Protein AF-A0A819TBU1-F1 (afdb_monomer_lite)

Structure (mmCIF, N/CA/C/O backbone):
data_AF-A0A819TBU1-F1
#
_entry.id   AF-A0A819TBU1-F1
#
loop_
_atom_site.group_PDB
_atom_site.id
_atom_site.type_symbol
_atom_site.label_atom_id
_atom_site.label_alt_id
_atom_site.label_comp_id
_atom_site.label_asym_id
_atom_site.label_entity_id
_atom_site.label_seq_id
_atom_site.pdbx_PDB_ins_code
_atom_site.Cartn_x
_atom_site.Cartn_y
_atom_site.Cartn_z
_atom_site.occupancy
_atom_site.B_iso_or_equiv
_atom_site.auth_seq_id
_atom_site.auth_comp_id
_atom_site.auth_asym_id
_atom_site.auth_atom_id
_atom_site.pdbx_PDB_model_num
ATOM 1 N N . MET A 1 1 ? -49.195 -18.097 27.612 1.00 65.31 1 MET A N 1
ATOM 2 C CA . MET A 1 1 ? -49.501 -19.025 28.721 1.00 65.31 1 MET A CA 1
ATOM 3 C C . MET A 1 1 ? -49.203 -18.376 30.062 1.00 65.31 1 MET A C 1
ATOM 5 O O . MET A 1 1 ? -50.077 -18.420 30.909 1.00 65.31 1 MET A O 1
ATOM 9 N N . ASP A 1 2 ? -48.073 -17.689 30.236 1.00 79.31 2 ASP A N 1
ATOM 10 C CA . ASP A 1 2 ? -47.730 -17.051 31.523 1.00 79.31 2 ASP A CA 1
ATOM 11 C C . ASP A 1 2 ? -48.765 -16.022 32.001 1.00 79.31 2 ASP A C 1
ATOM 13 O O . ASP A 1 2 ? -49.135 -16.030 33.165 1.00 79.31 2 ASP A O 1
ATOM 17 N N . ILE A 1 3 ? -49.349 -15.227 31.094 1.00 83.19 3 ILE A N 1
ATOM 18 C CA . ILE A 1 3 ? -50.455 -14.300 31.419 1.00 83.19 3 ILE A CA 1
ATOM 19 C C . ILE A 1 3 ? -51.656 -15.028 32.044 1.00 83.19 3 ILE A C 1
ATOM 21 O O . ILE A 1 3 ? -52.284 -14.494 32.951 1.00 83.19 3 ILE A O 1
ATOM 25 N N . ILE A 1 4 ? -51.957 -16.248 31.582 1.00 86.31 4 ILE A N 1
ATOM 26 C CA . ILE A 1 4 ? -53.035 -17.080 32.139 1.00 86.31 4 ILE A CA 1
ATOM 27 C C . ILE A 1 4 ? -52.683 -17.444 33.581 1.00 86.31 4 ILE A C 1
ATOM 29 O O . ILE A 1 4 ? -53.484 -17.219 34.476 1.00 86.31 4 ILE A O 1
ATOM 33 N N . LEU A 1 5 ? -51.457 -17.924 33.815 1.00 86.81 5 LEU A N 1
ATOM 34 C CA . LEU A 1 5 ? -50.981 -18.291 35.151 1.00 86.81 5 LEU A CA 1
ATOM 35 C C . LEU A 1 5 ? -50.973 -17.090 36.108 1.00 86.81 5 LEU A C 1
ATOM 37 O O . LEU A 1 5 ? -51.370 -17.225 37.260 1.00 86.81 5 LEU A O 1
ATOM 41 N N . TYR A 1 6 ? -50.571 -15.909 35.634 1.00 87.81 6 TYR A N 1
ATOM 42 C CA . TYR A 1 6 ? -50.575 -14.694 36.448 1.00 87.81 6 TYR A CA 1
ATOM 43 C C . TYR A 1 6 ? -51.990 -14.207 36.764 1.00 87.81 6 TYR A C 1
ATOM 45 O O . TYR A 1 6 ? -52.245 -13.822 37.904 1.00 87.81 6 TYR A O 1
ATOM 53 N N . ALA A 1 7 ? -52.923 -14.284 35.809 1.00 89.00 7 ALA A N 1
ATOM 54 C CA . ALA A 1 7 ? -54.321 -13.904 36.019 1.00 89.00 7 ALA A CA 1
ATOM 55 C C . ALA A 1 7 ? -55.021 -14.745 37.100 1.00 89.00 7 ALA A C 1
ATOM 57 O O . ALA A 1 7 ? -55.928 -14.253 37.768 1.00 89.00 7 ALA A O 1
ATOM 58 N N . GLU A 1 8 ? -54.580 -15.986 37.324 1.00 90.69 8 GLU A N 1
ATOM 59 C CA . GLU A 1 8 ? -55.100 -16.863 38.382 1.00 90.69 8 GLU A CA 1
ATOM 60 C C . GLU A 1 8 ? -54.625 -16.474 39.797 1.00 90.69 8 GLU A C 1
ATOM 62 O O . GLU A 1 8 ? -55.107 -17.033 40.785 1.00 90.69 8 GLU A O 1
ATOM 67 N N . THR A 1 9 ? -53.711 -15.505 39.912 1.00 89.88 9 THR A N 1
ATOM 68 C CA . THR A 1 9 ? -53.047 -15.093 41.161 1.00 89.88 9 THR A CA 1
ATOM 69 C C . THR A 1 9 ? -53.230 -13.600 41.457 1.00 89.88 9 THR A C 1
ATOM 71 O O . THR A 1 9 ? -53.686 -12.835 40.613 1.00 89.88 9 THR A O 1
ATOM 74 N N . ASN A 1 10 ? -52.858 -13.158 42.661 1.00 89.00 10 ASN A N 1
ATOM 75 C CA . ASN A 1 10 ? -52.943 -11.760 43.109 1.00 89.00 10 ASN A CA 1
ATOM 76 C C . ASN A 1 10 ? -51.783 -10.874 42.603 1.00 89.00 10 ASN A C 1
ATOM 78 O O . ASN A 1 10 ? -51.294 -10.002 43.322 1.00 89.00 10 ASN A O 1
ATOM 82 N N . ILE A 1 11 ? -51.303 -11.125 41.386 1.00 87.38 11 ILE A N 1
ATOM 83 C CA . ILE A 1 11 ? -50.160 -10.426 40.793 1.00 87.38 11 ILE A CA 1
ATOM 84 C C . ILE A 1 11 ? -50.655 -9.260 39.932 1.00 87.38 11 ILE A C 1
ATOM 86 O O . ILE A 1 11 ? -51.678 -9.351 39.256 1.00 87.38 11 ILE A O 1
ATOM 90 N N . THR A 1 12 ? -49.899 -8.161 39.922 1.00 89.25 12 THR A N 1
ATOM 91 C CA . THR A 1 12 ? -50.082 -7.091 38.933 1.00 89.25 12 THR A CA 1
ATOM 92 C C . THR A 1 12 ? -49.225 -7.378 37.705 1.00 89.25 12 THR A C 1
ATOM 94 O O . THR A 1 12 ? -48.000 -7.433 37.794 1.00 89.25 12 THR A O 1
ATOM 97 N N . LEU A 1 13 ? -49.863 -7.548 36.550 1.00 87.19 13 LEU A N 1
ATOM 98 C CA . LEU A 1 13 ? -49.191 -7.728 35.270 1.00 87.19 13 LEU A CA 1
ATOM 99 C C . LEU A 1 13 ? -48.849 -6.366 34.659 1.00 87.19 13 LEU A C 1
ATOM 101 O O . LEU A 1 13 ? -49.746 -5.600 34.304 1.00 87.19 13 LEU A O 1
ATOM 105 N N . ILE A 1 14 ? -47.559 -6.089 34.482 1.00 86.12 14 ILE A N 1
ATOM 106 C CA . ILE A 1 14 ? -47.078 -4.898 33.775 1.00 86.12 14 ILE A CA 1
ATOM 107 C C . ILE A 1 14 ? -46.716 -5.294 32.343 1.00 86.12 14 ILE A C 1
ATOM 109 O O . ILE A 1 14 ? -45.857 -6.148 32.133 1.00 86.12 14 ILE A O 1
ATOM 113 N N . MET A 1 15 ? -47.363 -4.675 31.357 1.00 82.12 15 MET A N 1
ATOM 114 C CA . MET A 1 15 ? -47.139 -4.951 29.938 1.00 82.12 15 MET A CA 1
ATOM 115 C C . MET A 1 15 ? -46.529 -3.745 29.226 1.00 82.12 15 MET A C 1
ATOM 117 O O . MET A 1 15 ? -47.041 -2.627 29.311 1.00 82.12 15 MET A O 1
ATOM 121 N N . HIS A 1 16 ? -45.459 -3.997 28.475 1.00 73.56 16 HIS A N 1
ATOM 122 C CA . HIS A 1 16 ? -44.844 -3.036 27.568 1.00 73.56 16 HIS A CA 1
ATOM 123 C C . HIS A 1 16 ? -45.181 -3.442 26.128 1.00 73.56 16 HIS A C 1
ATOM 125 O O . HIS A 1 16 ? -44.573 -4.367 25.599 1.00 73.56 16 HIS A O 1
ATOM 131 N N . GLN A 1 17 ? -46.144 -2.742 25.514 1.00 64.62 17 GLN A N 1
ATOM 132 C CA . GLN A 1 17 ? -46.732 -3.041 24.195 1.00 64.62 17 GLN A CA 1
ATOM 133 C C . GLN A 1 17 ? -47.509 -4.377 24.118 1.00 64.62 17 GLN A C 1
ATOM 135 O O . GLN A 1 17 ? -47.116 -5.404 24.660 1.00 64.62 17 GLN A O 1
ATOM 140 N N . MET A 1 18 ? -48.654 -4.365 23.428 1.00 69.81 18 MET A N 1
ATOM 141 C CA . MET A 1 18 ? -49.556 -5.527 23.316 1.00 69.81 18 MET A CA 1
ATOM 142 C C . MET A 1 18 ? -49.375 -6.330 22.024 1.00 69.81 18 MET A C 1
ATOM 144 O O . MET A 1 18 ? -49.672 -7.523 22.006 1.00 69.81 18 MET A O 1
ATOM 148 N N . GLY A 1 19 ? -48.922 -5.699 20.934 1.00 68.75 19 GLY A N 1
ATOM 149 C CA . GLY A 1 19 ? -48.874 -6.321 19.605 1.00 68.75 19 GLY A CA 1
ATOM 150 C C . GLY A 1 19 ? -50.165 -7.086 19.268 1.00 68.75 19 GLY A C 1
ATOM 151 O O . GLY A 1 19 ? -51.270 -6.611 19.523 1.00 68.75 19 GLY A O 1
ATOM 152 N N . HIS A 1 20 ? -50.022 -8.315 18.766 1.00 68.25 20 HIS A N 1
ATOM 153 C CA . HIS A 1 20 ? -51.140 -9.221 18.460 1.00 68.25 20 HIS A CA 1
ATOM 154 C C . HIS A 1 20 ? -51.761 -9.917 19.691 1.00 68.25 20 HIS A C 1
ATOM 156 O O . HIS A 1 20 ? -52.691 -10.708 19.541 1.00 68.25 20 HIS A O 1
ATOM 162 N N . LEU A 1 21 ? -51.266 -9.681 20.915 1.00 77.12 21 LEU A N 1
ATOM 163 C CA . LEU A 1 21 ? -51.825 -10.308 22.125 1.00 77.12 21 LEU A CA 1
ATOM 164 C C . LEU A 1 21 ? -53.182 -9.720 22.524 1.00 77.12 21 LEU A C 1
ATOM 166 O O . LEU A 1 21 ? -53.928 -10.378 23.246 1.00 77.12 21 LEU A O 1
ATOM 170 N N . TYR A 1 22 ? -53.521 -8.521 22.049 1.00 80.56 22 TYR A N 1
ATOM 171 C CA . TYR A 1 22 ? -54.800 -7.881 22.354 1.00 80.56 22 TYR A CA 1
ATOM 172 C C . TYR A 1 22 ? -56.004 -8.735 21.927 1.00 80.56 22 TYR A C 1
ATOM 174 O O . TYR A 1 22 ? -56.903 -8.953 22.737 1.00 80.56 22 TYR A O 1
ATOM 182 N N . ASP A 1 23 ? -55.988 -9.286 20.709 1.00 79.62 23 ASP A N 1
ATOM 183 C CA . ASP A 1 23 ? -57.087 -10.119 20.196 1.00 79.62 23 ASP A CA 1
ATOM 184 C C . ASP A 1 23 ? -57.272 -11.389 21.037 1.00 79.62 23 ASP A C 1
ATOM 186 O O . ASP A 1 23 ? -58.390 -11.834 21.300 1.00 79.62 23 ASP A O 1
ATOM 190 N N . ASN A 1 24 ? -56.158 -11.942 21.521 1.00 85.81 24 ASN A N 1
ATOM 191 C CA . ASN A 1 24 ? -56.139 -13.135 22.361 1.00 85.81 24 ASN A CA 1
ATOM 192 C C . ASN A 1 24 ? -56.715 -12.873 23.764 1.00 85.81 24 ASN A C 1
ATOM 194 O O . ASN A 1 24 ? -57.332 -13.754 24.364 1.00 85.81 24 ASN A O 1
ATOM 198 N N . LEU A 1 25 ? -56.522 -11.661 24.289 1.00 87.69 25 LEU A N 1
ATOM 199 C CA . LEU A 1 25 ? -56.875 -11.259 25.656 1.00 87.69 25 LEU A CA 1
ATOM 200 C C . LEU A 1 25 ? -58.116 -10.353 25.712 1.00 87.69 25 LEU A C 1
ATOM 202 O O . LEU A 1 25 ? -58.393 -9.736 26.741 1.00 87.69 25 LEU A O 1
ATOM 206 N N . TYR A 1 26 ? -58.883 -10.283 24.623 1.00 86.00 26 TYR A N 1
ATOM 207 C CA . TYR A 1 26 ? -60.012 -9.368 24.476 1.00 86.00 26 TYR A CA 1
ATOM 208 C C . TYR A 1 26 ? -61.028 -9.473 25.622 1.00 86.00 26 TYR A C 1
ATOM 210 O O . TYR A 1 26 ? -61.345 -8.468 26.259 1.00 86.00 26 TYR A O 1
ATOM 218 N N . ASP A 1 27 ? -61.516 -10.681 25.923 1.00 88.00 27 ASP A N 1
ATOM 219 C CA . ASP A 1 27 ? -62.520 -10.886 26.976 1.00 88.00 27 ASP A CA 1
ATOM 220 C C . ASP A 1 27 ? -61.957 -10.568 28.375 1.00 88.00 27 ASP A C 1
ATOM 222 O O . ASP A 1 27 ? -62.714 -10.163 29.262 1.00 88.00 27 ASP A O 1
ATOM 226 N N . LEU A 1 28 ? -60.636 -10.709 28.575 1.00 89.56 28 LEU A N 1
ATOM 227 C CA . LEU A 1 28 ? -59.964 -10.413 29.844 1.00 89.56 28 LEU A CA 1
ATOM 228 C C . LEU A 1 28 ? -59.967 -8.905 30.091 1.00 89.56 28 LEU A C 1
ATOM 230 O O . LEU A 1 28 ? -60.400 -8.457 31.150 1.00 89.56 28 LEU A O 1
ATOM 234 N N . PHE A 1 29 ? -59.566 -8.116 29.091 1.00 87.81 29 PHE A N 1
ATOM 235 C CA . PHE A 1 29 ? -59.550 -6.654 29.196 1.00 87.81 29 PHE A CA 1
ATOM 236 C C . PHE A 1 29 ? -60.940 -6.033 29.148 1.00 87.81 29 PHE A C 1
ATOM 238 O O . PHE A 1 29 ? -61.162 -4.982 29.737 1.00 87.81 29 PHE A O 1
ATOM 245 N N . ASN A 1 30 ? -61.902 -6.685 28.492 1.00 87.81 30 ASN A N 1
ATOM 246 C CA . ASN A 1 30 ? -63.295 -6.242 28.508 1.00 87.81 30 ASN A CA 1
ATOM 247 C C . ASN A 1 30 ? -64.002 -6.552 29.841 1.00 87.81 30 ASN A C 1
ATOM 249 O O . ASN A 1 30 ? -65.184 -6.249 29.980 1.00 87.81 30 ASN A O 1
ATOM 253 N N . GLN A 1 31 ? -63.299 -7.187 30.789 1.00 88.44 31 GLN A N 1
ATOM 254 C CA . GLN A 1 31 ? -63.822 -7.642 32.079 1.00 88.44 31 GLN A CA 1
ATOM 255 C C . GLN A 1 31 ? -65.099 -8.488 31.943 1.00 88.44 31 GLN A C 1
ATOM 257 O O . GLN A 1 31 ? -65.994 -8.466 32.791 1.00 88.44 31 GLN A O 1
ATOM 262 N N . ASN A 1 32 ? -65.192 -9.246 30.848 1.00 87.31 32 ASN A N 1
ATOM 263 C CA . ASN A 1 32 ? -66.353 -10.061 30.526 1.00 87.31 32 ASN A CA 1
ATOM 264 C C . ASN A 1 32 ? -66.229 -11.427 31.208 1.00 87.31 32 ASN A C 1
ATOM 266 O O . ASN A 1 32 ? -65.760 -12.402 30.617 1.00 87.31 32 ASN A O 1
ATOM 270 N N . PHE A 1 33 ? -66.610 -11.484 32.484 1.00 91.94 33 PHE A N 1
ATOM 271 C CA . PHE A 1 33 ? -66.414 -12.668 33.314 1.00 91.94 33 PHE A CA 1
ATOM 272 C C . PHE A 1 33 ? -67.689 -13.493 33.492 1.00 91.94 33 PHE A C 1
ATOM 274 O O . PHE A 1 33 ? -68.739 -12.990 33.887 1.00 91.94 33 PHE A O 1
ATOM 281 N N . ALA A 1 34 ? -67.565 -14.806 33.310 1.00 90.75 34 ALA A N 1
ATOM 282 C CA . ALA A 1 34 ? -68.541 -15.767 33.797 1.00 90.75 34 ALA A CA 1
ATOM 283 C C . ALA A 1 34 ? -68.239 -16.085 35.267 1.00 90.75 34 ALA A C 1
ATOM 285 O O . ALA A 1 34 ? -67.163 -16.586 35.591 1.00 90.75 34 ALA A O 1
ATOM 286 N N . ILE A 1 35 ? -69.187 -15.815 36.165 1.00 89.19 35 ILE A N 1
ATOM 287 C CA . ILE A 1 35 ? -69.023 -16.098 37.594 1.00 89.19 35 ILE A CA 1
ATOM 288 C C . ILE A 1 35 ? -69.606 -17.478 37.895 1.00 89.19 35 ILE A C 1
ATOM 290 O O . ILE A 1 35 ? -70.802 -17.707 37.730 1.00 89.19 35 ILE A O 1
ATOM 294 N N . SER A 1 36 ? -68.764 -18.397 38.366 1.00 89.00 36 SER A N 1
ATOM 295 C CA . SER A 1 36 ? -69.182 -19.722 38.835 1.00 89.00 36 SER A CA 1
ATOM 296 C C . SER A 1 36 ? -68.514 -20.022 40.168 1.00 89.00 36 SER A C 1
ATOM 298 O O . SER A 1 36 ? -67.320 -19.788 40.329 1.00 89.00 36 SER A O 1
ATOM 300 N N . ALA A 1 37 ? -69.283 -20.498 41.151 1.00 87.44 37 ALA A N 1
ATOM 301 C CA . ALA A 1 37 ? -68.791 -20.788 42.503 1.00 87.44 37 ALA A CA 1
ATOM 302 C C . ALA A 1 37 ? -67.978 -19.634 43.142 1.00 87.44 37 ALA A C 1
ATOM 304 O O . ALA A 1 37 ? -66.952 -19.869 43.777 1.00 87.44 37 ALA A O 1
ATOM 305 N N . ARG A 1 38 ? -68.440 -18.382 42.971 1.00 87.94 38 ARG A N 1
ATOM 306 C CA . ARG A 1 38 ? -67.769 -17.139 43.424 1.00 87.94 38 ARG A CA 1
ATOM 307 C C . ARG A 1 38 ? -66.386 -16.880 42.807 1.00 87.94 38 ARG A C 1
ATOM 309 O O . ARG A 1 38 ? -65.665 -16.026 43.297 1.00 87.94 38 ARG A O 1
ATOM 316 N N . LYS A 1 39 ? -66.025 -17.584 41.736 1.00 90.25 39 LYS A N 1
ATOM 317 C CA . LYS A 1 39 ? -64.794 -17.366 40.975 1.00 90.25 39 LYS A CA 1
ATOM 318 C C . LYS A 1 39 ? -65.117 -16.767 39.609 1.00 90.25 39 LYS A C 1
ATOM 320 O O . LYS A 1 39 ? -66.099 -17.171 38.979 1.00 90.25 39 LYS A O 1
ATOM 325 N N . LYS A 1 40 ? -64.310 -15.801 39.167 1.00 93.06 40 LYS A N 1
ATOM 326 C CA . LYS A 1 40 ? -64.432 -15.153 37.854 1.00 93.06 40 LYS A CA 1
ATOM 327 C C . LYS A 1 40 ? -63.680 -15.971 36.814 1.00 93.06 40 LYS A C 1
ATOM 329 O O . LYS A 1 40 ? -62.516 -16.296 37.010 1.00 93.06 40 LYS A O 1
ATOM 334 N N . TYR A 1 41 ? -64.333 -16.290 35.705 1.00 92.81 41 TYR A N 1
ATOM 335 C CA . TYR A 1 41 ? -63.712 -16.984 34.584 1.00 92.81 41 TYR A CA 1
ATOM 336 C C . TYR A 1 41 ? -63.810 -16.146 33.319 1.00 92.81 41 TYR A C 1
ATOM 338 O O . TYR A 1 41 ? -64.868 -15.602 33.012 1.00 92.81 41 TYR A O 1
ATOM 346 N N . CYS A 1 42 ? -62.725 -16.096 32.561 1.00 91.12 42 CYS A N 1
ATOM 347 C CA . CYS A 1 42 ? -62.632 -15.402 31.287 1.00 91.12 42 CYS A CA 1
ATOM 348 C C . CYS A 1 42 ? -62.235 -16.377 30.174 1.00 91.12 42 CYS A C 1
ATOM 350 O O . CYS A 1 42 ? -61.525 -17.348 30.424 1.00 91.12 42 CYS A O 1
ATOM 352 N N . ARG A 1 43 ? -62.676 -16.138 28.938 1.00 89.12 43 ARG A N 1
ATOM 353 C CA . ARG A 1 43 ? -62.182 -16.867 27.767 1.00 89.12 43 ARG A CA 1
ATOM 354 C C . ARG A 1 43 ? -60.921 -16.177 27.245 1.00 89.12 43 ARG A C 1
ATOM 356 O O . ARG A 1 43 ? -60.908 -14.971 27.065 1.00 89.12 43 ARG A O 1
ATOM 363 N N . ILE A 1 44 ? -59.875 -16.942 26.966 1.00 88.94 44 ILE A N 1
ATOM 364 C CA . ILE A 1 44 ? -58.680 -16.435 26.283 1.00 88.94 44 ILE A CA 1
ATOM 365 C C . ILE A 1 44 ? -58.616 -17.114 24.925 1.00 88.94 44 ILE A C 1
ATOM 367 O O . ILE A 1 44 ? -58.693 -18.338 24.854 1.00 88.94 44 ILE A O 1
ATOM 371 N N . ALA A 1 45 ? -58.514 -16.339 23.850 1.00 85.38 45 ALA A N 1
ATOM 372 C CA . ALA A 1 45 ? -58.366 -16.876 22.505 1.00 85.38 45 ALA A CA 1
ATOM 373 C C . ALA A 1 45 ? -56.886 -17.169 22.236 1.00 85.38 45 ALA A C 1
ATOM 375 O O . ALA A 1 45 ? -56.024 -16.331 22.456 1.00 85.38 45 ALA A O 1
ATOM 376 N N . LEU A 1 46 ? -56.569 -18.378 21.788 1.00 83.75 46 LEU A N 1
ATOM 377 C CA . LEU A 1 46 ? -55.227 -18.789 21.379 1.00 83.75 46 LEU A CA 1
ATOM 378 C C . LEU A 1 46 ? -55.326 -19.313 19.943 1.00 83.75 46 LEU A C 1
ATOM 380 O O . LEU A 1 46 ? -55.361 -20.518 19.687 1.00 83.75 46 LEU A O 1
ATOM 384 N N . GLY A 1 47 ? -55.432 -18.377 18.999 1.00 77.88 47 GLY A N 1
ATOM 385 C CA . GLY A 1 47 ? -55.730 -18.664 17.595 1.00 77.88 47 GLY A CA 1
ATOM 386 C C . GLY A 1 47 ? -57.218 -18.939 17.336 1.00 77.88 47 GLY A C 1
ATOM 387 O O . GLY A 1 47 ? -58.077 -18.743 18.192 1.00 77.88 47 GLY A O 1
ATOM 388 N N . ALA A 1 48 ? -57.546 -19.396 16.124 1.00 76.25 48 ALA A N 1
ATOM 389 C CA . ALA A 1 48 ? -58.942 -19.504 15.684 1.00 76.25 48 ALA A CA 1
ATOM 390 C C . ALA A 1 48 ? -59.753 -20.583 16.432 1.00 76.25 48 ALA A C 1
ATOM 392 O O . ALA A 1 48 ? -60.961 -20.435 16.617 1.00 76.25 48 ALA A O 1
ATOM 393 N N . LEU A 1 49 ? -59.101 -21.665 16.873 1.00 75.31 49 LEU A N 1
ATOM 394 C CA . LEU A 1 49 ? -59.780 -22.892 17.310 1.00 75.31 49 LEU A CA 1
ATOM 395 C C . LEU A 1 49 ? -59.634 -23.205 18.805 1.00 75.31 49 LEU A C 1
ATOM 397 O O . LEU A 1 49 ? -60.445 -23.963 19.333 1.00 75.31 49 LEU A O 1
ATOM 401 N N . TYR A 1 50 ? -58.644 -22.639 19.500 1.00 84.00 50 TYR A N 1
ATOM 402 C CA . TYR A 1 50 ? -58.378 -22.962 20.902 1.00 84.00 50 TYR A CA 1
ATOM 403 C C . TYR A 1 50 ? -58.713 -21.781 21.812 1.00 84.00 50 TYR A C 1
ATOM 405 O O . TYR A 1 50 ? -58.169 -20.693 21.658 1.00 84.00 50 TYR A O 1
ATOM 413 N N . HIS A 1 51 ? -59.637 -21.999 22.751 1.00 85.44 51 HIS A N 1
ATOM 414 C CA . HIS A 1 51 ? -60.222 -20.940 23.577 1.00 85.44 51 HIS A CA 1
ATOM 415 C C . HIS A 1 51 ? -60.392 -21.368 25.042 1.00 85.44 51 HIS A C 1
ATOM 417 O O . HIS A 1 51 ? -61.519 -21.641 25.475 1.00 85.44 51 HIS A O 1
ATOM 423 N N . PRO A 1 52 ? -59.296 -21.515 25.806 1.00 85.31 52 PRO A N 1
ATOM 424 C CA . PRO A 1 52 ? -59.363 -21.920 27.206 1.00 85.31 52 PRO A CA 1
ATOM 425 C C . PRO A 1 52 ? -60.165 -20.941 28.077 1.00 85.31 52 PRO A C 1
ATOM 427 O O . PRO A 1 52 ? -60.207 -19.735 27.826 1.00 85.31 52 PRO A O 1
ATOM 430 N N . ARG A 1 53 ? -60.772 -21.474 29.147 1.00 88.06 53 ARG A N 1
ATOM 431 C CA . ARG A 1 53 ? -61.327 -20.674 30.247 1.00 88.06 53 ARG A CA 1
ATOM 432 C C . ARG A 1 53 ? -60.251 -20.477 31.314 1.00 88.06 53 ARG A C 1
ATOM 434 O O . ARG A 1 53 ? -59.836 -21.447 31.935 1.00 88.06 53 ARG A O 1
ATOM 441 N N . CYS A 1 54 ? -59.837 -19.235 31.511 1.00 88.75 54 CYS A N 1
ATOM 442 C CA . CYS A 1 54 ? -58.894 -18.784 32.527 1.00 88.75 54 CYS A CA 1
ATOM 443 C C . CYS A 1 54 ? -59.651 -18.380 33.793 1.00 88.75 54 CYS A C 1
ATOM 445 O O . CYS A 1 54 ? -60.652 -17.666 33.699 1.00 88.75 54 CYS A O 1
ATOM 447 N N . LEU A 1 55 ? -59.187 -18.810 34.966 1.00 91.69 55 LEU A N 1
ATOM 448 C CA . LEU A 1 55 ? -59.629 -18.235 36.237 1.00 91.69 55 LEU A CA 1
ATOM 449 C C . LEU A 1 55 ? -58.986 -16.845 36.399 1.00 91.69 55 LEU A C 1
ATOM 451 O O . LEU A 1 55 ? -57.838 -16.650 36.023 1.00 91.69 55 LEU A O 1
ATOM 455 N N . VAL A 1 56 ? -59.728 -15.877 36.932 1.00 92.75 56 VAL A N 1
ATOM 456 C CA . VAL A 1 56 ? -59.233 -14.519 37.192 1.00 92.75 56 VAL A CA 1
ATOM 457 C C . VAL A 1 56 ? -59.383 -14.221 38.679 1.00 92.75 56 VAL A C 1
ATOM 459 O O . VAL A 1 56 ? -60.485 -14.318 39.226 1.00 92.75 56 VAL A O 1
ATOM 462 N N . HIS A 1 57 ? -58.270 -13.905 39.337 1.00 93.88 57 HIS A N 1
ATOM 463 C CA . HIS A 1 57 ? -58.234 -13.509 40.740 1.00 93.88 57 HIS A CA 1
ATOM 464 C C . HIS A 1 57 ? -58.878 -12.127 40.931 1.00 93.88 57 HIS A C 1
ATOM 466 O O . HIS A 1 57 ? -58.817 -11.279 40.043 1.00 93.88 57 HIS A O 1
ATOM 472 N N . ASP A 1 58 ? -59.495 -11.878 42.089 1.00 91.31 58 ASP A N 1
ATOM 473 C CA . ASP A 1 58 ? -60.181 -10.603 42.345 1.00 91.31 58 ASP A CA 1
ATOM 474 C C . ASP A 1 58 ? -59.214 -9.412 42.435 1.00 91.31 58 ASP A C 1
ATOM 476 O O . ASP A 1 58 ? -59.538 -8.335 41.946 1.00 91.31 58 ASP A O 1
ATOM 480 N N . ASP A 1 59 ? -58.017 -9.640 42.979 1.00 92.31 59 ASP A N 1
ATOM 481 C CA . ASP A 1 59 ? -56.932 -8.649 43.090 1.00 92.31 59 ASP A CA 1
ATOM 482 C C . ASP A 1 59 ? -55.918 -8.697 41.928 1.00 92.31 59 ASP A C 1
ATOM 484 O O . ASP A 1 59 ? -54.762 -8.308 42.087 1.00 92.31 59 ASP A O 1
ATOM 488 N N . PHE A 1 60 ? -56.310 -9.228 40.767 1.00 91.69 60 PHE A N 1
ATOM 489 C CA . PHE A 1 60 ? -55.474 -9.173 39.568 1.00 91.69 60 PHE A CA 1
ATOM 490 C C . PHE A 1 60 ? -55.608 -7.805 38.887 1.00 91.69 60 PHE A C 1
ATOM 492 O O . PHE A 1 60 ? -56.709 -7.388 38.524 1.00 91.69 60 PHE A O 1
ATOM 499 N N . TYR A 1 61 ? -54.477 -7.142 38.643 1.00 91.12 61 TYR A N 1
ATOM 500 C CA . TYR A 1 61 ? -54.417 -5.877 37.908 1.00 91.12 61 TYR A CA 1
ATOM 501 C C . TYR A 1 61 ? -53.541 -6.018 36.667 1.00 91.12 61 TYR A C 1
ATOM 503 O O . TYR A 1 61 ? -52.537 -6.727 36.678 1.00 91.12 61 TYR A O 1
ATOM 511 N N . CYS A 1 62 ? -53.891 -5.304 35.600 1.00 88.81 62 CYS A N 1
ATOM 512 C CA . CYS A 1 62 ? -53.065 -5.201 34.404 1.00 88.81 62 CYS A CA 1
ATOM 513 C C . CYS A 1 62 ? -52.800 -3.730 34.089 1.00 88.81 62 CYS A C 1
ATOM 515 O O . CYS A 1 62 ? -53.735 -2.956 33.890 1.00 88.81 62 CYS A O 1
ATOM 517 N N . VAL A 1 63 ? -51.522 -3.360 34.042 1.00 90.75 63 VAL A N 1
ATOM 518 C CA . VAL A 1 63 ? -51.061 -2.012 33.708 1.00 90.75 63 VAL A CA 1
ATOM 519 C C . VAL A 1 63 ? -50.319 -2.081 32.384 1.00 90.75 63 VAL A C 1
ATOM 521 O O . VAL A 1 63 ? -49.374 -2.855 32.235 1.00 90.75 63 VAL A O 1
ATOM 524 N N . VAL A 1 64 ? -50.741 -1.269 31.419 1.00 87.94 64 VAL A N 1
ATOM 525 C CA . VAL A 1 64 ? -50.145 -1.242 30.081 1.00 87.94 64 VAL A CA 1
ATOM 526 C C . VAL A 1 64 ? -49.475 0.103 29.866 1.00 87.94 64 VAL A C 1
ATOM 528 O O . VAL A 1 64 ? -50.133 1.141 29.913 1.00 87.94 64 VAL A O 1
ATOM 531 N N . PHE A 1 65 ? -48.170 0.084 29.605 1.00 87.44 65 PHE A N 1
ATOM 532 C CA . PHE A 1 65 ? -47.428 1.282 29.231 1.00 87.44 65 PHE A CA 1
ATOM 533 C C . PHE A 1 65 ? -47.455 1.469 27.716 1.00 87.44 65 PHE A C 1
ATOM 535 O O . PHE A 1 65 ? -47.121 0.562 26.950 1.00 87.44 65 PHE A O 1
ATOM 542 N N . ILE A 1 66 ? -47.853 2.668 27.297 1.00 84.94 66 ILE A N 1
ATOM 543 C CA . ILE A 1 66 ? -47.905 3.096 25.899 1.00 84.94 66 ILE A CA 1
ATOM 544 C C . ILE A 1 66 ? -47.215 4.451 25.827 1.00 84.94 66 ILE A C 1
ATOM 546 O O . ILE A 1 66 ? -47.534 5.355 26.604 1.00 84.94 66 ILE A O 1
ATOM 550 N N . HIS A 1 67 ? -46.271 4.617 24.902 1.00 86.12 67 HIS A N 1
ATOM 551 C CA . HIS A 1 67 ? -45.690 5.935 24.686 1.00 86.12 67 HIS A CA 1
ATOM 552 C C . HIS A 1 67 ? -46.749 6.882 24.131 1.00 86.12 67 HIS A C 1
ATOM 554 O O . HIS A 1 67 ? -47.502 6.532 23.226 1.00 86.12 67 HIS A O 1
ATOM 560 N N . LYS A 1 68 ? -46.748 8.129 24.608 1.00 85.94 68 LYS A N 1
ATOM 561 C CA . LYS A 1 68 ? -47.704 9.157 24.172 1.00 85.94 68 LYS A CA 1
ATOM 562 C C . LYS A 1 68 ? -47.771 9.317 22.644 1.00 85.94 68 LYS A C 1
ATOM 564 O O . LYS A 1 68 ? -48.848 9.554 22.115 1.00 85.94 68 LYS A O 1
ATOM 569 N N . ARG A 1 69 ? -46.640 9.156 21.946 1.00 86.88 69 ARG A N 1
ATOM 570 C CA . ARG A 1 69 ? -46.543 9.229 20.474 1.00 86.88 69 ARG A CA 1
ATOM 571 C C . ARG A 1 69 ? -47.217 8.064 19.733 1.00 86.88 69 ARG A C 1
ATOM 573 O O . ARG A 1 69 ? -47.563 8.214 18.570 1.00 86.88 69 ARG A O 1
ATOM 580 N N . ASP A 1 70 ? -47.396 6.927 20.400 1.00 85.38 70 ASP A N 1
ATOM 581 C CA . ASP A 1 70 ? -47.962 5.704 19.817 1.00 85.38 70 ASP A CA 1
ATOM 582 C C . ASP A 1 70 ? -49.456 5.557 20.159 1.00 85.38 70 ASP A C 1
ATOM 584 O O . ASP A 1 70 ? -50.113 4.608 19.732 1.00 85.38 70 ASP A O 1
ATOM 588 N N . LEU A 1 71 ? -50.019 6.513 20.910 1.00 85.56 71 LEU A N 1
ATOM 589 C CA . LEU A 1 71 ? -51.416 6.497 21.338 1.00 85.56 71 LEU A CA 1
ATOM 590 C C . LEU A 1 71 ? -52.381 6.515 20.143 1.00 85.56 71 LEU A C 1
ATOM 592 O O . LEU A 1 71 ? -53.353 5.767 20.140 1.00 85.56 71 LEU A O 1
ATOM 596 N N . ASP A 1 72 ? -52.073 7.303 19.111 1.00 84.94 72 ASP A N 1
ATOM 597 C CA . ASP A 1 72 ? -52.902 7.433 17.903 1.00 84.94 72 ASP A CA 1
ATOM 598 C C . ASP A 1 72 ? -52.881 6.174 17.020 1.00 84.94 72 ASP A C 1
ATOM 600 O O . ASP A 1 72 ? -53.755 5.985 16.177 1.00 84.94 72 ASP A O 1
ATOM 604 N N . GLN A 1 73 ? -51.887 5.301 17.209 1.00 84.69 73 GLN A N 1
ATOM 605 C CA . GLN A 1 73 ? -51.763 4.030 16.488 1.00 84.69 73 GLN A CA 1
ATOM 606 C C . GLN A 1 73 ? -52.549 2.902 17.171 1.00 84.69 73 GLN A C 1
ATOM 608 O O . GLN A 1 73 ? -52.736 1.832 16.593 1.00 84.69 73 GLN A O 1
ATOM 613 N N . CYS A 1 74 ? -52.990 3.118 18.412 1.00 84.06 74 CYS A N 1
ATOM 614 C CA . CYS A 1 74 ? -53.739 2.131 19.172 1.00 84.06 74 CYS A CA 1
ATOM 615 C C . CYS A 1 74 ? -55.205 2.092 18.725 1.00 84.06 74 CYS A C 1
ATOM 617 O O . CYS A 1 74 ? -55.837 3.128 18.521 1.00 84.06 74 CYS A O 1
ATOM 619 N N . ASP A 1 75 ? -55.780 0.889 18.641 1.00 83.50 75 ASP A N 1
ATOM 620 C CA . ASP A 1 75 ? -57.201 0.731 18.323 1.00 83.50 75 ASP A CA 1
ATOM 621 C C . ASP A 1 75 ? -58.079 1.451 19.374 1.00 83.50 75 ASP A C 1
ATOM 623 O O . ASP A 1 75 ? -57.897 1.238 20.581 1.00 83.50 75 ASP A O 1
ATOM 627 N N . PRO A 1 76 ? -59.065 2.273 18.968 1.00 86.00 76 PRO A N 1
ATOM 628 C CA . PRO A 1 76 ? -59.930 2.981 19.912 1.00 86.00 76 PRO A CA 1
ATOM 629 C C . PRO A 1 76 ? -60.660 2.055 20.893 1.00 86.00 76 PRO A C 1
ATOM 631 O O . PRO A 1 76 ? -60.861 2.411 22.055 1.00 86.00 76 PRO A O 1
ATOM 634 N N . SER A 1 77 ? -61.041 0.851 20.461 1.00 83.31 77 SER A N 1
ATOM 635 C CA . SER A 1 77 ? -61.725 -0.136 21.304 1.00 83.31 77 SER A CA 1
ATOM 636 C C . SER A 1 77 ? -60.798 -0.692 22.379 1.00 83.31 77 SER A C 1
ATOM 638 O O . SER A 1 77 ? -61.253 -0.963 23.488 1.00 83.31 77 SER A O 1
ATOM 640 N N . PHE A 1 78 ? -59.507 -0.835 22.073 1.00 84.50 78 PHE A N 1
ATOM 641 C CA . PHE A 1 78 ? -58.495 -1.183 23.064 1.00 84.50 78 PHE A CA 1
ATOM 642 C C . PHE A 1 78 ? -58.356 -0.066 24.097 1.00 84.50 78 PHE A C 1
ATOM 644 O O . PHE A 1 78 ? -58.505 -0.319 25.293 1.00 84.50 78 PHE A O 1
ATOM 651 N N . LEU A 1 79 ? -58.171 1.179 23.642 1.00 86.56 79 LEU A N 1
ATOM 652 C CA . LEU A 1 79 ? -58.047 2.331 24.534 1.00 86.56 79 LEU A CA 1
ATOM 653 C C . LEU A 1 79 ? -59.265 2.453 25.455 1.00 86.56 79 LEU A C 1
ATOM 655 O O . LEU A 1 79 ? -59.110 2.691 26.647 1.00 86.56 79 LEU A O 1
ATOM 659 N N . ASN A 1 80 ? -60.483 2.250 24.951 1.00 87.75 80 ASN A N 1
ATOM 660 C CA . ASN A 1 80 ? -61.720 2.365 25.732 1.00 87.75 80 ASN A CA 1
ATOM 661 C C . ASN A 1 80 ? -61.851 1.377 26.904 1.00 87.75 80 ASN A C 1
ATOM 663 O O . ASN A 1 80 ? -62.697 1.603 27.765 1.00 87.75 80 ASN A O 1
ATOM 667 N N . ARG A 1 81 ? -61.022 0.329 26.978 1.00 88.38 81 ARG A N 1
ATOM 668 C CA . ARG A 1 81 ? -61.061 -0.673 28.061 1.00 88.38 81 ARG A CA 1
ATOM 669 C C . ARG A 1 81 ? -60.112 -0.400 29.218 1.00 88.38 81 ARG A C 1
ATOM 671 O O . ARG A 1 81 ? -60.229 -1.044 30.254 1.00 88.38 81 ARG A O 1
ATOM 678 N N . PHE A 1 82 ? -59.195 0.545 29.049 1.00 89.50 82 PHE A N 1
ATOM 679 C CA . PHE A 1 82 ? -58.244 0.928 30.084 1.00 89.50 82 PHE A CA 1
ATOM 680 C C . PHE A 1 82 ? -58.561 2.323 30.625 1.00 89.50 82 PHE A C 1
ATOM 682 O O . PHE A 1 82 ? -58.968 3.230 29.883 1.00 89.50 82 PHE A O 1
ATOM 689 N N . GLU A 1 83 ? -58.346 2.493 31.928 1.00 91.62 83 GLU A N 1
ATOM 690 C CA . GLU A 1 83 ? -58.215 3.805 32.556 1.00 91.62 83 GLU A CA 1
ATOM 691 C C . GLU A 1 83 ? -56.868 4.408 32.138 1.00 91.62 83 GLU A C 1
ATOM 693 O O . GLU A 1 83 ? -55.836 3.737 32.193 1.00 91.62 83 GLU A O 1
ATOM 698 N N . LYS A 1 84 ? -56.875 5.653 31.647 1.00 89.31 84 LYS A N 1
ATOM 699 C CA . LYS A 1 84 ? -55.668 6.296 31.115 1.00 89.31 84 LYS A CA 1
ATOM 700 C C . LYS A 1 84 ? -55.137 7.287 32.130 1.00 89.31 84 LYS A C 1
ATOM 702 O O . LYS A 1 84 ? -55.818 8.254 32.463 1.00 89.31 84 LYS A O 1
ATOM 707 N N . HIS A 1 85 ? -53.883 7.104 32.509 1.00 89.12 85 HIS A N 1
ATOM 708 C CA . HIS A 1 85 ? -53.121 8.088 33.260 1.00 89.12 85 HIS A CA 1
ATOM 709 C C . HIS A 1 85 ? -51.940 8.544 32.415 1.00 89.12 85 HIS A C 1
ATOM 711 O O . HIS A 1 85 ? -51.267 7.733 31.779 1.00 89.12 85 HIS A O 1
ATOM 717 N N . ILE A 1 86 ? -51.694 9.851 32.401 1.00 87.25 86 ILE A N 1
ATOM 718 C CA . ILE A 1 86 ? -50.478 10.404 31.813 1.00 87.25 86 ILE A CA 1
ATOM 719 C C . ILE A 1 86 ? -49.461 10.497 32.939 1.00 87.25 86 ILE A C 1
ATOM 721 O O . ILE A 1 86 ? -49.690 11.190 33.927 1.00 87.25 86 ILE A O 1
ATOM 725 N N . ILE A 1 87 ? -48.356 9.780 32.778 1.00 85.00 87 ILE A N 1
ATOM 726 C CA . ILE A 1 87 ? -47.253 9.777 33.729 1.00 85.00 87 ILE A CA 1
ATOM 727 C C . ILE A 1 87 ? -46.103 10.559 33.101 1.00 85.00 87 ILE A C 1
ATOM 729 O O . ILE A 1 87 ? -45.609 10.192 32.035 1.00 85.00 87 ILE A O 1
ATOM 733 N N . ASP A 1 88 ? -45.701 11.637 33.768 1.00 80.56 88 ASP A N 1
ATOM 734 C CA . ASP A 1 88 ? -44.496 12.398 33.453 1.00 80.56 88 ASP A CA 1
ATOM 735 C C . ASP A 1 88 ? -43.472 12.187 34.573 1.00 80.56 88 ASP A C 1
ATOM 737 O O . ASP A 1 88 ? -43.813 12.243 35.755 1.00 80.56 88 ASP A O 1
ATOM 741 N N . ILE A 1 89 ? -42.214 11.953 34.203 1.00 75.44 89 ILE A N 1
ATOM 742 C CA . ILE A 1 89 ? -41.104 11.757 35.140 1.00 75.44 89 ILE A CA 1
ATOM 743 C C . ILE A 1 89 ? -40.961 12.977 36.056 1.00 75.44 89 ILE A C 1
ATOM 745 O O . ILE A 1 89 ? -40.758 12.816 37.257 1.00 75.44 89 ILE A O 1
ATOM 749 N N . GLN A 1 90 ? -41.147 14.192 35.530 1.00 75.12 90 GLN A N 1
ATOM 750 C CA . GLN A 1 90 ? -41.070 15.413 36.342 1.00 75.12 90 GLN A CA 1
ATOM 751 C C . GLN A 1 90 ? -42.157 15.480 37.421 1.00 75.12 90 GLN A C 1
ATOM 753 O O . GLN A 1 90 ? -41.925 16.053 38.481 1.00 75.12 90 GLN A O 1
ATOM 758 N N . ALA A 1 91 ? -43.324 14.875 37.179 1.00 79.88 91 ALA A N 1
ATOM 759 C CA . ALA A 1 91 ? -44.414 14.821 38.151 1.00 79.88 91 ALA A CA 1
ATOM 760 C C . ALA A 1 91 ? -44.208 13.735 39.223 1.00 79.88 91 ALA A C 1
ATOM 762 O O . ALA A 1 91 ? -44.814 13.811 40.289 1.00 79.88 91 ALA A O 1
ATOM 763 N N . LEU A 1 92 ? -43.370 12.728 38.946 1.00 83.19 92 LEU A N 1
ATOM 764 C CA . LEU A 1 92 ? -43.055 11.640 39.878 1.00 83.19 92 LEU A CA 1
ATOM 765 C C . LEU A 1 92 ? -41.854 11.941 40.784 1.00 83.19 92 LEU A C 1
ATOM 767 O O . LEU A 1 92 ? -41.705 11.314 41.831 1.00 83.19 92 LEU A O 1
ATOM 771 N N . ILE A 1 93 ? -40.978 12.863 40.380 1.00 85.69 93 ILE A N 1
ATOM 772 C CA . ILE A 1 93 ? -39.745 13.177 41.105 1.00 85.69 93 ILE A CA 1
ATOM 773 C C . ILE A 1 93 ? -39.977 14.339 42.073 1.00 85.69 93 ILE A C 1
ATOM 775 O O . ILE A 1 93 ? -40.526 15.379 41.715 1.00 85.69 93 ILE A O 1
ATOM 779 N N . HIS A 1 94 ? -39.483 14.194 43.305 1.00 87.69 94 HIS A N 1
ATOM 780 C CA . HIS A 1 94 ? -39.517 15.270 44.291 1.00 87.69 94 HIS A CA 1
ATOM 781 C C . HIS A 1 94 ? -38.733 16.511 43.797 1.00 87.69 94 HIS A C 1
ATOM 783 O O . HIS A 1 94 ? -37.591 16.357 43.345 1.00 87.69 94 HIS A O 1
ATOM 789 N N . PRO A 1 95 ? -39.255 17.750 43.939 1.00 86.75 95 PRO A N 1
ATOM 790 C CA . PRO A 1 95 ? -38.615 18.960 43.405 1.00 86.75 95 PRO A CA 1
ATOM 791 C C . PRO A 1 95 ? -37.154 19.160 43.832 1.00 86.75 95 PRO A C 1
ATOM 793 O O . PRO A 1 95 ? -36.349 19.671 43.055 1.00 86.75 95 PRO A O 1
ATOM 796 N N . ARG A 1 96 ? -36.782 18.713 45.041 1.00 85.25 96 ARG A N 1
ATOM 797 C CA . ARG A 1 96 ? -35.392 18.773 45.540 1.00 85.25 96 ARG A CA 1
ATOM 798 C C . ARG A 1 96 ? -34.444 17.869 44.751 1.00 85.25 96 ARG A C 1
ATOM 800 O O . ARG A 1 96 ? -33.368 18.316 44.364 1.00 85.25 96 ARG A O 1
ATOM 807 N N . HIS A 1 97 ? -34.852 16.630 44.467 1.00 88.44 97 HIS A N 1
ATOM 808 C CA . HIS A 1 97 ? -34.061 15.708 43.647 1.00 88.44 97 HIS A CA 1
ATOM 809 C C . HIS A 1 97 ? -33.916 16.248 42.223 1.00 88.44 97 HIS A C 1
ATOM 811 O O . HIS A 1 97 ? -32.829 16.205 41.651 1.00 88.44 97 HIS A O 1
ATOM 817 N N . TRP A 1 98 ? -34.993 16.825 41.676 1.00 87.88 98 TRP A N 1
ATOM 818 C CA . TRP A 1 98 ? -34.959 17.447 40.355 1.00 87.88 98 TRP A CA 1
ATOM 819 C C . TRP A 1 98 ? -34.006 18.649 40.308 1.00 87.88 98 TRP A C 1
ATOM 821 O O . TRP A 1 98 ? -33.133 18.696 39.444 1.00 87.88 98 TRP A O 1
ATOM 831 N N . SER A 1 99 ? -34.102 19.577 41.265 1.00 86.62 99 SER A N 1
ATOM 832 C CA . SER A 1 99 ? -33.206 20.740 41.375 1.00 86.62 99 SER A CA 1
ATOM 833 C C . SER A 1 99 ? -31.730 20.328 41.443 1.00 86.62 99 SER A C 1
ATOM 835 O O . SER A 1 99 ? -30.910 20.815 40.665 1.00 86.62 99 SER A O 1
ATOM 837 N N . LEU A 1 100 ? -31.395 19.357 42.297 1.00 87.56 100 LEU A N 1
ATOM 838 C CA . LEU A 1 100 ? -30.032 18.829 42.403 1.00 87.56 100 LEU A CA 1
ATOM 839 C C . LEU A 1 100 ? -29.572 18.132 41.121 1.00 87.56 100 LEU A C 1
ATOM 841 O O . LEU A 1 100 ? -28.428 18.304 40.708 1.00 87.56 100 LEU A O 1
ATOM 845 N N . SER A 1 101 ? -30.461 17.400 40.446 1.00 89.00 101 SER A N 1
ATOM 846 C CA . SER A 1 101 ? -30.131 16.778 39.162 1.00 89.00 101 SER A CA 1
ATOM 847 C C . SER A 1 101 ? -29.808 17.807 38.074 1.00 89.00 101 SER A C 1
ATOM 849 O O . SER A 1 101 ? -28.922 17.566 37.262 1.00 89.00 101 SER A O 1
ATOM 851 N N . GLN A 1 102 ? -30.463 18.974 38.080 1.00 88.38 102 GLN A N 1
ATOM 852 C CA . GLN A 1 102 ? -30.157 20.075 37.160 1.00 88.38 102 GLN A CA 1
ATOM 853 C C . GLN A 1 102 ? -28.805 20.724 37.480 1.00 88.38 102 GLN A C 1
ATOM 855 O O . GLN A 1 102 ? -28.044 21.038 36.565 1.00 88.38 102 GLN A O 1
ATOM 860 N N . GLN A 1 103 ? -28.464 20.873 38.766 1.00 88.25 103 GLN A N 1
ATOM 861 C CA . GLN A 1 103 ? -27.142 21.362 39.183 1.00 88.25 103 GLN A CA 1
ATOM 862 C C . GLN A 1 103 ? -26.027 20.404 38.745 1.00 88.25 103 GLN A C 1
ATOM 864 O O . GLN A 1 103 ? -25.039 20.841 38.160 1.00 88.25 103 GLN A O 1
ATOM 869 N N . LEU A 1 104 ? -26.207 19.097 38.963 1.00 89.12 104 LEU A N 1
ATOM 870 C CA . LEU A 1 104 ? -25.258 18.070 38.524 1.00 89.12 104 LEU A CA 1
ATOM 871 C C . LEU A 1 104 ? -25.140 18.008 36.998 1.00 89.12 104 LEU A C 1
ATOM 873 O O . LEU A 1 104 ? -24.037 17.858 36.486 1.00 89.12 104 LEU A O 1
ATOM 877 N N . TYR A 1 105 ? -26.251 18.152 36.270 1.00 87.94 105 TYR A N 1
ATOM 878 C CA . TYR A 1 105 ? -26.225 18.202 34.809 1.00 87.94 105 TYR A CA 1
ATOM 879 C C . TYR A 1 105 ? -25.462 19.426 34.297 1.00 87.94 105 TYR A C 1
ATOM 881 O O . TYR A 1 105 ? -24.623 19.292 33.416 1.00 87.94 105 TYR A O 1
ATOM 889 N N . THR A 1 106 ? -25.699 20.603 34.884 1.00 87.50 106 THR A N 1
ATOM 890 C CA . THR A 1 106 ? -24.973 21.835 34.525 1.00 87.50 106 THR A CA 1
ATOM 891 C C . THR A 1 106 ? -23.471 21.669 34.767 1.00 87.50 106 THR A C 1
ATOM 893 O O . THR A 1 106 ? -22.670 21.984 33.897 1.00 87.50 106 THR A O 1
ATOM 896 N N . TRP A 1 107 ? -23.095 21.078 35.905 1.00 86.88 107 TRP A N 1
ATOM 897 C CA . TRP A 1 107 ? -21.702 20.757 36.221 1.00 86.88 107 TRP A CA 1
ATOM 898 C C . TRP A 1 107 ? -21.065 19.779 35.218 1.00 86.88 107 TRP A C 1
ATOM 900 O O . TRP A 1 107 ? -19.900 19.933 34.867 1.00 86.88 107 TRP A O 1
ATOM 910 N N . LEU A 1 108 ? -21.819 18.788 34.729 1.00 87.88 108 LEU A N 1
ATOM 911 C CA . LEU A 1 108 ? -21.350 17.877 33.680 1.00 87.88 108 LEU A CA 1
ATOM 912 C C . LEU A 1 108 ? -21.183 18.585 32.330 1.00 87.88 108 LEU A C 1
ATOM 914 O O . LEU A 1 108 ? -20.202 18.334 31.632 1.00 87.88 108 LEU A O 1
ATOM 918 N N . ASP A 1 109 ? -22.131 19.447 31.963 1.00 83.75 109 ASP A N 1
ATOM 919 C CA . ASP A 1 109 ? -22.115 20.201 30.706 1.00 83.75 109 ASP A CA 1
ATOM 920 C C . ASP A 1 109 ? -20.927 21.176 30.646 1.00 83.75 109 ASP A C 1
ATOM 922 O O . ASP A 1 109 ? -20.283 21.306 29.605 1.00 83.75 109 ASP A O 1
ATOM 926 N N . ASP A 1 110 ? -20.547 21.760 31.789 1.00 84.38 110 ASP A N 1
ATOM 927 C CA . ASP A 1 110 ? -19.370 22.628 31.921 1.00 84.38 110 ASP A CA 1
ATOM 928 C C . ASP A 1 110 ? -18.044 21.920 31.568 1.00 84.38 110 ASP A C 1
ATOM 930 O O . ASP A 1 110 ? -17.068 22.583 31.204 1.00 84.38 110 ASP A O 1
ATOM 934 N N . PHE A 1 111 ? -17.987 20.581 31.610 1.00 80.75 111 PHE A N 1
ATOM 935 C CA . PHE A 1 111 ? -16.801 19.836 31.178 1.00 80.75 111 PHE A CA 1
ATOM 936 C C . PHE A 1 111 ? -16.592 19.847 29.675 1.00 80.75 111 PHE A C 1
ATOM 938 O O . PHE A 1 111 ? -15.448 19.731 29.229 1.00 80.75 111 PHE A O 1
ATOM 945 N N . LEU A 1 112 ? -17.655 19.958 28.881 1.00 82.00 112 LEU A N 1
ATOM 946 C CA . LEU A 1 112 ? -17.527 19.902 27.435 1.00 82.00 112 LEU A CA 1
ATOM 947 C C . LEU A 1 112 ? -16.929 21.216 26.913 1.00 82.00 112 LEU A C 1
ATOM 949 O O . LEU A 1 112 ? -17.496 22.294 27.109 1.00 82.00 112 LEU A O 1
ATOM 953 N N . PRO A 1 113 ? -15.779 21.172 26.218 1.00 75.44 113 PRO A N 1
ATOM 954 C CA . PRO A 1 113 ? -15.194 22.377 25.658 1.00 75.44 113 PRO A CA 1
ATOM 955 C C . PRO A 1 113 ? -16.122 22.966 24.594 1.00 75.44 113 PRO A C 1
ATOM 957 O O . PRO A 1 113 ? -16.396 22.332 23.579 1.00 75.44 113 PRO A O 1
ATOM 960 N N . LYS A 1 114 ? -16.521 24.230 24.770 1.00 75.31 114 LYS A N 1
ATOM 961 C CA . LYS A 1 114 ? -17.377 24.965 23.815 1.00 75.31 114 LYS A CA 1
ATOM 962 C C . LYS A 1 114 ? -16.756 25.129 22.418 1.00 75.31 114 LYS A C 1
ATOM 964 O O . LYS A 1 114 ? -17.453 25.487 21.476 1.00 75.31 114 LYS A O 1
ATOM 969 N N . ASN A 1 115 ? -15.448 24.889 22.300 1.00 68.94 115 ASN A N 1
ATOM 970 C CA . ASN A 1 115 ? -14.670 25.030 21.068 1.00 68.94 115 ASN A CA 1
ATOM 971 C C . ASN A 1 115 ? -14.550 23.718 20.270 1.00 68.94 115 ASN A C 1
ATOM 973 O O . ASN A 1 115 ? -14.027 23.738 19.158 1.00 68.94 115 ASN A O 1
ATOM 977 N N . LEU A 1 116 ? -14.988 22.583 20.827 1.00 69.38 116 LEU A N 1
ATOM 978 C CA . LEU A 1 116 ? -15.034 21.303 20.118 1.00 69.38 116 LEU A CA 1
ATOM 979 C C . LEU A 1 116 ? -16.396 21.179 19.419 1.00 69.38 116 LEU A C 1
ATOM 981 O O . LEU A 1 116 ? -17.420 21.577 19.968 1.00 69.38 116 LEU A O 1
ATOM 985 N N . GLY A 1 117 ? -16.414 20.691 18.177 1.00 63.50 117 GLY A N 1
ATOM 986 C CA . GLY A 1 117 ? -17.654 20.581 17.402 1.00 63.50 117 GLY A CA 1
ATOM 987 C C . GLY A 1 117 ? -18.695 19.661 18.059 1.00 63.50 117 GLY A C 1
ATOM 988 O O . GLY A 1 117 ? -18.354 18.760 18.814 1.00 63.50 117 GLY A O 1
ATOM 989 N N . ASN A 1 118 ? -19.972 19.822 17.699 1.00 66.19 118 ASN A N 1
ATOM 990 C CA . ASN A 1 118 ? -21.118 19.155 18.351 1.00 66.19 118 ASN A CA 1
ATOM 991 C C . ASN A 1 118 ? -21.193 17.613 18.212 1.00 66.19 118 ASN A C 1
ATOM 993 O O . ASN A 1 118 ? -22.207 17.025 18.577 1.00 66.19 118 ASN A O 1
ATOM 997 N N . HIS A 1 119 ? -20.188 16.949 17.639 1.00 66.88 119 HIS A N 1
ATOM 998 C CA . HIS A 1 119 ? -20.255 15.522 17.291 1.00 66.88 119 HIS A CA 1
ATOM 999 C C . HIS A 1 119 ? -19.386 14.633 18.190 1.00 66.88 119 HIS A C 1
ATOM 1001 O O . HIS A 1 119 ? -19.725 13.466 18.399 1.00 66.88 119 HIS A O 1
ATOM 1007 N N . PHE A 1 120 ? -18.277 15.162 18.715 1.00 83.00 120 PHE A N 1
ATOM 1008 C CA . PHE A 1 120 ? -17.356 14.446 19.592 1.00 83.00 120 PHE A CA 1
ATOM 1009 C C . PHE A 1 120 ? -16.456 15.452 20.329 1.00 83.00 120 PHE A C 1
ATOM 1011 O O . PHE A 1 120 ? -15.955 16.376 19.687 1.00 83.00 120 PHE A O 1
ATOM 1018 N N . PRO A 1 121 ? -16.181 15.271 21.630 1.00 84.69 121 PRO A N 1
ATOM 1019 C CA . PRO A 1 121 ? -16.785 14.314 22.556 1.00 84.69 121 PRO A CA 1
ATOM 1020 C C . PRO A 1 121 ? -18.194 14.759 22.993 1.00 84.69 121 PRO A C 1
ATOM 1022 O O . PRO A 1 121 ? -18.574 15.916 22.886 1.00 84.69 121 PRO A O 1
ATOM 1025 N N . LEU A 1 122 ? -18.974 13.811 23.506 1.00 87.75 122 LEU A N 1
ATOM 1026 C CA . LEU A 1 122 ? -20.328 14.011 24.047 1.00 87.75 122 LEU A CA 1
ATOM 1027 C C . LEU A 1 122 ? -20.332 13.473 25.477 1.00 87.75 122 LEU A C 1
ATOM 1029 O O . LEU A 1 122 ? -19.490 12.633 25.798 1.00 87.75 122 LEU A O 1
ATOM 1033 N N . LEU A 1 123 ? -21.300 13.869 26.308 1.00 87.88 123 LEU A N 1
ATOM 1034 C CA . LEU A 1 123 ? -21.380 13.398 27.699 1.00 87.88 123 LEU A CA 1
ATOM 1035 C C . LEU A 1 123 ? -21.390 11.867 27.815 1.00 87.88 123 LEU A C 1
ATOM 1037 O O . LEU A 1 123 ? -20.774 11.334 28.727 1.00 87.88 123 LEU A O 1
ATOM 1041 N N . GLN A 1 124 ? -21.980 11.153 26.854 1.00 87.38 124 GLN A N 1
ATOM 1042 C CA . GLN A 1 124 ? -21.961 9.683 26.814 1.00 87.38 124 GLN A CA 1
ATOM 1043 C C . GLN A 1 124 ? -20.571 9.064 26.577 1.00 87.38 124 GLN A C 1
ATOM 1045 O O . GLN A 1 124 ? -20.336 7.921 26.950 1.00 87.38 124 GLN A O 1
ATOM 1050 N N . HIS A 1 125 ? -19.648 9.793 25.940 1.00 89.19 125 HIS A N 1
ATOM 1051 C CA . HIS A 1 125 ? -18.269 9.336 25.765 1.00 89.19 125 HIS A CA 1
ATOM 1052 C C . HIS A 1 125 ? -17.504 9.461 27.082 1.00 89.19 125 HIS A C 1
ATOM 1054 O O . HIS A 1 125 ? -16.624 8.651 27.355 1.00 89.19 125 HIS A O 1
ATOM 1060 N N . LEU A 1 126 ? -17.864 10.448 27.910 1.00 91.00 126 LEU A N 1
ATOM 1061 C CA . LEU A 1 126 ? -17.280 10.663 29.233 1.00 91.00 126 LEU A CA 1
ATOM 1062 C C . LEU A 1 126 ? -17.905 9.763 30.278 1.00 91.00 126 LEU A C 1
ATOM 1064 O O . LEU A 1 126 ? -17.178 9.205 31.079 1.00 91.00 126 LEU A O 1
ATOM 1068 N N . PHE A 1 127 ? -19.221 9.592 30.253 1.00 89.50 127 PHE A N 1
ATOM 1069 C CA . PHE A 1 127 ? -19.989 8.793 31.197 1.00 89.50 127 PHE A CA 1
ATOM 1070 C C . PHE A 1 127 ? -20.929 7.896 30.399 1.00 89.50 127 PHE A C 1
ATOM 1072 O O . PHE A 1 127 ? -21.947 8.347 29.879 1.00 89.50 127 PHE A O 1
ATOM 1079 N N . VAL A 1 128 ? -20.579 6.615 30.281 1.00 81.44 128 VAL A N 1
ATOM 1080 C CA . VAL A 1 128 ? -21.216 5.691 29.326 1.00 81.44 128 VAL A CA 1
ATOM 1081 C C . VAL A 1 128 ? -22.726 5.585 29.516 1.00 81.44 128 VAL A C 1
ATOM 1083 O O . VAL A 1 128 ? -23.452 5.457 28.545 1.00 81.44 128 VAL A O 1
ATOM 1086 N N . ASN A 1 129 ? -23.216 5.658 30.748 1.00 80.56 129 ASN A N 1
ATOM 1087 C CA . ASN A 1 129 ? -24.631 5.558 31.106 1.00 80.56 129 ASN A CA 1
ATOM 1088 C C . ASN A 1 129 ? -25.301 6.935 31.296 1.00 80.56 129 ASN A C 1
ATOM 1090 O O . ASN A 1 129 ? -26.309 7.050 32.000 1.00 80.56 129 ASN A O 1
ATOM 1094 N N . HIS A 1 130 ? -24.736 7.988 30.698 1.00 83.06 130 HIS A N 1
ATOM 1095 C CA . HIS A 1 130 ? -25.250 9.345 30.821 1.00 83.06 130 HIS A CA 1
ATOM 1096 C C . HIS A 1 130 ? -26.688 9.463 30.301 1.00 83.06 130 HIS A C 1
ATOM 1098 O O . HIS A 1 130 ? -26.970 9.224 29.127 1.00 83.06 130 HIS A O 1
ATOM 1104 N N . SER A 1 131 ? -27.576 9.926 31.177 1.00 85.94 131 SER A N 1
ATOM 1105 C CA . SER A 1 131 ? -28.895 10.455 30.839 1.00 85.94 131 SER A CA 1
ATOM 1106 C C . SER A 1 131 ? -29.393 11.336 31.985 1.00 85.94 131 SER A C 1
ATOM 1108 O O . SER A 1 131 ? -28.989 11.148 33.137 1.00 85.94 131 SER A O 1
ATOM 1110 N N . GLN A 1 132 ? -30.326 12.249 31.700 1.00 82.88 132 GLN A N 1
ATOM 1111 C CA . GLN A 1 132 ? -30.955 13.061 32.748 1.00 82.88 132 GLN A CA 1
ATOM 1112 C C . GLN A 1 132 ? -31.594 12.179 33.830 1.00 82.88 132 GLN A C 1
ATOM 1114 O O . GLN A 1 132 ? -31.433 12.426 35.021 1.00 82.88 132 GLN A O 1
ATOM 1119 N N . ASN A 1 133 ? -32.252 11.094 33.414 1.00 84.19 133 ASN A N 1
ATOM 1120 C CA . ASN A 1 133 ? -32.886 10.141 34.321 1.00 84.19 133 ASN A CA 1
ATOM 1121 C C . ASN A 1 133 ? -31.862 9.429 35.219 1.00 84.19 133 ASN A C 1
ATOM 1123 O O . ASN A 1 133 ? -32.146 9.185 36.390 1.00 84.19 133 ASN A O 1
ATOM 1127 N N . HIS A 1 134 ? -30.665 9.113 34.706 1.00 86.38 134 HIS A N 1
ATOM 1128 C CA . HIS A 1 134 ? -29.609 8.506 35.515 1.00 86.38 134 HIS A CA 1
ATOM 1129 C C . HIS A 1 134 ? -29.132 9.465 36.609 1.00 86.38 134 HIS A C 1
ATOM 1131 O O . HIS A 1 134 ? -29.015 9.059 37.762 1.00 86.38 134 HIS A O 1
ATOM 1137 N N . ILE A 1 135 ? -28.930 10.740 36.266 1.00 88.56 135 ILE A N 1
ATOM 1138 C CA . ILE A 1 135 ? -28.506 11.774 37.219 1.00 88.56 135 ILE A CA 1
ATOM 1139 C C . ILE A 1 135 ? -29.585 11.997 38.286 1.00 88.56 135 ILE A C 1
ATOM 1141 O O . ILE A 1 135 ? -29.267 12.102 39.469 1.00 88.56 135 ILE A O 1
ATOM 1145 N N . CYS A 1 136 ? -30.866 12.009 37.903 1.00 88.25 136 CYS A N 1
ATOM 1146 C CA . CYS A 1 136 ? -31.966 12.066 38.866 1.00 88.25 136 CYS A CA 1
ATOM 1147 C C . CYS A 1 136 ? -31.971 10.854 39.809 1.00 88.25 136 CYS A C 1
ATOM 1149 O O . CYS A 1 136 ? -32.087 11.031 41.019 1.00 88.25 136 CYS A O 1
ATOM 1151 N N . ASN A 1 137 ? -31.810 9.636 39.281 1.00 87.56 137 ASN A N 1
ATOM 1152 C CA . ASN A 1 137 ? -31.748 8.421 40.099 1.00 87.56 137 ASN A CA 1
ATOM 1153 C C . ASN A 1 137 ? -30.557 8.435 41.058 1.00 87.56 137 ASN A C 1
ATOM 1155 O O . ASN A 1 137 ? -30.681 7.986 42.191 1.00 87.56 137 ASN A O 1
ATOM 1159 N N . LEU A 1 138 ? -29.424 8.984 40.625 1.00 88.94 138 LEU A N 1
ATOM 1160 C CA . LEU A 1 138 ? -28.249 9.134 41.469 1.00 88.94 138 LEU A CA 1
ATOM 1161 C C . LEU A 1 138 ? -28.489 10.128 42.614 1.00 88.94 138 LEU A C 1
ATOM 1163 O O . LEU A 1 138 ? -28.073 9.876 43.742 1.00 88.94 138 LEU A O 1
ATOM 1167 N N . ALA A 1 139 ? -29.200 11.227 42.343 1.00 89.44 139 ALA A N 1
ATOM 1168 C CA . ALA A 1 139 ? -29.615 12.161 43.384 1.00 89.44 139 ALA A CA 1
ATOM 1169 C C . ALA A 1 139 ? -30.560 11.488 44.394 1.00 89.44 139 ALA A C 1
ATOM 1171 O O . ALA A 1 139 ? -30.397 11.689 45.592 1.00 89.44 139 ALA A O 1
ATOM 1172 N N . ILE A 1 140 ? -31.501 10.654 43.936 1.00 89.25 140 ILE A N 1
ATOM 1173 C CA . ILE A 1 140 ? -32.383 9.869 44.819 1.00 89.25 140 ILE A CA 1
ATOM 1174 C C . ILE A 1 140 ? -31.560 8.894 45.676 1.00 89.25 140 ILE A C 1
ATOM 1176 O O . ILE A 1 140 ? -31.694 8.894 46.898 1.00 89.25 140 ILE A O 1
ATOM 1180 N N . GLU A 1 141 ? -30.653 8.128 45.059 1.00 89.06 141 GLU A N 1
ATOM 1181 C CA . GLU A 1 141 ? -29.765 7.188 45.760 1.00 89.06 141 GLU A CA 1
ATOM 1182 C C . GLU A 1 141 ? -28.936 7.905 46.834 1.00 89.06 141 GLU A C 1
ATOM 1184 O O . GLU A 1 141 ? -28.789 7.400 47.944 1.00 89.06 141 GLU A O 1
ATOM 1189 N N . ALA A 1 142 ? -28.429 9.106 46.547 1.00 90.19 142 ALA A N 1
ATOM 1190 C CA . ALA A 1 142 ? -27.670 9.885 47.517 1.00 90.19 142 ALA A CA 1
ATOM 1191 C C . ALA A 1 142 ? -28.509 10.266 48.750 1.00 90.19 142 ALA A C 1
ATOM 1193 O O . ALA A 1 142 ? -28.005 10.190 49.869 1.00 90.19 142 ALA A O 1
ATOM 1194 N N . PHE A 1 143 ? -29.784 10.631 48.578 1.00 88.56 143 PHE A N 1
ATOM 1195 C CA . PHE A 1 143 ? -30.678 10.921 49.708 1.00 88.56 143 PHE A CA 1
ATOM 1196 C C . PHE A 1 143 ? -30.938 9.675 50.552 1.00 88.56 143 PHE A C 1
ATOM 1198 O O . PHE A 1 143 ? -30.863 9.743 51.779 1.00 88.56 143 PHE A O 1
ATOM 1205 N N . GLU A 1 144 ? -31.188 8.535 49.907 1.00 88.25 144 GLU A N 1
ATOM 1206 C CA . GLU A 1 144 ? -31.423 7.263 50.592 1.00 88.25 144 GLU A CA 1
ATOM 1207 C C . GLU A 1 144 ? -30.185 6.811 51.378 1.00 88.25 144 GLU A C 1
ATOM 1209 O O . GLU A 1 144 ? -30.269 6.526 52.572 1.00 88.25 144 GLU A O 1
ATOM 1214 N N . GLN A 1 145 ? -29.011 6.803 50.743 1.00 87.94 145 GLN A N 1
ATOM 1215 C CA . GLN A 1 145 ? -27.770 6.306 51.348 1.00 87.94 145 GLN A CA 1
ATOM 1216 C C . GLN A 1 145 ? -27.242 7.222 52.457 1.00 87.94 145 GLN A C 1
ATOM 1218 O O . GLN A 1 145 ? -26.669 6.745 53.438 1.00 87.94 145 GLN A O 1
ATOM 1223 N N . LEU A 1 146 ? -27.461 8.533 52.336 1.00 86.25 146 LEU A N 1
ATOM 1224 C CA . LEU A 1 146 ? -27.092 9.512 53.361 1.00 86.25 146 LEU A CA 1
ATOM 1225 C C . LEU A 1 146 ? -28.192 9.707 54.423 1.00 86.25 146 LEU A C 1
ATOM 1227 O O . LEU A 1 146 ? -28.027 10.531 55.326 1.00 86.25 146 LEU A O 1
ATOM 1231 N N . ASN A 1 147 ? -29.294 8.945 54.349 1.00 85.56 147 ASN A N 1
ATOM 1232 C CA . ASN A 1 147 ? -30.457 9.033 55.238 1.00 85.56 147 ASN A CA 1
ATOM 1233 C C . ASN A 1 147 ? -30.987 10.475 55.381 1.00 85.56 147 ASN A C 1
ATOM 1235 O O . ASN A 1 147 ? -31.148 11.001 56.487 1.00 85.56 147 ASN A O 1
ATOM 1239 N N . ILE A 1 148 ? -31.206 11.146 54.249 1.00 83.75 148 ILE A N 1
ATOM 1240 C CA . ILE A 1 148 ? -31.704 12.523 54.176 1.00 83.75 148 ILE A CA 1
ATOM 1241 C C . ILE A 1 148 ? -33.192 12.488 53.831 1.00 83.75 148 ILE A C 1
ATOM 1243 O O . ILE A 1 148 ? -33.578 12.001 52.774 1.00 83.75 148 ILE A O 1
ATOM 1247 N N . SER A 1 149 ? -34.027 13.031 54.719 1.00 81.19 149 SER A N 1
ATOM 1248 C CA . SER A 1 149 ? -35.462 13.170 54.467 1.00 81.19 149 SER A CA 1
ATOM 1249 C C . SER A 1 149 ? -35.728 14.234 53.399 1.00 81.19 149 SER A C 1
ATOM 1251 O O . SER A 1 149 ? -35.124 15.312 53.414 1.00 81.19 149 SER A O 1
ATOM 1253 N N . THR A 1 150 ? -36.668 13.957 52.493 1.00 78.12 150 THR A N 1
ATOM 1254 C CA . THR A 1 150 ? -37.171 14.935 51.516 1.00 78.12 150 THR A CA 1
ATOM 1255 C C . THR A 1 150 ? -37.955 16.067 52.173 1.00 78.12 150 THR A C 1
ATOM 1257 O O . THR A 1 150 ? -37.972 17.176 51.630 1.00 78.12 150 THR A O 1
ATOM 1260 N N . ASP A 1 151 ? -38.524 15.797 53.351 1.00 75.88 151 ASP A N 1
ATOM 1261 C CA . ASP A 1 151 ? -39.513 16.640 54.030 1.00 75.88 151 ASP A CA 1
ATOM 1262 C C . ASP A 1 151 ? -38.888 17.584 55.075 1.00 75.88 151 ASP A C 1
ATOM 1264 O O . ASP A 1 151 ? -39.550 18.502 55.557 1.00 75.88 151 ASP A O 1
ATOM 1268 N N . ASP A 1 152 ? -37.609 17.388 55.418 1.00 69.31 152 ASP A N 1
ATOM 1269 C CA . ASP A 1 152 ? -36.879 18.257 56.349 1.00 69.31 152 ASP A CA 1
ATOM 1270 C C . ASP A 1 152 ? -36.483 19.585 55.679 1.00 69.31 152 ASP A C 1
ATOM 1272 O O . ASP A 1 152 ? -36.062 19.590 54.516 1.00 69.31 152 ASP A O 1
ATOM 1276 N N . GLU A 1 153 ? -36.515 20.702 56.423 1.00 63.00 153 GLU A N 1
ATOM 1277 C CA . GLU A 1 153 ? -35.964 21.978 55.942 1.00 63.00 153 GLU A CA 1
ATOM 1278 C C . GLU A 1 153 ? -34.496 21.822 55.505 1.00 63.00 153 GLU A C 1
ATOM 1280 O O . GLU A 1 153 ? -33.702 21.104 56.124 1.00 63.00 153 GLU A O 1
ATOM 1285 N N . GLU A 1 154 ? -34.141 22.479 54.398 1.00 60.75 154 GLU A N 1
ATOM 1286 C CA . GLU A 1 154 ? -32.828 22.370 53.769 1.00 60.75 154 GLU A CA 1
ATOM 1287 C C . GLU A 1 154 ? -31.718 22.775 54.746 1.00 60.75 154 GLU A C 1
ATOM 1289 O O . GLU A 1 154 ? -31.530 23.949 55.054 1.00 60.75 154 GLU A O 1
ATOM 1294 N N . LYS A 1 155 ? -30.946 21.794 55.227 1.00 67.25 155 LYS A N 1
ATOM 1295 C CA . LYS A 1 155 ? -29.677 22.062 55.906 1.00 67.25 155 LYS A CA 1
ATOM 1296 C C . LYS A 1 155 ? -28.617 22.300 54.827 1.00 67.25 155 LYS A C 1
ATOM 1298 O O . LYS A 1 155 ? -28.208 21.322 54.194 1.00 67.25 155 LYS A O 1
ATOM 1303 N N . PRO A 1 156 ? -28.145 23.543 54.608 1.00 66.25 156 PRO A N 1
ATOM 1304 C CA . PRO A 1 156 ? -27.203 23.854 53.529 1.00 66.25 156 PRO A CA 1
ATOM 1305 C C . PRO A 1 156 ? -25.885 23.072 53.641 1.00 66.25 156 PRO A C 1
ATOM 1307 O O . PRO A 1 156 ? -25.238 22.805 52.635 1.00 66.25 156 PRO A O 1
ATOM 1310 N N . GLU A 1 157 ? -25.526 22.629 54.848 1.00 70.50 157 GLU A N 1
ATOM 1311 C CA . GLU A 1 157 ? -24.331 21.827 55.135 1.00 70.50 157 GLU A CA 1
ATOM 1312 C C . GLU A 1 157 ? -24.352 20.424 54.496 1.00 70.50 157 GLU A C 1
ATOM 1314 O O . GLU A 1 157 ? -23.292 19.879 54.210 1.00 70.50 157 GLU A O 1
ATOM 1319 N N . LYS A 1 158 ? -25.533 19.845 54.220 1.00 78.12 158 LYS A N 1
ATOM 1320 C CA . LYS A 1 158 ? -25.656 18.490 53.644 1.00 78.12 158 LYS A CA 1
ATOM 1321 C C . LYS A 1 158 ? -25.614 18.455 52.112 1.00 78.12 158 LYS A C 1
ATOM 1323 O O . LYS A 1 158 ? -25.363 17.405 51.528 1.00 78.12 158 LYS A O 1
ATOM 1328 N N . ILE A 1 159 ? -25.853 19.585 51.444 1.00 81.19 159 ILE A N 1
ATOM 1329 C CA . ILE A 1 159 ? -25.868 19.667 49.972 1.00 81.19 159 ILE A CA 1
ATOM 1330 C C . ILE A 1 159 ? -24.495 19.309 49.364 1.00 81.19 159 ILE A C 1
ATOM 1332 O O . ILE A 1 159 ? -24.459 18.489 48.444 1.00 81.19 159 ILE A O 1
ATOM 1336 N N . PRO A 1 160 ? -23.357 19.823 49.879 1.00 85.12 160 PRO A N 1
ATOM 1337 C CA . PRO A 1 160 ? -22.032 19.426 49.401 1.00 85.12 160 PRO A CA 1
ATOM 1338 C C . PRO A 1 160 ? -21.741 17.927 49.556 1.00 85.12 160 PRO A C 1
ATOM 1340 O O . PRO A 1 160 ? -21.090 17.348 48.690 1.00 85.12 160 PRO A O 1
ATOM 1343 N N . GLU A 1 161 ? -22.236 17.281 50.619 1.00 86.44 161 GLU A N 1
ATOM 1344 C CA . GLU A 1 161 ? -22.065 15.835 50.833 1.00 86.44 161 GLU A CA 1
ATOM 1345 C C . GLU A 1 161 ? -22.813 15.019 49.770 1.00 86.44 161 GLU A C 1
ATOM 1347 O O . GLU A 1 161 ? -22.247 14.086 49.199 1.00 86.44 161 GLU A O 1
ATOM 1352 N N . ILE A 1 162 ? -24.050 15.420 49.446 1.00 87.38 162 ILE A N 1
ATOM 1353 C CA . ILE A 1 162 ? -24.859 14.813 48.377 1.00 87.38 162 ILE A CA 1
ATOM 1354 C C . ILE A 1 162 ? -24.154 14.956 47.025 1.00 87.38 162 ILE A C 1
ATOM 1356 O O . ILE A 1 162 ? -24.025 13.981 46.283 1.00 87.38 162 ILE A O 1
ATOM 1360 N N . ILE A 1 163 ? -23.674 16.162 46.704 1.00 87.38 163 ILE A N 1
ATOM 1361 C CA . ILE A 1 163 ? -22.963 16.426 45.448 1.00 87.38 163 ILE A CA 1
ATOM 1362 C C . ILE A 1 163 ? -21.689 15.583 45.380 1.00 87.38 163 ILE A C 1
ATOM 1364 O O . ILE A 1 163 ? -21.460 14.921 44.371 1.00 87.38 163 ILE A O 1
ATOM 1368 N N . ASN A 1 164 ? -20.891 15.537 46.451 1.00 88.75 164 ASN A N 1
ATOM 1369 C CA . ASN A 1 164 ? -19.660 14.751 46.480 1.00 88.75 164 ASN A CA 1
ATOM 1370 C C . ASN A 1 164 ? -19.931 13.246 46.294 1.00 88.75 164 ASN A C 1
ATOM 1372 O O . ASN A 1 164 ? -19.204 12.587 45.548 1.00 88.75 164 ASN A O 1
ATOM 1376 N N . TYR A 1 165 ? -21.000 12.720 46.903 1.00 90.69 165 TYR A N 1
ATOM 1377 C CA . TYR A 1 165 ? -21.448 11.339 46.702 1.00 90.69 165 TYR A CA 1
ATOM 1378 C C . TYR A 1 165 ? -21.794 11.066 45.231 1.00 90.69 165 TYR A C 1
ATOM 1380 O O . TYR A 1 165 ? -21.312 10.098 44.637 1.00 90.69 165 TYR A O 1
ATOM 1388 N N . CYS A 1 166 ? -22.586 11.951 44.618 1.00 90.62 166 CYS A N 1
ATOM 1389 C CA . CYS A 1 166 ? -22.960 11.835 43.211 1.00 90.62 166 CYS A CA 1
ATOM 1390 C C . CYS A 1 166 ? -21.723 11.901 42.300 1.00 90.62 166 CYS A C 1
ATOM 1392 O O . CYS A 1 166 ? -21.555 11.070 41.410 1.00 90.62 166 CYS A O 1
ATOM 1394 N N . GLN A 1 167 ? -20.810 12.839 42.552 1.00 89.25 167 GLN A N 1
ATOM 1395 C CA . GLN A 1 167 ? -19.569 12.974 41.791 1.00 89.25 167 GLN A CA 1
ATOM 1396 C C . GLN A 1 167 ? -18.696 11.715 41.886 1.00 89.25 167 GLN A C 1
ATOM 1398 O O . GLN A 1 167 ? -18.182 11.259 40.869 1.00 89.25 167 GLN A O 1
ATOM 1403 N N . GLU A 1 168 ? -18.544 11.107 43.068 1.00 88.69 168 GLU A N 1
ATOM 1404 C CA . GLU A 1 168 ? -17.788 9.851 43.219 1.00 88.69 168 GLU A CA 1
ATOM 1405 C C . GLU A 1 168 ? -18.379 8.709 42.403 1.00 88.69 168 GLU A C 1
ATOM 1407 O O . GLU A 1 168 ? -17.643 7.995 41.721 1.00 88.69 168 GLU A O 1
ATOM 1412 N N . LYS A 1 169 ? -19.703 8.559 42.431 1.00 89.50 169 LYS A N 1
ATOM 1413 C CA . LYS A 1 169 ? -20.408 7.544 41.645 1.00 89.50 169 LYS A CA 1
ATOM 1414 C C . LYS A 1 169 ? -20.270 7.783 40.144 1.00 89.50 169 LYS A C 1
ATOM 1416 O O . LYS A 1 169 ? -19.949 6.843 39.420 1.00 89.50 169 LYS A O 1
ATOM 1421 N N . LEU A 1 170 ? -20.419 9.027 39.684 1.00 90.25 170 LEU A N 1
ATOM 1422 C CA . LEU A 1 170 ? -20.207 9.387 38.279 1.00 90.25 170 LEU A CA 1
ATOM 1423 C C . LEU A 1 170 ? -18.773 9.070 37.840 1.00 90.25 170 LEU A C 1
ATOM 1425 O O . LEU A 1 170 ? -18.580 8.433 36.806 1.00 90.25 170 LEU A O 1
ATOM 1429 N N . LEU A 1 171 ? -17.764 9.411 38.648 1.00 91.50 171 LEU A N 1
ATOM 1430 C CA . LEU A 1 171 ? -16.359 9.133 38.330 1.00 91.50 171 LEU A CA 1
ATOM 1431 C C . LEU A 1 171 ? -16.056 7.635 38.162 1.00 91.50 171 LEU A C 1
ATOM 1433 O O . LEU A 1 171 ? -15.203 7.287 37.349 1.00 91.50 171 LEU A O 1
ATOM 1437 N N . ARG A 1 172 ? -16.767 6.735 38.857 1.00 91.44 172 ARG A N 1
ATOM 1438 C CA . ARG A 1 172 ? -16.629 5.276 38.648 1.00 91.44 172 ARG A CA 1
ATOM 1439 C C . ARG A 1 172 ? -17.105 4.828 37.265 1.00 91.44 172 ARG A C 1
ATOM 1441 O O . ARG A 1 172 ? -16.524 3.910 36.681 1.00 91.44 172 ARG A O 1
ATOM 1448 N N . THR A 1 173 ? -18.119 5.503 36.727 1.00 91.00 173 THR A N 1
ATOM 1449 C CA . THR A 1 173 ? -18.679 5.267 35.383 1.00 91.00 173 THR A CA 1
ATOM 1450 C C . THR A 1 173 ? -17.963 6.042 34.272 1.00 91.00 173 THR A C 1
ATOM 1452 O O . THR A 1 173 ? -18.251 5.834 33.093 1.00 91.00 173 THR A O 1
ATOM 1455 N N . GLY A 1 174 ? -17.029 6.925 34.642 1.00 91.56 174 GLY A N 1
ATOM 1456 C CA . GLY A 1 174 ? -16.339 7.810 33.713 1.00 91.56 174 GLY A CA 1
ATOM 1457 C C . GLY A 1 174 ? -15.284 7.090 32.872 1.00 91.56 174 GLY A C 1
ATOM 1458 O O . GLY A 1 174 ? -14.502 6.325 33.422 1.00 91.56 174 GLY A O 1
ATOM 1459 N N . SER A 1 175 ? -15.205 7.331 31.569 1.00 92.50 175 SER A N 1
ATOM 1460 C CA . SER A 1 175 ? -14.138 6.784 30.727 1.00 92.50 175 SER A CA 1
ATOM 1461 C C . SER A 1 175 ? -12.822 7.547 30.852 1.00 92.50 175 SER A C 1
ATOM 1463 O O . SER A 1 175 ? -12.792 8.649 31.404 1.00 92.50 175 SER A O 1
ATOM 1465 N N . PHE A 1 176 ? -11.728 7.013 30.293 1.00 92.81 176 PHE A N 1
ATOM 1466 C CA . PHE A 1 176 ? -10.477 7.774 30.206 1.00 92.81 176 PHE A CA 1
ATOM 1467 C C . PHE A 1 176 ? -10.575 9.039 29.329 1.00 92.81 176 PHE A C 1
ATOM 1469 O O . PHE A 1 176 ? -9.730 9.928 29.441 1.00 92.81 176 PHE A O 1
ATOM 1476 N N . ASP A 1 177 ? -11.626 9.195 28.517 1.00 92.12 177 ASP A N 1
ATOM 1477 C CA . ASP A 1 177 ? -11.867 10.459 27.812 1.00 92.12 177 ASP A CA 1
ATOM 1478 C C . ASP A 1 177 ? -12.196 11.610 28.789 1.00 92.12 177 ASP A C 1
ATOM 1480 O O . ASP A 1 177 ? -11.953 12.774 28.468 1.00 92.12 177 ASP A O 1
ATOM 1484 N N . LEU A 1 178 ? -12.670 11.317 30.009 1.00 92.69 178 LEU A N 1
ATOM 1485 C CA . LEU A 1 178 ? -12.902 12.330 31.044 1.00 92.69 178 LEU A CA 1
ATOM 1486 C C . LEU A 1 178 ? -11.604 13.031 31.492 1.00 92.69 178 LEU A C 1
ATOM 1488 O O . LEU A 1 178 ? -11.502 14.245 31.306 1.00 92.69 178 LEU A O 1
ATOM 1492 N N . PRO A 1 179 ? -10.593 12.339 32.061 1.00 93.38 179 PRO A N 1
ATOM 1493 C CA . PRO A 1 179 ? -9.341 12.991 32.439 1.00 93.38 179 PRO A CA 1
ATOM 1494 C C . PRO A 1 179 ? -8.607 13.600 31.232 1.00 93.38 179 PRO A C 1
ATOM 1496 O O . PRO A 1 179 ? -7.926 14.610 31.405 1.00 93.38 179 PRO A O 1
ATOM 1499 N N . LEU A 1 180 ? -8.788 13.059 30.017 1.00 93.06 180 LEU A N 1
ATOM 1500 C CA . LEU A 1 180 ? -8.298 13.673 28.779 1.00 93.06 180 LEU A CA 1
ATOM 1501 C C . LEU A 1 180 ? -8.872 15.078 28.578 1.00 93.06 180 LEU A C 1
ATOM 1503 O O . LEU A 1 180 ? -8.100 16.030 28.478 1.00 93.06 180 LEU A O 1
ATOM 1507 N N . ILE A 1 181 ? -10.196 15.235 28.572 1.00 91.56 181 ILE A N 1
ATOM 1508 C CA . ILE A 1 181 ? -10.826 16.551 28.391 1.00 91.56 181 ILE A CA 1
ATOM 1509 C C . ILE A 1 181 ? -10.445 17.505 29.515 1.00 91.56 181 ILE A C 1
ATOM 1511 O O . ILE A 1 181 ? -10.044 18.638 29.243 1.00 91.56 181 ILE A O 1
ATOM 1515 N N . LEU A 1 182 ? -10.511 17.049 30.766 1.00 91.25 182 LEU A N 1
ATOM 1516 C CA . LEU A 1 182 ? -10.178 17.876 31.927 1.00 91.25 182 LEU A CA 1
ATOM 1517 C C . LEU A 1 182 ? -8.744 18.425 31.839 1.00 91.25 182 LEU A C 1
ATOM 1519 O O . LEU A 1 182 ? -8.496 19.575 32.209 1.00 91.25 182 LEU A O 1
ATOM 1523 N N . SER A 1 183 ? -7.807 17.646 31.286 1.00 91.75 183 SER A N 1
ATOM 1524 C CA . SER A 1 183 ? -6.412 18.070 31.115 1.00 91.75 183 SER A CA 1
ATOM 1525 C C . SER A 1 183 ? -6.237 19.224 30.113 1.00 91.75 183 SER A C 1
ATOM 1527 O O . SER A 1 183 ? -5.265 19.978 30.209 1.00 91.75 183 SER A O 1
ATOM 1529 N N . THR A 1 184 ? -7.186 19.423 29.189 1.00 88.75 184 THR A N 1
ATOM 1530 C CA . THR A 1 184 ? -7.136 20.510 28.190 1.00 88.75 184 THR A CA 1
ATOM 1531 C C . THR A 1 184 ? -7.517 21.878 28.764 1.00 88.75 184 THR A C 1
ATOM 1533 O O . THR A 1 184 ? -7.078 22.900 28.247 1.00 88.75 184 THR A O 1
ATOM 1536 N N . GLN A 1 185 ? -8.287 21.920 29.857 1.00 84.56 185 GLN A N 1
ATOM 1537 C CA . GLN A 1 185 ? -8.814 23.165 30.436 1.00 84.56 185 GLN A CA 1
ATOM 1538 C C . GLN A 1 185 ? -7.936 23.737 31.567 1.00 84.56 185 GLN A C 1
ATOM 1540 O O . GLN A 1 185 ? -8.058 24.911 31.901 1.00 84.56 185 GLN A O 1
ATOM 1545 N N . SER A 1 186 ? -7.036 22.929 32.147 1.00 74.44 186 SER A N 1
ATOM 1546 C CA . SER A 1 186 ? -6.023 23.323 33.152 1.00 74.44 186 SER A CA 1
ATOM 1547 C C . SER A 1 186 ? -6.519 24.183 34.331 1.00 74.44 186 SER A C 1
ATOM 1549 O O . SER A 1 186 ? -5.769 24.995 34.873 1.00 74.44 186 SER A O 1
ATOM 1551 N N . THR A 1 187 ? -7.765 24.000 34.778 1.00 87.19 187 THR A N 1
ATOM 1552 C CA . THR A 1 187 ? -8.261 24.649 36.003 1.00 87.19 187 THR A CA 1
ATOM 1553 C C . THR A 1 187 ? -7.876 23.838 37.254 1.00 87.19 187 THR A C 1
ATOM 1555 O O . THR A 1 187 ? -7.731 22.611 37.179 1.00 87.19 187 THR A O 1
ATOM 1558 N N . PRO A 1 188 ? -7.744 24.474 38.437 1.00 87.56 188 PRO A N 1
ATOM 1559 C CA . PRO A 1 188 ? -7.474 23.760 39.690 1.00 87.56 188 PRO A CA 1
ATOM 1560 C C . PRO A 1 188 ? -8.549 22.721 40.044 1.00 87.56 188 PRO A C 1
ATOM 1562 O O . PRO A 1 188 ? -8.257 21.718 40.689 1.00 87.56 188 PRO A O 1
ATOM 1565 N N . GLU A 1 189 ? -9.797 22.956 39.636 1.00 86.62 189 GLU A N 1
ATOM 1566 C CA . GLU A 1 189 ? -10.900 22.012 39.823 1.00 86.62 189 GLU A CA 1
ATOM 1567 C C . GLU A 1 189 ? -10.738 20.776 38.930 1.00 86.62 189 GLU A C 1
ATOM 1569 O O . GLU A 1 189 ? -10.810 19.651 39.427 1.00 86.62 189 GLU A O 1
ATOM 1574 N N . CYS A 1 190 ? -10.404 20.967 37.649 1.00 89.12 190 CYS A N 1
ATOM 1575 C CA . CYS A 1 190 ? -10.120 19.871 36.724 1.00 89.12 190 CYS A CA 1
ATOM 1576 C C . CYS A 1 190 ? -8.954 18.999 37.213 1.00 89.12 190 CYS A C 1
ATOM 1578 O O . CYS A 1 190 ? -9.045 17.774 37.166 1.00 89.12 190 CYS A O 1
ATOM 1580 N N . GLN A 1 191 ? -7.885 19.599 37.748 1.00 90.25 191 GLN A N 1
ATOM 1581 C CA . GLN A 1 191 ? -6.757 18.846 38.313 1.00 90.25 191 GLN A CA 1
ATOM 1582 C C . GLN A 1 191 ? -7.173 17.990 39.516 1.00 90.25 191 GLN A C 1
ATOM 1584 O O . GLN A 1 191 ? -6.831 16.809 39.567 1.00 90.25 191 GLN A O 1
ATOM 1589 N N . LYS A 1 192 ? -7.976 18.537 40.439 1.00 90.81 192 LYS A N 1
ATOM 1590 C CA . LYS A 1 192 ? -8.526 17.771 41.571 1.00 90.81 192 LYS A CA 1
ATOM 1591 C C . LYS A 1 192 ? -9.394 16.602 41.105 1.00 90.81 192 LYS A C 1
ATOM 1593 O O . LYS A 1 192 ? -9.319 15.515 41.674 1.00 90.81 192 LYS A O 1
ATOM 1598 N N . LEU A 1 193 ? -10.206 16.801 40.066 1.00 91.19 193 LEU A N 1
ATOM 1599 C CA . LEU A 1 193 ? -11.034 15.740 39.491 1.00 91.19 193 LEU A CA 1
ATOM 1600 C C . LEU A 1 193 ? -10.193 14.652 38.816 1.00 91.19 193 LEU A C 1
ATOM 1602 O O . LEU A 1 193 ? -10.490 13.472 38.993 1.00 91.19 193 LEU A O 1
ATOM 1606 N N . ILE A 1 194 ? -9.115 15.022 38.118 1.00 93.06 194 ILE A N 1
ATOM 1607 C CA . ILE A 1 194 ? -8.140 14.066 37.576 1.00 93.06 194 ILE A CA 1
ATOM 1608 C C . ILE A 1 194 ? -7.512 13.261 38.721 1.00 93.06 194 ILE A C 1
ATOM 1610 O O . ILE A 1 194 ? -7.506 12.035 38.677 1.00 93.06 194 ILE A O 1
ATOM 1614 N N . GLU A 1 195 ? -7.031 13.906 39.784 1.00 92.25 195 GLU A N 1
ATOM 1615 C CA . GLU A 1 195 ? -6.466 13.204 40.946 1.00 92.25 195 GLU A CA 1
ATOM 1616 C C . GLU A 1 195 ? -7.460 12.213 41.559 1.00 92.25 195 GLU A C 1
ATOM 1618 O O . GLU A 1 195 ? -7.120 11.050 41.802 1.00 92.25 195 GLU A O 1
ATOM 1623 N N . LYS A 1 196 ? -8.711 12.650 41.730 1.00 91.88 196 LYS A N 1
ATOM 1624 C CA . LYS A 1 196 ? -9.794 11.813 42.238 1.00 91.88 196 LYS A CA 1
ATOM 1625 C C . LYS A 1 196 ? -10.070 10.627 41.312 1.00 91.88 196 LYS A C 1
ATOM 1627 O O . LYS A 1 196 ? -10.128 9.497 41.794 1.00 91.88 196 LYS A O 1
ATOM 1632 N N . TYR A 1 197 ? -10.137 10.846 39.999 1.00 92.75 197 TYR A N 1
ATOM 1633 C CA . TYR A 1 197 ? -10.304 9.788 39.000 1.00 92.75 197 TYR A CA 1
ATOM 1634 C C . TYR A 1 197 ? -9.210 8.716 39.112 1.00 92.75 197 T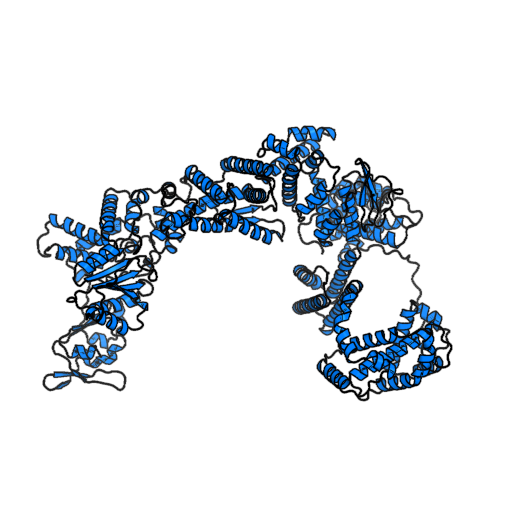YR A C 1
ATOM 1636 O O . TYR A 1 197 ? -9.516 7.532 39.252 1.00 92.75 197 TYR A O 1
ATOM 1644 N N . TYR A 1 198 ? -7.933 9.112 39.137 1.00 92.38 198 TYR A N 1
ATOM 1645 C CA . TYR A 1 198 ? -6.818 8.164 39.260 1.00 92.38 198 TYR A CA 1
ATOM 1646 C C . TYR A 1 198 ? -6.846 7.406 40.594 1.00 92.38 198 TYR A C 1
ATOM 1648 O O . TYR A 1 198 ? -6.597 6.200 40.611 1.00 92.38 198 TYR A O 1
ATOM 1656 N N . SER A 1 199 ? -7.193 8.077 41.700 1.00 90.69 199 SER A N 1
ATOM 1657 C CA . SER A 1 199 ? -7.312 7.427 43.013 1.00 90.69 199 SER A CA 1
ATOM 1658 C C . SER A 1 199 ? -8.393 6.337 43.026 1.00 90.69 199 SER A C 1
ATOM 1660 O O . SER A 1 199 ? -8.155 5.229 43.511 1.00 90.69 199 SER A O 1
ATOM 1662 N N . ILE A 1 200 ? -9.547 6.602 42.400 1.00 89.12 200 ILE A N 1
ATOM 1663 C CA . ILE A 1 200 ? -10.636 5.632 42.251 1.00 89.12 200 ILE A CA 1
ATOM 1664 C C . ILE A 1 200 ? -10.157 4.453 41.396 1.00 89.12 200 ILE A C 1
ATOM 1666 O O . ILE A 1 200 ? -10.304 3.295 41.797 1.00 89.12 200 ILE A O 1
ATOM 1670 N N . ARG A 1 201 ? -9.515 4.727 40.254 1.00 88.69 201 ARG A N 1
ATOM 1671 C CA . ARG A 1 201 ? -9.070 3.707 39.290 1.00 88.69 201 ARG A CA 1
ATOM 1672 C C . ARG A 1 201 ? -8.021 2.746 39.846 1.00 88.69 201 ARG A C 1
ATOM 1674 O O . ARG A 1 201 ? -8.086 1.559 39.547 1.00 88.69 201 ARG A O 1
ATOM 1681 N N . GLN A 1 202 ? -7.127 3.201 40.727 1.00 84.38 202 GLN A N 1
ATOM 1682 C CA . GLN A 1 202 ? -6.169 2.319 41.414 1.00 84.38 202 GLN A CA 1
ATOM 1683 C C . GLN A 1 202 ? -6.854 1.202 42.225 1.00 84.38 202 GLN A C 1
ATOM 1685 O O . GLN A 1 202 ? -6.296 0.110 42.397 1.00 84.38 202 GLN A O 1
ATOM 1690 N N . SER A 1 203 ? -8.065 1.460 42.728 1.00 82.00 203 SER A N 1
ATOM 1691 C CA . SER A 1 203 ? -8.864 0.496 43.493 1.00 82.00 203 SER A CA 1
ATOM 1692 C C . SER A 1 203 ? -9.825 -0.341 42.634 1.00 82.00 203 SER A C 1
ATOM 1694 O O . SER A 1 203 ? -10.247 -1.409 43.073 1.00 82.00 203 SER A O 1
ATOM 1696 N N . LEU A 1 204 ? -10.118 0.099 41.406 1.00 85.06 204 LEU A N 1
ATOM 1697 C CA . LEU A 1 204 ? -11.215 -0.379 40.554 1.00 85.06 204 LEU A CA 1
ATOM 1698 C C . LEU A 1 204 ? -10.697 -1.187 39.349 1.00 85.06 204 LEU A C 1
ATOM 1700 O O . LEU A 1 204 ? -11.141 -1.009 38.222 1.00 85.06 204 LEU A O 1
ATOM 1704 N N . THR A 1 205 ? -9.720 -2.070 39.567 1.00 88.00 205 THR A N 1
ATOM 1705 C CA . THR A 1 205 ? -9.258 -2.984 38.509 1.00 88.00 205 THR A CA 1
ATOM 1706 C C . THR A 1 205 ? -10.151 -4.220 38.440 1.00 88.00 205 THR A C 1
ATOM 1708 O O . THR A 1 205 ? -10.653 -4.686 39.468 1.00 88.00 205 THR A O 1
ATOM 1711 N N . PHE A 1 206 ? -10.322 -4.793 37.245 1.00 90.75 206 PHE A N 1
ATOM 1712 C CA . PHE A 1 206 ? -11.243 -5.915 37.040 1.00 90.75 206 PHE A CA 1
ATOM 1713 C C . PHE A 1 206 ? -10.914 -7.118 37.939 1.00 90.75 206 PHE A C 1
ATOM 1715 O O . PHE A 1 206 ? -11.782 -7.630 38.646 1.00 90.75 206 PHE A O 1
ATOM 1722 N N . GLY A 1 207 ? -9.632 -7.490 38.027 1.00 88.50 207 GLY A N 1
ATOM 1723 C CA . GLY A 1 207 ? -9.178 -8.568 38.910 1.00 88.50 207 GLY A CA 1
ATOM 1724 C C . GLY A 1 207 ? -9.421 -8.303 40.405 1.00 88.50 207 GLY A C 1
ATOM 1725 O O . GLY A 1 207 ? -9.773 -9.227 41.139 1.00 88.50 207 GLY A O 1
ATOM 1726 N N . LYS A 1 208 ? -9.286 -7.050 40.876 1.00 87.81 208 LYS A N 1
ATOM 1727 C CA . LYS A 1 208 ? -9.594 -6.694 42.276 1.00 87.81 208 LYS A CA 1
ATOM 1728 C C . LYS A 1 208 ? -11.091 -6.792 42.557 1.00 87.81 208 LYS A C 1
ATOM 1730 O O . LYS A 1 208 ? -11.458 -7.320 43.603 1.00 87.81 208 LYS A O 1
ATOM 1735 N N . LEU A 1 209 ? -11.934 -6.332 41.631 1.00 88.75 209 LEU A N 1
ATOM 1736 C CA . LEU A 1 209 ? -13.389 -6.405 41.771 1.00 88.75 209 LEU A CA 1
ATOM 1737 C C . LEU A 1 209 ? -13.880 -7.853 41.818 1.00 88.75 209 LEU A C 1
ATOM 1739 O O . LEU A 1 209 ? -14.657 -8.195 42.707 1.00 88.75 209 LEU A O 1
ATOM 1743 N N . ILE A 1 210 ? -13.392 -8.718 40.920 1.00 89.69 210 ILE A N 1
ATOM 1744 C CA . ILE A 1 210 ? -13.731 -10.150 40.945 1.00 89.69 210 ILE A CA 1
ATOM 1745 C C . ILE A 1 210 ? -13.354 -10.754 42.298 1.00 89.69 210 ILE A C 1
ATOM 1747 O O . ILE A 1 210 ? -14.180 -11.407 42.933 1.00 89.69 210 ILE A O 1
ATOM 1751 N N . LYS A 1 211 ? -12.128 -10.497 42.771 1.00 88.00 211 LYS A N 1
ATOM 1752 C CA . LYS A 1 211 ? -11.654 -11.022 44.054 1.00 88.00 211 LYS A CA 1
ATOM 1753 C C . LYS A 1 211 ? -12.537 -10.560 45.219 1.00 88.00 211 LYS A C 1
ATOM 1755 O O . LYS A 1 211 ? -12.998 -11.386 45.996 1.00 88.00 211 LYS A O 1
ATOM 1760 N N . GLN A 1 212 ? -12.849 -9.266 45.286 1.00 86.38 212 GLN A N 1
ATOM 1761 C CA . GLN A 1 212 ? -13.749 -8.712 46.302 1.00 86.38 212 GLN A CA 1
ATOM 1762 C C . GLN A 1 212 ? -15.149 -9.337 46.247 1.00 86.38 212 GLN A C 1
ATOM 1764 O O . GLN A 1 212 ? -15.742 -9.592 47.293 1.00 86.38 212 GLN A O 1
ATOM 1769 N N . SER A 1 213 ? -15.683 -9.604 45.052 1.00 86.31 213 SER A N 1
ATOM 1770 C CA . SER A 1 213 ? -16.993 -10.245 44.896 1.00 86.31 213 SER A CA 1
ATOM 1771 C C . SER A 1 213 ? -17.002 -11.686 45.396 1.00 86.31 213 SER A C 1
ATOM 1773 O O . SER A 1 213 ? -17.972 -12.105 46.025 1.00 86.31 213 SER A O 1
ATOM 1775 N N . LEU A 1 214 ? -15.937 -12.442 45.122 1.00 86.62 214 LEU A N 1
ATOM 1776 C CA . LEU A 1 214 ? -15.796 -13.825 45.578 1.00 86.62 214 LEU A CA 1
ATOM 1777 C C . LEU A 1 214 ? -15.588 -13.899 47.103 1.00 86.62 214 LEU A C 1
ATOM 1779 O O . LEU A 1 214 ? -16.148 -14.787 47.751 1.00 86.62 214 LEU A O 1
ATOM 1783 N N . ASP A 1 215 ? -14.852 -12.941 47.676 1.00 84.19 215 ASP A N 1
ATOM 1784 C CA . ASP A 1 215 ? -14.565 -12.861 49.113 1.00 84.19 215 ASP A CA 1
ATOM 1785 C C . ASP A 1 215 ? -15.796 -12.422 49.934 1.00 84.19 215 ASP A C 1
ATOM 1787 O O . ASP A 1 215 ? -16.092 -12.999 50.981 1.00 84.19 215 ASP A O 1
ATOM 1791 N N . ASN A 1 216 ? -16.558 -11.428 49.456 1.00 75.19 216 ASN A N 1
ATOM 1792 C CA . ASN A 1 216 ? -17.646 -10.801 50.220 1.00 75.19 216 ASN A CA 1
ATOM 1793 C C . ASN A 1 216 ? -18.879 -11.696 50.444 1.00 75.19 216 ASN A C 1
ATOM 1795 O O . ASN A 1 216 ? -19.729 -11.334 51.258 1.00 75.19 216 ASN A O 1
ATOM 1799 N N . CYS A 1 217 ? -18.994 -12.836 49.749 1.00 64.25 217 CYS A N 1
ATOM 1800 C CA . CYS A 1 217 ? -20.076 -13.830 49.875 1.00 64.25 217 CYS A CA 1
ATOM 1801 C C . CYS A 1 217 ? -21.512 -13.264 49.830 1.00 64.25 217 CYS A C 1
ATOM 1803 O O . CYS A 1 217 ? -22.443 -13.919 50.281 1.00 64.25 217 CYS A O 1
ATOM 1805 N N . LYS A 1 218 ? -21.708 -12.058 49.287 1.00 69.00 218 LYS A N 1
ATOM 1806 C CA . LYS A 1 218 ? -23.023 -11.438 49.105 1.00 69.00 218 LYS A CA 1
ATOM 1807 C C . LYS A 1 218 ? -23.410 -11.505 47.635 1.00 69.00 218 LYS A C 1
ATOM 1809 O O . LYS A 1 218 ? -22.633 -11.072 46.786 1.00 69.00 218 LYS A O 1
ATOM 1814 N N . SER A 1 219 ? -24.622 -11.985 47.362 1.00 69.94 219 SER A N 1
ATOM 1815 C CA . SER A 1 219 ? -25.314 -11.826 46.080 1.00 69.94 219 SER A CA 1
ATOM 1816 C C . SER A 1 219 ? -25.209 -10.390 45.579 1.00 69.94 219 SER A C 1
ATOM 1818 O O . SER A 1 219 ? -25.662 -9.463 46.258 1.00 69.94 219 SER A O 1
ATOM 1820 N N . SER A 1 220 ? -24.647 -10.205 44.388 1.00 81.69 220 SER A N 1
ATOM 1821 C CA . SER A 1 220 ? -24.592 -8.906 43.726 1.00 81.69 220 SER A CA 1
ATOM 1822 C C . SER A 1 220 ? -24.955 -9.005 42.247 1.00 81.69 220 SER A C 1
ATOM 1824 O O . SER A 1 220 ? -24.533 -9.919 41.530 1.00 81.69 220 SER A O 1
ATOM 1826 N N . LEU A 1 221 ? -25.733 -8.019 41.801 1.00 89.69 221 LEU A N 1
ATOM 1827 C CA . LEU A 1 221 ? -25.951 -7.705 40.396 1.00 89.69 221 LEU A CA 1
ATOM 1828 C C . LEU A 1 221 ? -25.101 -6.480 40.054 1.00 89.69 221 LEU A C 1
ATOM 1830 O O . LEU A 1 221 ? -25.208 -5.438 40.707 1.00 89.69 221 LEU A O 1
ATOM 1834 N N . GLN A 1 222 ? -24.234 -6.620 39.056 1.00 91.38 222 GLN A N 1
ATOM 1835 C CA . GLN A 1 222 ? -23.291 -5.576 38.658 1.00 91.38 222 GLN A CA 1
ATOM 1836 C C . GLN A 1 222 ? -23.207 -5.485 37.137 1.00 91.38 222 GLN A C 1
ATOM 1838 O O . GLN A 1 222 ? -23.321 -6.486 36.432 1.00 91.38 222 GLN A O 1
ATOM 1843 N N . SER A 1 223 ? -23.025 -4.271 36.632 1.00 93.00 223 SER A N 1
ATOM 1844 C CA . SER A 1 223 ? -22.751 -3.996 35.224 1.00 93.00 223 SER A CA 1
ATOM 1845 C C . SER A 1 223 ? -21.370 -3.368 35.088 1.00 93.00 223 SER A C 1
ATOM 1847 O O . SER A 1 223 ? -21.047 -2.410 35.790 1.00 93.00 223 SER A O 1
ATOM 1849 N N . VAL A 1 224 ? -20.562 -3.900 34.178 1.00 93.94 224 VAL A N 1
ATOM 1850 C CA . VAL A 1 224 ? -19.233 -3.385 33.853 1.00 93.94 224 VAL A CA 1
ATOM 1851 C C . VAL A 1 224 ? -19.218 -2.959 32.395 1.00 93.94 224 VAL A C 1
ATOM 1853 O O . VAL A 1 224 ? -19.502 -3.758 31.510 1.00 93.94 224 VAL A O 1
ATOM 1856 N N . TYR A 1 225 ? -18.868 -1.707 32.143 1.00 94.12 225 TYR A N 1
ATOM 1857 C CA . TYR A 1 225 ? -18.666 -1.167 30.804 1.00 94.12 225 TYR A CA 1
ATOM 1858 C C . TYR A 1 225 ? -17.182 -1.195 30.443 1.00 94.12 225 TYR A C 1
ATOM 1860 O O . TYR A 1 225 ? -16.353 -0.804 31.259 1.00 94.12 225 TYR A O 1
ATOM 1868 N N . THR A 1 226 ? -16.829 -1.631 29.234 1.00 94.62 226 THR A N 1
ATOM 1869 C CA . THR A 1 226 ? -15.426 -1.725 28.794 1.00 94.62 226 THR A CA 1
ATOM 1870 C C . THR A 1 226 ? -15.272 -1.499 27.297 1.00 94.62 226 THR A C 1
ATOM 1872 O O . THR A 1 226 ? -16.189 -1.797 26.542 1.00 94.62 226 THR A O 1
ATOM 1875 N N . TYR A 1 227 ? -14.106 -1.040 26.838 1.00 93.94 227 TYR A N 1
ATOM 1876 C CA . TYR A 1 227 ? -13.756 -1.002 25.412 1.00 93.94 227 TYR A CA 1
ATOM 1877 C C . TYR A 1 227 ? -12.996 -2.253 24.938 1.00 93.94 227 TYR A C 1
ATOM 1879 O O . TYR A 1 227 ? -12.691 -2.384 23.748 1.00 93.94 227 TYR A O 1
ATOM 1887 N N . THR A 1 228 ? -12.719 -3.201 25.841 1.00 92.62 228 THR A N 1
ATOM 1888 C CA . THR A 1 228 ? -12.167 -4.523 25.500 1.00 92.62 228 THR A CA 1
ATOM 1889 C C . THR A 1 228 ? -13.065 -5.211 24.473 1.00 92.62 228 THR A C 1
ATOM 1891 O O . THR A 1 228 ? -14.289 -5.151 24.578 1.00 92.62 228 THR A O 1
ATOM 1894 N N . ARG A 1 229 ? -12.503 -5.910 23.482 1.00 92.00 229 ARG A N 1
ATOM 1895 C CA . ARG A 1 229 ? -13.322 -6.625 22.483 1.00 92.00 229 ARG A CA 1
ATOM 1896 C C . ARG A 1 229 ? -14.047 -7.820 23.123 1.00 92.00 229 ARG A C 1
ATOM 1898 O O . ARG A 1 229 ? -13.458 -8.553 23.913 1.00 92.00 229 ARG A O 1
ATOM 1905 N N . VAL A 1 230 ? -15.288 -8.089 22.707 1.00 92.69 230 VAL A N 1
ATOM 1906 C CA . VAL A 1 230 ? -16.130 -9.199 23.221 1.00 92.69 230 VAL A CA 1
ATOM 1907 C C . VAL A 1 230 ? -15.461 -10.572 23.092 1.00 92.69 230 VAL A C 1
ATOM 1909 O O . VAL A 1 230 ? -15.665 -11.457 23.918 1.00 92.69 230 VAL A O 1
ATOM 1912 N N . TYR A 1 231 ? -14.654 -10.771 22.050 1.00 90.25 231 TYR A N 1
ATOM 1913 C CA . TYR A 1 231 ? -13.987 -12.047 21.779 1.00 90.25 231 TYR A CA 1
ATOM 1914 C C . TYR A 1 231 ? -12.571 -12.144 22.348 1.00 90.25 231 TYR A C 1
ATOM 1916 O O . TYR A 1 231 ? -11.978 -13.215 22.272 1.00 90.25 231 TYR A O 1
ATOM 1924 N N . HIS A 1 232 ? -12.035 -11.059 22.907 1.00 89.25 232 HIS A N 1
ATOM 1925 C CA . HIS A 1 232 ? -10.703 -11.059 23.500 1.00 89.25 232 HIS A CA 1
ATOM 1926 C C . HIS A 1 232 ? -10.721 -11.818 24.838 1.00 89.25 232 HIS A C 1
ATOM 1928 O O . HIS A 1 232 ? -11.688 -11.709 25.603 1.00 89.25 232 HIS A O 1
ATOM 1934 N N . THR A 1 233 ? -9.689 -12.620 25.100 1.00 87.50 233 THR A N 1
ATOM 1935 C CA . THR A 1 233 ? -9.551 -13.412 26.332 1.00 87.50 233 THR A CA 1
ATOM 1936 C C . THR A 1 233 ? -9.330 -12.493 27.519 1.00 87.50 233 THR A C 1
ATOM 1938 O O . THR A 1 233 ? -8.523 -11.580 27.412 1.00 87.50 233 THR A O 1
ATOM 1941 N N . ILE A 1 234 ? -10.034 -12.707 28.630 1.00 88.38 234 ILE A N 1
ATOM 1942 C CA . ILE A 1 234 ? -9.748 -11.950 29.850 1.00 88.38 234 ILE A CA 1
ATOM 1943 C C . ILE A 1 234 ? -8.677 -12.707 30.639 1.00 88.38 234 ILE A C 1
ATOM 1945 O O . ILE A 1 234 ? -8.811 -13.907 30.886 1.00 88.38 234 ILE A O 1
ATOM 1949 N N . ASP A 1 235 ? -7.601 -12.025 31.007 1.00 83.38 235 ASP A N 1
ATOM 1950 C CA . ASP A 1 235 ? -6.454 -12.660 31.643 1.00 83.38 235 ASP A CA 1
ATOM 1951 C C . ASP A 1 235 ? -6.737 -13.000 33.115 1.00 83.38 235 ASP A C 1
ATOM 1953 O O . ASP A 1 235 ? -7.365 -12.239 33.852 1.00 83.38 235 ASP A O 1
ATOM 1957 N N . HIS A 1 236 ? -6.205 -14.138 33.575 1.00 78.31 236 HIS A N 1
ATOM 1958 C CA . HIS A 1 236 ? -6.215 -14.567 34.984 1.00 78.31 236 HIS A CA 1
ATOM 1959 C C . HIS A 1 236 ? -7.599 -14.661 35.652 1.00 78.31 236 HIS A C 1
ATOM 1961 O O . HIS A 1 236 ? -7.763 -14.293 36.819 1.00 78.31 236 HIS A O 1
ATOM 1967 N N . ILE A 1 237 ? -8.592 -15.198 34.947 1.00 84.56 237 ILE A N 1
ATOM 1968 C CA . ILE A 1 237 ? -9.916 -15.448 35.524 1.00 84.56 237 ILE A CA 1
ATOM 1969 C C . ILE A 1 237 ? -9.839 -16.590 36.556 1.00 84.56 237 ILE A C 1
ATOM 1971 O O . ILE A 1 237 ? -9.312 -17.661 36.241 1.00 84.56 237 ILE A O 1
ATOM 1975 N N . PRO A 1 238 ? -10.344 -16.397 37.791 1.00 87.31 238 PRO A N 1
ATOM 1976 C CA . PRO A 1 238 ? -10.367 -17.451 38.803 1.00 87.31 238 PRO A CA 1
ATOM 1977 C C . PRO A 1 238 ? -11.237 -18.646 38.392 1.00 87.31 238 PRO A C 1
ATOM 1979 O O . PRO A 1 238 ? -12.252 -18.478 37.723 1.00 87.31 238 PRO A O 1
ATOM 1982 N N . ALA A 1 239 ? -10.898 -19.845 38.876 1.00 85.88 239 ALA A N 1
ATOM 1983 C CA . ALA A 1 239 ? -11.631 -21.080 38.564 1.00 85.88 239 ALA A CA 1
ATOM 1984 C C . ALA A 1 239 ? -13.110 -21.068 39.008 1.00 85.88 239 ALA A C 1
ATOM 1986 O O . ALA A 1 239 ? -13.922 -21.803 38.453 1.00 85.88 239 ALA A O 1
ATOM 1987 N N . ASP A 1 240 ? -13.465 -20.219 39.977 1.00 87.38 240 ASP A N 1
ATOM 1988 C CA . ASP A 1 240 ? -14.828 -20.076 40.506 1.00 87.38 240 ASP A CA 1
ATOM 1989 C C . ASP A 1 240 ? -15.707 -19.128 39.667 1.00 87.38 240 ASP A C 1
ATOM 1991 O O . ASP A 1 240 ? -16.843 -18.829 40.051 1.00 87.38 240 ASP A O 1
ATOM 1995 N N . VAL A 1 241 ? -15.196 -18.633 38.536 1.00 91.44 241 VAL A N 1
ATOM 1996 C CA . VAL A 1 241 ? -15.889 -17.706 37.637 1.00 91.44 241 VAL A CA 1
ATOM 1997 C C . VAL A 1 241 ? -16.214 -18.403 36.321 1.00 91.44 241 VAL A C 1
ATOM 1999 O O . VAL A 1 241 ? -15.361 -19.040 35.708 1.00 91.44 241 VAL A O 1
ATOM 2002 N N . GLU A 1 242 ? -17.454 -18.252 35.871 1.00 92.56 242 GLU A N 1
ATOM 2003 C CA . GLU A 1 242 ? -17.920 -18.740 34.579 1.00 92.56 242 GLU A CA 1
ATOM 2004 C C . GLU A 1 242 ? -18.184 -17.578 33.622 1.00 92.56 242 GLU A C 1
ATOM 2006 O O . GLU A 1 242 ? -18.791 -16.581 34.007 1.00 92.56 242 GLU A O 1
ATOM 2011 N N . GLU A 1 243 ? -17.789 -17.723 32.358 1.00 93.31 243 GLU A N 1
ATOM 2012 C CA . GLU A 1 243 ? -18.094 -16.765 31.293 1.00 93.31 243 GLU A CA 1
ATOM 2013 C C . GLU A 1 243 ? -19.105 -17.330 30.293 1.00 93.31 243 GLU A C 1
ATOM 2015 O O . GLU A 1 243 ? -19.000 -18.470 29.837 1.00 93.31 243 GLU A O 1
ATOM 2020 N N . ALA A 1 244 ? -20.049 -16.490 29.875 1.00 94.12 244 ALA A N 1
ATOM 2021 C CA . ALA A 1 244 ? -20.938 -16.739 28.751 1.00 94.12 244 ALA A CA 1
ATOM 2022 C C . ALA A 1 244 ? -21.058 -15.481 27.883 1.00 94.12 244 ALA A C 1
ATOM 2024 O O . ALA A 1 244 ? -20.998 -14.360 28.381 1.00 94.12 244 ALA A O 1
ATOM 2025 N N . LYS A 1 245 ? -21.250 -15.656 26.576 1.00 95.38 245 LYS A N 1
ATOM 2026 C CA . LYS A 1 245 ? -21.540 -14.556 25.643 1.00 95.38 245 LYS A CA 1
ATOM 2027 C C . LYS A 1 245 ? -23.028 -14.541 25.342 1.00 95.38 245 LYS A C 1
ATOM 2029 O O . LYS A 1 245 ? -23.619 -15.613 25.221 1.00 95.38 245 LYS A O 1
ATOM 2034 N N . LEU A 1 246 ? -23.629 -13.363 25.208 1.00 95.25 246 LEU A N 1
ATOM 2035 C CA . LEU A 1 246 ? -25.065 -13.258 24.961 1.00 95.25 246 LEU A CA 1
ATOM 2036 C C . LEU A 1 246 ? -25.462 -13.928 23.633 1.00 95.25 246 LEU A C 1
ATOM 2038 O O . LEU A 1 246 ? -26.372 -14.753 23.629 1.00 95.25 246 LEU A O 1
ATOM 2042 N N . ASN A 1 247 ? -24.715 -13.703 22.548 1.00 92.62 247 ASN A N 1
ATOM 2043 C CA . ASN A 1 247 ? -24.926 -14.386 21.265 1.00 92.62 247 ASN A CA 1
ATOM 2044 C C . ASN A 1 247 ? -24.767 -15.915 21.281 1.00 92.62 247 ASN A C 1
ATOM 2046 O O . ASN A 1 247 ? -25.126 -16.571 20.301 1.00 92.62 247 ASN A O 1
ATOM 2050 N N . ALA A 1 248 ? -24.235 -16.507 22.356 1.00 93.00 248 ALA A N 1
ATOM 2051 C CA . ALA A 1 248 ? -24.185 -17.959 22.489 1.00 93.00 248 ALA A CA 1
ATOM 2052 C C . ALA A 1 248 ? -25.578 -18.554 22.755 1.00 93.00 248 ALA A C 1
ATOM 2054 O O . ALA A 1 248 ? -25.795 -19.737 22.487 1.00 93.00 248 ALA A O 1
ATOM 2055 N N . PHE A 1 249 ? -26.520 -17.748 23.257 1.00 94.25 249 PHE A N 1
ATOM 2056 C CA . PHE A 1 249 ? -27.898 -18.155 23.503 1.00 94.25 249 PHE A CA 1
ATOM 2057 C C . PHE A 1 249 ? -28.753 -17.884 22.263 1.00 94.25 249 PHE A C 1
ATOM 2059 O O . PHE A 1 249 ? -28.939 -16.742 21.850 1.00 94.25 249 PHE A O 1
ATOM 2066 N N . LYS A 1 250 ? -29.314 -18.942 21.674 1.00 92.06 250 LYS A N 1
ATOM 2067 C CA . LYS A 1 250 ? -30.198 -18.835 20.502 1.00 92.06 250 LYS A CA 1
ATOM 2068 C C . LYS A 1 250 ? -31.630 -18.491 20.885 1.00 92.06 250 LYS A C 1
ATOM 2070 O O . LYS A 1 250 ? -32.384 -17.987 20.058 1.00 92.06 250 LYS A O 1
ATOM 2075 N N . THR A 1 251 ? -32.028 -18.819 22.113 1.00 92.75 251 THR A N 1
ATOM 2076 C CA . THR A 1 251 ? -33.383 -18.587 22.621 1.00 92.75 251 THR A CA 1
ATOM 2077 C C . THR A 1 251 ? -33.350 -18.029 24.037 1.00 92.75 251 THR A C 1
ATOM 2079 O O . THR A 1 251 ? -32.462 -18.354 24.825 1.00 92.75 251 THR A O 1
ATOM 2082 N N . GLU A 1 252 ? -34.368 -17.246 24.395 1.00 90.00 252 GLU A N 1
ATOM 2083 C CA . GLU A 1 252 ? -34.557 -16.736 25.760 1.00 90.00 252 GLU A CA 1
ATOM 2084 C C . GLU A 1 252 ? -34.579 -17.870 26.800 1.00 90.00 252 GLU A C 1
ATOM 2086 O O . GLU A 1 252 ? -34.009 -17.754 27.882 1.00 90.00 252 GLU A O 1
ATOM 2091 N N . LEU A 1 253 ? -35.156 -19.020 26.440 1.00 91.12 253 LEU A N 1
ATOM 2092 C CA . LEU A 1 253 ? -35.231 -20.193 27.307 1.00 91.12 253 LEU A CA 1
ATOM 2093 C C . LEU A 1 253 ? -33.849 -20.755 27.677 1.00 91.12 253 LEU A C 1
ATOM 2095 O O . LEU A 1 253 ? -33.671 -21.253 28.788 1.00 91.12 253 LEU A O 1
ATOM 2099 N N . GLU A 1 254 ? -32.869 -20.696 26.772 1.00 94.38 254 GLU A N 1
ATOM 2100 C CA . GLU A 1 254 ? -31.492 -21.116 27.063 1.00 94.38 254 GLU A CA 1
ATOM 2101 C C . GLU A 1 254 ? -30.834 -20.190 28.091 1.00 94.38 254 GLU A C 1
ATOM 2103 O O . GLU A 1 254 ? -30.221 -20.678 29.043 1.00 94.38 254 GLU A O 1
ATOM 2108 N N . LEU A 1 255 ? -31.032 -18.875 27.955 1.00 94.00 255 LEU A N 1
ATOM 2109 C CA . LEU A 1 255 ? -30.557 -17.876 28.914 1.00 94.00 255 LEU A CA 1
ATOM 2110 C C . LEU A 1 255 ? -31.217 -18.060 30.292 1.00 94.00 255 LEU A C 1
ATOM 2112 O O . LEU A 1 255 ? -30.520 -18.127 31.306 1.00 94.00 255 LEU A O 1
ATOM 2116 N N . VAL A 1 256 ? -32.544 -18.230 30.331 1.00 92.62 256 VAL A N 1
ATOM 2117 C CA . VAL A 1 256 ? -33.306 -18.508 31.562 1.00 92.62 256 VAL A CA 1
ATOM 2118 C C . VAL A 1 256 ? -32.770 -19.757 32.263 1.00 92.62 256 VAL A C 1
ATOM 2120 O O . VAL A 1 256 ? -32.504 -19.736 33.465 1.00 92.62 256 VAL A O 1
ATOM 2123 N N . ARG A 1 257 ? -32.571 -20.857 31.523 1.00 91.75 257 ARG A N 1
ATOM 2124 C CA . ARG A 1 257 ? -32.015 -22.100 32.085 1.00 91.75 257 ARG A CA 1
ATOM 2125 C C . ARG A 1 257 ? -30.609 -21.890 32.632 1.00 91.75 257 ARG A C 1
ATOM 2127 O O . ARG A 1 257 ? -30.311 -22.407 33.707 1.00 91.75 257 ARG A O 1
ATOM 2134 N N . LYS A 1 258 ? -29.763 -21.134 31.926 1.00 92.19 258 LYS A N 1
ATOM 2135 C CA . LYS A 1 258 ? -28.396 -20.841 32.365 1.00 92.19 258 LYS A CA 1
ATOM 2136 C C . LYS A 1 258 ? -28.392 -20.097 33.699 1.00 92.19 258 LYS A C 1
ATOM 2138 O O . LYS A 1 258 ? -27.748 -20.562 34.639 1.00 92.19 258 LYS A O 1
ATOM 2143 N N . ILE A 1 259 ? -29.162 -19.017 33.814 1.00 91.81 259 ILE A N 1
ATOM 2144 C CA . ILE A 1 259 ? -29.244 -18.213 35.043 1.00 91.81 259 ILE A CA 1
ATOM 2145 C C . ILE A 1 259 ? -29.847 -19.030 36.192 1.00 91.81 259 ILE A C 1
ATOM 2147 O O . ILE A 1 259 ? -29.253 -19.081 37.268 1.00 91.81 259 ILE A O 1
ATOM 2151 N N . LYS A 1 260 ? -30.943 -19.770 35.957 1.00 89.31 260 LYS A N 1
ATOM 2152 C CA . LYS A 1 260 ? -31.519 -20.683 36.964 1.00 89.31 260 LYS A CA 1
ATOM 2153 C C . LYS A 1 260 ? -30.506 -21.703 37.463 1.00 89.31 260 LYS A C 1
ATOM 2155 O O . LYS A 1 260 ? -30.374 -21.888 38.669 1.00 89.31 260 LYS A O 1
ATOM 2160 N N . SER A 1 261 ? -29.778 -22.345 36.546 1.00 88.50 261 SER A N 1
ATOM 2161 C CA . SER A 1 261 ? -28.783 -23.362 36.901 1.00 88.50 261 SER A CA 1
ATOM 2162 C C . SER A 1 261 ? -27.656 -22.796 37.767 1.00 88.50 261 SER A C 1
ATOM 2164 O O . SER A 1 261 ? -27.213 -23.458 38.707 1.00 88.50 261 SER A O 1
ATOM 2166 N N . HIS A 1 262 ? -27.251 -21.550 37.500 1.00 90.00 262 HIS A N 1
ATOM 2167 C CA . HIS A 1 262 ? -26.266 -20.833 38.301 1.00 90.00 262 HIS A CA 1
ATOM 2168 C C . HIS A 1 262 ? -26.813 -20.498 39.690 1.00 90.00 262 HIS A C 1
ATOM 2170 O O . HIS A 1 262 ? -26.172 -20.828 40.683 1.00 90.00 262 HIS A O 1
ATOM 2176 N N . CYS A 1 263 ? -28.012 -19.915 39.785 1.00 85.31 263 CYS A N 1
ATOM 2177 C CA . CYS A 1 263 ? -28.615 -19.512 41.059 1.00 85.31 263 CYS A CA 1
ATOM 2178 C C . CYS A 1 263 ? -29.004 -20.697 41.965 1.00 85.31 263 CYS A C 1
ATOM 2180 O O . CYS A 1 263 ? -28.929 -20.574 43.184 1.00 85.31 263 CYS A O 1
ATOM 2182 N N . GLN A 1 264 ? -29.377 -21.853 41.400 1.00 81.88 264 GLN A N 1
ATOM 2183 C CA . GLN A 1 264 ? -29.801 -23.055 42.145 1.00 81.88 264 GLN A CA 1
ATOM 2184 C C . GLN A 1 264 ? -28.643 -23.952 42.620 1.00 81.88 264 GLN A C 1
ATOM 2186 O O . GLN A 1 264 ? -28.868 -25.072 43.072 1.00 81.88 264 GLN A O 1
ATOM 2191 N N . ALA A 1 265 ? -27.402 -23.474 42.527 1.00 68.50 265 ALA A N 1
ATOM 2192 C CA . ALA A 1 265 ? -26.200 -24.174 42.971 1.00 68.50 265 ALA A CA 1
ATOM 2193 C C . ALA A 1 265 ? -25.888 -25.518 42.288 1.00 68.50 265 ALA A C 1
ATOM 2195 O O . ALA A 1 265 ? -25.182 -26.352 42.850 1.00 68.50 265 ALA A O 1
ATOM 2196 N N . LEU A 1 266 ? -26.341 -25.710 41.045 1.00 66.44 266 LEU A N 1
ATOM 2197 C CA . LEU A 1 266 ? -26.005 -26.900 40.250 1.00 66.44 266 LEU A CA 1
ATOM 2198 C C . LEU A 1 266 ? -24.582 -26.853 39.660 1.00 66.44 266 LEU A C 1
ATOM 2200 O O . LEU A 1 266 ? -24.102 -27.857 39.139 1.00 66.44 266 LEU A O 1
ATOM 2204 N N . THR A 1 267 ? -23.910 -25.699 39.719 1.00 70.62 267 THR A N 1
ATOM 2205 C CA . THR A 1 267 ? -22.546 -25.481 39.204 1.00 70.62 267 THR A CA 1
ATOM 2206 C C . THR A 1 267 ? -21.560 -25.200 40.340 1.00 70.62 267 THR A C 1
ATOM 2208 O O . THR A 1 267 ? -21.972 -24.732 41.395 1.00 70.62 267 THR A O 1
ATOM 2211 N N . ASN A 1 268 ? -20.254 -25.406 40.141 1.00 80.00 268 ASN A N 1
ATOM 2212 C CA . ASN A 1 268 ? -19.233 -25.034 41.140 1.00 80.00 268 ASN A CA 1
ATOM 2213 C C . ASN A 1 268 ? -18.878 -23.531 41.124 1.00 80.00 268 ASN A C 1
ATOM 2215 O O . ASN A 1 268 ? -18.153 -23.063 41.995 1.00 80.00 268 ASN A O 1
ATOM 2219 N N . PHE A 1 269 ? -19.394 -22.770 40.156 1.00 85.94 269 PHE A N 1
ATOM 2220 C CA . PHE A 1 269 ? -19.060 -21.360 39.958 1.00 85.94 269 PHE A CA 1
ATOM 2221 C C . PHE A 1 269 ? -19.849 -20.438 40.896 1.00 85.94 269 PHE A C 1
ATOM 2223 O O . PHE A 1 269 ? -21.054 -20.608 41.091 1.00 85.94 269 PHE A O 1
ATOM 2230 N N . ARG A 1 270 ? -19.180 -19.424 41.453 1.00 88.62 270 ARG A N 1
ATOM 2231 C CA . ARG A 1 270 ? -19.779 -18.408 42.337 1.00 88.62 270 ARG A CA 1
ATOM 2232 C C . ARG A 1 270 ? -20.158 -17.125 41.601 1.00 88.62 270 ARG A C 1
ATOM 2234 O O . ARG A 1 270 ? -21.062 -16.416 42.040 1.00 88.62 270 ARG A O 1
ATOM 2241 N N . LEU A 1 271 ? -19.517 -16.846 40.468 1.00 91.56 271 LEU A N 1
ATOM 2242 C CA . LEU A 1 271 ? -19.765 -15.662 39.648 1.00 91.56 271 LEU A CA 1
ATOM 2243 C C . LEU A 1 271 ? -20.001 -16.068 38.191 1.00 91.56 271 LEU A C 1
ATOM 2245 O O . LEU A 1 271 ? -19.197 -16.800 37.624 1.00 91.56 271 LEU A O 1
ATOM 2249 N N . LEU A 1 272 ? -21.087 -15.576 37.596 1.00 93.25 272 LEU A N 1
ATOM 2250 C CA . LEU A 1 272 ? -21.379 -15.719 36.169 1.00 93.25 272 LEU A CA 1
ATOM 2251 C C . LEU A 1 272 ? -21.203 -14.365 35.477 1.00 93.25 272 LEU A C 1
ATOM 2253 O O . LEU A 1 272 ? -21.887 -13.402 35.822 1.00 93.25 272 LEU A O 1
ATOM 2257 N N . LEU A 1 273 ? -20.314 -14.305 34.490 1.00 95.25 273 LEU A N 1
ATOM 2258 C CA . LEU A 1 273 ? -20.070 -13.148 33.637 1.00 95.25 273 LEU A CA 1
ATOM 2259 C C . LEU A 1 273 ? -20.807 -13.333 32.309 1.00 95.25 273 LEU A C 1
ATOM 2261 O O . LEU A 1 273 ? -20.506 -14.259 31.556 1.00 95.25 273 LEU A O 1
ATOM 2265 N N . ILE A 1 274 ? -21.749 -12.447 32.000 1.00 96.25 274 ILE A N 1
ATOM 2266 C CA . ILE A 1 274 ? -22.444 -12.423 30.709 1.00 96.25 274 ILE A CA 1
ATOM 2267 C C . ILE A 1 274 ? -21.883 -11.266 29.890 1.00 96.25 274 ILE A C 1
ATOM 2269 O O . ILE A 1 274 ? -22.099 -10.099 30.212 1.00 96.25 274 ILE A O 1
ATOM 2273 N N . ARG A 1 275 ? -21.149 -11.594 28.829 1.00 96.44 275 ARG A N 1
ATOM 2274 C CA . ARG A 1 275 ? -20.526 -10.639 27.911 1.00 96.44 275 ARG A CA 1
ATOM 2275 C C . ARG A 1 275 ? -21.515 -10.255 26.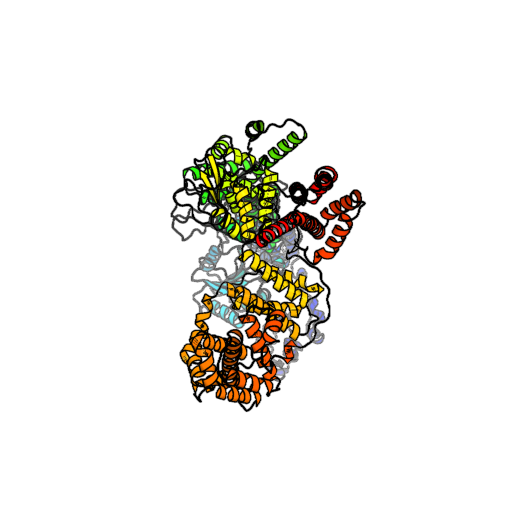820 1.00 96.44 275 ARG A C 1
ATOM 2277 O O . ARG A 1 275 ? -22.055 -11.133 26.149 1.00 96.44 275 ARG A O 1
ATOM 2284 N N . VAL A 1 276 ? -21.717 -8.955 26.657 1.00 95.56 276 VAL A N 1
ATOM 2285 C CA . VAL A 1 276 ? -22.689 -8.353 25.745 1.00 95.56 276 VAL A CA 1
ATOM 2286 C C . VAL A 1 276 ? -21.949 -7.398 24.814 1.00 95.56 276 VAL A C 1
ATOM 2288 O O . VAL A 1 276 ? -21.264 -6.491 25.290 1.00 95.56 276 VAL A O 1
ATOM 2291 N N . ASP A 1 277 ? -22.070 -7.580 23.502 1.00 94.38 277 ASP A N 1
ATOM 2292 C CA . ASP A 1 277 ? -21.725 -6.529 22.547 1.00 94.38 277 ASP A CA 1
ATOM 2293 C C . ASP A 1 277 ? -22.797 -5.442 22.625 1.00 94.38 277 ASP A C 1
ATOM 2295 O O . ASP A 1 277 ? -23.935 -5.633 22.198 1.00 94.38 277 ASP A O 1
ATOM 2299 N N . TYR A 1 278 ? -22.449 -4.294 23.204 1.00 91.44 278 TYR A N 1
ATOM 2300 C CA . TYR A 1 278 ? -23.430 -3.244 23.474 1.00 91.44 278 TYR A CA 1
ATOM 2301 C C . TYR A 1 278 ? -24.087 -2.699 22.203 1.00 91.44 278 TYR A C 1
ATOM 2303 O O . TYR A 1 278 ? -25.203 -2.191 22.277 1.00 91.44 278 TYR A O 1
ATOM 2311 N N . HIS A 1 279 ? -23.401 -2.797 21.059 1.00 89.31 279 HIS A N 1
ATOM 2312 C CA . HIS A 1 279 ? -23.869 -2.226 19.803 1.00 89.31 279 HIS A CA 1
ATOM 2313 C C . HIS A 1 279 ? -24.632 -3.261 18.986 1.00 89.31 279 HIS A C 1
ATOM 2315 O O . HIS A 1 279 ? -25.800 -3.041 18.665 1.00 89.31 279 HIS A O 1
ATOM 2321 N N . ASP A 1 280 ? -24.015 -4.413 18.722 1.00 90.81 280 ASP A N 1
ATOM 2322 C CA . ASP A 1 280 ? -24.629 -5.448 17.882 1.00 90.81 280 ASP A CA 1
ATOM 2323 C C . ASP A 1 280 ? -25.827 -6.126 18.572 1.00 90.81 280 ASP A C 1
ATOM 2325 O O . ASP A 1 280 ? -26.760 -6.582 17.910 1.00 90.81 280 ASP A O 1
ATOM 2329 N N . GLU A 1 281 ? -25.842 -6.169 19.909 1.00 91.88 281 GLU A N 1
ATOM 2330 C CA . GLU A 1 281 ? -26.879 -6.845 20.698 1.00 91.88 281 GLU A CA 1
ATOM 2331 C C . GLU A 1 281 ? -27.793 -5.860 21.449 1.00 91.88 281 GLU A C 1
ATOM 2333 O O . GLU A 1 281 ? -28.574 -6.276 22.310 1.00 91.88 281 GLU A O 1
ATOM 2338 N N . HIS A 1 282 ? -27.748 -4.563 21.109 1.00 88.44 282 HIS A N 1
ATOM 2339 C CA . HIS A 1 282 ? -28.460 -3.497 21.827 1.00 88.44 282 HIS A CA 1
ATOM 2340 C C . HIS A 1 282 ? -29.960 -3.786 22.017 1.00 88.44 282 HIS A C 1
ATOM 2342 O O . HIS A 1 282 ? -30.511 -3.645 23.110 1.00 88.44 282 HIS A O 1
ATOM 2348 N N . GLN A 1 283 ? -30.617 -4.284 20.965 1.00 87.31 283 GLN A N 1
ATOM 2349 C CA . GLN A 1 283 ? -32.044 -4.627 20.969 1.00 87.31 283 GLN A CA 1
ATOM 2350 C C . GLN A 1 283 ? -32.428 -5.713 21.993 1.00 87.31 283 GLN A C 1
ATOM 2352 O O . GLN A 1 283 ? -33.590 -5.812 22.381 1.00 87.31 283 GLN A O 1
ATOM 2357 N N . HIS A 1 284 ? -31.471 -6.534 22.440 1.00 90.12 284 HIS A N 1
ATOM 2358 C CA . HIS A 1 284 ? -31.707 -7.641 23.368 1.00 90.12 284 HIS A CA 1
ATOM 2359 C C . HIS A 1 284 ? -31.450 -7.268 24.833 1.00 90.12 284 HIS A C 1
ATOM 2361 O O . HIS A 1 284 ? -31.800 -8.046 25.722 1.00 90.12 284 HIS A O 1
ATOM 2367 N N . ILE A 1 285 ? -30.884 -6.088 25.120 1.00 90.44 285 ILE A N 1
ATOM 2368 C CA . ILE A 1 285 ? -30.500 -5.696 26.487 1.00 90.44 285 ILE A CA 1
ATOM 2369 C C . ILE A 1 285 ? -31.725 -5.603 27.411 1.00 90.44 285 ILE A C 1
ATOM 2371 O O . ILE A 1 285 ? -31.656 -6.020 28.567 1.00 90.44 285 ILE A O 1
ATOM 2375 N N . LEU A 1 286 ? -32.869 -5.125 26.909 1.00 86.12 286 LEU A N 1
ATOM 2376 C CA . LEU A 1 286 ? -34.117 -5.073 27.682 1.00 86.12 286 LEU A CA 1
ATOM 2377 C C . LEU A 1 286 ? -34.630 -6.471 28.053 1.00 86.12 286 LEU A C 1
ATOM 2379 O O . LEU A 1 286 ? -34.989 -6.704 29.208 1.00 86.12 286 LEU A O 1
ATOM 2383 N N . SER A 1 287 ? -34.617 -7.410 27.104 1.00 88.00 287 SER A N 1
ATOM 2384 C CA . SER A 1 287 ? -34.972 -8.811 27.359 1.00 88.00 287 SER A CA 1
ATOM 2385 C C . SER A 1 287 ? -34.004 -9.454 28.351 1.00 88.00 287 SER A C 1
ATOM 2387 O O . SER A 1 287 ? -34.438 -10.102 29.298 1.00 88.00 287 SER A O 1
ATOM 2389 N N . LEU A 1 288 ? -32.698 -9.215 28.194 1.00 92.19 288 LEU A N 1
ATOM 2390 C CA . LEU A 1 288 ? -31.674 -9.682 29.128 1.00 92.19 288 LEU A CA 1
ATOM 2391 C C . LEU A 1 288 ? -31.925 -9.151 30.544 1.00 92.19 288 LEU A C 1
ATOM 2393 O O . LEU A 1 288 ? -31.934 -9.933 31.492 1.00 92.19 288 LEU A O 1
ATOM 2397 N N . LYS A 1 289 ? -32.180 -7.845 30.694 1.00 90.25 289 LYS A N 1
ATOM 2398 C CA . LYS A 1 289 ? -32.525 -7.232 31.982 1.00 90.25 289 LYS A CA 1
ATOM 2399 C C . LYS A 1 289 ? -33.739 -7.920 32.600 1.00 90.25 289 LYS A C 1
ATOM 2401 O O . LYS A 1 289 ? -33.684 -8.291 33.768 1.00 90.25 289 LYS A O 1
ATOM 2406 N N . HIS A 1 290 ? -34.809 -8.095 31.826 1.00 87.12 290 HIS A N 1
ATOM 2407 C CA . HIS A 1 290 ? -36.041 -8.724 32.298 1.00 87.12 290 HIS A CA 1
ATOM 2408 C C . HIS A 1 290 ? -35.793 -10.150 32.804 1.00 87.12 290 HIS A C 1
ATOM 2410 O O . HIS A 1 290 ? -36.185 -10.491 33.919 1.00 87.12 290 HIS A O 1
ATOM 2416 N N . VAL A 1 291 ? -35.074 -10.957 32.022 1.00 90.31 291 VAL A N 1
ATOM 2417 C CA . VAL A 1 291 ? -34.734 -12.336 32.382 1.00 90.31 291 VAL A CA 1
ATOM 2418 C C . VAL A 1 291 ? -33.868 -12.381 33.642 1.00 90.31 291 VAL A C 1
ATOM 2420 O O . VAL A 1 291 ? -34.156 -13.156 34.551 1.00 90.31 291 VAL A O 1
ATOM 2423 N N . VAL A 1 292 ? -32.839 -11.533 33.741 1.00 91.25 292 VAL A N 1
ATOM 2424 C CA . VAL A 1 292 ? -31.979 -11.496 34.933 1.00 91.25 292 VAL A CA 1
ATOM 2425 C C . VAL A 1 292 ? -32.772 -11.054 36.164 1.00 91.25 292 VAL A C 1
ATOM 2427 O O . VAL A 1 292 ? -32.640 -11.676 37.209 1.00 91.25 292 VAL A O 1
ATOM 2430 N N . GLN A 1 293 ? -33.623 -10.029 36.062 1.00 86.88 293 GLN A N 1
ATOM 2431 C CA . GLN A 1 293 ? -34.415 -9.538 37.197 1.00 86.88 293 GLN A CA 1
ATOM 2432 C C . GLN A 1 293 ? -35.437 -10.559 37.707 1.00 86.88 293 GLN A C 1
ATOM 2434 O O . GLN A 1 293 ? -35.627 -10.662 38.915 1.00 86.88 293 GLN A O 1
ATOM 2439 N N . ASN A 1 294 ? -36.083 -11.306 36.810 1.00 84.56 294 ASN A N 1
ATOM 2440 C CA . ASN A 1 294 ? -37.093 -12.289 37.203 1.00 84.56 294 ASN A CA 1
ATOM 2441 C C . ASN A 1 294 ? -36.478 -13.561 37.789 1.00 84.56 294 ASN A C 1
ATOM 2443 O O . ASN A 1 294 ? -37.060 -14.166 38.685 1.00 84.56 294 ASN A O 1
ATOM 2447 N N . GLU A 1 295 ? -35.335 -13.992 37.252 1.00 86.75 295 GLU A N 1
ATOM 2448 C CA . GLU A 1 295 ? -34.766 -15.304 37.574 1.00 86.75 295 GLU A CA 1
ATOM 2449 C C . GLU A 1 295 ? -33.656 -15.249 38.625 1.00 86.75 295 GLU A C 1
ATOM 2451 O O . GLU A 1 295 ? -33.327 -16.272 39.232 1.00 86.75 295 GLU A O 1
ATOM 2456 N N . TYR A 1 296 ? -33.076 -14.073 38.872 1.00 86.12 296 TYR A N 1
ATOM 2457 C CA . TYR A 1 296 ? -32.075 -13.900 39.914 1.00 86.12 296 TYR A CA 1
ATOM 2458 C C . TYR A 1 296 ? -32.709 -13.871 41.306 1.00 86.12 296 TYR A C 1
ATOM 2460 O O . TYR A 1 296 ? -33.543 -13.025 41.622 1.00 86.12 296 TYR A O 1
ATOM 2468 N N . VAL A 1 297 ? -32.243 -14.764 42.181 1.00 79.31 297 VAL A N 1
ATOM 2469 C CA . VAL A 1 297 ? -32.699 -14.840 43.572 1.00 79.31 297 VAL A CA 1
ATOM 2470 C C . VAL A 1 297 ? -31.630 -14.252 44.493 1.00 79.31 297 VAL A C 1
ATOM 2472 O O . VAL A 1 297 ? -30.564 -14.842 44.693 1.00 79.31 297 VAL A O 1
ATOM 2475 N N . ALA A 1 298 ? -31.943 -13.102 45.097 1.00 68.12 298 ALA A N 1
ATOM 2476 C CA . ALA A 1 298 ? -31.047 -12.322 45.958 1.00 68.12 298 ALA A CA 1
ATOM 2477 C C . ALA A 1 298 ? -30.651 -13.003 47.288 1.00 68.12 298 ALA A C 1
ATOM 2479 O O . ALA A 1 298 ? -29.950 -12.407 48.092 1.00 68.12 298 ALA A O 1
ATOM 2480 N N . SER A 1 299 ? -31.098 -14.232 47.554 1.00 63.34 299 SER A N 1
ATOM 2481 C CA . SER A 1 299 ? -30.702 -15.019 48.732 1.00 63.34 299 SER A CA 1
ATOM 2482 C C . SER A 1 299 ? -29.596 -16.045 48.440 1.00 63.34 299 SER A C 1
ATOM 2484 O O . SER A 1 299 ? -29.346 -16.910 49.274 1.00 63.34 299 SER A O 1
ATOM 2486 N N . SER A 1 300 ? -28.994 -16.019 47.247 1.00 66.69 300 SER A N 1
ATOM 2487 C CA . SER A 1 300 ? -27.916 -16.936 46.850 1.00 66.69 300 SER A CA 1
ATOM 2488 C C . SER A 1 300 ? -26.533 -16.325 47.114 1.00 66.69 300 SER A C 1
ATOM 2490 O O . SER A 1 300 ? -26.326 -15.149 46.854 1.00 66.69 300 SER A O 1
ATOM 2492 N N . ASP A 1 301 ? -25.533 -17.105 47.543 1.00 78.94 301 ASP A N 1
ATOM 2493 C CA . ASP A 1 301 ? -24.135 -16.628 47.695 1.00 78.94 301 ASP A CA 1
ATOM 2494 C C . ASP A 1 301 ? -23.418 -16.443 46.335 1.00 78.94 301 ASP A C 1
ATOM 2496 O O . ASP A 1 301 ? -22.204 -16.657 46.210 1.00 78.94 301 ASP A O 1
ATOM 2500 N N . ARG A 1 302 ? -24.186 -16.132 45.283 1.00 86.12 302 ARG A N 1
ATOM 2501 C CA . ARG A 1 302 ? -23.778 -16.133 43.879 1.00 86.12 302 ARG A CA 1
ATOM 2502 C C . ARG A 1 302 ? -24.133 -14.825 43.196 1.00 86.12 302 ARG A C 1
ATOM 2504 O O . ARG A 1 302 ? -25.216 -14.267 43.383 1.00 86.12 302 ARG A O 1
ATOM 2511 N N . SER A 1 303 ? -23.231 -14.379 42.336 1.00 90.06 303 SER A N 1
ATOM 2512 C CA . SER A 1 303 ? -23.362 -13.114 41.616 1.00 90.06 303 SER A CA 1
ATOM 2513 C C . SER A 1 303 ? -23.508 -13.342 40.118 1.00 90.06 303 SER A C 1
ATOM 2515 O O . SER A 1 303 ? -23.019 -14.337 39.569 1.00 90.06 303 SER A O 1
ATOM 2517 N N . VAL A 1 304 ? -24.196 -12.410 39.463 1.00 92.12 304 VAL A N 1
ATOM 2518 C CA . VAL A 1 304 ? -24.343 -12.357 38.004 1.00 92.12 304 VAL A CA 1
ATOM 2519 C C . VAL A 1 304 ? -23.947 -10.962 37.553 1.00 92.12 304 VAL A C 1
ATOM 2521 O O . VAL A 1 304 ? -24.533 -9.975 38.000 1.00 92.12 304 VAL A O 1
ATOM 2524 N N . TRP A 1 305 ? -22.933 -10.877 36.697 1.00 94.25 305 TRP A N 1
ATOM 2525 C CA . TRP A 1 305 ? -22.426 -9.613 36.177 1.00 94.25 305 TRP A CA 1
ATOM 2526 C C . TRP A 1 305 ? -22.648 -9.521 34.675 1.00 94.25 305 TRP A C 1
ATOM 2528 O O . TRP A 1 305 ? -22.428 -10.487 33.944 1.00 94.25 305 TRP A O 1
ATOM 2538 N N . LEU A 1 306 ? -23.043 -8.339 34.215 1.00 95.56 306 LEU A N 1
ATOM 2539 C CA . LEU A 1 306 ? -23.158 -8.021 32.797 1.00 95.56 306 LEU A CA 1
ATOM 2540 C C . LEU A 1 306 ? -21.935 -7.211 32.370 1.00 95.56 306 LEU A C 1
ATOM 2542 O O . LEU A 1 306 ? -21.652 -6.171 32.958 1.00 95.56 306 LEU A O 1
ATOM 2546 N N . ILE A 1 307 ? -21.208 -7.683 31.361 1.00 95.94 307 ILE A N 1
ATOM 2547 C CA . ILE A 1 307 ? -20.039 -6.997 30.804 1.00 95.94 307 ILE A CA 1
ATOM 2548 C C . ILE A 1 307 ? -20.426 -6.434 29.440 1.00 95.94 307 ILE A C 1
ATOM 2550 O O . ILE A 1 307 ? -20.513 -7.172 28.461 1.00 95.94 307 ILE A O 1
ATOM 2554 N N . PHE A 1 308 ? -20.652 -5.128 29.381 1.00 94.69 308 PHE A N 1
ATOM 2555 C CA . PHE A 1 308 ? -20.982 -4.404 28.163 1.00 94.69 308 PHE A CA 1
ATOM 2556 C C . PHE A 1 308 ? -19.707 -3.966 27.451 1.00 94.69 308 PHE A C 1
ATOM 2558 O O . PHE A 1 308 ? -18.981 -3.078 27.905 1.00 94.69 308 PHE A O 1
ATOM 2565 N N . HIS A 1 309 ? -19.449 -4.593 26.312 1.00 95.25 309 HIS A N 1
ATOM 2566 C CA . HIS A 1 309 ? -18.343 -4.265 25.431 1.00 95.25 309 HIS A CA 1
ATOM 2567 C C . HIS A 1 309 ? -18.762 -3.158 24.461 1.00 95.25 309 HIS A C 1
ATOM 2569 O O . HIS A 1 309 ? -19.645 -3.325 23.619 1.00 95.25 309 HIS A O 1
ATOM 2575 N N . LEU A 1 310 ? -18.112 -2.013 24.603 1.00 93.50 310 LEU A N 1
ATOM 2576 C CA . LEU A 1 310 ? -18.377 -0.770 23.904 1.00 93.50 310 LEU A CA 1
ATOM 2577 C C . LEU A 1 310 ? -17.423 -0.555 22.730 1.00 93.50 310 LEU A C 1
ATOM 2579 O O . LEU A 1 310 ? -16.430 -1.263 22.532 1.00 93.50 310 LEU A O 1
ATOM 2583 N N . GLN A 1 311 ? -17.719 0.495 21.973 1.00 92.81 311 GLN A N 1
ATOM 2584 C CA . GLN A 1 311 ? -16.918 0.989 20.870 1.00 92.81 311 GLN A CA 1
ATOM 2585 C C . GLN A 1 311 ? -16.948 2.516 20.903 1.00 92.81 311 GLN A C 1
ATOM 2587 O O . GLN A 1 311 ? -17.958 3.126 20.561 1.00 92.81 311 GLN A O 1
ATOM 2592 N N . ARG A 1 312 ? -15.845 3.133 21.340 1.00 91.31 312 ARG A N 1
ATOM 2593 C CA . ARG A 1 312 ? -15.718 4.587 21.531 1.00 91.31 312 ARG A CA 1
ATOM 2594 C C . ARG A 1 312 ? -16.193 5.403 20.321 1.00 91.31 312 ARG A C 1
ATOM 2596 O O . ARG A 1 312 ? -16.826 6.434 20.506 1.00 91.31 312 ARG A O 1
ATOM 2603 N N . ASN A 1 313 ? -15.912 4.933 19.108 1.00 89.88 313 ASN A N 1
ATOM 2604 C CA . ASN A 1 313 ? -16.220 5.585 17.831 1.00 89.88 313 ASN A CA 1
ATOM 2605 C C . ASN A 1 313 ? -17.706 5.588 17.427 1.00 89.88 313 ASN A C 1
ATOM 2607 O O . ASN A 1 313 ? -18.082 6.366 16.554 1.00 89.88 313 ASN A O 1
ATOM 2611 N N . ILE A 1 314 ? -18.541 4.730 18.020 1.00 89.56 314 ILE A N 1
ATOM 2612 C CA . ILE A 1 314 ? -19.960 4.581 17.648 1.00 89.56 314 ILE A CA 1
ATOM 2613 C C . ILE A 1 314 ? -20.927 4.740 18.830 1.00 89.56 314 ILE A C 1
ATOM 2615 O O . ILE A 1 314 ? -22.130 4.541 18.667 1.00 89.56 314 ILE A O 1
ATOM 2619 N N . LEU A 1 315 ? -20.444 5.183 19.999 1.00 86.81 315 LEU A N 1
ATOM 2620 C CA . LEU A 1 315 ? -21.294 5.458 21.169 1.00 86.81 315 LEU A CA 1
ATOM 2621 C C . LEU A 1 315 ? -22.405 6.484 20.884 1.00 86.81 315 LEU A C 1
ATOM 2623 O O . LEU A 1 315 ? -23.416 6.498 21.573 1.00 86.81 315 LEU A O 1
ATOM 2627 N N . ASN A 1 316 ? -22.242 7.332 19.867 1.00 83.00 316 ASN A N 1
ATOM 2628 C CA . ASN A 1 316 ? -23.242 8.307 19.420 1.00 83.00 316 ASN A CA 1
ATOM 2629 C C . ASN A 1 316 ? -24.357 7.768 18.535 1.00 83.00 316 ASN A C 1
ATOM 2631 O O . ASN A 1 316 ? -25.279 8.516 18.220 1.00 83.00 316 ASN A O 1
ATOM 2635 N N . GLN A 1 317 ? -24.302 6.496 18.162 1.00 83.00 317 GLN A N 1
ATOM 2636 C CA . GLN A 1 317 ? -25.332 5.861 17.345 1.00 83.00 317 GLN A CA 1
ATOM 2637 C C . GLN A 1 317 ? -26.425 5.196 18.191 1.00 83.00 317 GLN A C 1
ATOM 2639 O O . GLN A 1 317 ? -27.405 4.699 17.640 1.00 83.00 317 GLN A O 1
ATOM 2644 N N . ILE A 1 318 ? -26.266 5.176 19.518 1.00 76.81 318 ILE A N 1
ATOM 2645 C CA . ILE A 1 318 ? -27.127 4.440 20.442 1.00 76.81 318 ILE A CA 1
ATOM 2646 C C . ILE A 1 318 ? -27.703 5.387 21.490 1.00 76.81 318 ILE A C 1
ATOM 2648 O O . ILE A 1 318 ? -26.999 6.227 22.045 1.00 76.81 318 ILE A O 1
ATOM 2652 N N . ASN A 1 319 ? -28.992 5.220 21.791 1.00 72.19 319 ASN A N 1
ATOM 2653 C CA . ASN A 1 319 ? -29.627 5.932 22.892 1.00 72.19 319 ASN A CA 1
ATOM 2654 C C . ASN A 1 319 ? -29.263 5.264 24.221 1.00 72.19 319 ASN A C 1
ATOM 2656 O O . ASN A 1 319 ? -29.473 4.066 24.411 1.00 72.19 319 ASN A O 1
ATOM 2660 N N . ASN A 1 320 ? -28.752 6.053 25.161 1.00 67.56 320 ASN A N 1
ATOM 2661 C CA . ASN A 1 320 ? -28.494 5.586 26.516 1.00 67.56 320 ASN A CA 1
ATOM 2662 C C . ASN A 1 320 ? -29.769 5.612 27.356 1.00 67.56 320 ASN A C 1
ATOM 2664 O O . ASN A 1 320 ? -30.126 6.635 27.946 1.00 67.56 320 ASN A O 1
ATOM 2668 N N . ASP A 1 321 ? -30.426 4.462 27.449 1.00 69.00 321 ASP A N 1
ATOM 2669 C CA . ASP A 1 321 ? -31.521 4.262 28.389 1.00 69.00 321 ASP A CA 1
ATOM 2670 C C . ASP A 1 321 ? -30.991 3.889 29.784 1.00 69.00 321 ASP A C 1
ATOM 2672 O O . ASP A 1 321 ? -29.973 3.208 29.946 1.00 69.00 321 ASP A O 1
ATOM 2676 N N . VAL A 1 322 ? -31.706 4.303 30.836 1.00 66.75 322 VAL A N 1
ATOM 2677 C CA . VAL A 1 322 ? -31.396 3.892 32.216 1.00 66.75 322 VAL A CA 1
ATOM 2678 C C . VAL A 1 322 ? -31.880 2.466 32.439 1.00 66.75 322 VAL A C 1
ATOM 2680 O O . VAL A 1 322 ? -32.956 2.218 32.984 1.00 66.75 322 VAL A O 1
ATOM 2683 N N . LEU A 1 323 ? -31.082 1.505 31.986 1.00 74.50 323 LEU A N 1
ATOM 2684 C CA . LEU A 1 323 ? -31.480 0.104 32.002 1.00 74.50 323 LEU A CA 1
ATOM 2685 C C . LEU A 1 323 ? -31.244 -0.553 33.367 1.00 74.50 323 LEU A C 1
ATOM 2687 O O . LEU A 1 323 ? -32.097 -1.305 33.811 1.00 74.50 323 LEU A O 1
ATOM 2691 N N . PHE A 1 324 ? -30.182 -0.237 34.104 1.00 81.69 324 PHE A N 1
ATOM 2692 C CA . PHE A 1 324 ? -29.803 -0.998 35.311 1.00 81.69 324 PHE A CA 1
ATOM 2693 C C . PHE A 1 324 ? -29.800 -0.151 36.592 1.00 81.69 324 PHE A C 1
ATOM 2695 O O . PHE A 1 324 ? -28.845 -0.161 37.362 1.00 81.69 324 PHE A O 1
ATOM 2702 N N . SER A 1 325 ? -30.873 0.611 36.829 1.00 72.19 325 SER A N 1
ATOM 2703 C CA . SER A 1 325 ? -31.040 1.396 38.063 1.00 72.19 325 SER A CA 1
ATOM 2704 C C . SER A 1 325 ? -30.934 0.515 39.317 1.00 72.19 325 SER A C 1
ATOM 2706 O O . SER A 1 325 ? -31.583 -0.530 39.391 1.00 72.19 325 SER A O 1
ATOM 2708 N N . GLY A 1 326 ? -30.147 0.950 40.305 1.00 76.56 326 GLY A N 1
ATOM 2709 C CA . GLY A 1 326 ? -29.924 0.227 41.564 1.00 76.56 326 GLY A CA 1
ATOM 2710 C C . GLY A 1 326 ? -28.868 -0.883 41.496 1.00 76.56 326 GLY A C 1
ATOM 2711 O O . GLY A 1 326 ? -28.575 -1.501 42.516 1.00 76.56 326 GLY A O 1
ATOM 2712 N N . TRP A 1 327 ? -28.281 -1.146 40.325 1.00 87.06 327 TRP A N 1
ATOM 2713 C CA . TRP A 1 327 ? -27.137 -2.050 40.202 1.00 87.06 327 TRP A CA 1
ATOM 2714 C C . TRP A 1 327 ? -25.837 -1.289 40.449 1.00 87.06 327 TRP A C 1
ATOM 2716 O O . TRP A 1 327 ? -25.754 -0.084 40.207 1.00 87.06 327 TRP A O 1
ATOM 2726 N N . LEU A 1 328 ? -24.792 -2.001 40.875 1.00 87.31 328 LEU A N 1
ATOM 2727 C CA . LEU A 1 328 ? -23.446 -1.433 40.838 1.00 87.31 328 LEU A CA 1
ATOM 2728 C C . LEU A 1 328 ? -23.026 -1.294 39.372 1.00 87.31 328 LEU A C 1
ATOM 2730 O O . LEU A 1 328 ? -23.091 -2.263 38.616 1.00 87.31 328 LEU A O 1
ATOM 2734 N N . ILE A 1 329 ? -22.636 -0.089 38.964 1.00 89.69 329 ILE A N 1
ATOM 2735 C CA . ILE A 1 329 ? -22.198 0.204 37.600 1.00 89.69 329 ILE A CA 1
ATOM 2736 C C . ILE A 1 329 ? -20.782 0.750 37.671 1.00 89.69 329 ILE A C 1
ATOM 2738 O O . ILE A 1 329 ? -20.533 1.760 38.326 1.00 89.69 329 ILE A O 1
ATOM 2742 N N . ASP A 1 330 ? -19.874 0.086 36.971 1.00 92.00 330 ASP A N 1
ATOM 2743 C CA . ASP A 1 330 ? -18.477 0.475 36.886 1.00 92.00 330 ASP A CA 1
ATOM 2744 C C . ASP A 1 330 ? -18.034 0.516 35.427 1.00 92.00 330 ASP A C 1
ATOM 2746 O O . ASP A 1 330 ? -18.478 -0.271 34.592 1.00 92.00 330 ASP A O 1
ATOM 2750 N N . MET A 1 331 ? -17.133 1.437 35.115 1.00 92.38 331 MET A N 1
ATOM 2751 C CA . MET A 1 331 ? -16.473 1.501 33.820 1.00 92.38 331 MET A CA 1
ATOM 2752 C C . MET A 1 331 ? -15.016 1.070 33.985 1.00 92.38 331 MET A C 1
ATOM 2754 O O . MET A 1 331 ? -14.351 1.519 34.914 1.00 92.38 331 MET A O 1
ATOM 2758 N N . ILE A 1 332 ? -14.529 0.181 33.123 1.00 92.62 332 ILE A N 1
ATOM 2759 C CA . ILE A 1 332 ? -13.143 -0.291 33.073 1.00 92.62 332 ILE A CA 1
ATOM 2760 C C . ILE A 1 332 ? -12.728 -0.328 31.602 1.00 92.62 332 ILE A C 1
ATOM 2762 O O . ILE A 1 332 ? -13.116 -1.242 30.876 1.00 92.62 332 ILE A O 1
ATOM 2766 N N . ASP A 1 333 ? -11.952 0.664 31.156 1.00 90.56 333 ASP A N 1
ATOM 2767 C CA . ASP A 1 333 ? -11.535 0.822 29.753 1.00 90.56 333 ASP A CA 1
ATOM 2768 C C . ASP A 1 333 ? -11.013 -0.479 29.126 1.00 90.56 333 ASP A C 1
ATOM 2770 O O . ASP A 1 333 ? -11.513 -0.900 28.081 1.00 90.56 333 ASP A O 1
ATOM 2774 N N . ASP A 1 334 ? -10.069 -1.135 29.800 1.00 90.06 334 ASP A N 1
ATOM 2775 C CA . ASP A 1 334 ? -9.457 -2.399 29.394 1.00 90.06 334 ASP A CA 1
ATOM 2776 C C . ASP A 1 334 ? -9.506 -3.395 30.563 1.00 90.06 334 ASP A C 1
ATOM 2778 O O . ASP A 1 334 ? -9.101 -3.077 31.681 1.00 90.06 334 ASP A O 1
ATOM 2782 N N . LEU A 1 335 ? -10.050 -4.591 30.325 1.00 91.25 335 LEU A N 1
ATOM 2783 C CA . LEU A 1 335 ? -10.180 -5.635 31.345 1.00 91.25 335 LEU A CA 1
ATOM 2784 C C . LEU A 1 335 ? -8.844 -6.330 31.658 1.00 91.25 335 LEU A C 1
ATOM 2786 O O . LEU A 1 335 ? -8.731 -6.936 32.726 1.00 91.25 335 LEU A O 1
ATOM 2790 N N . ASN A 1 336 ? -7.862 -6.240 30.755 1.00 86.94 336 ASN A N 1
ATOM 2791 C CA . ASN A 1 336 ? -6.561 -6.903 30.849 1.00 86.94 336 ASN A CA 1
ATOM 2792 C C . ASN A 1 336 ? -5.418 -5.944 31.201 1.00 86.94 336 ASN A C 1
ATOM 2794 O O . ASN A 1 336 ? -4.509 -6.338 31.938 1.00 86.94 336 ASN A O 1
ATOM 2798 N N . ASP A 1 337 ? -5.447 -4.703 30.699 1.00 71.19 337 ASP A N 1
ATOM 2799 C CA . ASP A 1 337 ? -4.395 -3.720 30.992 1.00 71.19 337 ASP A CA 1
ATOM 2800 C C . ASP A 1 337 ? -4.434 -3.295 32.470 1.00 71.19 337 ASP A C 1
ATOM 2802 O O . ASP A 1 337 ? -5.486 -3.055 33.071 1.00 71.19 337 ASP A O 1
ATOM 2806 N N . ARG A 1 338 ? -3.251 -3.223 33.084 1.00 63.78 338 ARG A N 1
ATOM 2807 C CA . ARG A 1 338 ? -3.087 -2.942 34.512 1.00 63.78 338 ARG A CA 1
ATOM 2808 C C . ARG A 1 338 ? -2.710 -1.494 34.799 1.00 63.78 338 ARG A C 1
ATOM 2810 O O . ARG A 1 338 ? -2.858 -1.078 35.949 1.00 63.78 338 ARG A O 1
ATOM 2817 N N . GLU A 1 339 ? -2.253 -0.722 33.809 1.00 74.31 339 GLU A N 1
ATOM 2818 C CA . GLU A 1 339 ? -1.691 0.610 34.059 1.00 74.31 339 GLU A CA 1
ATOM 2819 C C . GLU A 1 339 ? -2.315 1.709 33.196 1.00 74.31 339 GLU A C 1
ATOM 2821 O O . GLU A 1 339 ? -2.192 1.733 31.975 1.00 74.31 339 GLU A O 1
ATOM 2826 N N . LEU A 1 340 ? -2.933 2.693 33.852 1.00 83.88 340 LEU A N 1
ATOM 2827 C CA . LEU A 1 340 ? -3.401 3.909 33.189 1.00 83.88 340 LEU A CA 1
ATOM 2828 C C . LEU A 1 340 ? -2.237 4.712 32.586 1.00 83.88 340 LEU A C 1
ATOM 2830 O O . LEU A 1 340 ? -1.101 4.622 33.057 1.00 83.88 340 LEU A O 1
ATOM 2834 N N . LEU A 1 341 ? -2.519 5.538 31.571 1.00 88.19 341 LEU A N 1
ATOM 2835 C CA . LEU A 1 341 ? -1.551 6.515 31.070 1.00 88.19 341 LEU A CA 1
ATOM 2836 C C . LEU A 1 341 ? -1.074 7.388 32.239 1.00 88.19 341 LEU A C 1
ATOM 2838 O O . LEU A 1 341 ? -1.875 7.835 33.056 1.00 88.19 341 LEU A O 1
ATOM 2842 N N . ARG A 1 342 ? 0.234 7.616 32.344 1.00 88.81 342 ARG A N 1
ATOM 2843 C CA . ARG A 1 342 ? 0.810 8.385 33.450 1.00 88.81 342 ARG A CA 1
ATOM 2844 C C . ARG A 1 342 ? 0.335 9.842 33.422 1.00 88.81 342 ARG A C 1
ATOM 2846 O O . ARG A 1 342 ? 0.203 10.446 32.356 1.00 88.81 342 ARG A O 1
ATOM 2853 N N . ARG A 1 343 ? 0.126 10.433 34.604 1.00 89.12 343 ARG A N 1
ATOM 2854 C CA . ARG A 1 343 ? -0.370 11.817 34.736 1.00 89.12 343 ARG A CA 1
ATOM 2855 C C . ARG A 1 343 ? 0.599 12.838 34.148 1.00 89.12 343 ARG A C 1
ATOM 2857 O O . ARG A 1 343 ? 0.157 13.841 33.600 1.00 89.12 343 ARG A O 1
ATOM 2864 N N . GLU A 1 344 ? 1.901 12.579 34.244 1.00 87.81 344 GLU A N 1
ATOM 2865 C CA . GLU A 1 344 ? 2.939 13.436 33.668 1.00 87.81 344 GLU A CA 1
ATOM 2866 C C . GLU A 1 344 ? 2.783 13.539 32.146 1.00 87.81 344 GLU A C 1
ATOM 2868 O O . GLU A 1 344 ? 2.897 14.627 31.587 1.00 87.81 344 GLU A O 1
ATOM 2873 N N . VAL A 1 345 ? 2.440 12.422 31.495 1.00 89.88 345 VAL A N 1
ATOM 2874 C CA . VAL A 1 345 ? 2.205 12.362 30.048 1.00 89.88 345 VAL A CA 1
ATOM 2875 C C . VAL A 1 345 ? 0.881 13.035 29.690 1.00 89.88 345 VAL A C 1
ATOM 2877 O O . VAL A 1 345 ? 0.847 13.871 28.795 1.00 89.88 345 VAL A O 1
ATOM 2880 N N . LEU A 1 346 ? -0.196 12.737 30.427 1.00 91.69 346 LEU A N 1
ATOM 2881 C CA . LEU A 1 346 ? -1.525 13.322 30.200 1.00 91.69 346 LEU A CA 1
ATOM 2882 C C . LEU A 1 346 ? -1.535 14.859 30.292 1.00 91.69 346 LEU A C 1
ATOM 2884 O O . LEU A 1 346 ? -2.241 15.530 29.542 1.00 91.69 346 LEU A O 1
ATOM 2888 N N . ASN A 1 347 ? -0.769 15.427 31.222 1.00 89.94 347 ASN A N 1
ATOM 2889 C CA . ASN A 1 347 ? -0.739 16.872 31.443 1.00 89.94 347 ASN A CA 1
ATOM 2890 C C . ASN A 1 347 ? 0.163 17.623 30.449 1.00 89.94 347 ASN A C 1
ATOM 2892 O O . ASN A 1 347 ? 0.113 18.852 30.410 1.00 89.94 347 ASN A O 1
ATOM 2896 N N . ASN A 1 348 ? 0.978 16.921 29.656 1.00 90.19 348 ASN A N 1
ATOM 2897 C CA . ASN A 1 348 ? 1.888 17.537 28.699 1.00 90.19 348 ASN A CA 1
ATOM 2898 C C . ASN A 1 348 ? 1.333 17.429 27.265 1.00 90.19 348 ASN A C 1
ATOM 2900 O O . ASN A 1 348 ? 1.218 16.315 26.759 1.00 90.19 348 ASN A O 1
ATOM 2904 N N . PRO A 1 349 ? 1.025 18.545 26.574 1.00 91.12 349 PRO A N 1
ATOM 2905 C CA . PRO A 1 349 ? 0.488 18.519 25.208 1.00 91.12 349 PRO A CA 1
ATOM 2906 C C . PRO A 1 349 ? 1.495 18.085 24.132 1.00 91.12 349 PRO A C 1
ATOM 2908 O O . PRO A 1 349 ? 1.105 17.814 22.999 1.00 91.12 349 PRO A O 1
ATOM 2911 N N . SER A 1 350 ? 2.793 18.036 24.444 1.00 90.69 350 SER A N 1
ATOM 2912 C CA . SER A 1 350 ? 3.838 17.819 23.443 1.00 90.69 350 SER A CA 1
ATOM 2913 C C . SER A 1 350 ? 3.938 16.357 22.997 1.00 90.69 350 SER A C 1
ATOM 2915 O O . SER A 1 350 ? 4.218 15.464 23.798 1.00 90.69 350 SER A O 1
ATOM 2917 N N . TYR A 1 351 ? 3.828 16.127 21.685 1.00 91.06 351 TYR A N 1
ATOM 2918 C CA . TYR A 1 351 ? 4.155 14.842 21.056 1.00 91.06 351 TYR A CA 1
ATOM 2919 C C . TYR A 1 351 ? 5.600 14.419 21.314 1.00 91.06 351 TYR A C 1
ATOM 2921 O O . TYR A 1 351 ? 5.856 13.263 21.644 1.00 91.06 351 TYR A O 1
ATOM 2929 N N . GLN A 1 352 ? 6.536 15.368 21.213 1.00 88.56 352 GLN A N 1
ATOM 2930 C CA . GLN A 1 352 ? 7.960 15.133 21.446 1.00 88.56 352 GLN A CA 1
ATOM 2931 C C . GLN A 1 352 ? 8.201 14.596 22.863 1.00 88.56 352 GLN A C 1
ATOM 2933 O O . GLN A 1 352 ? 8.995 13.682 23.060 1.00 88.56 352 GLN A O 1
ATOM 2938 N N . HIS A 1 353 ? 7.469 15.115 23.853 1.00 88.81 353 HIS A N 1
ATOM 2939 C CA . HIS A 1 353 ? 7.568 14.614 25.217 1.00 88.81 353 HIS A CA 1
ATOM 2940 C C . HIS A 1 353 ? 7.144 13.146 25.338 1.00 88.81 353 HIS A C 1
ATOM 2942 O O . HIS A 1 353 ? 7.784 12.425 26.095 1.00 88.81 353 HIS A O 1
ATOM 2948 N N . ILE A 1 354 ? 6.118 12.701 24.597 1.00 88.62 354 ILE A N 1
ATOM 2949 C CA . ILE A 1 354 ? 5.649 11.303 24.597 1.00 88.62 354 ILE A CA 1
ATOM 2950 C C . ILE A 1 354 ? 6.712 10.381 24.004 1.00 88.62 354 ILE A C 1
ATOM 2952 O O . ILE A 1 354 ? 7.139 9.434 24.658 1.00 88.62 354 ILE A O 1
ATOM 2956 N N . VAL A 1 355 ? 7.146 10.665 22.776 1.00 87.62 355 VAL A N 1
ATOM 2957 C CA . VAL A 1 355 ? 8.034 9.786 21.991 1.00 87.62 355 VAL A CA 1
ATOM 2958 C C . VAL A 1 355 ? 9.452 9.681 22.553 1.00 87.62 355 VAL A C 1
ATOM 2960 O O . VAL A 1 355 ? 10.202 8.787 22.172 1.00 87.62 355 VAL A O 1
ATOM 2963 N N . LEU A 1 356 ? 9.836 10.589 23.455 1.00 85.62 356 LEU A N 1
ATOM 2964 C CA . LEU A 1 356 ? 11.101 10.528 24.187 1.00 85.62 356 LEU A CA 1
ATOM 2965 C C . LEU A 1 356 ? 11.006 9.710 25.485 1.00 85.62 356 LEU A C 1
ATOM 2967 O O . LEU A 1 356 ? 12.046 9.351 26.041 1.00 85.62 356 LEU A O 1
ATOM 2971 N N . GLN A 1 357 ? 9.801 9.383 25.968 1.00 84.12 357 GLN A N 1
ATOM 2972 C CA . GLN A 1 357 ? 9.639 8.468 27.100 1.00 84.12 357 GLN A CA 1
ATOM 2973 C C . GLN A 1 357 ? 10.001 7.042 26.686 1.00 84.12 357 GLN A C 1
ATOM 2975 O O . GLN A 1 357 ? 9.587 6.563 25.633 1.00 84.12 357 GLN A O 1
ATOM 2980 N N . HIS A 1 358 ? 10.679 6.318 27.575 1.00 78.81 358 HIS A N 1
ATOM 2981 C CA . HIS A 1 358 ? 11.105 4.936 27.328 1.00 78.81 358 HIS A CA 1
ATOM 2982 C C . HIS A 1 358 ? 9.945 3.975 26.992 1.00 78.81 358 HIS A C 1
ATOM 2984 O O . HIS A 1 358 ? 10.144 2.960 26.337 1.00 78.81 358 HIS A O 1
ATOM 2990 N N . GLU A 1 359 ? 8.721 4.264 27.436 1.00 75.50 359 GLU A N 1
ATOM 2991 C CA . GLU A 1 359 ? 7.554 3.399 27.198 1.00 75.50 359 GLU A CA 1
ATOM 2992 C C . GLU A 1 359 ? 6.978 3.505 25.778 1.00 75.50 359 GLU A C 1
ATOM 2994 O O . GLU A 1 359 ? 6.334 2.560 25.326 1.00 75.50 359 GLU A O 1
ATOM 2999 N N . PHE A 1 360 ? 7.196 4.635 25.095 1.00 81.12 360 PHE A N 1
ATOM 3000 C CA . PHE A 1 360 ? 6.590 4.956 23.791 1.00 81.12 360 PHE A CA 1
ATOM 3001 C C . PHE A 1 360 ? 7.623 5.220 22.690 1.00 81.12 360 PHE A C 1
ATOM 3003 O O . PHE A 1 360 ? 7.251 5.483 21.548 1.00 81.12 360 PHE A O 1
ATOM 3010 N N . ARG A 1 361 ? 8.912 5.192 23.037 1.00 82.31 361 ARG A N 1
ATOM 3011 C CA . ARG A 1 361 ? 10.021 5.398 22.111 1.00 82.31 361 ARG A CA 1
ATOM 3012 C C . ARG A 1 361 ? 10.242 4.148 21.261 1.00 82.31 361 ARG A C 1
ATOM 3014 O O . ARG A 1 361 ? 10.290 3.043 21.792 1.00 82.31 361 ARG A O 1
ATOM 3021 N N . ILE A 1 362 ? 10.416 4.344 19.956 1.00 79.44 362 ILE A N 1
ATOM 3022 C CA . ILE A 1 362 ? 10.870 3.299 19.028 1.00 79.44 362 ILE A CA 1
ATOM 3023 C C . ILE A 1 362 ? 12.344 2.998 19.322 1.00 79.44 362 ILE A C 1
ATOM 3025 O O . ILE A 1 362 ? 13.163 3.922 19.398 1.00 79.44 362 ILE A O 1
ATOM 3029 N N . TYR A 1 363 ? 12.679 1.719 19.487 1.00 69.88 363 TYR A N 1
ATOM 3030 C CA . TYR A 1 363 ? 14.040 1.258 19.744 1.00 69.88 363 TYR A CA 1
ATOM 3031 C C . TYR A 1 363 ? 14.446 0.186 18.732 1.00 69.88 363 TYR A C 1
ATOM 3033 O O . TYR A 1 363 ? 13.649 -0.334 17.960 1.00 69.88 363 TYR A O 1
ATOM 3041 N N . GLU A 1 364 ? 15.729 -0.158 18.723 1.00 59.53 364 GLU A N 1
ATOM 3042 C CA . GLU A 1 364 ? 16.165 -1.380 18.064 1.00 59.53 364 GLU A CA 1
ATOM 3043 C C . GLU A 1 364 ? 16.027 -2.546 19.053 1.00 59.53 364 GLU A C 1
ATOM 3045 O O . GLU A 1 364 ? 16.757 -2.610 20.045 1.00 59.53 364 GLU A O 1
ATOM 3050 N N . CYS A 1 365 ? 15.089 -3.466 18.805 1.00 53.41 365 CYS A N 1
ATOM 3051 C CA . CYS A 1 365 ? 14.997 -4.719 19.555 1.00 53.41 365 CYS A CA 1
ATOM 3052 C C . CYS A 1 365 ? 16.287 -5.538 19.385 1.00 53.41 365 CYS A C 1
ATOM 3054 O O . CYS A 1 365 ? 16.523 -6.154 18.342 1.00 53.41 365 CYS A O 1
ATOM 3056 N N . ILE A 1 366 ? 17.119 -5.584 20.427 1.00 49.69 366 ILE A N 1
ATOM 3057 C CA . ILE A 1 366 ? 18.195 -6.570 20.538 1.00 49.69 366 ILE A CA 1
ATOM 3058 C C . ILE A 1 366 ? 17.537 -7.863 21.026 1.00 49.69 366 ILE A C 1
ATOM 3060 O O . ILE A 1 366 ? 17.278 -8.025 22.215 1.00 49.69 366 ILE A O 1
ATOM 3064 N N . PHE A 1 367 ? 17.208 -8.763 20.098 1.00 49.06 367 PHE A N 1
ATOM 3065 C CA . PHE A 1 367 ? 16.722 -10.099 20.441 1.00 49.06 367 PHE A CA 1
ATOM 3066 C C . PHE A 1 367 ? 17.853 -10.916 21.083 1.00 49.06 367 PHE A C 1
ATOM 3068 O O . PHE A 1 367 ? 18.581 -11.634 20.398 1.00 49.06 367 PHE A O 1
ATOM 3075 N N . ASP A 1 368 ? 17.990 -10.834 22.404 1.00 37.41 368 ASP A N 1
ATOM 3076 C CA . ASP A 1 368 ? 18.744 -11.811 23.188 1.00 37.41 368 ASP A CA 1
ATOM 3077 C C . ASP A 1 368 ? 17.870 -13.056 23.399 1.00 37.41 368 ASP A C 1
ATOM 3079 O O . ASP A 1 368 ? 17.218 -13.189 24.424 1.00 37.41 368 ASP A O 1
ATOM 3083 N N . GLY A 1 369 ? 17.826 -13.946 22.401 1.00 40.31 369 GLY A N 1
ATOM 3084 C CA . GLY A 1 369 ? 17.579 -15.398 22.525 1.00 40.31 369 GLY A CA 1
ATOM 3085 C C . GLY A 1 369 ? 16.266 -15.950 23.121 1.00 40.31 369 GLY A C 1
ATOM 3086 O O . GLY A 1 369 ? 15.888 -17.057 22.747 1.00 40.31 369 GLY A O 1
ATOM 3087 N N . ASP A 1 370 ? 15.547 -15.239 23.987 1.00 33.75 370 ASP A N 1
ATOM 3088 C CA . ASP A 1 370 ? 14.358 -15.724 24.691 1.00 33.75 370 ASP A CA 1
ATOM 3089 C C . ASP A 1 370 ? 13.088 -15.120 24.078 1.00 33.75 370 ASP A C 1
ATOM 3091 O O . ASP A 1 370 ? 12.588 -14.065 24.458 1.00 33.75 370 ASP A O 1
ATOM 3095 N N . VAL A 1 371 ? 12.532 -15.837 23.100 1.00 38.94 371 VAL A N 1
ATOM 3096 C CA . VAL A 1 371 ? 11.327 -15.470 22.322 1.00 38.94 371 VAL A CA 1
ATOM 3097 C C . VAL A 1 371 ? 10.024 -15.557 23.139 1.00 38.94 371 VAL A C 1
ATOM 3099 O O . VAL A 1 371 ? 8.928 -15.351 22.621 1.00 38.94 371 VAL A O 1
ATOM 3102 N N . HIS A 1 372 ? 10.089 -15.798 24.445 1.00 36.12 372 HIS A N 1
ATOM 3103 C CA . HIS A 1 372 ? 8.894 -15.843 25.273 1.00 36.12 372 HIS A CA 1
ATOM 3104 C C . HIS A 1 372 ? 8.901 -14.734 26.320 1.00 36.12 372 HIS A C 1
ATOM 3106 O O . HIS A 1 372 ? 9.573 -14.831 27.338 1.00 36.12 372 HIS A O 1
ATOM 3112 N N . GLN A 1 373 ? 8.010 -13.758 26.083 1.00 37.94 373 GLN A N 1
ATOM 3113 C CA . GLN A 1 373 ? 7.364 -12.901 27.087 1.00 37.94 373 GLN A CA 1
ATOM 3114 C C . GLN A 1 373 ? 7.872 -11.451 27.237 1.00 37.94 373 GLN A C 1
ATOM 3116 O O . GLN A 1 373 ? 7.899 -10.918 28.342 1.00 37.94 373 GLN A O 1
ATOM 3121 N N . CYS A 1 374 ? 8.134 -10.735 26.139 1.00 36.25 374 CYS A N 1
ATOM 3122 C CA . CYS A 1 374 ? 8.170 -9.265 26.179 1.00 36.25 374 CYS A CA 1
ATOM 3123 C C . CYS A 1 374 ? 6.774 -8.670 25.907 1.00 36.25 374 CYS A C 1
ATOM 3125 O O . CYS A 1 374 ? 6.459 -8.230 24.809 1.00 36.25 374 CYS A O 1
ATOM 3127 N N . LEU A 1 375 ? 5.921 -8.660 26.936 1.00 42.81 375 LEU A N 1
ATOM 3128 C CA . LEU A 1 375 ? 4.629 -7.946 26.970 1.00 42.81 375 LEU A CA 1
ATOM 3129 C C . LEU A 1 375 ? 4.797 -6.455 27.347 1.00 42.81 375 LEU A C 1
ATOM 3131 O O . LEU A 1 375 ? 3.895 -5.851 27.925 1.00 42.81 375 LEU A O 1
ATOM 3135 N N . SER A 1 376 ? 5.963 -5.851 27.099 1.00 50.56 376 SER A N 1
ATOM 3136 C CA . SER A 1 376 ? 6.178 -4.430 27.386 1.00 50.56 376 SER A CA 1
ATOM 3137 C C . SER A 1 376 ? 5.617 -3.563 26.255 1.00 50.56 376 SER A C 1
ATOM 3139 O O . SER A 1 376 ? 5.773 -3.891 25.079 1.00 50.56 376 SER A O 1
ATOM 3141 N N . ARG A 1 377 ? 5.008 -2.415 26.601 1.00 51.00 377 ARG A N 1
ATOM 3142 C CA . ARG A 1 377 ? 4.495 -1.418 25.634 1.00 51.00 377 ARG A CA 1
ATOM 3143 C C . ARG A 1 377 ? 5.528 -1.022 24.568 1.00 51.00 377 ARG A C 1
ATOM 3145 O O . ARG A 1 377 ? 5.143 -0.733 23.444 1.00 51.00 377 ARG A O 1
ATOM 3152 N N . SER A 1 378 ? 6.824 -1.102 24.882 1.00 47.94 378 SER A N 1
ATOM 3153 C CA . SER A 1 378 ? 7.922 -0.847 23.942 1.00 47.94 378 SER A CA 1
ATOM 3154 C C . SER A 1 378 ? 7.944 -1.791 22.730 1.00 47.94 378 SER A C 1
ATOM 3156 O O . SER A 1 378 ? 8.133 -1.324 21.614 1.00 47.94 378 SER A O 1
ATOM 3158 N N . CYS A 1 379 ? 7.670 -3.092 22.901 1.00 49.56 379 CYS A N 1
ATOM 3159 C CA . CYS A 1 379 ? 7.702 -4.068 21.797 1.00 49.56 379 CYS A CA 1
ATOM 3160 C C . CYS A 1 379 ? 6.553 -3.868 20.797 1.00 49.56 379 CYS A C 1
ATOM 3162 O O . CYS A 1 379 ? 6.633 -4.286 19.645 1.00 49.56 379 CYS A O 1
ATOM 3164 N N . GLN A 1 380 ? 5.473 -3.209 21.227 1.00 59.56 380 GLN A N 1
ATOM 3165 C CA . GLN A 1 380 ? 4.347 -2.881 20.362 1.00 59.56 380 GLN A CA 1
ATOM 3166 C C . GLN A 1 380 ? 4.741 -1.847 19.300 1.00 59.56 380 GLN A C 1
ATOM 3168 O O . GLN A 1 380 ? 4.264 -1.935 18.173 1.00 59.56 380 GLN A O 1
ATOM 3173 N N . TYR A 1 381 ? 5.624 -0.900 19.634 1.00 58.44 381 TYR A N 1
ATOM 3174 C CA . TYR A 1 381 ? 6.034 0.168 18.720 1.00 58.44 381 TYR A CA 1
ATOM 3175 C C . TYR A 1 381 ? 7.071 -0.261 17.680 1.00 58.44 381 TYR A C 1
ATOM 3177 O O . TYR A 1 381 ? 7.129 0.350 16.615 1.00 58.44 381 TYR A O 1
ATOM 3185 N N . ASP A 1 382 ? 7.806 -1.346 17.918 1.00 59.56 382 ASP A N 1
ATOM 3186 C CA . ASP A 1 382 ? 8.751 -1.876 16.930 1.00 59.56 382 ASP A CA 1
ATOM 3187 C C . ASP A 1 382 ? 8.025 -2.565 15.767 1.00 59.56 382 ASP A C 1
ATOM 3189 O O . ASP A 1 382 ? 8.364 -2.320 14.611 1.00 59.56 382 ASP A O 1
ATOM 3193 N N . ASN A 1 383 ? 6.946 -3.307 16.048 1.00 68.38 383 ASN A N 1
ATOM 3194 C CA . ASN A 1 383 ? 6.058 -3.827 15.000 1.00 68.38 383 ASN A CA 1
ATOM 3195 C C . ASN A 1 383 ? 5.345 -2.690 14.240 1.00 68.38 383 ASN A C 1
ATOM 3197 O O . ASN A 1 383 ? 5.126 -2.783 13.036 1.00 68.38 383 ASN A O 1
ATOM 3201 N N . ILE A 1 384 ? 5.001 -1.595 14.932 1.00 79.69 384 ILE A N 1
ATOM 3202 C CA . ILE A 1 384 ? 4.400 -0.409 14.298 1.00 79.69 384 ILE A CA 1
ATOM 3203 C C . ILE A 1 384 ? 5.405 0.279 13.370 1.00 79.69 384 ILE A C 1
ATOM 3205 O O . ILE A 1 384 ? 5.005 0.762 12.315 1.00 79.69 384 ILE A O 1
ATOM 3209 N N . PHE A 1 385 ? 6.690 0.343 13.730 1.00 85.44 385 PHE A N 1
ATOM 3210 C CA . PHE A 1 385 ? 7.707 0.974 12.886 1.00 85.44 385 PHE A CA 1
ATOM 3211 C C . PHE A 1 385 ? 7.755 0.337 11.492 1.00 85.44 385 PHE A C 1
ATOM 3213 O O . PHE A 1 385 ? 7.757 1.065 10.501 1.00 85.44 385 PHE A O 1
ATOM 3220 N N . ASP A 1 386 ? 7.709 -0.993 11.410 1.00 85.69 386 ASP A N 1
ATOM 3221 C CA . ASP A 1 386 ? 7.743 -1.724 10.138 1.00 85.69 386 ASP A CA 1
ATOM 3222 C C . ASP A 1 386 ? 6.529 -1.386 9.263 1.00 85.69 386 ASP A C 1
ATOM 3224 O O . ASP A 1 386 ? 6.675 -1.033 8.089 1.00 85.69 386 ASP A O 1
ATOM 3228 N N . GLU A 1 387 ? 5.330 -1.398 9.857 1.00 87.56 387 GLU A N 1
ATOM 3229 C CA . GLU A 1 387 ? 4.091 -0.999 9.180 1.00 87.56 387 GLU A CA 1
ATOM 3230 C C . GLU A 1 387 ? 4.126 0.467 8.713 1.00 87.56 387 GLU A C 1
ATOM 3232 O O . GLU A 1 387 ? 3.612 0.802 7.642 1.00 87.56 387 GLU A O 1
ATOM 3237 N N . LEU A 1 388 ? 4.723 1.363 9.508 1.00 90.44 388 LEU A N 1
ATOM 3238 C CA . LEU A 1 388 ? 4.856 2.779 9.166 1.00 90.44 388 LEU A CA 1
ATOM 3239 C C . LEU A 1 388 ? 5.859 3.006 8.034 1.00 90.44 388 LEU A C 1
ATOM 3241 O O . LEU A 1 388 ? 5.606 3.853 7.176 1.00 90.44 388 LEU A O 1
ATOM 3245 N N . VAL A 1 389 ? 6.975 2.273 8.005 1.00 90.50 389 VAL A N 1
ATOM 3246 C CA . VAL A 1 389 ? 7.952 2.341 6.909 1.00 90.50 389 VAL A CA 1
ATOM 3247 C C . VAL A 1 389 ? 7.306 1.897 5.602 1.00 90.50 389 VAL A C 1
ATOM 3249 O O . VAL A 1 389 ? 7.379 2.639 4.622 1.00 90.50 389 VAL A O 1
ATOM 3252 N N . ASP A 1 390 ? 6.625 0.748 5.590 1.00 89.31 390 ASP A N 1
ATOM 3253 C CA . ASP A 1 390 ? 5.938 0.248 4.394 1.00 89.31 390 ASP A CA 1
ATOM 3254 C C . ASP A 1 390 ? 4.877 1.243 3.897 1.00 89.31 390 ASP A C 1
ATOM 3256 O O . ASP A 1 390 ? 4.870 1.651 2.730 1.00 89.31 390 ASP A O 1
ATOM 3260 N N . ARG A 1 391 ? 4.055 1.769 4.816 1.00 90.19 391 ARG A N 1
ATOM 3261 C CA . ARG A 1 391 ? 3.080 2.817 4.492 1.00 90.19 391 ARG A CA 1
ATOM 3262 C C . ARG A 1 391 ? 3.749 4.060 3.904 1.00 90.19 391 ARG A C 1
ATOM 3264 O O . ARG A 1 391 ? 3.246 4.593 2.918 1.00 90.19 391 ARG A O 1
ATOM 3271 N N . CYS A 1 392 ? 4.867 4.522 4.459 1.00 92.56 392 CYS A N 1
ATOM 3272 C CA . CYS A 1 392 ? 5.598 5.680 3.943 1.00 92.56 392 CYS A CA 1
ATOM 3273 C C . CYS A 1 392 ? 6.191 5.429 2.550 1.00 92.56 392 CYS A C 1
ATOM 3275 O O . CYS A 1 392 ? 6.044 6.280 1.677 1.00 92.56 392 CYS A O 1
ATOM 3277 N N . LEU A 1 393 ? 6.799 4.265 2.306 1.00 90.38 393 LEU A N 1
ATOM 3278 C CA . LEU A 1 393 ? 7.344 3.909 0.991 1.00 90.38 393 LEU A CA 1
ATOM 3279 C C . LEU A 1 393 ? 6.241 3.777 -0.071 1.00 90.38 393 LEU A C 1
ATOM 3281 O O . LEU A 1 393 ? 6.449 4.139 -1.231 1.00 90.38 393 LEU A O 1
ATOM 3285 N N . SER A 1 394 ? 5.038 3.338 0.318 1.00 89.19 394 SER A N 1
ATOM 3286 C CA . SER A 1 394 ? 3.877 3.281 -0.582 1.00 89.19 394 SER A CA 1
ATOM 3287 C C . SER A 1 394 ? 3.422 4.662 -1.086 1.00 89.19 394 SER A C 1
ATOM 3289 O O . SER A 1 394 ? 2.829 4.764 -2.163 1.00 89.19 394 SER A O 1
ATOM 3291 N N . LYS A 1 395 ? 3.743 5.737 -0.349 1.00 90.62 395 LYS A N 1
ATOM 3292 C CA . LYS A 1 395 ? 3.442 7.128 -0.726 1.00 90.62 395 LYS A CA 1
ATOM 3293 C C . LYS A 1 395 ? 4.401 7.695 -1.776 1.00 90.62 395 LYS A C 1
ATOM 3295 O O . LYS A 1 395 ? 4.170 8.803 -2.260 1.00 90.62 395 LYS A O 1
ATOM 3300 N N . PHE A 1 396 ? 5.471 6.985 -2.134 1.00 90.81 396 PHE A N 1
ATOM 3301 C CA . PHE A 1 396 ? 6.395 7.431 -3.176 1.00 90.81 396 PHE A CA 1
ATOM 3302 C C . PHE A 1 396 ? 5.833 7.083 -4.553 1.00 90.81 396 PHE A C 1
ATOM 3304 O O . PHE A 1 396 ? 5.518 5.926 -4.844 1.00 90.81 396 PHE A O 1
ATOM 3311 N N . ARG A 1 397 ? 5.720 8.075 -5.432 1.00 87.12 397 ARG A N 1
ATOM 3312 C CA . ARG A 1 397 ? 5.377 7.881 -6.841 1.00 87.12 397 ARG A CA 1
ATOM 3313 C C . ARG A 1 397 ? 6.599 8.180 -7.686 1.00 87.12 397 ARG A C 1
ATOM 3315 O O . ARG A 1 397 ? 7.013 9.324 -7.825 1.00 87.12 397 ARG A O 1
ATOM 3322 N N . TYR A 1 398 ? 7.186 7.131 -8.242 1.00 86.62 398 TYR A N 1
ATOM 3323 C CA . TYR A 1 398 ? 8.355 7.271 -9.094 1.00 86.62 398 TYR A CA 1
ATOM 3324 C C . TYR A 1 398 ? 7.929 7.664 -10.507 1.00 86.62 398 TYR A C 1
ATOM 3326 O O . TYR A 1 398 ? 7.115 6.985 -11.133 1.00 86.62 398 TYR A O 1
ATOM 3334 N N . ILE A 1 399 ? 8.479 8.771 -10.999 1.00 80.38 399 ILE A N 1
ATOM 3335 C CA . ILE A 1 399 ? 8.334 9.200 -12.388 1.00 80.38 399 ILE A CA 1
ATOM 3336 C C . ILE A 1 399 ? 9.488 8.571 -13.164 1.00 80.38 399 ILE A C 1
ATOM 3338 O O . ILE A 1 399 ? 10.636 8.985 -12.998 1.00 80.38 399 ILE A O 1
ATOM 3342 N N . THR A 1 400 ? 9.179 7.579 -13.997 1.00 71.00 400 THR A N 1
ATOM 3343 C CA . THR A 1 400 ? 10.159 6.853 -14.813 1.00 71.00 400 THR A CA 1
ATOM 3344 C C . THR A 1 400 ? 10.124 7.321 -16.268 1.00 71.00 400 THR A C 1
ATOM 3346 O O . THR A 1 400 ? 9.098 7.793 -16.768 1.00 71.00 400 THR A O 1
ATOM 3349 N N . VAL A 1 401 ? 11.264 7.224 -16.956 1.00 61.97 401 VAL A N 1
ATOM 3350 C CA . VAL A 1 401 ? 11.381 7.582 -18.380 1.00 61.97 401 VAL A CA 1
ATOM 3351 C C . VAL A 1 401 ? 11.077 6.375 -19.272 1.00 61.97 401 VAL A C 1
ATOM 3353 O O . VAL A 1 401 ? 10.527 6.555 -20.362 1.00 61.97 401 VAL A O 1
ATOM 3356 N N . GLN A 1 402 ? 11.385 5.154 -18.816 1.00 61.72 402 GLN A N 1
ATOM 3357 C CA . GLN A 1 402 ? 11.142 3.924 -19.565 1.00 61.72 402 GLN A CA 1
ATOM 3358 C C . GLN A 1 402 ? 9.871 3.218 -19.071 1.00 61.72 402 GLN A C 1
ATOM 3360 O O . GLN A 1 402 ? 9.498 3.282 -17.897 1.00 61.72 402 GLN A O 1
ATOM 3365 N N . THR A 1 403 ? 9.182 2.523 -19.979 1.00 52.69 403 THR A N 1
ATOM 3366 C CA . THR A 1 403 ? 7.961 1.761 -19.661 1.00 52.69 403 THR A CA 1
ATOM 3367 C C . THR A 1 403 ? 8.236 0.494 -18.850 1.00 52.69 403 THR A C 1
ATOM 3369 O O . THR A 1 403 ? 7.329 0.012 -18.179 1.00 52.69 403 THR A O 1
ATOM 3372 N N . ASN A 1 404 ? 9.470 -0.023 -18.886 1.00 59.19 404 ASN A N 1
ATOM 3373 C CA . ASN A 1 404 ? 9.866 -1.269 -18.218 1.00 59.19 404 ASN A CA 1
ATOM 3374 C C . ASN A 1 404 ? 10.371 -1.053 -16.776 1.00 59.19 404 ASN A C 1
ATOM 3376 O O . ASN A 1 404 ? 10.499 -2.013 -16.023 1.00 59.19 404 ASN A O 1
ATOM 3380 N N . ASP A 1 405 ? 10.576 0.198 -16.351 1.00 64.94 405 ASP A N 1
ATOM 3381 C CA . ASP A 1 405 ? 11.113 0.543 -15.023 1.00 64.94 405 ASP A CA 1
ATOM 3382 C C . ASP A 1 405 ? 10.169 0.170 -13.857 1.00 64.94 405 ASP A C 1
ATOM 3384 O O . ASP A 1 405 ? 10.569 0.178 -12.693 1.00 64.94 405 ASP A O 1
ATOM 3388 N N . GLY A 1 406 ? 8.905 -0.171 -14.142 1.00 67.88 406 GLY A N 1
ATOM 3389 C CA . GLY A 1 406 ? 7.913 -0.526 -13.122 1.00 67.88 406 GLY A CA 1
ATOM 3390 C C . GLY A 1 406 ? 8.226 -1.823 -12.362 1.00 67.88 406 GLY A C 1
ATOM 3391 O O . GLY A 1 406 ? 7.983 -1.900 -11.153 1.00 67.88 406 GLY A O 1
ATOM 3392 N N . GLU A 1 407 ? 8.792 -2.828 -13.039 1.00 73.44 407 GLU A N 1
ATOM 3393 C CA . GLU A 1 407 ? 9.218 -4.081 -12.394 1.00 73.44 407 GLU A CA 1
ATOM 3394 C C . GLU A 1 407 ? 10.410 -3.831 -11.464 1.00 73.44 407 GLU A C 1
ATOM 3396 O O . GLU A 1 407 ? 10.377 -4.222 -10.296 1.00 73.44 407 GLU A O 1
ATOM 3401 N N . TYR A 1 408 ? 11.394 -3.059 -11.933 1.00 77.50 408 TYR A N 1
ATOM 3402 C CA . TYR A 1 408 ? 12.571 -2.685 -11.151 1.00 77.50 408 TYR A CA 1
ATOM 3403 C C . TYR A 1 408 ? 12.208 -1.898 -9.885 1.00 77.50 408 TYR A C 1
ATOM 3405 O O . TYR A 1 408 ? 12.699 -2.195 -8.798 1.00 77.50 408 TYR A O 1
ATOM 3413 N N . VAL A 1 409 ? 11.300 -0.921 -9.986 1.00 82.12 409 VAL A N 1
ATOM 3414 C CA . VAL A 1 409 ? 10.812 -0.160 -8.821 1.00 82.12 409 VAL A CA 1
ATOM 3415 C C . VAL A 1 409 ? 10.185 -1.085 -7.771 1.00 82.12 409 VAL A C 1
ATOM 3417 O O . VAL A 1 409 ? 10.343 -0.857 -6.569 1.00 82.12 409 VAL A O 1
ATOM 3420 N N . SER A 1 410 ? 9.486 -2.134 -8.208 1.00 82.31 410 SER A N 1
ATOM 3421 C CA . SER A 1 410 ? 8.847 -3.102 -7.312 1.00 82.31 410 SER A CA 1
ATOM 3422 C C . SER A 1 410 ? 9.880 -3.988 -6.605 1.00 82.31 410 SER A C 1
ATOM 3424 O O . SER A 1 410 ? 9.824 -4.135 -5.383 1.00 82.31 410 SER A O 1
ATOM 3426 N N . GLU A 1 411 ? 10.863 -4.513 -7.342 1.00 83.69 411 GLU A N 1
ATOM 3427 C CA . GLU A 1 411 ? 11.973 -5.305 -6.791 1.00 83.69 411 GLU A CA 1
ATOM 3428 C C . GLU A 1 411 ? 12.842 -4.484 -5.823 1.00 83.69 411 GLU A C 1
ATOM 3430 O O . GLU A 1 411 ? 13.177 -4.930 -4.720 1.00 83.69 411 GLU A O 1
ATOM 3435 N N . ARG A 1 412 ? 13.133 -3.231 -6.182 1.00 85.25 412 ARG A N 1
ATOM 3436 C CA . ARG A 1 412 ? 13.858 -2.279 -5.336 1.00 85.25 412 ARG A CA 1
ATOM 3437 C C . ARG A 1 412 ? 13.142 -2.032 -4.014 1.00 85.25 412 ARG A C 1
ATOM 3439 O O . ARG A 1 412 ? 13.776 -2.078 -2.963 1.00 85.25 412 ARG A O 1
ATOM 3446 N N . ARG A 1 413 ? 11.826 -1.784 -4.038 1.00 86.25 413 ARG A N 1
ATOM 3447 C CA . ARG A 1 413 ? 11.030 -1.599 -2.810 1.00 86.25 413 ARG A CA 1
ATOM 3448 C C . ARG A 1 413 ? 11.107 -2.817 -1.905 1.00 86.25 413 ARG A C 1
ATOM 3450 O O . ARG A 1 413 ? 11.286 -2.654 -0.704 1.00 86.25 413 ARG A O 1
ATOM 3457 N N . HIS A 1 414 ? 11.015 -4.015 -2.479 1.00 85.44 414 HIS A N 1
ATOM 3458 C CA . HIS A 1 414 ? 11.151 -5.250 -1.717 1.00 85.44 414 HIS A CA 1
ATOM 3459 C C . HIS A 1 414 ? 12.528 -5.351 -1.046 1.00 85.44 414 HIS A C 1
ATOM 3461 O O . HIS A 1 414 ? 12.608 -5.595 0.154 1.00 85.44 414 HIS A O 1
ATOM 3467 N N . THR A 1 415 ? 13.594 -5.059 -1.791 1.00 85.50 415 THR A N 1
ATOM 3468 C CA . THR A 1 415 ? 14.976 -5.064 -1.283 1.00 85.50 415 THR A CA 1
ATOM 3469 C C . THR A 1 415 ? 15.179 -4.038 -0.159 1.00 85.50 415 THR A C 1
ATOM 3471 O O . THR A 1 415 ? 15.788 -4.337 0.868 1.00 85.50 415 THR A O 1
ATOM 3474 N N . LEU A 1 416 ? 14.630 -2.826 -0.300 1.00 85.81 416 LEU A N 1
ATOM 3475 C CA . LEU A 1 416 ? 14.689 -1.800 0.748 1.00 85.81 416 LEU A CA 1
ATOM 3476 C C . LEU A 1 416 ? 13.923 -2.214 2.003 1.00 85.81 416 LEU A C 1
ATOM 3478 O O . LEU A 1 416 ? 14.438 -2.051 3.108 1.00 85.81 416 LEU A O 1
ATOM 3482 N N . LEU A 1 417 ? 12.724 -2.778 1.842 1.00 84.88 417 LEU A N 1
ATOM 3483 C CA . LEU A 1 417 ? 11.950 -3.306 2.962 1.00 84.88 417 LEU A CA 1
ATOM 3484 C C . LEU A 1 417 ? 12.724 -4.412 3.682 1.00 84.88 417 LEU A C 1
ATOM 3486 O O . LEU A 1 417 ? 12.801 -4.365 4.903 1.00 84.88 417 LEU A O 1
ATOM 3490 N N . GLN A 1 418 ? 13.377 -5.331 2.964 1.00 82.44 418 GLN A N 1
ATOM 3491 C CA . GLN A 1 418 ? 14.238 -6.347 3.581 1.00 82.44 418 GLN A CA 1
ATOM 3492 C C . GLN A 1 418 ? 15.358 -5.716 4.419 1.00 82.44 418 GLN A C 1
ATOM 3494 O O . GLN A 1 418 ? 15.526 -6.068 5.582 1.00 82.44 418 GLN A O 1
ATOM 3499 N N . HIS A 1 419 ? 16.074 -4.721 3.886 1.00 82.31 419 HIS A N 1
ATOM 3500 C CA . HIS A 1 419 ? 17.157 -4.058 4.622 1.00 82.31 419 HIS A CA 1
ATOM 3501 C C . HIS A 1 419 ? 16.700 -3.230 5.836 1.00 82.31 419 HIS A C 1
ATOM 3503 O O . HIS A 1 419 ? 17.508 -2.992 6.740 1.00 82.31 419 HIS A O 1
ATOM 3509 N N . ILE A 1 420 ? 15.446 -2.767 5.867 1.00 82.12 420 ILE A N 1
ATOM 3510 C CA . ILE A 1 420 ? 14.898 -1.972 6.979 1.00 82.12 420 ILE A CA 1
ATOM 3511 C C . ILE A 1 420 ? 14.173 -2.858 8.012 1.00 82.12 420 ILE A C 1
ATOM 3513 O O . ILE A 1 420 ? 14.247 -2.573 9.211 1.00 82.12 420 ILE A O 1
ATOM 3517 N N . ILE A 1 421 ? 13.490 -3.919 7.569 1.00 74.75 421 ILE A N 1
ATOM 3518 C CA . ILE A 1 421 ? 12.591 -4.754 8.386 1.00 74.75 421 ILE A CA 1
ATOM 3519 C C . ILE A 1 421 ? 13.266 -6.043 8.880 1.00 74.75 421 ILE A C 1
ATOM 3521 O O . ILE A 1 421 ? 13.021 -6.443 10.016 1.00 74.75 421 ILE A O 1
ATOM 3525 N N . GLU A 1 422 ? 14.114 -6.717 8.092 1.00 66.44 422 GLU A N 1
ATOM 3526 C CA . GLU A 1 422 ? 14.653 -8.020 8.510 1.00 66.44 422 GLU A CA 1
ATOM 3527 C C . GLU A 1 422 ? 15.622 -7.890 9.700 1.00 66.44 422 GLU A C 1
ATOM 3529 O O . GLU A 1 422 ? 16.737 -7.371 9.604 1.00 66.44 422 GLU A O 1
ATOM 3534 N N . HIS A 1 423 ? 15.183 -8.405 10.851 1.00 55.72 423 HIS A N 1
ATOM 3535 C CA . HIS A 1 423 ? 15.971 -8.500 12.073 1.00 55.72 423 HIS A CA 1
ATOM 3536 C C . HIS A 1 423 ? 17.064 -9.568 11.944 1.00 55.72 423 HIS A C 1
ATOM 3538 O O . HIS A 1 423 ? 16.778 -10.711 11.600 1.00 55.72 423 HIS A O 1
ATOM 3544 N N . ARG A 1 424 ? 18.310 -9.180 12.262 1.00 51.69 424 ARG A N 1
ATOM 3545 C CA . ARG A 1 424 ? 19.505 -10.022 12.486 1.00 51.69 424 ARG A CA 1
ATOM 3546 C C . ARG A 1 424 ? 19.361 -11.496 12.069 1.00 51.69 424 ARG A C 1
ATOM 3548 O O . ARG A 1 424 ? 19.032 -12.352 12.888 1.00 51.69 424 ARG A O 1
ATOM 3555 N N . ASN A 1 425 ? 19.791 -11.833 10.856 1.00 40.69 425 ASN A N 1
ATOM 3556 C CA . ASN A 1 425 ? 20.333 -13.172 10.645 1.00 40.69 425 ASN A CA 1
ATOM 3557 C C . ASN A 1 425 ? 21.705 -13.230 11.339 1.00 40.69 425 ASN A C 1
ATOM 3559 O O . ASN A 1 425 ? 22.615 -12.477 10.996 1.00 40.69 425 ASN A O 1
ATOM 3563 N N . ASN A 1 426 ? 21.817 -14.093 12.355 1.00 39.53 426 ASN A N 1
ATOM 3564 C CA . ASN A 1 426 ? 22.918 -14.263 13.323 1.00 39.53 426 ASN A CA 1
ATOM 3565 C C . ASN A 1 426 ? 24.311 -14.626 12.741 1.00 39.53 426 ASN A C 1
ATOM 3567 O O . ASN A 1 426 ? 25.092 -15.313 13.396 1.00 39.53 426 ASN A O 1
ATOM 3571 N N . SER A 1 427 ? 24.668 -14.206 11.526 1.00 36.50 427 SER A N 1
ATOM 3572 C CA . SER A 1 427 ? 25.883 -14.673 10.843 1.00 36.50 427 SER A CA 1
ATOM 3573 C C . SER A 1 427 ? 26.825 -13.587 10.318 1.00 36.50 427 SER A C 1
ATOM 3575 O O . SER A 1 427 ? 27.793 -13.935 9.646 1.00 36.50 427 SER A O 1
ATOM 3577 N N . ILE A 1 428 ? 26.608 -12.298 10.604 1.00 37.50 428 ILE A N 1
ATOM 3578 C CA . ILE A 1 428 ? 27.519 -11.234 10.138 1.00 37.50 428 ILE A CA 1
ATOM 3579 C C . ILE A 1 428 ? 27.879 -10.303 11.308 1.00 37.50 428 ILE A C 1
ATOM 3581 O O . ILE A 1 428 ? 27.002 -9.588 11.791 1.00 37.50 428 ILE A O 1
ATOM 3585 N N . PRO A 1 429 ? 29.139 -10.299 11.787 1.00 39.62 429 PRO A N 1
ATOM 3586 C CA . PRO A 1 429 ? 29.581 -9.381 12.832 1.00 39.62 429 PRO A CA 1
ATOM 3587 C C . PRO A 1 429 ? 29.745 -7.951 12.285 1.00 39.62 429 PRO A C 1
ATOM 3589 O O . PRO A 1 429 ? 30.243 -7.765 11.175 1.00 39.62 429 PRO A O 1
ATOM 3592 N N . GLU A 1 430 ? 29.356 -6.969 13.105 1.00 45.44 430 GLU A N 1
ATOM 3593 C CA . GLU A 1 430 ? 29.772 -5.553 13.069 1.00 45.44 430 GLU A CA 1
ATOM 3594 C C . GLU A 1 430 ? 29.608 -4.810 11.727 1.00 45.44 430 GLU A C 1
ATOM 3596 O O . GLU A 1 430 ? 30.599 -4.464 11.087 1.00 45.44 430 GLU A O 1
ATOM 3601 N N . ARG A 1 431 ? 28.376 -4.507 11.276 1.00 51.12 431 ARG A N 1
ATOM 3602 C CA . ARG A 1 431 ? 28.163 -3.635 10.097 1.00 51.12 431 ARG A CA 1
ATOM 3603 C C . ARG A 1 431 ? 26.970 -2.688 10.254 1.00 51.12 431 ARG A C 1
ATOM 3605 O O . ARG A 1 431 ? 26.004 -2.988 10.941 1.00 51.12 431 ARG A O 1
ATOM 3612 N N . VAL A 1 432 ? 27.072 -1.527 9.608 1.00 56.97 432 VAL A N 1
ATOM 3613 C CA . VAL A 1 432 ? 26.113 -0.412 9.632 1.00 56.97 432 VAL A CA 1
ATOM 3614 C C . VAL A 1 432 ? 24.742 -0.849 9.076 1.00 56.97 432 VAL A C 1
ATOM 3616 O O . VAL A 1 432 ? 24.550 -0.930 7.860 1.00 56.97 432 VAL A O 1
ATOM 3619 N N . HIS A 1 433 ? 23.783 -1.147 9.955 1.00 74.00 433 HIS A N 1
ATOM 3620 C CA . HIS A 1 433 ? 22.422 -1.538 9.574 1.00 74.00 433 HIS A CA 1
ATOM 3621 C C . HIS A 1 433 ? 21.564 -0.315 9.234 1.00 74.00 433 HIS A C 1
ATOM 3623 O O . HIS A 1 433 ? 21.494 0.639 10.011 1.00 74.00 433 HIS A O 1
ATOM 3629 N N . LEU A 1 434 ? 20.870 -0.360 8.092 1.00 82.50 434 LEU A N 1
ATOM 3630 C CA . LEU A 1 434 ? 20.014 0.739 7.638 1.00 82.50 434 LEU A CA 1
ATOM 3631 C C . LEU A 1 434 ? 18.914 1.070 8.656 1.00 82.50 434 LEU A C 1
ATOM 3633 O O . LEU A 1 434 ? 18.668 2.245 8.916 1.00 82.50 434 LEU A O 1
ATOM 3637 N N . ARG A 1 435 ? 18.314 0.054 9.295 1.00 84.69 435 ARG A N 1
ATOM 3638 C CA . ARG A 1 435 ? 17.333 0.235 10.377 1.00 84.69 435 ARG A CA 1
ATOM 3639 C C . ARG A 1 435 ? 17.891 1.076 11.527 1.00 84.69 435 ARG A C 1
ATOM 3641 O O . ARG A 1 435 ? 17.260 2.057 11.912 1.00 84.69 435 ARG A O 1
ATOM 3648 N N . SER A 1 436 ? 19.070 0.725 12.043 1.00 82.50 436 SER A N 1
ATOM 3649 C CA . SER A 1 436 ? 19.710 1.429 13.161 1.00 82.50 436 SER A CA 1
ATOM 3650 C C . SER A 1 436 ? 20.001 2.883 12.803 1.00 82.50 436 SER A C 1
ATOM 3652 O O . SER A 1 436 ? 19.666 3.777 13.576 1.00 82.50 436 SER A O 1
ATOM 3654 N N . ILE A 1 437 ? 20.532 3.131 11.596 1.00 84.06 437 ILE A N 1
ATOM 3655 C CA . ILE A 1 437 ? 20.763 4.494 11.101 1.00 84.06 437 ILE A CA 1
ATOM 3656 C C . ILE A 1 437 ? 19.444 5.268 11.049 1.00 84.06 437 ILE A C 1
ATOM 3658 O O . ILE A 1 437 ? 19.388 6.397 11.534 1.00 84.06 437 ILE A O 1
ATOM 3662 N N . ILE A 1 438 ? 18.391 4.690 10.457 1.00 88.75 438 ILE A N 1
ATOM 3663 C CA . ILE A 1 438 ? 17.095 5.361 10.304 1.00 88.75 438 ILE A CA 1
ATOM 3664 C C . ILE A 1 438 ? 16.501 5.682 11.673 1.00 88.75 438 ILE A C 1
ATOM 3666 O O . ILE A 1 438 ? 16.084 6.816 11.873 1.00 88.75 438 ILE A O 1
ATOM 3670 N N . ILE A 1 439 ? 16.488 4.740 12.622 1.00 87.62 439 ILE A N 1
ATOM 3671 C CA . ILE A 1 439 ? 15.953 4.973 13.973 1.00 87.62 439 ILE A CA 1
ATOM 3672 C C . ILE A 1 439 ? 16.771 6.051 14.699 1.00 87.62 439 ILE A C 1
ATOM 3674 O O . ILE A 1 439 ? 16.191 6.975 15.270 1.00 87.62 439 ILE A O 1
ATOM 3678 N N . GLU A 1 440 ? 18.104 5.988 14.645 1.00 87.69 440 GLU A N 1
ATOM 3679 C CA . GLU A 1 440 ? 18.981 6.987 15.266 1.00 87.69 440 GLU A CA 1
ATOM 3680 C C . GLU A 1 440 ? 18.724 8.389 14.694 1.00 87.69 440 GLU A C 1
ATOM 3682 O O . GLU A 1 440 ? 18.489 9.342 15.442 1.00 87.69 440 GLU A O 1
ATOM 3687 N N . HIS A 1 441 ? 18.696 8.516 13.365 1.00 89.44 441 HIS A N 1
ATOM 3688 C CA . HIS A 1 441 ? 18.495 9.798 12.693 1.00 89.44 441 HIS A CA 1
ATOM 3689 C C . HIS A 1 441 ? 17.055 10.298 12.812 1.00 89.44 441 HIS A C 1
ATOM 3691 O O . HIS A 1 441 ? 16.850 11.503 12.936 1.00 89.44 441 HIS A O 1
ATOM 3697 N N . LEU A 1 442 ? 16.063 9.407 12.857 1.00 90.88 442 LEU A N 1
ATOM 3698 C CA . LEU A 1 442 ? 14.674 9.744 13.156 1.00 90.88 442 LEU A CA 1
ATOM 3699 C C . LEU A 1 442 ? 14.567 10.383 14.542 1.00 90.88 442 LEU A C 1
ATOM 3701 O O . LEU A 1 442 ? 13.978 11.454 14.677 1.00 90.88 442 LEU A O 1
ATOM 3705 N N . MET A 1 443 ? 15.177 9.766 15.558 1.00 89.81 443 MET A N 1
ATOM 3706 C CA . MET A 1 443 ? 15.169 10.311 16.916 1.00 89.81 443 MET A CA 1
ATOM 3707 C C . MET A 1 443 ? 15.935 11.636 16.998 1.00 89.81 443 MET A C 1
ATOM 3709 O O . MET A 1 443 ? 15.426 12.585 17.590 1.00 89.81 443 MET A O 1
ATOM 3713 N N . MET A 1 444 ? 17.091 11.757 16.334 1.00 88.25 444 MET A N 1
ATOM 3714 C CA . MET A 1 444 ? 17.809 13.035 16.238 1.00 88.25 444 MET A CA 1
ATOM 3715 C C . MET A 1 444 ? 16.976 14.130 15.558 1.00 88.25 444 MET A C 1
ATOM 3717 O O . MET A 1 444 ? 17.020 15.282 15.987 1.00 88.25 444 MET A O 1
ATOM 3721 N N . LEU A 1 445 ? 16.224 13.800 14.504 1.00 88.44 445 LEU A N 1
ATOM 3722 C CA . LEU A 1 445 ? 15.344 14.750 13.821 1.00 88.44 445 LEU A CA 1
ATOM 3723 C C . LEU A 1 445 ? 14.186 15.180 14.721 1.00 88.44 445 LEU A C 1
ATOM 3725 O O . LEU A 1 445 ? 13.917 16.372 14.812 1.00 88.44 445 LEU A O 1
ATOM 3729 N N . ILE A 1 446 ? 13.548 14.245 15.426 1.00 89.62 446 ILE A N 1
ATOM 3730 C CA . ILE A 1 446 ? 12.488 14.547 16.400 1.00 89.62 446 ILE A CA 1
ATOM 3731 C C . ILE A 1 446 ? 13.014 15.456 17.522 1.00 89.62 446 ILE A C 1
ATOM 3733 O O . ILE A 1 446 ? 12.305 16.355 17.969 1.00 89.62 446 ILE A O 1
ATOM 3737 N N . GLU A 1 447 ? 14.257 15.258 17.969 1.00 87.69 447 GLU A N 1
ATOM 3738 C CA . GLU A 1 447 ? 14.888 16.100 18.989 1.00 87.69 447 GLU A CA 1
ATOM 3739 C C . GLU A 1 447 ? 15.244 17.505 18.479 1.00 87.69 447 GLU A C 1
ATOM 3741 O O . GLU A 1 447 ? 15.002 18.488 19.183 1.00 87.69 447 GLU A O 1
ATOM 3746 N N . LYS A 1 448 ? 15.800 17.615 17.265 1.00 85.69 448 LYS A N 1
ATOM 3747 C CA . LYS A 1 448 ? 16.290 18.884 16.692 1.00 85.69 448 LYS A CA 1
ATOM 3748 C C . LYS A 1 448 ? 15.206 19.743 16.041 1.00 85.69 448 LYS A C 1
ATOM 3750 O O . LYS A 1 448 ? 15.339 20.965 16.031 1.00 85.69 448 LYS A O 1
ATOM 3755 N N . LEU A 1 449 ? 14.176 19.125 15.468 1.00 81.56 449 LEU A N 1
ATOM 3756 C CA . LEU A 1 449 ? 13.080 19.787 14.757 1.00 81.56 449 LEU A CA 1
ATOM 3757 C C . LEU A 1 449 ? 11.781 19.604 15.550 1.00 81.56 449 LEU A C 1
ATOM 3759 O O . LEU A 1 449 ? 10.974 18.733 15.206 1.00 81.56 449 LEU A O 1
ATOM 3763 N N . PRO A 1 450 ? 11.556 20.402 16.610 1.00 73.75 450 PRO A N 1
ATOM 3764 C CA . PRO A 1 450 ? 10.291 20.367 17.320 1.00 73.75 450 PRO A CA 1
ATOM 3765 C C . PRO A 1 450 ? 9.149 20.791 16.380 1.00 73.75 450 PRO A C 1
ATOM 3767 O O . PRO A 1 450 ? 9.354 21.637 15.499 1.00 73.75 450 PRO A O 1
ATOM 3770 N N . PRO A 1 451 ? 7.940 20.233 16.557 1.00 69.38 451 PRO A N 1
ATOM 3771 C CA . PRO A 1 451 ? 6.772 20.658 15.798 1.00 69.38 451 PRO A CA 1
ATOM 3772 C C . PRO A 1 451 ? 6.554 22.166 15.994 1.00 69.38 451 PRO A C 1
ATOM 3774 O O . PRO A 1 451 ? 6.394 22.642 17.115 1.00 69.38 451 PRO A O 1
ATOM 3777 N N . SER A 1 452 ? 6.612 22.937 14.904 1.00 65.44 452 SER A N 1
ATOM 3778 C CA . SER A 1 452 ? 6.350 24.384 14.947 1.00 65.44 452 SER A CA 1
ATOM 3779 C C . SER A 1 452 ? 4.849 24.667 15.053 1.00 65.44 452 SER A C 1
ATOM 3781 O O . SER A 1 452 ? 4.043 23.810 14.691 1.00 65.44 452 SER A O 1
ATOM 3783 N N . ASP A 1 453 ? 4.458 25.893 15.416 1.00 57.25 453 ASP A N 1
ATOM 3784 C CA . ASP A 1 453 ? 3.046 26.333 15.433 1.00 57.25 453 ASP A CA 1
ATOM 3785 C C . ASP A 1 453 ? 2.332 26.190 14.070 1.00 57.25 453 ASP A C 1
ATOM 3787 O O . ASP A 1 453 ? 1.109 26.256 13.990 1.00 57.25 453 ASP A O 1
ATOM 3791 N N . LYS A 1 454 ? 3.088 26.007 12.976 1.00 55.78 454 LYS A N 1
ATOM 3792 C CA . LYS A 1 454 ? 2.556 25.746 11.628 1.00 55.78 454 LYS A CA 1
ATOM 3793 C C . LYS A 1 454 ? 2.365 24.256 11.321 1.00 55.78 454 LYS A C 1
ATOM 3795 O O . LYS A 1 454 ? 1.787 23.927 10.289 1.00 55.78 454 LYS A O 1
ATOM 3800 N N . THR A 1 455 ? 2.875 23.361 12.166 1.00 64.00 455 THR A N 1
ATOM 3801 C CA . THR A 1 455 ? 2.710 21.910 12.005 1.00 64.00 455 THR A CA 1
ATOM 3802 C C . THR A 1 455 ? 1.401 21.435 12.631 1.00 64.00 455 THR A C 1
ATOM 3804 O O . THR A 1 455 ? 0.855 22.077 13.521 1.00 64.00 455 THR A O 1
ATOM 3807 N N . ARG A 1 456 ? 0.894 20.277 12.190 1.00 76.12 456 ARG A N 1
ATOM 3808 C CA . ARG A 1 456 ? -0.358 19.693 12.706 1.00 76.12 456 ARG A CA 1
ATOM 3809 C C . ARG A 1 456 ? -0.243 19.102 14.122 1.00 76.12 456 ARG A C 1
ATOM 3811 O O . ARG A 1 456 ? -1.239 18.629 14.637 1.00 76.12 456 ARG A O 1
ATOM 3818 N N . PHE A 1 457 ? 0.949 19.082 14.725 1.00 86.06 457 PHE A N 1
ATOM 3819 C CA . PHE A 1 457 ? 1.267 18.303 15.930 1.00 86.06 457 PHE A CA 1
ATOM 3820 C C . PHE A 1 457 ? 1.470 19.186 17.168 1.00 86.06 457 PHE A C 1
ATOM 3822 O O . PHE A 1 457 ? 2.509 19.125 17.827 1.00 86.06 457 PHE A O 1
ATOM 3829 N N . VAL A 1 458 ? 0.487 20.039 17.455 1.00 85.62 458 VAL A N 1
ATOM 3830 C CA . VAL A 1 458 ? 0.571 21.031 18.540 1.00 85.62 458 VAL A CA 1
ATOM 3831 C C . VAL A 1 458 ? 0.156 20.436 19.887 1.00 85.62 458 VAL A C 1
ATOM 3833 O O . VAL A 1 458 ? 0.890 20.560 20.864 1.00 85.62 458 VAL A O 1
ATOM 3836 N N . ASP A 1 459 ? -1.003 19.776 19.946 1.00 89.94 459 ASP A N 1
ATOM 3837 C CA . ASP A 1 459 ? -1.517 19.148 21.166 1.00 89.94 459 ASP A CA 1
ATOM 3838 C C . ASP A 1 459 ? -2.164 17.802 20.828 1.00 89.94 459 ASP A C 1
ATOM 3840 O O . ASP A 1 459 ? -3.274 17.742 20.292 1.00 89.94 459 ASP A O 1
ATOM 3844 N N . TRP A 1 460 ? -1.485 16.708 21.183 1.00 91.88 460 TRP A N 1
ATOM 3845 C CA . TRP A 1 460 ? -1.970 15.352 20.901 1.00 91.88 460 TRP A CA 1
ATOM 3846 C C . TRP A 1 460 ? -3.334 15.065 21.537 1.00 91.88 460 TRP A C 1
ATOM 3848 O O . TRP A 1 460 ? -4.101 14.241 21.033 1.00 91.88 460 TRP A O 1
ATOM 3858 N N . ARG A 1 461 ? -3.662 15.751 22.638 1.00 91.69 461 ARG A N 1
ATOM 3859 C CA . ARG A 1 461 ? -4.924 15.576 23.364 1.00 91.69 461 ARG A CA 1
ATOM 3860 C C . ARG A 1 461 ? -6.071 16.138 22.546 1.00 91.69 461 ARG A C 1
ATOM 3862 O O . ARG A 1 461 ? -7.105 15.489 22.420 1.00 91.69 461 ARG A O 1
ATOM 3869 N N . LEU A 1 462 ? -5.866 17.313 21.948 1.00 89.94 462 LEU A N 1
ATOM 3870 C CA . LEU A 1 462 ? -6.833 17.921 21.037 1.00 89.94 462 LEU A CA 1
ATOM 3871 C C . LEU A 1 462 ? -6.983 17.098 19.759 1.00 89.94 462 LEU A C 1
ATOM 3873 O O . LEU A 1 462 ? -8.105 16.924 19.287 1.00 89.94 462 LEU A O 1
ATOM 3877 N N . ASP A 1 463 ? -5.901 16.525 19.238 1.00 90.06 463 ASP A N 1
ATOM 3878 C CA . ASP A 1 463 ? -5.962 15.694 18.033 1.00 90.06 463 ASP A CA 1
ATOM 3879 C C . ASP A 1 463 ? -6.781 14.410 18.253 1.00 90.06 463 ASP A C 1
ATOM 3881 O O . ASP A 1 463 ? -7.599 14.059 17.404 1.00 90.06 463 ASP A O 1
ATOM 3885 N N . ILE A 1 464 ? -6.678 13.755 19.418 1.00 91.75 464 ILE A N 1
ATOM 3886 C CA . ILE A 1 464 ? -7.544 12.609 19.783 1.00 91.75 464 ILE A CA 1
ATOM 3887 C C . ILE A 1 464 ? -9.035 12.993 19.832 1.00 91.75 464 ILE A C 1
ATOM 3889 O O . ILE A 1 464 ? -9.908 12.146 19.605 1.00 91.75 464 ILE A O 1
ATOM 3893 N N . LEU A 1 465 ? -9.333 14.252 20.158 1.00 89.56 465 LEU A N 1
ATOM 3894 C CA . LEU A 1 465 ? -10.693 14.777 20.290 1.00 89.56 465 LEU A CA 1
ATOM 3895 C C . LEU A 1 465 ? -11.252 15.371 18.989 1.00 89.56 465 LEU A C 1
ATOM 3897 O O . LEU A 1 465 ? -12.466 15.515 18.881 1.00 89.56 465 LEU A O 1
ATOM 3901 N N . THR A 1 466 ? -10.410 15.724 18.013 1.00 88.31 466 THR A N 1
ATOM 3902 C CA . THR A 1 466 ? -10.830 16.464 16.804 1.00 88.31 466 THR A CA 1
ATOM 3903 C C . THR A 1 466 ? -10.543 15.745 15.489 1.00 88.31 466 THR A C 1
ATOM 3905 O O . THR A 1 466 ? -11.240 15.984 14.501 1.00 88.31 466 THR A O 1
ATOM 3908 N N . ASN A 1 467 ? -9.559 14.843 15.439 1.00 89.38 467 ASN A N 1
ATOM 3909 C CA . ASN A 1 467 ? -9.185 14.156 14.208 1.00 89.38 467 ASN A CA 1
ATOM 3910 C C . ASN A 1 467 ? -10.224 13.088 13.835 1.00 89.38 467 ASN A C 1
ATOM 3912 O O . ASN A 1 467 ? -10.322 12.038 14.471 1.00 89.38 467 ASN A O 1
ATOM 3916 N N . ALA A 1 468 ? -10.966 13.334 12.752 1.00 88.81 468 ALA A N 1
ATOM 3917 C CA . ALA A 1 468 ? -12.050 12.465 12.298 1.00 88.81 468 ALA A CA 1
ATOM 3918 C C . ALA A 1 468 ? -11.611 11.019 12.005 1.00 88.81 468 ALA A C 1
ATOM 3920 O O . ALA A 1 468 ? -12.376 10.095 12.271 1.00 88.81 468 ALA A O 1
ATOM 3921 N N . ILE A 1 469 ? -10.390 10.805 11.498 1.00 89.88 469 ILE A N 1
ATOM 3922 C CA . ILE A 1 469 ? -9.870 9.461 11.194 1.00 89.88 469 ILE A CA 1
ATOM 3923 C C . ILE A 1 469 ? -9.626 8.696 12.496 1.00 89.88 469 ILE A C 1
ATOM 3925 O O . ILE A 1 469 ? -10.050 7.549 12.628 1.00 89.88 469 ILE A O 1
ATOM 3929 N N . ILE A 1 470 ? -8.999 9.346 13.480 1.00 91.19 470 ILE A N 1
ATOM 3930 C CA . ILE A 1 470 ? -8.742 8.751 14.796 1.00 91.19 470 ILE A CA 1
ATOM 3931 C C . ILE A 1 470 ? -10.055 8.463 15.524 1.00 91.19 470 ILE A C 1
ATOM 3933 O O . ILE A 1 470 ? -10.228 7.365 16.055 1.00 91.19 470 ILE A O 1
ATOM 3937 N N . ILE A 1 471 ? -11.001 9.406 15.502 1.00 90.00 471 ILE A N 1
ATOM 3938 C CA . ILE A 1 471 ? -12.319 9.245 16.124 1.00 90.00 471 ILE A CA 1
ATOM 3939 C C . ILE A 1 471 ? -13.084 8.090 15.476 1.00 90.00 471 ILE A C 1
ATOM 3941 O O . ILE A 1 471 ? -13.608 7.253 16.199 1.00 90.00 471 ILE A O 1
ATOM 3945 N N . ALA A 1 472 ? -13.121 8.005 14.144 1.00 89.12 472 ALA A N 1
ATOM 3946 C CA . ALA A 1 472 ? -13.858 6.959 13.438 1.00 89.12 472 ALA A CA 1
ATOM 3947 C C . ALA A 1 472 ? -13.191 5.576 13.539 1.00 89.12 472 ALA A C 1
ATOM 3949 O O . ALA A 1 472 ? -13.888 4.563 13.589 1.00 89.12 472 ALA A O 1
ATOM 3950 N N . GLY A 1 473 ? -11.856 5.522 13.566 1.00 88.19 473 GLY A N 1
ATOM 3951 C CA . GLY A 1 473 ? -11.088 4.274 13.537 1.00 88.19 473 GLY A CA 1
ATOM 3952 C C . GLY A 1 473 ? -10.855 3.618 14.902 1.00 88.19 473 GLY A C 1
ATOM 3953 O O . GLY A 1 473 ? -10.541 2.429 14.961 1.00 88.19 473 GLY A O 1
ATOM 3954 N N . SER A 1 474 ? -11.009 4.355 16.006 1.00 91.56 474 SER A N 1
ATOM 3955 C CA . SER A 1 474 ? -10.554 3.891 17.324 1.00 91.56 474 SER A CA 1
ATOM 3956 C C . SER A 1 474 ? -11.694 3.415 18.221 1.00 91.56 474 SER A C 1
ATOM 3958 O O . SER A 1 474 ? -12.545 4.195 18.642 1.00 91.56 474 SER A O 1
ATOM 3960 N N . ARG A 1 475 ? -11.669 2.130 18.601 1.00 90.62 475 ARG A N 1
ATOM 3961 C CA . ARG A 1 475 ? -12.651 1.533 19.531 1.00 90.62 475 ARG A CA 1
ATOM 3962 C C . ARG A 1 475 ? -12.438 1.909 21.000 1.00 90.62 475 ARG A C 1
ATOM 3964 O O . ARG A 1 475 ? -13.373 1.764 21.780 1.00 90.62 475 ARG A O 1
ATOM 3971 N N . SER A 1 476 ? -11.240 2.354 21.376 1.00 91.62 476 SER A N 1
ATOM 3972 C CA . SER A 1 476 ? -10.855 2.713 22.748 1.00 91.62 476 SER A CA 1
ATOM 3973 C C . SER A 1 476 ? -9.967 3.959 22.757 1.00 91.62 476 SER A C 1
ATOM 3975 O O . SER A 1 476 ? -9.397 4.323 21.724 1.00 91.62 476 SER A O 1
ATOM 3977 N N . PHE A 1 477 ? -9.814 4.592 23.925 1.00 91.75 477 PHE A N 1
ATOM 3978 C CA . PHE A 1 477 ? -8.867 5.698 24.108 1.00 91.75 477 PHE A CA 1
ATOM 3979 C C . PHE A 1 477 ? -7.431 5.282 23.760 1.00 91.75 477 PHE A C 1
ATOM 3981 O O . PHE A 1 477 ? -6.759 5.989 23.020 1.00 91.75 477 PHE A O 1
ATOM 3988 N N . TYR A 1 478 ? -6.966 4.120 24.229 1.00 88.88 478 TYR A N 1
ATOM 3989 C CA . TYR A 1 478 ? -5.604 3.652 23.944 1.00 88.88 478 TYR A CA 1
ATOM 3990 C C . TYR A 1 478 ? -5.357 3.407 22.457 1.00 88.88 478 TYR A C 1
ATOM 3992 O O . TYR A 1 478 ? -4.301 3.777 21.952 1.00 88.88 478 TYR A O 1
ATOM 4000 N N . GLY A 1 479 ? -6.342 2.855 21.738 1.00 88.94 479 GLY A N 1
ATOM 4001 C CA . GLY A 1 479 ? -6.259 2.734 20.282 1.00 88.94 479 GLY A CA 1
ATOM 4002 C C . GLY A 1 479 ? -6.152 4.100 19.600 1.00 88.94 479 GLY A C 1
ATOM 4003 O O . GLY A 1 479 ? -5.337 4.268 18.696 1.00 88.94 479 GLY A O 1
ATOM 4004 N N . ALA A 1 480 ? -6.907 5.094 20.086 1.00 92.06 480 ALA A N 1
ATOM 4005 C CA . ALA A 1 480 ? -6.825 6.466 19.590 1.00 92.06 480 ALA A CA 1
ATOM 4006 C C . ALA A 1 480 ? -5.462 7.104 19.888 1.00 92.06 480 ALA A C 1
ATOM 4008 O O . ALA A 1 480 ? -4.850 7.683 18.998 1.00 92.06 480 ALA A O 1
ATOM 4009 N N . PHE A 1 481 ? -4.953 6.945 21.110 1.00 91.94 481 PHE A N 1
ATOM 4010 C CA . PHE A 1 481 ? -3.646 7.440 21.530 1.00 91.94 481 PHE A CA 1
ATOM 4011 C C . PHE A 1 481 ? -2.509 6.837 20.700 1.00 91.94 481 PHE A C 1
ATOM 4013 O O . PHE A 1 481 ? -1.686 7.571 20.155 1.00 91.94 481 PHE A O 1
ATOM 4020 N N . GLN A 1 482 ? -2.496 5.512 20.533 1.00 88.56 482 GLN A N 1
ATOM 4021 C CA . GLN A 1 482 ? -1.516 4.820 19.699 1.00 88.56 482 GLN A CA 1
ATOM 4022 C C . GLN A 1 482 ? -1.602 5.283 18.240 1.00 88.56 482 GLN A C 1
ATOM 4024 O O . GLN A 1 482 ? -0.567 5.543 17.628 1.00 88.56 482 GLN A O 1
ATOM 4029 N N . GLY A 1 483 ? -2.812 5.430 17.689 1.00 90.19 483 GLY A N 1
ATOM 4030 C CA . GLY A 1 483 ? -3.025 5.959 16.340 1.00 90.19 483 GLY A CA 1
ATOM 4031 C C . GLY A 1 483 ? -2.474 7.378 16.175 1.00 90.19 483 GLY A C 1
ATOM 4032 O O . GLY A 1 483 ? -1.754 7.650 15.217 1.00 90.19 483 GLY A O 1
ATOM 4033 N N . THR A 1 484 ? -2.725 8.256 17.146 1.00 92.19 484 THR A N 1
ATOM 4034 C CA . THR A 1 484 ? -2.224 9.635 17.169 1.00 92.19 484 THR A CA 1
ATOM 4035 C C . THR A 1 484 ? -0.692 9.695 17.235 1.00 92.19 484 THR A C 1
ATOM 4037 O O . THR A 1 484 ? -0.069 10.398 16.439 1.00 92.19 484 THR A O 1
ATOM 4040 N N . VAL A 1 485 ? -0.056 8.906 18.109 1.00 90.81 485 VAL A N 1
ATOM 4041 C CA . VAL A 1 485 ? 1.417 8.798 18.174 1.00 90.81 485 VAL A CA 1
ATOM 4042 C C . VAL A 1 485 ? 1.989 8.209 16.877 1.00 90.81 485 VAL A C 1
ATOM 4044 O O . VAL A 1 485 ? 3.005 8.685 16.373 1.00 90.81 485 VAL A O 1
ATOM 4047 N N . SER A 1 486 ? 1.310 7.225 16.284 1.00 90.69 486 SER A N 1
ATOM 4048 C CA . SER A 1 486 ? 1.721 6.627 15.008 1.00 90.69 486 SER A CA 1
ATOM 4049 C C . SER A 1 486 ? 1.674 7.646 13.869 1.00 90.69 486 SER A C 1
ATOM 4051 O O . SER A 1 486 ? 2.609 7.703 13.081 1.00 90.69 486 SER A O 1
ATOM 4053 N N . MET A 1 487 ? 0.652 8.510 13.810 1.00 90.25 487 MET A N 1
ATOM 4054 C CA . MET A 1 487 ? 0.573 9.600 12.824 1.00 90.25 487 MET A CA 1
ATOM 4055 C C . MET A 1 487 ? 1.716 10.616 12.953 1.00 90.25 487 MET A C 1
ATOM 4057 O O . MET A 1 487 ? 2.105 11.226 11.950 1.00 90.25 487 MET A O 1
ATOM 4061 N N . PHE A 1 488 ? 2.220 10.828 14.172 1.00 91.38 488 PHE A N 1
ATOM 4062 C CA . PHE A 1 488 ? 3.388 11.668 14.431 1.00 91.38 488 PHE A CA 1
ATOM 4063 C C . PHE A 1 488 ? 4.662 11.014 13.897 1.00 91.38 488 PHE A C 1
ATOM 4065 O O . PHE A 1 488 ? 5.356 11.618 13.078 1.00 91.38 488 PHE A O 1
ATOM 4072 N N . TYR A 1 489 ? 4.925 9.757 14.270 1.00 91.12 489 TYR A N 1
ATOM 4073 C CA . TYR A 1 489 ? 6.064 9.008 13.735 1.00 91.12 489 TYR A CA 1
ATOM 4074 C C . TYR A 1 489 ? 6.014 8.880 12.213 1.00 91.12 489 TYR A C 1
ATOM 4076 O O . TYR A 1 489 ? 7.027 9.097 11.558 1.00 91.12 489 TYR A O 1
ATOM 4084 N N . GLU A 1 490 ? 4.839 8.614 11.640 1.00 91.69 490 GLU A N 1
ATOM 4085 C CA . GLU A 1 490 ? 4.641 8.507 10.194 1.00 91.69 490 GLU A CA 1
ATOM 4086 C C . GLU A 1 490 ? 5.111 9.769 9.460 1.00 91.69 490 GLU A C 1
ATOM 4088 O O . GLU A 1 490 ? 5.768 9.662 8.432 1.00 91.69 490 GLU A O 1
ATOM 4093 N N . ALA A 1 491 ? 4.838 10.966 9.990 1.00 91.12 491 ALA A N 1
ATOM 4094 C CA . ALA A 1 491 ? 5.259 12.213 9.349 1.00 91.12 491 ALA A CA 1
ATOM 4095 C C . ALA A 1 491 ? 6.783 12.410 9.367 1.00 91.12 491 ALA A C 1
ATOM 4097 O O . ALA A 1 491 ? 7.353 12.842 8.365 1.00 91.12 491 ALA A O 1
ATOM 4098 N N . TYR A 1 492 ? 7.452 12.073 10.473 1.00 91.62 492 TYR A N 1
ATOM 4099 C CA . TYR A 1 492 ? 8.911 12.184 10.575 1.00 91.62 492 TYR A CA 1
ATOM 4100 C C . TYR A 1 492 ? 9.636 11.072 9.805 1.00 91.62 492 TYR A C 1
ATOM 4102 O O . TYR A 1 492 ? 10.651 11.343 9.165 1.00 91.62 492 TYR A O 1
ATOM 4110 N N . ILE A 1 493 ? 9.103 9.844 9.807 1.00 92.88 493 ILE A N 1
ATOM 4111 C CA . ILE A 1 493 ? 9.601 8.743 8.972 1.00 92.88 493 ILE A CA 1
ATOM 4112 C C . ILE A 1 493 ? 9.454 9.131 7.504 1.00 92.88 493 ILE A C 1
ATOM 4114 O O . ILE A 1 493 ? 10.428 9.075 6.762 1.00 92.88 493 ILE A O 1
ATOM 4118 N N . PHE A 1 494 ? 8.278 9.604 7.087 1.00 93.56 494 PHE A N 1
ATOM 4119 C CA . PHE A 1 494 ? 8.053 10.048 5.716 1.00 93.56 494 PHE A CA 1
ATOM 4120 C C . PHE A 1 494 ? 9.004 11.180 5.313 1.00 93.56 494 PHE A C 1
ATOM 4122 O O . PHE A 1 494 ? 9.571 11.125 4.223 1.00 93.56 494 PHE A O 1
ATOM 4129 N N . LEU A 1 495 ? 9.244 12.159 6.194 1.00 92.50 495 LEU A N 1
ATOM 4130 C CA . LEU A 1 495 ? 10.227 13.220 5.966 1.00 92.50 495 LEU A CA 1
ATOM 4131 C C . LEU A 1 495 ? 11.636 12.654 5.744 1.00 92.50 495 LEU A C 1
ATOM 4133 O O . LEU A 1 495 ? 12.285 13.000 4.757 1.00 92.50 495 LEU A O 1
ATOM 4137 N N . LEU A 1 496 ? 12.103 11.786 6.646 1.00 93.12 496 LEU A N 1
ATOM 4138 C CA . LEU A 1 496 ? 13.441 11.206 6.572 1.00 93.12 496 LEU A CA 1
ATOM 4139 C C . LEU A 1 496 ? 13.599 10.333 5.324 1.00 93.12 496 LEU A C 1
ATOM 4141 O O . LEU A 1 496 ? 14.541 10.536 4.566 1.00 93.12 496 LEU A O 1
ATOM 4145 N N . LEU A 1 497 ? 12.674 9.404 5.068 1.00 93.62 497 LEU A N 1
ATOM 4146 C CA . LEU A 1 497 ? 12.747 8.522 3.901 1.00 93.62 497 LEU A CA 1
ATOM 4147 C C . LEU A 1 497 ? 12.670 9.324 2.592 1.00 93.62 497 LEU A C 1
ATOM 4149 O O . LEU A 1 497 ? 13.418 9.034 1.663 1.00 93.62 497 LEU A O 1
ATOM 4153 N N . SER A 1 498 ? 11.824 10.360 2.520 1.00 91.44 498 SER A N 1
ATOM 4154 C CA . SER A 1 498 ? 11.738 11.224 1.330 1.00 91.44 498 SER A CA 1
ATOM 4155 C C . SER A 1 498 ? 13.047 11.972 1.089 1.00 91.44 498 SER A C 1
ATOM 4157 O O . SER A 1 498 ? 13.473 12.138 -0.052 1.00 91.44 498 SER A O 1
ATOM 4159 N N . HIS A 1 499 ? 13.709 12.406 2.165 1.00 91.19 499 HIS A N 1
ATOM 4160 C CA . HIS A 1 499 ? 15.025 13.031 2.091 1.00 91.19 499 HIS A CA 1
ATOM 4161 C C . HIS A 1 499 ? 16.096 12.041 1.616 1.00 91.19 499 HIS A C 1
ATOM 4163 O O . HIS A 1 499 ? 16.839 12.358 0.691 1.00 91.19 499 HIS A O 1
ATOM 4169 N N . LEU A 1 500 ? 16.141 10.829 2.179 1.00 91.06 500 LEU A N 1
ATOM 4170 C CA . LEU A 1 500 ? 17.065 9.776 1.738 1.00 91.06 500 LEU A CA 1
ATOM 4171 C C . LEU A 1 500 ? 16.900 9.462 0.243 1.00 91.06 500 LEU A C 1
ATOM 4173 O O . LEU A 1 500 ? 17.887 9.341 -0.481 1.00 91.06 500 LEU A O 1
ATOM 4177 N N . GLU A 1 501 ? 15.657 9.384 -0.227 1.00 90.25 501 GLU A N 1
ATOM 4178 C CA . GLU A 1 501 ? 15.329 9.127 -1.629 1.00 90.25 501 GLU A CA 1
ATOM 4179 C C . GLU A 1 501 ? 15.731 10.302 -2.542 1.00 90.25 501 GLU A C 1
ATOM 4181 O O . GLU A 1 501 ? 16.375 10.092 -3.569 1.00 90.25 501 GLU A O 1
ATOM 4186 N N . LYS A 1 502 ? 15.448 11.553 -2.143 1.00 87.56 502 LYS A N 1
ATOM 4187 C CA . LYS A 1 502 ? 15.807 12.770 -2.901 1.00 87.56 502 LYS A CA 1
ATOM 4188 C C . LYS A 1 502 ? 17.305 12.868 -3.210 1.00 87.56 502 LYS A C 1
ATOM 4190 O O . LYS A 1 502 ? 17.676 13.373 -4.267 1.00 87.56 502 LYS A O 1
ATOM 4195 N N . TYR A 1 503 ? 18.151 12.399 -2.294 1.00 87.69 503 TYR A N 1
ATOM 4196 C CA . TYR A 1 503 ? 19.611 12.414 -2.426 1.00 87.69 503 TYR A CA 1
ATOM 4197 C C . TYR A 1 503 ? 20.201 11.059 -2.873 1.00 87.69 503 TYR A C 1
ATOM 4199 O O . TYR A 1 503 ? 21.404 10.842 -2.736 1.00 87.69 503 TYR A O 1
ATOM 4207 N N . GLN A 1 504 ? 19.377 10.144 -3.404 1.00 88.94 504 GLN A N 1
ATOM 4208 C CA . GLN A 1 504 ? 19.780 8.808 -3.881 1.00 88.94 504 GLN A CA 1
ATOM 4209 C C . GLN A 1 504 ? 20.548 7.960 -2.843 1.00 88.94 504 GLN A C 1
ATOM 4211 O O . GLN A 1 504 ? 21.359 7.101 -3.191 1.00 88.94 504 GLN A O 1
ATOM 4216 N N . LEU A 1 505 ? 20.300 8.167 -1.545 1.00 89.25 505 LEU A N 1
ATOM 4217 C CA . LEU A 1 505 ? 21.017 7.456 -0.482 1.00 89.25 505 LEU A CA 1
ATOM 4218 C C . LEU A 1 505 ? 20.603 5.982 -0.381 1.00 89.25 505 LEU A C 1
ATOM 4220 O O . LEU A 1 505 ? 21.408 5.155 0.045 1.00 89.25 505 LEU A O 1
ATOM 4224 N N . PHE A 1 506 ? 19.386 5.630 -0.799 1.00 89.06 506 PHE A N 1
ATOM 4225 C CA . PHE A 1 506 ? 18.927 4.240 -0.820 1.00 89.06 506 PHE A CA 1
ATOM 4226 C C . PHE A 1 506 ? 19.694 3.378 -1.827 1.00 89.06 506 PHE A C 1
ATOM 4228 O O . PHE A 1 506 ? 20.224 2.336 -1.447 1.00 89.06 506 PHE A O 1
ATOM 4235 N N . ASP A 1 507 ? 19.819 3.824 -3.079 1.00 86.94 507 ASP A N 1
ATOM 4236 C CA . ASP A 1 507 ? 20.536 3.068 -4.115 1.00 86.94 507 ASP A CA 1
ATOM 4237 C C . ASP A 1 507 ? 22.037 2.988 -3.815 1.00 86.94 507 ASP A C 1
ATOM 4239 O O . ASP A 1 507 ? 22.643 1.920 -3.925 1.00 86.94 507 ASP A O 1
ATOM 4243 N N . ALA A 1 508 ? 22.614 4.077 -3.295 1.00 86.62 508 ALA A N 1
ATOM 4244 C CA . ALA A 1 508 ? 23.990 4.082 -2.812 1.00 86.62 508 ALA A CA 1
ATOM 4245 C C . ALA A 1 508 ? 24.216 3.088 -1.655 1.00 86.62 508 ALA A C 1
ATOM 4247 O O . ALA A 1 508 ? 25.258 2.432 -1.596 1.00 86.62 508 ALA A O 1
ATOM 4248 N N . TYR A 1 509 ? 23.240 2.930 -0.750 1.00 86.50 509 TYR A N 1
ATOM 4249 C CA . TYR A 1 509 ? 23.310 1.929 0.319 1.00 86.50 509 TYR A CA 1
ATOM 4250 C C . TYR A 1 509 ? 23.234 0.499 -0.235 1.00 86.50 509 TYR A C 1
ATOM 4252 O O . TYR A 1 509 ? 24.035 -0.351 0.152 1.00 86.50 509 TYR A O 1
ATOM 4260 N N . ILE A 1 510 ? 22.330 0.229 -1.183 1.00 85.25 510 ILE A N 1
ATOM 4261 C CA . ILE A 1 510 ? 22.252 -1.081 -1.851 1.00 85.25 510 ILE A CA 1
ATOM 4262 C C . ILE A 1 510 ? 23.593 -1.397 -2.535 1.00 85.25 510 ILE A C 1
ATOM 4264 O O . ILE A 1 510 ? 24.146 -2.482 -2.338 1.00 85.25 510 ILE A O 1
ATOM 4268 N N . CYS A 1 511 ? 24.187 -0.434 -3.248 1.00 83.69 511 CYS A N 1
ATOM 4269 C CA . CYS A 1 511 ? 25.513 -0.591 -3.849 1.00 83.69 511 CYS A CA 1
ATOM 4270 C C . CYS A 1 511 ? 26.586 -0.915 -2.793 1.00 83.69 511 CYS A C 1
ATOM 4272 O O . CYS A 1 511 ? 27.330 -1.883 -2.953 1.00 83.69 511 CYS A O 1
ATOM 4274 N N . LEU A 1 512 ? 26.623 -0.174 -1.680 1.00 82.88 512 LEU A N 1
ATOM 4275 C CA . LEU A 1 512 ? 27.538 -0.412 -0.556 1.00 82.88 512 LEU A CA 1
ATOM 4276 C C . LEU A 1 512 ? 27.424 -1.840 0.007 1.00 82.88 512 LEU A C 1
ATOM 4278 O O . LEU A 1 512 ? 28.438 -2.456 0.348 1.00 82.88 512 LEU A O 1
ATOM 4282 N N . THR A 1 513 ? 26.204 -2.374 0.130 1.00 78.38 513 THR A N 1
ATOM 4283 C CA . THR A 1 513 ? 25.992 -3.737 0.646 1.00 78.38 513 THR A CA 1
ATOM 4284 C C . THR A 1 513 ? 26.502 -4.816 -0.309 1.00 78.38 513 THR A C 1
ATOM 4286 O O . THR A 1 513 ? 27.049 -5.818 0.159 1.00 78.38 513 THR A O 1
ATOM 4289 N N . ASN A 1 514 ? 26.411 -4.570 -1.618 1.00 80.88 514 ASN A N 1
ATOM 4290 C CA . ASN A 1 514 ? 26.833 -5.490 -2.675 1.00 80.88 514 ASN A CA 1
ATOM 4291 C C . ASN A 1 514 ? 28.348 -5.452 -2.965 1.00 80.88 514 ASN A C 1
ATOM 4293 O O . ASN A 1 514 ? 28.886 -6.403 -3.542 1.00 80.88 514 ASN A O 1
ATOM 4297 N N . THR A 1 515 ? 29.060 -4.399 -2.545 1.00 80.19 515 THR A N 1
ATOM 4298 C CA . THR A 1 515 ? 30.516 -4.273 -2.722 1.00 80.19 515 THR A CA 1
ATOM 4299 C C . THR A 1 515 ? 31.285 -5.321 -1.908 1.00 80.19 515 THR A C 1
ATOM 4301 O O . THR A 1 515 ? 31.151 -5.415 -0.684 1.00 80.19 515 THR A O 1
ATOM 4304 N N . ARG A 1 516 ? 32.130 -6.102 -2.600 1.00 77.56 516 ARG A N 1
ATOM 4305 C CA . ARG A 1 516 ? 32.965 -7.171 -2.012 1.00 77.56 516 ARG A CA 1
ATOM 4306 C C . ARG A 1 516 ? 34.333 -6.694 -1.509 1.00 77.56 516 ARG A C 1
ATOM 4308 O O . ARG A 1 516 ? 34.928 -7.375 -0.682 1.00 77.56 516 ARG A O 1
ATOM 4315 N N . ASP A 1 517 ? 34.838 -5.568 -2.013 1.00 79.00 517 ASP A N 1
ATOM 4316 C CA . ASP A 1 517 ? 36.110 -4.982 -1.576 1.00 79.00 517 ASP A CA 1
ATOM 4317 C C . ASP A 1 517 ? 35.918 -4.205 -0.264 1.00 79.00 517 ASP A C 1
ATOM 4319 O O . ASP A 1 517 ? 35.233 -3.183 -0.227 1.00 79.00 517 ASP A O 1
ATOM 4323 N N . GLU A 1 518 ? 36.534 -4.689 0.816 1.00 78.44 518 GLU A N 1
ATOM 4324 C CA . GLU A 1 518 ? 36.433 -4.103 2.158 1.00 78.44 518 GLU A CA 1
ATOM 4325 C C . GLU A 1 518 ? 37.013 -2.681 2.243 1.00 78.44 518 GLU A C 1
ATOM 4327 O O . GLU A 1 518 ? 36.473 -1.837 2.960 1.00 78.44 518 GLU A O 1
ATOM 4332 N N . ASN A 1 519 ? 38.072 -2.363 1.489 1.00 78.25 519 ASN A N 1
ATOM 4333 C CA . ASN A 1 519 ? 38.647 -1.016 1.499 1.00 78.25 519 ASN A CA 1
ATOM 4334 C C . ASN A 1 519 ? 37.701 -0.024 0.828 1.00 78.25 519 ASN A C 1
ATOM 4336 O O . ASN A 1 519 ? 37.432 1.046 1.379 1.00 78.25 519 ASN A O 1
ATOM 4340 N N . MET A 1 520 ? 37.166 -0.385 -0.337 1.00 75.81 520 MET A N 1
ATOM 4341 C CA . MET A 1 520 ? 36.174 0.428 -1.037 1.00 75.81 520 MET A CA 1
ATOM 4342 C C . MET A 1 520 ? 34.901 0.579 -0.201 1.00 75.81 520 MET A C 1
ATOM 4344 O O . MET A 1 520 ? 34.374 1.682 -0.080 1.00 75.81 520 MET A O 1
ATOM 4348 N N . LYS A 1 521 ? 34.443 -0.500 0.438 1.00 78.88 521 LYS A N 1
ATOM 4349 C CA . LYS A 1 521 ? 33.270 -0.498 1.315 1.00 78.88 521 LYS A CA 1
ATOM 4350 C C . LYS A 1 521 ? 33.421 0.469 2.489 1.00 78.88 521 LYS A C 1
ATOM 4352 O O . LYS A 1 521 ? 32.496 1.227 2.764 1.00 78.88 521 LYS A O 1
ATOM 4357 N N . ASN A 1 522 ? 34.585 0.509 3.136 1.00 79.56 522 ASN A N 1
ATOM 4358 C CA . ASN A 1 522 ? 34.843 1.453 4.227 1.00 79.56 522 ASN A CA 1
ATOM 4359 C C . ASN A 1 522 ? 34.752 2.912 3.754 1.00 79.56 522 ASN A C 1
ATOM 4361 O O . ASN A 1 522 ? 34.045 3.712 4.367 1.00 79.56 522 ASN A O 1
ATOM 4365 N N . HIS A 1 523 ? 35.391 3.242 2.630 1.00 78.94 523 HIS A N 1
ATOM 4366 C CA . HIS A 1 523 ? 35.351 4.589 2.051 1.00 78.94 523 HIS A CA 1
ATOM 4367 C C . HIS A 1 523 ? 33.947 4.979 1.561 1.00 78.94 523 HIS A C 1
ATOM 4369 O O . HIS A 1 523 ? 33.507 6.097 1.817 1.00 78.94 523 HIS A O 1
ATOM 4375 N N . LEU A 1 524 ? 33.211 4.063 0.919 1.00 81.75 524 LEU A N 1
ATOM 4376 C CA . LEU A 1 524 ? 31.816 4.283 0.521 1.00 81.75 524 LEU A CA 1
ATOM 4377 C C . LEU A 1 524 ? 30.906 4.479 1.738 1.00 81.75 524 LEU A C 1
ATOM 4379 O O . LEU A 1 524 ? 30.031 5.337 1.701 1.00 81.75 524 LEU A O 1
ATOM 4383 N N . SER A 1 525 ? 31.122 3.734 2.828 1.00 82.50 525 SER A N 1
ATOM 4384 C CA . SER A 1 525 ? 30.346 3.907 4.063 1.00 82.50 525 SER A CA 1
ATOM 4385 C C . SER A 1 525 ? 30.583 5.282 4.688 1.00 82.50 525 SER A C 1
ATOM 4387 O O . SER A 1 525 ? 29.632 5.939 5.105 1.00 82.50 525 SER A O 1
ATOM 4389 N N . GLN A 1 526 ? 31.836 5.749 4.676 1.00 82.56 526 GLN A N 1
ATOM 4390 C CA . GLN A 1 526 ? 32.207 7.070 5.169 1.00 82.56 526 GLN A CA 1
ATOM 4391 C C . GLN A 1 526 ? 31.573 8.163 4.304 1.00 82.56 526 GLN A C 1
ATOM 4393 O O . GLN A 1 526 ? 30.899 9.042 4.834 1.00 82.56 526 GLN A O 1
ATOM 4398 N N . LEU A 1 527 ? 31.694 8.053 2.976 1.00 83.62 527 LEU A N 1
ATOM 4399 C CA . LEU A 1 527 ? 31.068 8.976 2.029 1.00 83.62 527 LEU A CA 1
ATOM 4400 C C . LEU A 1 527 ? 29.540 9.010 2.193 1.00 83.62 527 LEU A C 1
ATOM 4402 O O . LEU A 1 527 ? 28.943 10.083 2.142 1.00 83.62 527 LEU A O 1
ATOM 4406 N N . TRP A 1 528 ? 28.903 7.857 2.411 1.00 87.69 528 TRP A N 1
ATOM 4407 C CA . TRP A 1 528 ? 27.462 7.763 2.636 1.00 87.69 528 TRP A CA 1
ATOM 4408 C C . TRP A 1 528 ? 27.043 8.481 3.927 1.00 87.69 528 TRP A C 1
ATOM 4410 O O . TRP A 1 528 ? 26.111 9.286 3.904 1.00 87.69 528 TRP A O 1
ATOM 4420 N N . ILE A 1 529 ? 27.757 8.255 5.038 1.00 83.56 529 ILE A N 1
ATOM 4421 C CA . ILE A 1 529 ? 27.483 8.909 6.331 1.00 83.56 529 ILE A CA 1
ATOM 4422 C C . ILE A 1 529 ? 27.714 10.421 6.245 1.00 83.56 529 ILE A C 1
ATOM 4424 O O . ILE A 1 529 ? 26.902 11.194 6.757 1.00 83.56 529 ILE A O 1
ATOM 4428 N N . ASP A 1 530 ? 28.797 10.854 5.604 1.00 83.94 530 ASP A N 1
ATOM 4429 C CA . ASP A 1 530 ? 29.112 12.275 5.452 1.00 83.94 530 ASP A CA 1
ATOM 4430 C C . ASP A 1 530 ? 28.070 12.967 4.558 1.00 83.94 530 ASP A C 1
ATOM 4432 O O . ASP A 1 530 ? 27.532 14.009 4.932 1.00 83.94 530 ASP A O 1
ATOM 4436 N N . SER A 1 531 ? 27.660 12.323 3.458 1.00 85.00 531 SER A N 1
ATOM 4437 C CA . SER A 1 531 ? 26.577 12.804 2.584 1.00 85.00 531 SER A CA 1
ATOM 4438 C C . SER A 1 531 ? 25.234 12.900 3.313 1.00 85.00 531 SER A C 1
ATOM 4440 O O . SER A 1 531 ? 24.492 13.871 3.131 1.00 85.00 531 SER A O 1
ATOM 4442 N N . LEU A 1 532 ? 24.910 11.928 4.173 1.00 87.44 532 LEU A N 1
ATOM 4443 C CA . LEU A 1 532 ? 23.716 11.980 5.014 1.00 87.44 532 LEU A CA 1
ATOM 4444 C C . LEU A 1 532 ? 23.775 13.182 5.965 1.00 87.44 532 LEU A C 1
ATOM 4446 O O . LEU A 1 532 ? 22.840 13.978 6.001 1.00 87.44 532 LEU A O 1
ATOM 4450 N N . LYS A 1 533 ? 24.883 13.360 6.692 1.00 84.81 533 LYS A N 1
ATOM 4451 C CA . LYS A 1 533 ? 25.044 14.470 7.646 1.00 84.81 533 LYS A CA 1
ATOM 4452 C C . LYS A 1 533 ? 24.933 15.833 6.968 1.00 84.81 533 LYS A C 1
ATOM 4454 O O . LYS A 1 533 ? 24.165 16.667 7.439 1.00 84.81 533 LYS A O 1
ATOM 4459 N N . THR A 1 534 ? 25.640 16.044 5.859 1.00 84.00 534 THR A N 1
ATOM 4460 C CA . THR A 1 534 ? 25.621 17.319 5.126 1.00 84.00 534 THR A CA 1
ATOM 4461 C C . THR A 1 534 ? 24.263 17.587 4.479 1.00 84.00 534 THR A C 1
ATOM 4463 O O . THR A 1 534 ? 23.783 18.719 4.490 1.00 84.00 534 THR A O 1
ATOM 4466 N N . SER A 1 535 ? 23.598 16.563 3.932 1.00 85.81 535 SER A N 1
ATOM 4467 C CA . SER A 1 535 ? 22.286 16.756 3.300 1.00 85.81 535 SER A CA 1
ATOM 4468 C C . SER A 1 535 ? 21.187 17.072 4.321 1.00 85.81 535 SER A C 1
ATOM 4470 O O . SER A 1 535 ? 20.316 17.890 4.023 1.00 85.81 535 SER A O 1
ATOM 4472 N N . LEU A 1 536 ? 21.231 16.486 5.525 1.00 85.94 536 LEU A N 1
ATOM 4473 C CA . LEU A 1 536 ? 20.227 16.704 6.577 1.00 85.94 536 LEU A CA 1
ATOM 4474 C C . LEU A 1 536 ? 20.161 18.155 7.082 1.00 85.94 536 LEU A C 1
ATOM 4476 O O . LEU A 1 536 ? 19.121 18.563 7.594 1.00 85.94 536 LEU A O 1
ATOM 4480 N N . GLU A 1 537 ? 21.215 18.957 6.899 1.00 83.31 537 GLU A N 1
ATOM 4481 C CA . GLU A 1 537 ? 21.185 20.398 7.203 1.00 83.31 537 GLU A CA 1
ATOM 4482 C C . GLU A 1 537 ? 20.170 21.163 6.335 1.00 83.31 537 GLU A C 1
ATOM 4484 O O . GLU A 1 537 ? 19.646 22.192 6.756 1.00 83.31 537 GLU A O 1
ATOM 4489 N N . ASN A 1 538 ? 19.846 20.636 5.148 1.00 83.56 538 ASN A N 1
ATOM 4490 C CA . ASN A 1 538 ? 18.935 21.238 4.171 1.00 83.56 538 ASN A CA 1
ATOM 4491 C C . ASN A 1 538 ? 17.612 20.460 4.038 1.00 83.56 538 ASN A C 1
ATOM 4493 O O . ASN A 1 538 ? 17.012 20.431 2.958 1.00 83.56 538 ASN A O 1
ATOM 4497 N N . ILE A 1 539 ? 17.177 19.779 5.104 1.00 85.81 539 ILE A N 1
ATOM 4498 C CA . ILE A 1 539 ? 15.959 18.965 5.083 1.00 85.81 539 ILE A CA 1
ATOM 4499 C C . ILE A 1 539 ? 14.706 19.829 4.870 1.00 85.81 539 ILE A C 1
ATOM 4501 O O . ILE A 1 539 ? 14.490 20.839 5.543 1.00 85.81 539 ILE A O 1
ATOM 4505 N N . ASP A 1 540 ? 13.860 19.427 3.922 1.00 85.19 540 ASP A N 1
ATOM 4506 C CA . ASP A 1 540 ? 12.641 20.164 3.585 1.00 85.19 540 ASP A CA 1
ATOM 4507 C C . ASP A 1 540 ? 11.462 19.717 4.456 1.00 85.19 540 ASP A C 1
ATOM 4509 O O . ASP A 1 540 ? 10.741 18.769 4.135 1.00 85.19 540 ASP A O 1
ATOM 4513 N N . VAL A 1 541 ? 11.254 20.433 5.562 1.00 84.69 541 VAL A N 1
ATOM 4514 C CA . VAL A 1 541 ? 10.200 20.155 6.552 1.00 84.69 541 VAL A CA 1
ATOM 4515 C C . VAL A 1 541 ? 8.790 20.215 5.943 1.00 84.69 541 VAL A C 1
ATOM 4517 O O . VAL A 1 541 ? 7.881 19.564 6.462 1.00 84.69 541 VAL A O 1
ATOM 4520 N N . ALA A 1 542 ? 8.584 20.917 4.818 1.00 84.25 542 ALA A N 1
ATOM 4521 C CA . ALA A 1 542 ? 7.277 20.973 4.157 1.00 84.25 542 ALA A CA 1
ATOM 4522 C C . ALA A 1 542 ? 6.783 19.584 3.706 1.00 84.25 542 ALA A C 1
ATOM 4524 O O . ALA A 1 542 ? 5.575 19.348 3.643 1.00 84.25 542 ALA A O 1
ATOM 4525 N N . THR A 1 543 ? 7.707 18.642 3.484 1.00 84.75 543 THR A N 1
ATOM 4526 C CA . THR A 1 543 ? 7.416 17.257 3.080 1.00 84.75 543 THR A CA 1
ATOM 4527 C C . THR A 1 543 ? 6.533 16.513 4.088 1.00 84.75 543 THR A C 1
ATOM 4529 O O . THR A 1 543 ? 5.746 15.662 3.687 1.00 84.75 543 THR A O 1
ATOM 4532 N N . MET A 1 544 ? 6.578 16.863 5.382 1.00 83.25 544 MET A N 1
ATOM 4533 C CA . MET A 1 544 ? 5.746 16.229 6.422 1.00 83.25 544 MET A CA 1
ATOM 4534 C C . MET A 1 544 ? 4.234 16.344 6.169 1.00 83.25 544 MET A C 1
ATOM 4536 O O . MET A 1 544 ? 3.452 15.574 6.729 1.00 83.25 544 MET A O 1
ATOM 4540 N N . HIS A 1 545 ? 3.816 17.331 5.374 1.00 81.00 545 HIS A N 1
ATOM 4541 C CA . HIS A 1 545 ? 2.412 17.625 5.093 1.00 81.00 545 HIS A CA 1
ATOM 4542 C C . HIS A 1 545 ? 1.901 17.000 3.793 1.00 81.00 545 HIS A C 1
ATOM 4544 O O . HIS A 1 545 ? 0.722 17.152 3.480 1.00 81.00 545 HIS A O 1
ATOM 4550 N N . LEU A 1 546 ? 2.765 16.330 3.028 1.00 84.94 546 LEU A N 1
ATOM 4551 C CA . LEU A 1 546 ? 2.382 15.712 1.766 1.00 84.94 546 LEU A CA 1
ATOM 4552 C C . LEU A 1 546 ? 1.794 14.317 2.007 1.00 84.94 546 LEU A C 1
ATOM 4554 O O . LEU A 1 546 ? 2.340 13.517 2.765 1.00 84.94 546 LEU A O 1
ATOM 4558 N N . ASP A 1 547 ? 0.701 14.009 1.311 1.00 82.81 547 ASP A N 1
ATOM 4559 C CA . ASP A 1 547 ? 0.132 12.656 1.303 1.00 82.81 547 ASP A CA 1
ATOM 4560 C C . ASP A 1 547 ? 0.917 11.716 0.381 1.00 82.81 547 ASP A C 1
ATOM 4562 O O . ASP A 1 547 ? 0.997 10.515 0.630 1.00 82.81 547 ASP A O 1
ATOM 4566 N N . VAL A 1 548 ? 1.482 12.266 -0.695 1.00 88.00 548 VAL A N 1
ATOM 4567 C CA . VAL A 1 548 ? 2.230 11.562 -1.738 1.00 88.00 548 VAL A CA 1
ATOM 4568 C C . VAL A 1 548 ? 3.333 12.486 -2.246 1.00 88.00 548 VAL A C 1
ATOM 4570 O O . VAL A 1 548 ? 3.114 13.693 -2.363 1.00 88.00 548 VAL A O 1
ATOM 4573 N N . ILE A 1 549 ? 4.492 11.921 -2.581 1.00 89.25 549 ILE A N 1
ATOM 4574 C CA . ILE A 1 549 ? 5.596 12.640 -3.226 1.00 89.25 549 ILE A CA 1
ATOM 4575 C C . ILE A 1 549 ? 5.905 12.025 -4.592 1.00 89.25 549 ILE A C 1
ATOM 4577 O O . ILE A 1 549 ? 6.066 10.810 -4.716 1.00 89.25 549 ILE A O 1
ATOM 4581 N N . ASP A 1 550 ? 5.982 12.877 -5.612 1.00 87.50 550 ASP A N 1
ATOM 4582 C CA . ASP A 1 550 ? 6.428 12.492 -6.946 1.00 87.50 550 ASP A CA 1
ATOM 4583 C C . ASP A 1 550 ? 7.951 12.665 -7.033 1.00 87.50 550 ASP A C 1
ATOM 4585 O O . ASP A 1 550 ? 8.477 13.761 -6.824 1.00 87.50 550 ASP A O 1
ATOM 4589 N N . ILE A 1 551 ? 8.666 11.580 -7.327 1.00 82.88 551 ILE A N 1
ATOM 4590 C CA . ILE A 1 551 ? 10.130 11.534 -7.319 1.00 82.88 551 ILE A CA 1
ATOM 4591 C C . ILE A 1 551 ? 10.620 11.164 -8.722 1.00 82.88 551 ILE A C 1
ATOM 4593 O O . ILE A 1 551 ? 10.294 10.077 -9.206 1.00 82.88 551 ILE A O 1
ATOM 4597 N N . PRO A 1 552 ? 11.403 12.032 -9.392 1.00 81.19 552 PRO A N 1
ATOM 4598 C CA . PRO A 1 552 ? 12.104 11.667 -10.618 1.00 81.19 552 PRO A CA 1
ATOM 4599 C C . PRO A 1 552 ? 13.060 10.512 -10.326 1.00 81.19 552 PRO A C 1
ATOM 4601 O O . PRO A 1 552 ? 13.982 10.662 -9.524 1.00 81.19 552 PRO A O 1
ATOM 4604 N N . PHE A 1 553 ? 12.821 9.359 -10.943 1.00 81.56 553 PHE A N 1
ATOM 4605 C CA . PHE A 1 553 ? 13.596 8.158 -10.670 1.00 81.56 553 PHE A CA 1
ATOM 4606 C C . PHE A 1 553 ? 14.609 7.901 -11.780 1.00 81.56 553 PHE A C 1
ATOM 4608 O O . PHE A 1 553 ? 14.248 7.846 -12.955 1.00 81.56 553 PHE A O 1
ATOM 4615 N N . VAL A 1 554 ? 15.872 7.734 -11.392 1.00 78.50 554 VAL A N 1
ATOM 4616 C CA . VAL A 1 554 ? 16.967 7.351 -12.286 1.00 78.50 554 VAL A CA 1
ATOM 4617 C C . VAL A 1 554 ? 17.473 5.990 -11.827 1.00 78.50 554 VAL A C 1
ATOM 4619 O O . VAL A 1 554 ? 17.937 5.844 -10.699 1.00 78.50 554 VAL A O 1
ATOM 4622 N N . VAL A 1 555 ? 17.344 4.987 -12.693 1.00 75.38 555 VAL A N 1
ATOM 4623 C CA . VAL A 1 555 ? 17.712 3.598 -12.396 1.00 75.38 555 VAL A CA 1
ATOM 4624 C C . VAL A 1 555 ? 19.237 3.458 -12.304 1.00 75.38 555 VAL A C 1
ATOM 4626 O O . VAL A 1 555 ? 19.965 3.954 -13.165 1.00 75.38 555 VAL A O 1
ATOM 4629 N N . GLY A 1 556 ? 19.717 2.720 -11.297 1.00 72.44 556 GLY A N 1
ATOM 4630 C CA . GLY A 1 556 ? 21.100 2.228 -11.253 1.00 72.44 556 GLY A CA 1
ATOM 4631 C C . GLY A 1 556 ? 22.157 3.216 -10.750 1.00 72.44 556 GLY A C 1
ATOM 4632 O O . GLY A 1 556 ? 23.331 3.044 -11.072 1.00 72.44 556 GLY A O 1
ATOM 4633 N N . VAL A 1 557 ? 21.769 4.228 -9.972 1.00 83.38 557 VAL A N 1
ATOM 4634 C CA . VAL A 1 557 ? 22.709 5.158 -9.322 1.00 83.38 557 VAL A CA 1
ATOM 4635 C C . VAL A 1 557 ? 23.483 4.451 -8.199 1.00 83.38 557 VAL A C 1
ATOM 4637 O O . VAL A 1 557 ? 22.895 3.711 -7.414 1.00 83.38 557 VAL A O 1
ATOM 4640 N N . ARG A 1 558 ? 24.800 4.660 -8.110 1.00 86.25 558 ARG A N 1
ATOM 4641 C CA . ARG A 1 558 ? 25.720 3.909 -7.237 1.00 86.25 558 ARG A CA 1
ATOM 4642 C C . ARG A 1 558 ? 26.329 4.760 -6.123 1.00 86.25 558 ARG A C 1
ATOM 4644 O O . ARG A 1 558 ? 26.581 4.241 -5.036 1.00 86.25 558 ARG A O 1
ATOM 4651 N N . LEU A 1 559 ? 26.570 6.046 -6.364 1.00 87.62 559 LEU A N 1
ATOM 4652 C CA . LEU A 1 559 ? 27.128 6.993 -5.402 1.00 87.62 559 LEU A CA 1
ATOM 4653 C C . LEU A 1 559 ? 26.034 7.876 -4.780 1.00 87.62 559 LEU A C 1
ATOM 4655 O O . LEU A 1 559 ? 25.054 8.233 -5.438 1.00 87.62 559 LEU A O 1
ATOM 4659 N N . PRO A 1 560 ? 26.198 8.280 -3.507 1.00 86.44 560 PRO A N 1
ATOM 4660 C CA . PRO A 1 560 ? 25.262 9.191 -2.864 1.00 86.44 560 PRO A CA 1
ATOM 4661 C C . PRO A 1 560 ? 25.292 10.565 -3.545 1.00 86.44 560 PRO A C 1
ATOM 4663 O O . PRO A 1 560 ? 26.348 11.020 -3.997 1.00 86.44 560 PRO A O 1
ATOM 4666 N N . CYS A 1 561 ? 24.140 11.243 -3.579 1.00 86.50 561 CYS A N 1
ATOM 4667 C CA . CYS A 1 561 ? 23.986 12.608 -4.088 1.00 86.50 561 CYS A CA 1
ATOM 4668 C C . CYS A 1 561 ? 24.409 12.805 -5.561 1.00 86.50 561 CYS A C 1
ATOM 4670 O O . CYS A 1 561 ? 24.717 13.931 -5.963 1.00 86.50 561 CYS A O 1
ATOM 4672 N N . ALA A 1 562 ? 24.395 11.749 -6.381 1.00 87.31 562 ALA A N 1
ATOM 4673 C CA . ALA A 1 562 ? 24.821 11.811 -7.779 1.00 87.31 562 ALA A CA 1
ATOM 4674 C C . ALA A 1 562 ? 24.049 12.856 -8.608 1.00 87.31 562 ALA A C 1
ATOM 4676 O O . ALA A 1 562 ? 24.635 13.507 -9.471 1.00 87.31 562 ALA A O 1
ATOM 4677 N N . ALA A 1 563 ? 22.759 13.085 -8.326 1.00 85.56 563 ALA A N 1
ATOM 4678 C CA . ALA A 1 563 ? 21.989 14.113 -9.032 1.00 85.56 563 ALA A CA 1
ATOM 4679 C C . ALA A 1 563 ? 22.491 15.531 -8.720 1.00 85.56 563 ALA A C 1
ATOM 4681 O O . ALA A 1 563 ? 22.553 16.376 -9.608 1.00 85.56 563 ALA A O 1
ATOM 4682 N N . VAL A 1 564 ? 22.888 15.789 -7.469 1.00 85.25 564 VAL A N 1
ATOM 4683 C CA . VAL A 1 564 ? 23.455 17.085 -7.060 1.00 85.25 564 VAL A CA 1
ATOM 4684 C C . VAL A 1 564 ? 24.793 17.320 -7.759 1.00 85.25 564 VAL A C 1
ATOM 4686 O O . VAL A 1 564 ? 25.077 18.436 -8.188 1.00 85.25 564 VAL A O 1
ATOM 4689 N N . GLU A 1 565 ? 25.599 16.271 -7.915 1.00 85.94 565 GLU A N 1
ATOM 4690 C CA . GLU A 1 565 ? 26.838 16.364 -8.681 1.00 85.94 565 GLU A CA 1
ATOM 4691 C C . GLU A 1 565 ? 26.584 16.602 -10.175 1.00 85.94 565 GLU A C 1
ATOM 4693 O O . GLU A 1 565 ? 27.239 17.445 -10.789 1.00 85.94 565 GLU A O 1
ATOM 4698 N N . PHE A 1 566 ? 25.598 15.929 -10.765 1.00 86.94 566 PHE A N 1
ATOM 4699 C CA . PHE A 1 566 ? 25.251 16.136 -12.170 1.00 86.94 566 PHE A CA 1
ATOM 4700 C C . PHE A 1 566 ? 24.770 17.575 -12.444 1.00 86.94 566 PHE A C 1
ATOM 4702 O O . PHE A 1 566 ? 25.079 18.150 -13.490 1.00 86.94 566 PHE A O 1
ATOM 4709 N N . GLU A 1 567 ? 24.098 18.223 -11.483 1.00 85.94 567 GLU A N 1
ATOM 4710 C CA . GLU A 1 567 ? 23.787 19.659 -11.559 1.00 85.94 567 GLU A CA 1
ATOM 4711 C C . GLU A 1 567 ? 25.051 20.541 -11.564 1.00 85.94 567 GLU A C 1
ATOM 4713 O O . GLU A 1 567 ? 25.088 21.554 -12.272 1.00 85.94 567 GLU A O 1
ATOM 4718 N N . ASN A 1 568 ? 26.119 20.158 -10.846 1.00 84.19 568 ASN A N 1
ATOM 4719 C CA . ASN A 1 568 ? 27.411 20.853 -10.936 1.00 84.19 568 ASN A CA 1
ATOM 4720 C C . ASN A 1 568 ? 27.987 20.733 -12.355 1.00 84.19 568 ASN A C 1
ATOM 4722 O O . ASN A 1 568 ? 28.421 21.736 -12.927 1.00 84.19 568 ASN A O 1
ATOM 4726 N N . ILE A 1 569 ? 27.919 19.545 -12.967 1.00 83.75 569 ILE A N 1
ATOM 4727 C CA . ILE A 1 569 ? 28.328 19.341 -14.365 1.00 83.75 569 ILE A CA 1
ATOM 4728 C C . ILE A 1 569 ? 27.481 20.194 -15.312 1.00 83.75 569 ILE A C 1
ATOM 4730 O O . ILE A 1 569 ? 28.037 20.844 -16.197 1.00 83.75 569 ILE A O 1
ATOM 4734 N N . ARG A 1 570 ? 26.162 20.286 -15.109 1.00 84.50 570 ARG A N 1
ATOM 4735 C CA . ARG A 1 570 ? 25.292 21.163 -15.911 1.00 84.50 570 ARG A CA 1
ATOM 4736 C C . ARG A 1 570 ? 25.695 22.634 -15.798 1.00 84.50 570 ARG A C 1
ATOM 4738 O O . ARG A 1 570 ? 25.729 23.345 -16.805 1.00 84.50 570 ARG A O 1
ATOM 4745 N N . ALA A 1 571 ? 26.042 23.098 -14.599 1.00 84.50 571 ALA A N 1
ATOM 4746 C CA . ALA A 1 571 ? 26.547 24.453 -14.403 1.00 84.50 571 ALA A CA 1
ATOM 4747 C C . ALA A 1 571 ? 27.886 24.686 -15.130 1.00 84.50 571 ALA A C 1
ATOM 4749 O O . ALA A 1 571 ? 28.098 25.767 -15.681 1.00 84.50 571 ALA A O 1
ATOM 4750 N N . ILE A 1 572 ? 28.767 23.681 -15.170 1.00 82.12 572 ILE A N 1
ATOM 4751 C CA . ILE A 1 572 ? 30.023 23.723 -15.934 1.00 82.12 572 ILE A CA 1
ATOM 4752 C C . ILE A 1 572 ? 29.741 23.769 -17.446 1.00 82.12 572 ILE A C 1
ATOM 4754 O O . ILE A 1 572 ? 30.284 24.643 -18.121 1.00 82.12 572 ILE A O 1
ATOM 4758 N N . ARG A 1 573 ? 28.840 22.918 -17.968 1.00 85.19 573 ARG A N 1
ATOM 4759 C CA . ARG A 1 573 ? 28.414 22.920 -19.387 1.00 85.19 573 ARG A CA 1
ATOM 4760 C C . ARG A 1 573 ? 27.978 24.312 -19.838 1.00 85.19 573 ARG A C 1
ATOM 4762 O O . ARG A 1 573 ? 28.443 24.808 -20.860 1.00 85.19 573 ARG A O 1
ATOM 4769 N N . LYS A 1 574 ? 27.120 24.962 -19.043 1.00 82.06 574 LYS A N 1
ATOM 4770 C CA . LYS A 1 574 ? 26.602 26.300 -19.350 1.00 82.06 574 LYS A CA 1
ATOM 4771 C C . LYS A 1 574 ? 27.720 27.341 -19.444 1.00 82.06 574 LYS A C 1
ATOM 4773 O O . LYS A 1 574 ? 27.740 28.130 -20.378 1.00 82.06 574 LYS A O 1
ATOM 4778 N N . LYS A 1 575 ? 28.690 27.301 -18.524 1.00 80.88 575 LYS A N 1
ATOM 4779 C CA . LYS A 1 575 ? 29.855 28.200 -18.572 1.00 80.88 575 LYS A CA 1
ATOM 4780 C C . LYS A 1 575 ? 30.689 27.991 -19.837 1.00 80.88 575 LYS A C 1
ATOM 4782 O O . LYS A 1 575 ? 31.152 28.971 -20.407 1.00 80.88 575 LYS A O 1
ATOM 4787 N N . PHE A 1 576 ? 30.886 26.747 -20.278 1.00 77.19 576 PHE A N 1
ATOM 4788 C CA . PHE A 1 576 ? 31.605 26.468 -21.526 1.00 77.19 576 PHE A CA 1
ATOM 4789 C C . PHE A 1 576 ? 30.853 26.965 -22.764 1.00 77.19 576 PHE A C 1
ATOM 4791 O O . PHE A 1 576 ? 31.484 27.554 -23.639 1.00 77.19 576 PHE A O 1
ATOM 4798 N N . GLN A 1 577 ? 29.528 26.807 -22.808 1.00 75.50 577 GLN A N 1
ATOM 4799 C CA . GLN A 1 577 ? 28.690 27.363 -23.877 1.00 75.50 577 GLN A CA 1
ATOM 4800 C C . GLN A 1 577 ? 28.785 28.895 -23.928 1.00 75.50 577 GLN A C 1
ATOM 4802 O O . GLN A 1 577 ? 29.086 29.451 -24.982 1.00 75.50 577 GLN A O 1
ATOM 4807 N N . ASP A 1 578 ? 28.649 29.568 -22.780 1.00 75.38 578 ASP A N 1
ATOM 4808 C CA . ASP A 1 578 ? 28.764 31.030 -22.685 1.00 75.38 578 ASP A CA 1
ATOM 4809 C C . ASP A 1 578 ? 30.158 31.535 -23.130 1.00 75.38 578 ASP A C 1
ATOM 4811 O O . ASP A 1 578 ? 30.287 32.641 -23.650 1.00 75.38 578 ASP A O 1
ATOM 4815 N N . MET A 1 579 ? 31.227 30.751 -22.938 1.00 71.25 579 MET A N 1
ATOM 4816 C CA . MET A 1 579 ? 32.583 31.120 -23.378 1.00 71.25 579 MET A CA 1
ATOM 4817 C C . MET A 1 579 ? 32.801 30.908 -24.884 1.00 71.25 579 MET A C 1
ATOM 4819 O O . MET A 1 579 ? 33.431 31.749 -25.522 1.00 71.25 579 MET A O 1
ATOM 4823 N N . GLN A 1 580 ? 32.268 29.826 -25.463 1.00 68.69 580 GLN A N 1
ATOM 4824 C CA . GLN A 1 580 ? 32.359 29.554 -26.906 1.00 68.69 580 GLN A CA 1
ATOM 4825 C C . GLN A 1 580 ? 31.630 30.607 -27.754 1.00 68.69 580 GLN A C 1
ATOM 4827 O O . GLN A 1 580 ? 32.042 30.881 -28.877 1.00 68.69 580 GLN A O 1
ATOM 4832 N N . GLU A 1 581 ? 30.573 31.226 -27.220 1.00 62.69 581 GLU A N 1
ATOM 4833 C CA . GLU A 1 581 ? 29.861 32.316 -27.899 1.00 62.69 581 GLU A CA 1
ATOM 4834 C C . GLU A 1 581 ? 30.623 33.656 -27.874 1.00 62.69 581 GLU A C 1
ATOM 4836 O O . GLU A 1 581 ? 30.354 34.521 -28.709 1.00 62.69 581 GLU A O 1
ATOM 4841 N N . ASN A 1 582 ? 31.580 33.837 -26.952 1.00 57.84 582 ASN A N 1
ATOM 4842 C CA . ASN A 1 582 ? 32.244 35.122 -26.699 1.00 57.84 582 ASN A CA 1
ATOM 4843 C C . ASN A 1 582 ? 33.703 35.217 -27.194 1.00 57.84 582 ASN A C 1
ATOM 4845 O O . ASN A 1 582 ? 34.169 36.336 -27.404 1.00 57.84 582 ASN A O 1
ATOM 4849 N N . ASP A 1 583 ? 34.413 34.103 -27.415 1.00 52.00 583 ASP A N 1
ATOM 4850 C CA . ASP A 1 583 ? 35.822 34.090 -27.856 1.00 52.00 583 ASP A CA 1
ATOM 4851 C C . ASP A 1 583 ? 36.023 33.254 -29.136 1.00 52.00 583 ASP A C 1
ATOM 4853 O O . ASP A 1 583 ? 35.853 32.036 -29.144 1.00 52.00 583 ASP A O 1
ATOM 4857 N N . THR A 1 584 ? 36.448 33.897 -30.231 1.00 50.78 584 THR A N 1
ATOM 4858 C CA . THR A 1 584 ? 36.707 33.246 -31.536 1.00 50.78 584 THR A CA 1
ATOM 4859 C C . THR A 1 584 ? 38.054 32.510 -31.632 1.00 50.78 584 THR A C 1
ATOM 4861 O O . THR A 1 584 ? 38.307 31.848 -32.636 1.00 50.78 584 THR A O 1
ATOM 4864 N N . GLU A 1 585 ? 38.916 32.591 -30.611 1.00 49.00 585 GLU A N 1
ATOM 4865 C CA . GLU A 1 585 ? 40.213 31.889 -30.530 1.00 49.00 585 GLU A CA 1
ATOM 4866 C C . GLU A 1 585 ? 40.218 30.845 -29.394 1.00 49.00 585 GLU A C 1
ATOM 4868 O O . GLU A 1 585 ? 41.033 30.890 -28.475 1.00 49.00 585 GLU A O 1
ATOM 4873 N N . PHE A 1 586 ? 39.289 29.886 -29.424 1.00 53.22 586 PHE A N 1
ATOM 4874 C CA . PHE A 1 586 ? 39.255 28.799 -28.441 1.00 53.22 586 PHE A CA 1
ATOM 4875 C C . PHE A 1 586 ? 40.185 27.645 -28.869 1.00 53.22 586 PHE A C 1
ATOM 4877 O O . PHE A 1 586 ? 39.851 26.867 -29.764 1.00 53.22 586 PHE A O 1
ATOM 4884 N N . ALA A 1 587 ? 41.365 27.520 -28.252 1.00 53.72 587 ALA A N 1
ATOM 4885 C CA . ALA A 1 587 ? 42.307 26.428 -28.528 1.00 53.72 587 ALA A CA 1
ATOM 4886 C C . ALA A 1 587 ? 41.974 25.150 -27.726 1.00 53.72 587 ALA A C 1
ATOM 4888 O O . ALA A 1 587 ? 41.669 25.210 -26.536 1.00 53.72 587 ALA A O 1
ATOM 4889 N N . SER A 1 588 ? 42.091 23.979 -28.369 1.00 53.19 588 SER A N 1
ATOM 4890 C CA . SER A 1 588 ? 41.816 22.640 -27.799 1.00 53.19 588 SER A CA 1
ATOM 4891 C C . SER A 1 588 ? 42.608 22.316 -26.515 1.00 53.19 588 SER A C 1
ATOM 4893 O O . SER A 1 588 ? 42.138 21.551 -25.671 1.00 53.19 588 SER A O 1
ATOM 4895 N N . ASP A 1 589 ? 43.788 22.912 -26.336 1.00 51.25 589 ASP A N 1
ATOM 4896 C CA . ASP A 1 589 ? 44.699 22.587 -25.229 1.00 51.25 589 ASP A CA 1
ATOM 4897 C C . ASP A 1 589 ? 44.366 23.312 -23.905 1.00 51.25 589 ASP A C 1
ATOM 4899 O O . ASP A 1 589 ? 44.894 22.940 -22.858 1.00 51.25 589 ASP A O 1
ATOM 4903 N N . ASP A 1 590 ? 43.452 24.297 -23.906 1.00 59.94 590 ASP A N 1
ATOM 4904 C CA . ASP A 1 590 ? 43.057 25.066 -22.704 1.00 59.94 590 ASP A CA 1
ATOM 4905 C C . ASP A 1 590 ? 41.834 24.463 -21.965 1.00 59.94 590 ASP A C 1
ATOM 4907 O O . ASP A 1 590 ? 41.479 24.884 -20.861 1.00 59.94 590 ASP A O 1
ATOM 4911 N N . TYR A 1 591 ? 41.185 23.438 -22.540 1.00 65.12 591 TYR A N 1
ATOM 4912 C CA . TYR A 1 591 ? 39.993 22.810 -21.950 1.00 65.12 591 TYR A CA 1
ATOM 4913 C C . TYR A 1 591 ? 40.294 22.058 -20.647 1.00 65.12 591 TYR A C 1
ATOM 4915 O O . TYR A 1 591 ? 39.558 22.219 -19.677 1.00 65.12 591 TYR A O 1
ATOM 4923 N N . ASP A 1 592 ? 41.374 21.271 -20.593 1.00 64.88 592 ASP A N 1
ATOM 4924 C CA . ASP A 1 592 ? 41.684 20.436 -19.420 1.00 64.88 592 ASP A CA 1
ATOM 4925 C C . ASP A 1 592 ? 42.081 21.269 -18.203 1.00 64.88 592 ASP A C 1
ATOM 4927 O O . ASP A 1 592 ? 41.587 21.035 -17.102 1.00 64.88 592 ASP A O 1
ATOM 4931 N N . SER A 1 593 ? 42.937 22.280 -18.400 1.00 65.25 593 SER A N 1
ATOM 4932 C CA . SER A 1 593 ? 43.393 23.140 -17.304 1.00 65.25 593 SER A CA 1
ATOM 4933 C C . SER A 1 593 ? 42.231 23.914 -16.681 1.00 65.25 593 SER A C 1
ATOM 4935 O O . SER A 1 593 ? 42.142 24.023 -15.457 1.00 65.25 593 SER A O 1
ATOM 4937 N N . ARG A 1 594 ? 41.298 24.403 -17.506 1.00 64.75 594 ARG A N 1
ATOM 4938 C CA . ARG A 1 594 ? 40.098 25.103 -17.036 1.00 64.75 594 ARG A CA 1
ATOM 4939 C C . ARG A 1 594 ? 39.059 24.158 -16.440 1.00 64.75 594 ARG A C 1
ATOM 4941 O O . ARG A 1 594 ? 38.440 24.519 -15.443 1.00 64.75 594 ARG A O 1
ATOM 4948 N N . LEU A 1 595 ? 38.882 22.955 -16.990 1.00 69.38 595 LEU A N 1
ATOM 4949 C CA . LEU A 1 595 ? 37.981 21.948 -16.425 1.00 69.38 595 LEU A CA 1
ATOM 4950 C C . LEU A 1 595 ? 38.431 21.545 -15.015 1.00 69.38 595 LEU A C 1
ATOM 4952 O O . LEU A 1 595 ? 37.604 21.486 -14.109 1.00 69.38 595 LEU A O 1
ATOM 4956 N N . ASP A 1 596 ? 39.735 21.356 -14.805 1.00 69.00 596 ASP A N 1
ATOM 4957 C CA . ASP A 1 596 ? 40.304 21.062 -13.487 1.00 69.00 596 ASP A CA 1
ATOM 4958 C C . ASP A 1 596 ? 40.182 22.247 -12.509 1.00 69.00 596 ASP A C 1
ATOM 4960 O O . ASP A 1 596 ? 39.935 22.032 -11.326 1.00 69.00 596 ASP A O 1
ATOM 4964 N N . GLN A 1 597 ? 40.258 23.498 -12.985 1.00 63.41 597 GLN A N 1
ATOM 4965 C CA . GLN A 1 597 ? 39.999 24.693 -12.161 1.00 63.41 597 GLN A CA 1
ATOM 4966 C C . GLN A 1 597 ? 38.513 24.881 -11.806 1.00 63.41 597 GLN A C 1
ATOM 4968 O O . GLN A 1 597 ? 38.192 25.498 -10.790 1.00 63.41 597 GLN A O 1
ATOM 4973 N N . MET A 1 598 ? 37.595 24.392 -12.646 1.00 61.09 598 MET A N 1
ATOM 4974 C CA . MET A 1 598 ? 36.147 24.562 -12.473 1.00 61.09 598 MET A CA 1
ATOM 4975 C C . MET A 1 598 ? 35.476 23.401 -11.733 1.00 61.09 598 MET A C 1
ATOM 4977 O O . MET A 1 598 ? 34.383 23.592 -11.193 1.00 61.09 598 MET A O 1
ATOM 4981 N N . HIS A 1 599 ? 36.104 22.222 -11.682 1.00 65.69 599 HIS A N 1
ATOM 4982 C CA . HIS A 1 599 ? 35.554 21.028 -11.041 1.00 65.69 599 HIS A CA 1
ATOM 4983 C C . HIS A 1 599 ? 35.702 21.080 -9.513 1.00 65.69 599 HIS A C 1
ATOM 4985 O O . HIS A 1 599 ? 36.511 20.374 -8.918 1.00 65.69 599 HIS A O 1
ATOM 4991 N N . THR A 1 600 ? 34.886 21.913 -8.871 1.00 64.06 600 THR A N 1
ATOM 4992 C CA . THR A 1 600 ? 34.706 21.929 -7.414 1.00 64.06 600 THR A CA 1
ATOM 4993 C C . THR A 1 600 ? 33.355 21.297 -7.095 1.00 64.06 600 THR A C 1
ATOM 4995 O O . THR A 1 600 ? 32.311 21.934 -7.250 1.00 64.06 600 THR A O 1
ATOM 4998 N N . SER A 1 601 ? 33.353 20.016 -6.711 1.00 63.84 601 SER A N 1
ATOM 4999 C CA . SER A 1 601 ? 32.117 19.384 -6.242 1.00 63.84 601 SER A CA 1
ATOM 5000 C C . SER A 1 601 ? 31.760 19.962 -4.877 1.00 63.84 601 SER A C 1
ATOM 5002 O O . SER A 1 601 ? 32.608 20.115 -4.002 1.00 63.84 601 SER A O 1
ATOM 5004 N N . LYS A 1 602 ? 30.483 20.297 -4.685 1.00 65.19 602 LYS A N 1
ATOM 5005 C CA . LYS A 1 602 ? 29.959 20.680 -3.362 1.00 65.19 602 LYS A CA 1
ATOM 5006 C C . LYS A 1 602 ? 29.661 19.472 -2.469 1.00 65.19 602 LYS A C 1
ATOM 5008 O O . LYS A 1 602 ? 29.329 19.661 -1.304 1.00 65.19 602 LYS A O 1
ATOM 5013 N N . VAL A 1 603 ? 29.711 18.267 -3.034 1.00 67.62 603 VAL A N 1
ATOM 5014 C CA . VAL A 1 603 ? 29.275 17.013 -2.409 1.00 67.62 603 VAL A CA 1
ATOM 5015 C C . VAL A 1 603 ? 30.467 16.102 -2.145 1.00 67.62 603 VAL A C 1
ATOM 5017 O O . VAL A 1 603 ? 30.595 15.565 -1.049 1.00 67.62 603 VAL A O 1
ATOM 5020 N N . TYR A 1 604 ? 31.342 15.940 -3.136 1.00 78.25 604 TYR A N 1
ATOM 5021 C CA . TYR A 1 604 ? 32.562 15.156 -3.009 1.00 78.25 604 TYR A CA 1
ATOM 5022 C C . TYR A 1 604 ? 33.712 16.083 -2.632 1.00 78.25 604 TYR A C 1
ATOM 5024 O O . TYR A 1 604 ? 33.974 17.065 -3.324 1.00 78.25 604 TYR A O 1
ATOM 5032 N N . ASP A 1 605 ? 34.391 15.790 -1.525 1.00 73.31 605 ASP A N 1
ATOM 5033 C CA . ASP A 1 605 ? 35.571 16.555 -1.133 1.00 73.31 605 ASP A CA 1
ATOM 5034 C C . ASP A 1 605 ? 36.739 16.332 -2.117 1.00 73.31 605 ASP A C 1
ATOM 5036 O O . ASP A 1 605 ? 36.747 15.397 -2.926 1.00 73.31 605 ASP A O 1
ATOM 5040 N N . ASP A 1 606 ? 37.760 17.190 -2.048 1.00 70.12 606 ASP A N 1
ATOM 5041 C CA . ASP A 1 606 ? 38.907 17.122 -2.965 1.00 70.12 606 ASP A CA 1
ATOM 5042 C C . ASP A 1 606 ? 39.651 15.777 -2.890 1.00 70.12 606 ASP A C 1
ATOM 5044 O O . ASP A 1 606 ? 40.259 15.346 -3.870 1.00 70.12 606 ASP A O 1
ATOM 5048 N N . LYS A 1 607 ? 39.596 15.083 -1.744 1.00 73.75 607 LYS A N 1
ATOM 5049 C CA . LYS A 1 607 ? 40.230 13.770 -1.558 1.00 73.75 607 LYS A CA 1
ATOM 5050 C C . LYS A 1 607 ? 39.469 12.669 -2.289 1.00 73.75 607 LYS A C 1
ATOM 5052 O O . LYS A 1 607 ? 40.094 11.833 -2.938 1.00 73.75 607 LYS A O 1
ATOM 5057 N N . ILE A 1 608 ? 38.141 12.665 -2.203 1.00 72.81 608 ILE A N 1
ATOM 5058 C CA . ILE A 1 608 ? 37.272 11.706 -2.887 1.00 72.81 608 ILE A CA 1
ATOM 5059 C C . ILE A 1 608 ? 37.286 11.969 -4.389 1.00 72.81 608 ILE A C 1
ATOM 5061 O O . ILE A 1 608 ? 37.402 11.022 -5.158 1.00 72.81 608 ILE A O 1
ATOM 5065 N N . LEU A 1 609 ? 37.278 13.231 -4.824 1.00 76.00 609 LEU A N 1
ATOM 5066 C CA . LEU A 1 609 ? 37.466 13.565 -6.238 1.00 76.00 609 LEU A CA 1
ATOM 5067 C C . LEU A 1 609 ? 38.824 13.077 -6.761 1.00 76.00 609 LEU A C 1
ATOM 5069 O O . LEU A 1 609 ? 38.892 12.496 -7.843 1.00 76.00 609 LEU A O 1
ATOM 5073 N N . GLN A 1 610 ? 39.903 13.243 -5.989 1.00 76.94 610 GLN A N 1
ATOM 5074 C CA . GLN A 1 610 ? 41.208 12.679 -6.348 1.00 76.94 610 GLN A CA 1
ATOM 5075 C C . GLN A 1 610 ? 41.168 11.151 -6.441 1.00 76.94 610 GLN A C 1
ATOM 5077 O O . GLN A 1 610 ? 41.700 10.600 -7.401 1.00 76.94 610 GLN A O 1
ATOM 5082 N N . LEU A 1 611 ? 40.516 10.465 -5.499 1.00 78.50 611 LEU A N 1
ATOM 5083 C CA . LEU A 1 611 ? 40.320 9.012 -5.548 1.00 78.50 611 LEU A CA 1
ATOM 5084 C C . LEU A 1 611 ? 39.529 8.586 -6.793 1.00 78.50 611 LEU A C 1
ATOM 5086 O O . LEU A 1 611 ? 39.978 7.688 -7.498 1.00 78.50 611 LEU A O 1
ATOM 5090 N N . ILE A 1 612 ? 38.427 9.272 -7.114 1.00 81.06 612 ILE A N 1
ATOM 5091 C CA . ILE A 1 612 ? 37.595 9.010 -8.299 1.00 81.06 612 ILE A CA 1
ATOM 5092 C C . ILE A 1 612 ? 38.403 9.114 -9.590 1.00 81.06 612 ILE A C 1
ATOM 5094 O O . ILE A 1 612 ? 38.241 8.281 -10.472 1.00 81.06 612 ILE A O 1
ATOM 5098 N N . PHE A 1 613 ? 39.285 10.105 -9.720 1.00 78.81 613 PHE A N 1
ATOM 5099 C CA . PHE A 1 613 ? 40.058 10.298 -10.951 1.00 78.81 613 PHE A CA 1
ATOM 5100 C C . PHE A 1 613 ? 41.419 9.580 -10.968 1.00 78.81 613 PHE A C 1
ATOM 5102 O O . PHE A 1 613 ? 42.105 9.623 -11.991 1.00 78.81 613 PHE A O 1
ATOM 5109 N N . THR A 1 614 ? 41.808 8.912 -9.877 1.00 78.69 614 THR A N 1
ATOM 5110 C CA . THR A 1 614 ? 43.076 8.161 -9.774 1.00 78.69 614 THR A CA 1
ATOM 5111 C C . THR A 1 614 ? 42.856 6.647 -9.750 1.00 78.69 614 THR A C 1
ATOM 5113 O O . THR A 1 614 ? 43.656 5.908 -10.321 1.00 78.69 614 THR A O 1
ATOM 5116 N N . ASP A 1 615 ? 41.780 6.174 -9.116 1.00 81.38 615 ASP A N 1
ATOM 5117 C CA . ASP A 1 615 ? 41.422 4.759 -9.032 1.00 81.38 615 ASP A CA 1
ATOM 5118 C C . ASP A 1 615 ? 40.361 4.392 -10.077 1.00 81.38 615 ASP A C 1
ATOM 5120 O O . ASP A 1 615 ? 39.304 5.018 -10.176 1.00 81.38 615 ASP A O 1
ATOM 5124 N N . ARG A 1 616 ? 40.635 3.337 -10.850 1.00 81.12 616 ARG A N 1
ATOM 5125 C CA . ARG A 1 616 ? 39.760 2.895 -11.939 1.00 81.12 616 ARG A CA 1
ATOM 5126 C C . ARG A 1 616 ? 38.372 2.482 -11.447 1.00 81.12 616 ARG A C 1
ATOM 5128 O O . ARG A 1 616 ? 37.394 2.853 -12.078 1.00 81.12 616 ARG A O 1
ATOM 5135 N N . HIS A 1 617 ? 38.256 1.767 -10.334 1.00 80.88 617 HIS A N 1
ATOM 5136 C CA . HIS A 1 617 ? 36.960 1.264 -9.875 1.00 80.88 617 HIS A CA 1
ATOM 5137 C C . HIS A 1 617 ? 36.064 2.399 -9.364 1.00 80.88 617 HIS A C 1
ATOM 5139 O O . HIS A 1 617 ? 34.861 2.399 -9.614 1.00 80.88 617 HIS A O 1
ATOM 5145 N N . TRP A 1 618 ? 36.640 3.401 -8.692 1.00 82.25 618 TRP A N 1
ATOM 5146 C CA . TRP A 1 618 ? 35.893 4.599 -8.290 1.00 82.25 618 TRP A CA 1
ATOM 5147 C C . TRP A 1 618 ? 35.430 5.421 -9.488 1.00 82.25 618 TRP A C 1
ATOM 5149 O O . TRP A 1 618 ? 34.289 5.891 -9.502 1.00 82.25 618 TRP A O 1
ATOM 5159 N N . PHE A 1 619 ? 36.288 5.554 -10.503 1.00 84.88 619 PHE A N 1
ATOM 5160 C CA . PHE A 1 619 ? 35.913 6.192 -11.756 1.00 84.88 619 PHE A CA 1
ATOM 5161 C C . PHE A 1 619 ? 34.728 5.482 -12.412 1.00 84.88 619 PHE A C 1
ATOM 5163 O O . PHE A 1 619 ? 33.794 6.140 -12.854 1.00 84.88 619 PHE A O 1
ATOM 5170 N N . GLU A 1 620 ? 34.729 4.148 -12.442 1.00 84.25 620 GLU A N 1
ATOM 5171 C CA . GLU A 1 620 ? 33.654 3.358 -13.046 1.00 84.25 620 GLU A CA 1
ATOM 5172 C C . GLU A 1 620 ? 32.302 3.577 -12.346 1.00 84.25 620 GLU A C 1
ATOM 5174 O O . GLU A 1 620 ? 31.291 3.727 -13.033 1.00 84.25 620 GLU A O 1
ATOM 5179 N N . LEU A 1 621 ? 32.276 3.667 -11.008 1.00 86.06 621 LEU A N 1
ATOM 5180 C CA . LEU A 1 621 ? 31.059 3.997 -10.251 1.00 86.06 621 LEU A CA 1
ATOM 5181 C C . LEU A 1 621 ? 30.556 5.410 -10.575 1.00 86.06 621 LEU A C 1
ATOM 5183 O O . LEU A 1 621 ? 29.388 5.586 -10.911 1.00 86.06 621 LEU A O 1
ATOM 5187 N N . TYR A 1 622 ? 31.448 6.403 -10.524 1.00 87.62 622 TYR A N 1
ATOM 5188 C CA . TYR A 1 622 ? 31.111 7.796 -10.818 1.00 87.62 622 TYR A CA 1
ATOM 5189 C C . TYR A 1 622 ? 30.621 7.976 -12.257 1.00 87.62 622 TYR A C 1
ATOM 5191 O O . TYR A 1 622 ? 29.599 8.616 -12.498 1.00 87.62 622 TYR A O 1
ATOM 5199 N N . PHE A 1 623 ? 31.340 7.402 -13.221 1.00 87.50 623 PHE A N 1
ATOM 5200 C CA . PHE A 1 623 ? 31.055 7.532 -14.644 1.00 87.50 623 PHE A CA 1
ATOM 5201 C C . PHE A 1 623 ? 29.727 6.869 -15.012 1.00 87.50 623 PHE A C 1
ATOM 5203 O O . PHE A 1 623 ? 28.949 7.450 -15.766 1.00 87.50 623 PHE A O 1
ATOM 5210 N N . HIS A 1 624 ? 29.427 5.705 -14.427 1.00 90.19 624 HIS A N 1
ATOM 5211 C CA . HIS A 1 624 ? 28.129 5.054 -14.577 1.00 90.19 624 HIS A CA 1
ATOM 5212 C C . HIS A 1 624 ? 26.974 5.960 -14.125 1.00 90.19 624 HIS A C 1
ATOM 5214 O O . HIS A 1 624 ? 25.982 6.100 -14.841 1.00 90.19 624 HIS A O 1
ATOM 5220 N N . ASP A 1 625 ? 27.118 6.637 -12.984 1.00 89.94 625 ASP A N 1
ATOM 5221 C CA . ASP A 1 625 ? 26.092 7.557 -12.484 1.00 89.94 625 ASP A CA 1
ATOM 5222 C C . ASP A 1 625 ? 25.903 8.767 -13.403 1.00 89.94 625 ASP A C 1
ATOM 5224 O O . ASP A 1 625 ? 24.768 9.160 -13.680 1.00 89.94 625 ASP A O 1
ATOM 5228 N N . GLN A 1 626 ? 26.994 9.325 -13.942 1.00 88.38 626 GLN A N 1
ATOM 5229 C CA . GLN A 1 626 ? 26.906 10.427 -14.906 1.00 88.38 626 GLN A CA 1
ATOM 5230 C C . GLN A 1 626 ? 26.197 10.005 -16.204 1.00 88.38 626 GLN A C 1
ATOM 5232 O O . GLN A 1 626 ? 25.403 10.780 -16.742 1.00 88.38 626 GLN A O 1
ATOM 5237 N N . ILE A 1 627 ? 26.424 8.773 -16.685 1.00 88.56 627 ILE A N 1
ATOM 5238 C CA . ILE A 1 627 ? 25.698 8.204 -17.833 1.00 88.56 627 ILE A CA 1
ATOM 5239 C C . ILE A 1 627 ? 24.203 8.117 -17.518 1.00 88.56 627 ILE A C 1
ATOM 5241 O O . ILE A 1 627 ? 23.391 8.606 -18.304 1.00 88.56 627 ILE A O 1
ATOM 5245 N N . ALA A 1 628 ? 23.837 7.524 -16.376 1.00 88.06 628 ALA A N 1
ATOM 5246 C CA . ALA A 1 628 ? 22.439 7.330 -15.991 1.00 88.06 628 ALA A CA 1
ATOM 5247 C C . ALA A 1 628 ? 21.684 8.670 -15.928 1.00 88.06 628 ALA A C 1
ATOM 5249 O O . ALA A 1 628 ? 20.587 8.807 -16.477 1.00 88.06 628 ALA A O 1
ATOM 5250 N N . MET A 1 629 ? 22.308 9.686 -15.324 1.00 88.44 629 MET A N 1
ATOM 5251 C CA . MET A 1 629 ? 21.747 11.036 -15.226 1.00 88.44 629 MET A CA 1
ATOM 5252 C C . MET A 1 629 ? 21.603 11.709 -16.598 1.00 88.44 629 MET A C 1
ATOM 5254 O O . MET A 1 629 ? 20.570 12.321 -16.876 1.00 88.44 629 MET A O 1
ATOM 5258 N N . HIS A 1 630 ? 22.593 11.558 -17.485 1.00 87.06 630 HIS A N 1
ATOM 5259 C CA . HIS A 1 630 ? 22.551 12.115 -18.843 1.00 87.06 630 HIS A CA 1
ATOM 5260 C C . HIS A 1 630 ? 21.460 11.469 -19.709 1.00 87.06 630 HIS A C 1
ATOM 5262 O O . HIS A 1 630 ? 20.706 12.173 -20.384 1.00 87.06 630 HIS A O 1
ATOM 5268 N N . LEU A 1 631 ? 21.320 10.140 -19.657 1.00 85.44 631 LEU A N 1
ATOM 5269 C CA . LEU A 1 631 ? 20.254 9.412 -20.357 1.00 85.44 631 LEU A CA 1
ATOM 5270 C C . LEU A 1 631 ? 18.864 9.860 -19.883 1.00 85.44 631 LEU A C 1
ATOM 5272 O O . LEU A 1 631 ? 17.977 10.100 -20.710 1.00 85.44 631 LEU A O 1
ATOM 5276 N N . GLY A 1 632 ? 18.694 10.034 -18.568 1.00 80.69 632 GLY A N 1
ATOM 5277 C CA . GLY A 1 632 ? 17.464 10.547 -17.966 1.00 80.69 632 GLY A CA 1
ATOM 5278 C C . GLY A 1 632 ? 17.140 11.984 -18.388 1.00 80.69 632 GLY A C 1
ATOM 5279 O O . GLY A 1 632 ? 16.010 12.264 -18.791 1.00 80.69 632 GLY A O 1
ATOM 5280 N N . GLU A 1 633 ? 18.129 12.887 -18.362 1.00 84.50 633 GLU A N 1
ATOM 5281 C CA . GLU A 1 633 ? 17.986 14.290 -18.783 1.00 84.50 633 GLU A CA 1
ATOM 5282 C C . GLU A 1 633 ? 17.527 14.399 -20.240 1.00 84.50 633 GLU A C 1
ATOM 5284 O O . GLU A 1 633 ? 16.575 15.123 -20.551 1.00 84.50 633 GLU A O 1
ATOM 5289 N N . VAL A 1 634 ? 18.178 13.654 -21.135 1.00 81.12 634 VAL A N 1
ATOM 5290 C CA . VAL A 1 634 ? 17.891 13.723 -22.568 1.00 81.12 634 VAL A CA 1
ATOM 5291 C C . VAL A 1 634 ? 16.704 12.841 -22.968 1.00 81.12 634 VAL A C 1
ATOM 5293 O O . VAL A 1 634 ? 16.190 12.982 -24.077 1.00 81.12 634 VAL A O 1
ATOM 5296 N N . LYS A 1 635 ? 16.198 11.990 -22.068 1.00 79.56 635 LYS A N 1
ATOM 5297 C CA . LYS A 1 635 ? 15.115 11.023 -22.316 1.00 79.56 635 LYS A CA 1
ATOM 5298 C C . LYS A 1 635 ? 15.462 10.050 -23.443 1.00 79.56 635 LYS A C 1
ATOM 5300 O O . LYS A 1 635 ? 14.752 9.984 -24.452 1.00 79.56 635 LYS A O 1
ATOM 5305 N N . ILE A 1 636 ? 16.592 9.366 -23.287 1.00 80.00 636 ILE A N 1
ATOM 5306 C CA . ILE A 1 636 ? 17.021 8.257 -24.146 1.00 80.00 636 ILE A CA 1
ATOM 5307 C C . ILE A 1 636 ? 16.651 6.939 -23.452 1.00 80.00 636 ILE A C 1
ATOM 5309 O O . ILE A 1 636 ? 16.871 6.791 -22.253 1.00 80.00 636 ILE A O 1
ATOM 5313 N N . GLN A 1 637 ? 16.071 5.995 -24.192 1.00 77.75 637 GLN A N 1
ATOM 5314 C CA . GLN A 1 637 ? 15.539 4.725 -23.673 1.00 77.75 637 GLN A CA 1
ATOM 5315 C C . GLN A 1 637 ? 16.556 3.573 -23.610 1.00 77.75 637 GLN A C 1
ATOM 5317 O O . GLN A 1 637 ? 16.185 2.465 -23.243 1.00 77.75 637 GLN A O 1
ATOM 5322 N N . LEU A 1 638 ? 17.822 3.815 -23.955 1.00 82.38 638 LEU A N 1
ATOM 5323 C CA . LEU A 1 638 ? 18.897 2.830 -23.797 1.00 82.38 638 LEU A CA 1
ATOM 5324 C C . LEU A 1 638 ? 19.210 2.607 -22.315 1.00 82.38 638 LEU A C 1
ATOM 5326 O O . LEU A 1 638 ? 19.122 3.543 -21.516 1.00 82.38 638 LEU A O 1
ATOM 5330 N N . SER A 1 639 ? 19.616 1.395 -21.942 1.00 84.69 639 SER A N 1
ATOM 5331 C CA . SER A 1 639 ? 20.076 1.146 -20.572 1.00 84.69 639 SER A CA 1
ATOM 5332 C C . SER A 1 639 ? 21.443 1.784 -20.277 1.00 84.69 639 SER A C 1
ATOM 5334 O O . SER A 1 639 ? 22.294 1.952 -21.160 1.00 84.69 639 SER A O 1
ATOM 5336 N N . THR A 1 640 ? 21.684 2.100 -19.002 1.00 86.31 640 THR A N 1
ATOM 5337 C CA . THR A 1 640 ? 22.961 2.667 -18.538 1.00 86.31 640 THR A CA 1
ATOM 5338 C C . THR A 1 640 ? 24.135 1.738 -18.835 1.00 86.31 640 THR A C 1
ATOM 5340 O O . THR A 1 640 ? 25.177 2.204 -19.292 1.00 86.31 640 THR A O 1
ATOM 5343 N N . ASP A 1 641 ? 23.955 0.426 -18.663 1.00 84.31 641 ASP A N 1
ATOM 5344 C CA . ASP A 1 641 ? 25.003 -0.556 -18.947 1.00 84.31 641 ASP A CA 1
ATOM 5345 C C . ASP A 1 641 ? 25.378 -0.592 -20.437 1.00 84.31 641 ASP A C 1
ATOM 5347 O O . ASP A 1 641 ? 26.538 -0.815 -20.766 1.00 84.31 641 ASP A O 1
ATOM 5351 N N . PHE A 1 642 ? 24.431 -0.356 -21.355 1.00 86.31 642 PHE A N 1
ATOM 5352 C CA . PHE A 1 642 ? 24.734 -0.303 -22.789 1.00 86.31 642 PHE A CA 1
ATOM 5353 C C . PHE A 1 642 ? 25.634 0.886 -23.113 1.00 86.31 642 PHE A C 1
ATOM 5355 O O . PHE A 1 642 ? 26.659 0.733 -23.776 1.00 86.31 642 PHE A O 1
ATOM 5362 N N . ALA A 1 643 ? 25.259 2.070 -22.627 1.00 86.69 643 ALA A N 1
ATOM 5363 C CA . ALA A 1 643 ? 26.047 3.276 -22.835 1.00 86.69 643 ALA A CA 1
ATOM 5364 C C . ALA A 1 643 ? 27.413 3.173 -22.138 1.00 86.69 643 ALA A C 1
ATOM 5366 O O . ALA A 1 643 ? 28.417 3.616 -22.693 1.00 86.69 643 ALA A O 1
ATOM 5367 N N . TYR A 1 644 ? 27.473 2.540 -20.966 1.00 86.94 644 TYR A N 1
ATOM 5368 C CA . TYR A 1 644 ? 28.725 2.264 -20.271 1.00 86.94 644 TYR A CA 1
ATOM 5369 C C . TYR A 1 644 ? 29.632 1.325 -21.078 1.00 86.94 644 TYR A C 1
ATOM 5371 O O . TYR A 1 644 ? 30.785 1.683 -21.329 1.00 86.94 644 TYR A O 1
ATOM 5379 N N . ASP A 1 645 ? 29.117 0.181 -21.545 1.00 83.62 645 ASP A N 1
ATOM 5380 C CA . ASP A 1 645 ? 29.862 -0.772 -22.378 1.00 83.62 645 ASP A CA 1
ATOM 5381 C C . ASP A 1 645 ? 30.388 -0.066 -23.644 1.00 83.62 645 ASP A C 1
ATOM 5383 O O . ASP A 1 645 ? 31.577 -0.153 -23.948 1.00 83.62 645 ASP A O 1
ATOM 5387 N N . LEU A 1 646 ? 29.554 0.713 -24.345 1.00 84.75 646 LEU A N 1
ATOM 5388 C CA . LEU A 1 646 ? 29.950 1.442 -25.558 1.00 84.75 646 LEU A CA 1
ATOM 5389 C C . LEU A 1 646 ? 31.085 2.448 -25.304 1.00 84.75 646 LEU A C 1
ATOM 5391 O O . LEU A 1 646 ? 32.025 2.534 -26.092 1.00 84.75 646 LEU A O 1
ATOM 5395 N N . LEU A 1 647 ? 31.003 3.217 -24.214 1.00 83.94 647 LEU A N 1
ATOM 5396 C CA . LEU A 1 647 ? 31.947 4.303 -23.937 1.00 83.94 647 LEU A CA 1
ATOM 5397 C C . LEU A 1 647 ? 33.268 3.827 -23.331 1.00 83.94 647 LEU A C 1
ATOM 5399 O O . LEU A 1 647 ? 34.278 4.504 -23.511 1.00 83.94 647 LEU A O 1
ATOM 5403 N N . THR A 1 648 ? 33.267 2.689 -22.632 1.00 79.19 648 THR A N 1
ATOM 5404 C CA . THR A 1 648 ? 34.444 2.154 -21.924 1.00 79.19 648 THR A CA 1
ATOM 5405 C C . THR A 1 648 ? 35.161 1.028 -22.670 1.00 79.19 648 THR A C 1
ATOM 5407 O O . THR A 1 648 ? 36.278 0.668 -22.298 1.00 79.19 648 THR A O 1
ATOM 5410 N N . SER A 1 649 ? 34.573 0.498 -23.750 1.00 77.31 649 SER A N 1
ATOM 5411 C CA . SER A 1 649 ? 35.174 -0.583 -24.547 1.00 77.31 649 SER A CA 1
ATOM 5412 C C . SER A 1 649 ? 36.473 -0.191 -25.257 1.00 77.31 649 SER A C 1
ATOM 5414 O O . SER A 1 649 ? 37.225 -1.078 -25.652 1.00 77.31 649 SER A O 1
ATOM 5416 N N . ASN A 1 650 ? 36.769 1.104 -25.414 1.00 77.69 650 ASN A N 1
ATOM 5417 C CA . ASN A 1 650 ? 38.033 1.565 -25.982 1.00 77.69 650 ASN A CA 1
ATOM 5418 C C . ASN A 1 650 ? 39.147 1.631 -24.905 1.00 77.69 650 ASN A C 1
ATOM 5420 O O . ASN A 1 650 ? 39.167 2.571 -24.105 1.00 77.69 650 ASN A O 1
ATOM 5424 N N . PRO A 1 651 ? 40.124 0.700 -24.891 1.00 70.19 651 PRO A N 1
ATOM 5425 C CA . PRO A 1 651 ? 41.155 0.630 -23.861 1.00 70.19 651 PRO A CA 1
ATOM 5426 C C . PRO A 1 651 ? 42.200 1.748 -23.970 1.00 70.19 651 PRO A C 1
ATOM 5428 O O . PRO A 1 651 ? 42.960 1.947 -23.023 1.00 70.19 651 PRO A O 1
ATOM 5431 N N . THR A 1 652 ? 42.271 2.471 -25.096 1.00 71.62 652 THR A N 1
ATOM 5432 C CA . THR A 1 652 ? 43.243 3.561 -25.286 1.00 71.62 652 THR A CA 1
ATOM 5433 C C . THR A 1 652 ? 42.736 4.905 -24.768 1.00 71.62 652 THR A C 1
ATOM 5435 O O . THR A 1 652 ? 43.523 5.848 -24.668 1.00 71.62 652 THR A O 1
ATOM 5438 N N . ARG A 1 653 ? 41.444 5.029 -24.420 1.00 74.00 653 ARG A N 1
ATOM 5439 C CA . ARG A 1 653 ? 40.916 6.266 -23.834 1.00 74.00 653 ARG A CA 1
ATOM 5440 C C . ARG A 1 653 ? 41.403 6.441 -22.399 1.00 74.00 653 ARG A C 1
ATOM 5442 O O . ARG A 1 653 ? 41.167 5.615 -21.521 1.00 74.00 653 ARG A O 1
ATOM 5449 N N . THR A 1 654 ? 42.028 7.582 -22.134 1.00 75.25 654 THR A N 1
ATOM 5450 C CA . THR A 1 654 ? 42.460 7.955 -20.781 1.00 75.25 654 THR A CA 1
ATOM 5451 C C . THR A 1 654 ? 41.279 8.436 -19.928 1.00 75.25 654 THR A C 1
ATOM 5453 O O . THR A 1 654 ? 40.273 8.921 -20.447 1.00 75.25 654 THR A O 1
ATOM 5456 N N . ILE A 1 655 ? 41.402 8.372 -18.596 1.00 73.81 655 ILE A N 1
ATOM 5457 C CA . ILE A 1 655 ? 40.406 8.935 -17.656 1.00 73.81 655 ILE A CA 1
ATOM 5458 C C . ILE A 1 655 ? 40.148 10.428 -17.951 1.00 73.81 655 ILE A C 1
ATOM 5460 O O . ILE A 1 655 ? 39.017 10.900 -17.861 1.00 73.81 655 ILE A O 1
ATOM 5464 N N . LYS A 1 656 ? 41.180 11.163 -18.394 1.00 71.88 656 LYS A N 1
ATOM 5465 C CA . LYS A 1 656 ? 41.073 12.579 -18.780 1.00 71.88 656 LYS A CA 1
ATOM 5466 C C . LYS A 1 656 ? 40.139 12.805 -19.971 1.00 71.88 656 LYS A C 1
ATOM 5468 O O . LYS A 1 656 ? 39.329 13.722 -19.933 1.00 71.88 656 LYS A O 1
ATOM 5473 N N . GLN A 1 657 ? 40.208 11.952 -20.992 1.00 73.31 657 GLN A N 1
ATOM 5474 C CA . GLN A 1 657 ? 39.314 12.036 -22.152 1.00 73.31 657 GLN A CA 1
ATOM 5475 C C . GLN A 1 657 ? 37.867 11.712 -21.763 1.00 73.31 657 GLN A C 1
ATOM 5477 O O . GLN A 1 657 ? 36.955 12.436 -22.147 1.00 73.31 657 GLN A O 1
ATOM 5482 N N . HIS A 1 658 ? 37.646 10.709 -20.908 1.00 78.25 658 HIS A N 1
ATOM 5483 C CA . HIS A 1 658 ? 36.300 10.413 -20.407 1.00 78.25 658 HIS A CA 1
ATOM 5484 C C . HIS A 1 658 ? 35.700 11.564 -19.580 1.00 78.25 658 HIS A C 1
ATOM 5486 O O . HIS A 1 658 ? 34.493 11.798 -19.634 1.00 78.25 658 HIS A O 1
ATOM 5492 N N . LYS A 1 659 ? 36.532 12.334 -18.863 1.00 75.31 659 LYS A N 1
ATOM 5493 C CA . LYS A 1 659 ? 36.103 13.511 -18.088 1.00 75.31 659 LYS A CA 1
ATOM 5494 C C . LYS A 1 659 ? 35.525 14.634 -18.967 1.00 75.31 659 LYS A C 1
ATOM 5496 O O . LYS A 1 659 ? 34.733 15.430 -18.468 1.00 75.31 659 LYS A O 1
ATOM 5501 N N . ARG A 1 660 ? 35.871 14.697 -20.261 1.00 77.38 660 ARG A N 1
ATOM 5502 C CA . ARG A 1 660 ? 35.363 15.707 -21.216 1.00 77.38 660 ARG A CA 1
ATOM 5503 C C . ARG A 1 660 ? 33.978 15.380 -21.786 1.00 77.38 660 ARG A C 1
ATOM 5505 O O . ARG A 1 660 ? 33.261 16.303 -22.178 1.00 77.38 660 ARG A O 1
ATOM 5512 N N . LEU A 1 661 ? 33.576 14.105 -21.773 1.00 79.88 661 LEU A N 1
ATOM 5513 C CA . LEU A 1 661 ? 32.368 13.616 -22.454 1.00 79.88 661 LEU A CA 1
ATOM 5514 C C . LEU A 1 661 ? 31.093 14.343 -22.019 1.00 79.88 661 LEU A C 1
ATOM 5516 O O . LEU A 1 661 ? 30.318 14.808 -22.849 1.00 79.88 661 LEU A O 1
ATOM 5520 N N . PHE A 1 662 ? 30.876 14.475 -20.710 1.00 81.88 662 PHE A N 1
ATOM 5521 C CA . PHE A 1 662 ? 29.671 15.122 -20.192 1.00 81.88 662 PHE A CA 1
ATOM 5522 C C . PHE A 1 662 ? 29.767 16.647 -20.130 1.00 81.88 662 PHE A C 1
ATOM 5524 O O . PHE A 1 662 ? 28.770 17.282 -20.448 1.00 81.88 662 PHE A O 1
ATOM 5531 N N . PRO A 1 663 ? 30.877 17.285 -19.726 1.00 76.44 663 PRO A N 1
ATOM 5532 C CA . PRO A 1 663 ? 30.932 18.745 -19.642 1.00 76.44 663 PRO A CA 1
ATOM 5533 C C . PRO A 1 663 ? 31.089 19.449 -20.998 1.00 76.44 663 PRO A C 1
ATOM 5535 O O . PRO A 1 663 ? 30.602 20.568 -21.144 1.00 76.44 663 PRO A O 1
ATOM 5538 N N . VAL A 1 664 ? 31.749 18.816 -21.978 1.00 74.62 664 VAL A N 1
ATOM 5539 C CA . VAL A 1 664 ? 32.130 19.442 -23.259 1.00 74.62 664 VAL A CA 1
ATOM 5540 C C . VAL A 1 664 ? 31.456 18.741 -24.443 1.00 74.62 664 VAL A C 1
ATOM 5542 O O . VAL A 1 664 ? 30.671 19.367 -25.150 1.00 74.62 664 VAL A O 1
ATOM 5545 N N . GLU A 1 665 ? 31.653 17.431 -24.610 1.00 77.00 665 GLU A N 1
ATOM 5546 C CA . GLU A 1 665 ? 31.243 16.664 -25.812 1.00 77.00 665 GLU A CA 1
ATOM 5547 C C . GLU A 1 665 ? 29.796 16.114 -25.747 1.00 77.00 665 GLU A C 1
ATOM 5549 O O . GLU A 1 665 ? 29.392 15.244 -26.519 1.00 77.00 665 GLU A O 1
ATOM 5554 N N . HIS A 1 666 ? 28.970 16.631 -24.832 1.00 80.44 666 HIS A N 1
ATOM 5555 C CA . HIS A 1 666 ? 27.643 16.078 -24.529 1.00 80.44 666 HIS A CA 1
ATOM 5556 C C . HIS A 1 666 ? 26.657 16.078 -25.706 1.00 80.44 666 HIS A C 1
ATOM 5558 O O . HIS A 1 666 ? 25.752 15.241 -25.736 1.00 80.44 666 HIS A O 1
ATOM 5564 N N . VAL A 1 667 ? 26.794 17.016 -26.650 1.00 77.94 667 VAL A N 1
ATOM 5565 C CA . VAL A 1 667 ? 25.931 17.102 -27.840 1.00 77.94 667 VAL A CA 1
ATOM 5566 C C . VAL A 1 667 ? 26.220 15.934 -28.779 1.00 77.94 667 VAL A C 1
ATOM 5568 O O . VAL A 1 667 ? 25.302 15.197 -29.125 1.00 77.94 667 VAL A O 1
ATOM 5571 N N . GLU A 1 668 ? 27.491 15.712 -29.108 1.00 77.75 668 GLU A N 1
ATOM 5572 C CA . GLU A 1 668 ? 27.928 14.607 -29.966 1.00 77.75 668 GLU A CA 1
ATOM 5573 C C . GLU A 1 668 ? 27.594 13.250 -29.333 1.00 77.75 668 GLU A C 1
ATOM 5575 O O . GLU A 1 668 ? 26.991 12.390 -29.976 1.00 77.75 668 GLU A O 1
ATOM 5580 N N . LEU A 1 669 ? 27.866 13.093 -28.031 1.00 82.12 669 LEU A N 1
ATOM 5581 C CA . LEU A 1 669 ? 27.495 11.892 -27.278 1.00 82.12 669 LEU A CA 1
ATOM 5582 C C . LEU A 1 669 ? 25.989 11.605 -27.360 1.00 82.12 669 LEU A C 1
ATOM 5584 O O . LEU A 1 669 ? 25.565 10.465 -27.550 1.00 82.12 669 LEU A O 1
ATOM 5588 N N . THR A 1 670 ? 25.171 12.646 -27.217 1.00 79.81 670 THR A N 1
ATOM 5589 C CA . THR A 1 670 ? 23.715 12.530 -27.317 1.00 79.81 670 THR A CA 1
ATOM 5590 C C . THR A 1 670 ? 23.286 12.070 -28.706 1.00 79.81 670 THR A C 1
ATOM 5592 O O . THR A 1 670 ? 22.418 11.206 -28.817 1.00 79.81 670 THR A O 1
ATOM 5595 N N . GLU A 1 671 ? 23.876 12.630 -29.760 1.00 77.69 671 GLU A N 1
ATOM 5596 C CA . GLU A 1 671 ? 23.569 12.253 -31.140 1.00 77.69 671 GLU A CA 1
ATOM 5597 C C . GLU A 1 671 ? 23.940 10.792 -31.420 1.00 77.69 671 GLU A C 1
ATOM 5599 O O . GLU A 1 671 ? 23.117 10.051 -31.962 1.00 77.69 671 GLU A O 1
ATOM 5604 N N . ILE A 1 672 ? 25.112 10.341 -30.960 1.00 80.38 672 ILE A N 1
ATOM 5605 C CA . ILE A 1 672 ? 25.550 8.941 -31.075 1.00 80.38 672 ILE A CA 1
ATOM 5606 C C . ILE A 1 672 ? 24.562 8.004 -30.371 1.00 80.38 672 ILE A C 1
ATOM 5608 O O . ILE A 1 672 ? 24.078 7.044 -30.970 1.00 80.38 672 ILE A O 1
ATOM 5612 N N . LEU A 1 673 ? 24.208 8.289 -29.114 1.00 83.25 673 LEU A N 1
ATOM 5613 C CA . LEU A 1 673 ? 23.276 7.452 -28.351 1.00 83.25 673 LEU A CA 1
ATOM 5614 C C . LEU A 1 673 ? 21.870 7.439 -28.972 1.00 83.25 673 LEU A C 1
ATOM 5616 O O . LEU A 1 673 ? 21.217 6.397 -28.990 1.00 83.25 673 LEU A O 1
ATOM 5620 N N . ARG A 1 674 ? 21.412 8.557 -29.552 1.00 80.44 674 ARG A N 1
ATOM 5621 C CA . ARG A 1 674 ? 20.140 8.611 -30.292 1.00 80.44 674 ARG A CA 1
ATOM 5622 C C . ARG A 1 674 ? 20.145 7.710 -31.528 1.00 80.44 674 ARG A C 1
ATOM 5624 O O . ARG A 1 674 ? 19.111 7.122 -31.829 1.00 80.44 674 ARG A O 1
ATOM 5631 N N . LEU A 1 675 ? 21.272 7.560 -32.229 1.00 76.00 675 LEU A N 1
ATOM 5632 C CA . LEU A 1 675 ? 21.366 6.640 -33.372 1.00 76.00 675 LEU A CA 1
ATOM 5633 C C . LEU A 1 675 ? 21.163 5.181 -32.942 1.00 76.00 675 LEU A C 1
ATOM 5635 O O . LEU A 1 675 ? 20.386 4.460 -33.572 1.00 76.00 675 LEU A O 1
ATOM 5639 N N . PHE A 1 676 ? 21.792 4.768 -31.839 1.00 81.38 676 PHE A N 1
ATOM 5640 C CA . PHE A 1 676 ? 21.591 3.432 -31.275 1.00 81.38 676 PHE A CA 1
ATOM 5641 C C . PHE A 1 676 ? 20.161 3.235 -30.754 1.00 81.38 676 PHE A C 1
ATOM 5643 O O . PHE A 1 676 ? 19.549 2.209 -31.035 1.00 81.38 676 PHE A O 1
ATOM 5650 N N . GLU A 1 677 ? 19.570 4.227 -30.085 1.00 80.88 677 GLU A N 1
ATOM 5651 C CA . GLU A 1 677 ? 18.173 4.153 -29.632 1.00 80.88 677 GLU A CA 1
ATOM 5652 C C . GLU A 1 677 ? 17.197 3.982 -30.806 1.00 80.88 677 GLU A C 1
ATOM 5654 O O . GLU A 1 677 ? 16.294 3.153 -30.751 1.00 80.88 677 GLU A O 1
ATOM 5659 N N . ILE A 1 678 ? 17.383 4.725 -31.901 1.00 71.38 678 ILE A N 1
ATOM 5660 C CA . ILE A 1 678 ? 16.533 4.603 -33.094 1.00 71.38 678 ILE A CA 1
ATOM 5661 C C . ILE A 1 678 ? 16.628 3.193 -33.688 1.00 71.38 678 ILE A C 1
ATOM 5663 O O . ILE A 1 678 ? 15.620 2.648 -34.148 1.00 71.38 678 ILE A O 1
ATOM 5667 N N . SER A 1 679 ? 17.815 2.581 -33.655 1.00 71.44 679 SER A N 1
ATOM 5668 C CA . SER A 1 679 ? 18.008 1.219 -34.157 1.00 71.44 679 SER A CA 1
ATOM 5669 C C . SER A 1 679 ? 17.251 0.154 -33.353 1.00 71.44 679 SER A C 1
ATOM 5671 O O . SER A 1 679 ? 16.946 -0.903 -33.912 1.00 71.44 679 SER A O 1
ATOM 5673 N N . LEU A 1 680 ? 16.817 0.466 -32.119 1.00 72.19 680 LEU A N 1
ATOM 5674 C CA . LEU A 1 680 ? 15.968 -0.419 -31.311 1.00 72.19 680 LEU A CA 1
ATOM 5675 C C . LEU A 1 680 ? 14.606 -0.729 -31.954 1.00 72.19 680 LEU A C 1
ATOM 5677 O O . LEU A 1 680 ? 13.921 -1.667 -31.555 1.00 72.19 680 LEU A O 1
ATOM 5681 N N . GLN A 1 681 ? 14.194 0.042 -32.967 1.00 68.12 681 GLN A N 1
ATOM 5682 C CA . GLN A 1 681 ? 12.983 -0.245 -33.745 1.00 68.12 681 GLN A CA 1
ATOM 5683 C C . GLN A 1 681 ? 13.116 -1.484 -34.644 1.00 68.12 681 GLN A C 1
ATOM 5685 O O . GLN A 1 681 ? 12.102 -2.016 -35.092 1.00 68.12 681 GLN A O 1
ATOM 5690 N N . LEU A 1 682 ? 14.344 -1.905 -34.958 1.00 66.38 682 LEU A N 1
ATOM 5691 C CA . LEU A 1 682 ? 14.632 -3.010 -35.879 1.00 66.38 682 LEU A CA 1
ATOM 5692 C C . LEU A 1 682 ? 15.379 -4.163 -35.205 1.00 66.38 682 LEU A C 1
ATOM 5694 O O . LEU A 1 682 ? 15.267 -5.299 -35.654 1.00 66.38 682 LEU A O 1
ATOM 5698 N N . VAL A 1 683 ? 16.141 -3.869 -34.155 1.00 70.81 683 VAL A N 1
ATOM 5699 C CA . VAL A 1 683 ? 17.057 -4.795 -33.480 1.00 70.81 683 VAL A CA 1
ATOM 5700 C C . VAL A 1 683 ? 16.872 -4.638 -31.975 1.00 70.81 683 VAL A C 1
ATOM 5702 O O . VAL A 1 683 ? 16.595 -3.536 -31.521 1.00 70.81 683 VAL A O 1
ATOM 5705 N N . ASN A 1 684 ? 17.013 -5.691 -31.170 1.00 76.31 684 ASN A N 1
ATOM 5706 C CA . ASN A 1 684 ? 16.922 -5.519 -29.715 1.00 76.31 684 ASN A CA 1
ATOM 5707 C C . ASN A 1 684 ? 18.248 -4.999 -29.107 1.00 76.31 684 ASN A C 1
ATOM 5709 O O . ASN A 1 684 ? 19.324 -5.129 -29.693 1.00 76.31 684 ASN A O 1
ATOM 5713 N N . GLU A 1 685 ? 18.187 -4.394 -27.914 1.00 79.62 685 GLU A N 1
ATOM 5714 C CA . GLU A 1 685 ? 19.377 -3.804 -27.272 1.00 79.62 685 GLU A CA 1
ATOM 5715 C C . GLU A 1 685 ? 20.461 -4.859 -26.984 1.00 79.62 685 GLU A C 1
ATOM 5717 O O . GLU A 1 685 ? 21.654 -4.585 -27.113 1.00 79.62 685 GLU A O 1
ATOM 5722 N N . GLU A 1 686 ? 20.061 -6.085 -26.638 1.00 80.62 686 GLU A N 1
ATOM 5723 C CA . GLU A 1 686 ? 20.981 -7.178 -26.319 1.00 80.62 686 GLU A CA 1
ATOM 5724 C C . GLU A 1 686 ? 21.736 -7.696 -27.555 1.00 80.62 686 GLU A C 1
ATOM 5726 O O . GLU A 1 686 ? 22.917 -8.018 -27.462 1.00 80.62 686 GLU A O 1
ATOM 5731 N N . GLU A 1 687 ? 21.111 -7.727 -28.733 1.00 78.12 687 GLU A N 1
ATOM 5732 C CA . GLU A 1 687 ? 21.733 -8.056 -30.021 1.00 78.12 687 GLU A CA 1
ATOM 5733 C C . GLU A 1 687 ? 22.801 -7.019 -30.374 1.00 78.12 687 GLU A C 1
ATOM 5735 O O . GLU A 1 687 ? 23.925 -7.394 -30.714 1.00 78.12 687 GLU A O 1
ATOM 5740 N N . ILE A 1 688 ? 22.495 -5.725 -30.214 1.00 81.75 688 ILE A N 1
ATOM 5741 C CA . ILE A 1 688 ? 23.465 -4.646 -30.442 1.00 81.75 688 ILE A CA 1
ATOM 5742 C C . ILE A 1 688 ? 24.603 -4.744 -29.425 1.00 81.75 688 ILE A C 1
ATOM 5744 O O . ILE A 1 688 ? 25.774 -4.707 -29.802 1.00 81.75 688 ILE A O 1
ATOM 5748 N N . ARG A 1 689 ? 24.285 -4.931 -28.139 1.00 81.56 689 ARG A N 1
ATOM 5749 C CA . ARG A 1 689 ? 25.296 -5.089 -27.090 1.00 81.56 689 ARG A CA 1
ATOM 5750 C C . ARG A 1 689 ? 26.169 -6.315 -27.333 1.00 81.56 689 ARG A C 1
ATOM 5752 O O . ARG A 1 689 ? 27.370 -6.242 -27.123 1.00 81.56 689 ARG A O 1
ATOM 5759 N N . ASN A 1 690 ? 25.608 -7.422 -27.814 1.00 79.62 690 ASN A N 1
ATOM 5760 C CA . ASN A 1 690 ? 26.369 -8.608 -28.198 1.00 79.62 690 ASN A CA 1
ATOM 5761 C C . ASN A 1 690 ? 27.288 -8.337 -29.386 1.00 79.62 690 ASN A C 1
ATOM 5763 O O . ASN A 1 690 ? 28.383 -8.884 -29.426 1.00 79.62 690 ASN A O 1
ATOM 5767 N N . VAL A 1 691 ? 26.876 -7.500 -30.337 1.00 77.06 691 VAL A N 1
ATOM 5768 C CA . VAL A 1 691 ? 27.733 -7.070 -31.443 1.00 77.06 691 VAL A CA 1
ATOM 5769 C C . VAL A 1 691 ? 28.865 -6.176 -30.933 1.00 77.06 691 VAL A C 1
ATOM 5771 O O . VAL A 1 691 ? 30.016 -6.475 -31.228 1.00 77.06 691 VAL A O 1
ATOM 5774 N N . ILE A 1 692 ? 28.596 -5.195 -30.067 1.00 74.00 692 ILE A N 1
ATOM 5775 C CA . ILE A 1 692 ? 29.632 -4.373 -29.401 1.00 74.00 692 ILE A CA 1
ATOM 5776 C C . ILE A 1 692 ? 30.586 -5.259 -28.580 1.00 74.00 692 ILE A C 1
ATOM 5778 O O . ILE A 1 692 ? 31.801 -5.159 -28.692 1.00 74.00 692 ILE A O 1
ATOM 5782 N N . ARG A 1 693 ? 30.047 -6.217 -27.821 1.00 71.19 693 ARG A N 1
ATOM 5783 C CA . ARG A 1 693 ? 30.819 -7.208 -27.060 1.00 71.19 693 ARG A CA 1
ATOM 5784 C C . ARG A 1 693 ? 31.475 -8.276 -27.925 1.00 71.19 693 ARG A C 1
ATOM 5786 O O . ARG A 1 693 ? 32.214 -9.069 -27.373 1.00 71.19 693 ARG A O 1
ATOM 5793 N N . LYS A 1 694 ? 31.202 -8.384 -29.222 1.00 66.19 694 LYS A N 1
ATOM 5794 C CA . LYS A 1 694 ? 31.937 -9.269 -30.147 1.00 66.19 694 LYS A CA 1
ATOM 5795 C C . LYS A 1 694 ? 32.973 -8.495 -30.959 1.00 66.19 694 LYS A C 1
ATOM 5797 O O . LYS A 1 694 ? 33.928 -9.095 -31.439 1.00 66.19 694 LYS A O 1
ATOM 5802 N N . GLN A 1 695 ? 32.825 -7.175 -31.052 1.00 64.50 695 GLN A N 1
ATOM 5803 C CA . GLN A 1 695 ? 33.815 -6.225 -31.557 1.00 64.50 695 GLN A CA 1
ATOM 5804 C C . GLN A 1 695 ? 34.957 -6.023 -30.555 1.00 64.50 695 GLN A C 1
ATOM 5806 O O . GLN A 1 695 ? 35.233 -4.913 -30.108 1.00 64.50 695 GLN A O 1
ATOM 5811 N N . TRP A 1 696 ? 35.609 -7.106 -30.137 1.00 61.94 696 TRP A N 1
ATOM 5812 C CA . TRP A 1 696 ? 36.766 -6.982 -29.257 1.00 61.94 696 TRP A CA 1
ATOM 5813 C C . TRP A 1 696 ? 37.913 -6.310 -30.002 1.00 61.94 696 TRP A C 1
ATOM 5815 O O . TRP A 1 696 ? 38.155 -6.593 -31.175 1.00 61.94 696 TRP A O 1
ATOM 5825 N N . ILE A 1 697 ? 38.640 -5.455 -29.288 1.00 63.16 697 ILE A N 1
ATOM 5826 C CA . ILE A 1 697 ? 39.946 -4.973 -29.722 1.00 63.16 697 ILE A CA 1
ATOM 5827 C C . ILE A 1 697 ? 40.955 -6.077 -29.375 1.00 63.16 697 ILE A C 1
ATOM 5829 O O . ILE A 1 697 ? 41.230 -6.314 -28.197 1.00 63.16 697 ILE A O 1
ATOM 5833 N N . GLU A 1 698 ? 41.468 -6.806 -30.372 1.00 65.88 698 GLU A N 1
ATOM 5834 C CA . GLU A 1 698 ? 42.451 -7.878 -30.131 1.00 65.88 698 GLU A CA 1
ATOM 5835 C C . GLU A 1 698 ? 43.831 -7.292 -29.764 1.00 65.88 698 GLU A C 1
ATOM 5837 O O . GLU A 1 698 ? 44.388 -6.483 -30.510 1.00 65.88 698 GLU A O 1
ATOM 5842 N N . ILE A 1 699 ? 44.391 -7.717 -28.617 1.00 57.94 699 ILE A N 1
ATOM 5843 C CA . ILE A 1 699 ? 45.687 -7.266 -28.066 1.00 57.94 699 ILE A CA 1
ATOM 5844 C C . ILE A 1 699 ? 46.427 -8.465 -27.428 1.00 57.94 699 ILE A C 1
ATOM 5846 O O . ILE A 1 699 ? 45.940 -8.969 -26.413 1.00 57.94 699 ILE A O 1
ATOM 5850 N N . PRO A 1 700 ? 47.624 -8.908 -27.880 1.00 55.31 700 PRO A N 1
ATOM 5851 C CA . PRO A 1 700 ? 48.221 -8.909 -29.226 1.00 55.31 700 PRO A CA 1
ATOM 5852 C C . PRO A 1 700 ? 47.831 -10.185 -30.032 1.00 55.31 700 PRO A C 1
ATOM 5854 O O . PRO A 1 700 ? 47.348 -11.157 -29.446 1.00 55.31 700 PRO A O 1
ATOM 5857 N N . PRO A 1 701 ? 48.043 -10.259 -31.365 1.00 53.91 701 PRO A N 1
ATOM 5858 C CA . PRO A 1 701 ? 47.409 -11.281 -32.197 1.00 53.91 701 PRO A CA 1
ATOM 5859 C C . PRO A 1 701 ? 48.164 -12.613 -32.118 1.00 53.91 701 PRO A C 1
ATOM 5861 O O . PRO A 1 701 ? 49.318 -12.713 -32.525 1.00 53.91 701 PRO A O 1
ATOM 5864 N N . CYS A 1 702 ? 47.516 -13.670 -31.623 1.00 53.62 702 CYS A N 1
ATOM 5865 C CA . CYS A 1 702 ? 48.022 -15.039 -31.805 1.00 53.62 702 CYS A CA 1
ATOM 5866 C C . CYS A 1 702 ? 47.140 -15.871 -32.752 1.00 53.62 702 CYS A C 1
ATOM 5868 O O . CYS A 1 702 ? 47.665 -16.757 -33.424 1.00 53.62 702 CYS A O 1
ATOM 5870 N N . LYS A 1 703 ? 45.826 -15.590 -32.839 1.00 59.56 703 LYS A N 1
ATOM 5871 C CA . LYS A 1 703 ? 44.880 -16.195 -33.797 1.00 59.56 703 LYS A CA 1
ATOM 5872 C C . LYS A 1 703 ? 43.689 -15.259 -34.045 1.00 59.56 703 LYS A C 1
ATOM 5874 O O . LYS A 1 703 ? 42.757 -15.271 -33.248 1.00 59.56 703 LYS A O 1
ATOM 5879 N N . ILE A 1 704 ? 43.717 -14.518 -35.151 1.00 63.97 704 ILE A N 1
ATOM 5880 C CA . ILE A 1 704 ? 42.593 -13.682 -35.599 1.00 63.97 704 ILE A CA 1
ATOM 5881 C C . ILE A 1 704 ? 41.426 -14.607 -35.971 1.00 63.97 704 ILE A C 1
ATOM 5883 O O . ILE A 1 704 ? 41.564 -15.459 -36.856 1.00 63.97 704 ILE A O 1
ATOM 5887 N N . GLN A 1 705 ? 40.297 -14.490 -35.271 1.00 62.41 705 GLN A N 1
ATOM 5888 C CA . GLN A 1 705 ? 39.100 -15.281 -35.569 1.00 62.41 705 GLN A CA 1
ATOM 5889 C C . GLN A 1 705 ? 38.290 -14.641 -36.702 1.00 62.41 705 GLN A C 1
ATOM 5891 O O . GLN A 1 705 ? 38.177 -13.423 -36.792 1.00 62.41 705 GLN A O 1
ATOM 5896 N N . SER A 1 706 ? 37.696 -15.467 -37.567 1.00 65.94 706 SER A N 1
ATOM 5897 C CA . SER A 1 706 ? 36.786 -14.976 -38.607 1.00 65.94 706 SER A CA 1
ATOM 5898 C C . SER A 1 706 ? 35.489 -14.486 -37.953 1.00 65.94 706 SER A C 1
ATOM 5900 O O . SER A 1 706 ? 34.770 -15.276 -37.340 1.00 65.94 706 SER A O 1
ATOM 5902 N N . SER A 1 707 ? 35.216 -13.186 -38.061 1.00 69.56 707 SER A N 1
ATOM 5903 C CA . SER A 1 707 ? 34.013 -12.529 -37.537 1.00 69.56 707 SER A CA 1
ATOM 5904 C C . SER A 1 707 ? 33.038 -12.209 -38.669 1.00 69.56 707 SER A C 1
ATOM 5906 O O . SER A 1 707 ? 33.456 -11.907 -39.780 1.00 69.56 707 SER A O 1
ATOM 5908 N N . GLU A 1 708 ? 31.730 -12.229 -38.412 1.00 69.94 708 GLU A N 1
ATOM 5909 C CA . GLU A 1 708 ? 30.731 -11.716 -39.369 1.00 69.94 708 GLU A CA 1
ATOM 5910 C C . GLU A 1 708 ? 30.657 -10.178 -39.397 1.00 69.94 708 GLU A C 1
ATOM 5912 O O . GLU A 1 708 ? 29.954 -9.616 -40.229 1.00 69.94 708 GLU A O 1
ATOM 5917 N N . TYR A 1 709 ? 31.409 -9.512 -38.520 1.00 77.75 709 TYR A N 1
ATOM 5918 C CA . TYR A 1 709 ? 31.434 -8.067 -38.300 1.00 77.75 709 TYR A CA 1
ATOM 5919 C C . TYR A 1 709 ? 32.865 -7.524 -38.436 1.00 77.75 709 TYR A C 1
ATOM 5921 O O . TYR A 1 709 ? 33.826 -8.288 -38.342 1.00 77.75 709 TYR A O 1
ATOM 5929 N N . TYR A 1 710 ? 33.010 -6.212 -38.627 1.00 78.50 710 TYR A N 1
ATOM 5930 C CA . TYR A 1 710 ? 34.298 -5.521 -38.595 1.00 78.50 710 TYR A CA 1
ATOM 5931 C C . TYR A 1 710 ? 34.954 -5.662 -37.216 1.00 78.50 710 TYR A C 1
ATOM 5933 O O . TYR A 1 710 ? 34.296 -5.456 -36.191 1.00 78.50 710 TYR A O 1
ATOM 5941 N N . THR A 1 711 ? 36.251 -5.962 -37.194 1.00 76.44 711 THR A N 1
ATOM 5942 C CA . THR A 1 711 ? 37.035 -6.164 -35.965 1.00 76.44 711 THR A CA 1
ATOM 5943 C C . THR A 1 711 ? 38.182 -5.161 -35.903 1.00 76.44 711 THR A C 1
ATOM 5945 O O . THR A 1 711 ? 38.866 -4.943 -36.901 1.00 76.44 711 THR A O 1
ATOM 5948 N N . LEU A 1 712 ? 38.413 -4.559 -34.734 1.00 77.81 712 LEU A N 1
ATOM 5949 C CA . LEU A 1 712 ? 39.564 -3.689 -34.495 1.00 77.81 712 LEU A CA 1
ATOM 5950 C C . LEU A 1 712 ? 40.728 -4.496 -33.913 1.00 77.81 712 LEU A C 1
ATOM 5952 O O . LEU A 1 712 ? 40.554 -5.286 -32.990 1.00 77.81 712 LEU A O 1
ATOM 5956 N N . ILE A 1 713 ? 41.933 -4.268 -34.421 1.00 76.50 713 ILE A N 1
ATOM 5957 C CA . ILE A 1 713 ? 43.167 -4.865 -33.912 1.00 76.50 713 ILE A CA 1
ATOM 5958 C C . ILE A 1 713 ? 44.091 -3.736 -33.493 1.00 76.50 713 ILE A C 1
ATOM 5960 O O . ILE A 1 713 ? 44.434 -2.872 -34.299 1.00 76.50 713 ILE A O 1
ATOM 5964 N N . LEU A 1 714 ? 44.496 -3.745 -32.226 1.00 75.50 714 LEU A N 1
ATOM 5965 C CA . LEU A 1 714 ? 45.414 -2.753 -31.687 1.00 75.50 714 LEU A CA 1
ATOM 5966 C C . LEU A 1 714 ? 46.824 -3.343 -31.672 1.00 75.50 714 LEU A C 1
ATOM 5968 O O . LEU A 1 714 ? 47.157 -4.222 -30.875 1.00 75.50 714 LEU A O 1
ATOM 5972 N N . VAL A 1 715 ? 47.668 -2.843 -32.569 1.00 72.38 715 VAL A N 1
ATOM 5973 C CA . VAL A 1 715 ? 49.061 -3.276 -32.695 1.00 72.38 715 VAL A CA 1
ATOM 5974 C C . VAL A 1 715 ? 49.948 -2.327 -31.889 1.00 72.38 715 VAL A C 1
ATOM 5976 O O . VAL A 1 715 ? 49.846 -1.105 -32.005 1.00 72.38 715 VAL A O 1
ATOM 5979 N N . ASN A 1 716 ? 50.821 -2.893 -31.048 1.00 65.62 716 ASN A N 1
ATOM 5980 C CA . ASN A 1 716 ? 51.781 -2.169 -30.198 1.00 65.62 716 ASN A CA 1
ATOM 5981 C C . ASN A 1 716 ? 51.169 -1.114 -29.252 1.00 65.62 716 ASN A C 1
ATOM 5983 O O . ASN A 1 716 ? 51.882 -0.220 -28.811 1.00 65.62 716 ASN A O 1
ATOM 5987 N N . ASN A 1 717 ? 49.878 -1.222 -28.915 1.00 64.44 717 ASN A N 1
ATOM 5988 C CA . ASN A 1 717 ? 49.139 -0.257 -28.086 1.00 64.44 717 ASN A CA 1
ATOM 5989 C C . ASN A 1 717 ? 49.062 1.180 -28.646 1.00 64.44 717 ASN A C 1
ATOM 5991 O O . ASN A 1 717 ? 48.697 2.088 -27.903 1.00 64.44 717 ASN A O 1
ATOM 5995 N N . GLU A 1 718 ? 49.363 1.395 -29.932 1.00 66.50 718 GLU A N 1
ATOM 5996 C CA . GLU A 1 718 ? 49.404 2.742 -30.528 1.00 66.50 718 GLU A CA 1
ATOM 5997 C C . GLU A 1 718 ? 48.578 2.883 -31.813 1.00 66.50 718 GLU A C 1
ATOM 5999 O O . GLU A 1 718 ? 48.059 3.966 -32.075 1.00 66.50 718 GLU A O 1
ATOM 6004 N N . GLN A 1 719 ? 48.432 1.824 -32.619 1.00 76.31 719 GLN A N 1
ATOM 6005 C CA . GLN A 1 719 ? 47.773 1.909 -33.928 1.00 76.31 719 GLN A CA 1
ATOM 6006 C C . GLN A 1 719 ? 46.633 0.902 -34.065 1.00 76.31 719 GLN A C 1
ATOM 6008 O O . GLN A 1 719 ? 46.820 -0.298 -33.844 1.00 76.31 719 GLN A O 1
ATOM 6013 N N . PHE A 1 720 ? 45.465 1.402 -34.471 1.00 77.62 720 PHE A N 1
ATOM 6014 C CA . PHE A 1 720 ? 44.299 0.589 -34.795 1.00 77.62 720 PHE A CA 1
ATOM 6015 C C . PHE A 1 720 ? 44.333 0.161 -36.262 1.00 77.62 720 PHE A C 1
ATOM 6017 O O . PHE A 1 720 ? 44.528 0.979 -37.157 1.00 77.62 720 PHE A O 1
ATOM 6024 N N . TYR A 1 721 ? 44.096 -1.123 -36.501 1.00 79.44 721 TYR A N 1
ATOM 6025 C CA . TYR A 1 721 ? 43.829 -1.706 -37.812 1.00 79.44 721 TYR A CA 1
ATOM 6026 C C . TYR A 1 721 ? 42.394 -2.228 -37.806 1.00 79.44 721 TYR A C 1
ATOM 6028 O O . TYR A 1 721 ? 41.962 -2.818 -36.816 1.00 79.44 721 TYR A O 1
ATOM 6036 N N . GLN A 1 722 ? 41.651 -2.019 -38.889 1.00 81.31 722 GLN A N 1
ATOM 6037 C CA . GLN A 1 722 ? 40.287 -2.527 -39.021 1.00 81.31 722 GLN A CA 1
ATOM 6038 C C . GLN A 1 722 ? 40.280 -3.702 -39.998 1.00 81.31 722 GLN A C 1
ATOM 6040 O O . GLN A 1 722 ? 40.704 -3.574 -41.143 1.00 81.31 722 GLN A O 1
ATOM 6045 N N . LEU A 1 723 ? 39.788 -4.851 -39.548 1.00 74.56 723 LEU A N 1
ATOM 6046 C CA . LEU A 1 723 ? 39.552 -6.013 -40.391 1.00 74.56 723 LEU A CA 1
ATOM 6047 C C . LEU A 1 723 ? 38.102 -6.023 -40.887 1.00 74.56 723 LEU A C 1
ATOM 6049 O O . LEU A 1 723 ? 37.189 -5.939 -40.059 1.00 74.56 723 LEU A O 1
ATOM 6053 N N . PRO A 1 724 ? 37.856 -6.178 -42.199 1.00 72.12 724 PRO A N 1
ATOM 6054 C CA . PRO A 1 724 ? 36.511 -6.378 -42.722 1.00 72.12 724 PRO A CA 1
ATOM 6055 C C . PRO A 1 724 ? 35.921 -7.742 -42.314 1.00 72.12 724 PRO A C 1
ATOM 6057 O O . PRO A 1 724 ? 36.672 -8.684 -42.026 1.00 72.12 724 PRO A O 1
ATOM 6060 N N . PRO A 1 725 ? 34.583 -7.892 -42.346 1.00 70.81 725 PRO A N 1
ATOM 6061 C CA . PRO A 1 725 ? 33.905 -9.155 -42.087 1.00 70.81 725 PRO A CA 1
ATOM 6062 C C . PRO A 1 725 ? 34.524 -10.328 -42.849 1.00 70.81 725 PRO A C 1
ATOM 6064 O O . PRO A 1 725 ? 34.834 -10.243 -44.037 1.00 70.81 725 PRO A O 1
ATOM 6067 N N . LYS A 1 726 ? 34.664 -11.456 -42.156 1.00 69.69 726 LYS A N 1
ATOM 6068 C CA . LYS A 1 726 ? 35.196 -12.744 -42.622 1.00 69.69 726 LYS A CA 1
ATOM 6069 C C . LYS A 1 726 ? 36.678 -12.740 -43.004 1.00 69.69 726 LYS A C 1
ATOM 6071 O O . LYS A 1 726 ? 37.191 -13.795 -43.379 1.00 69.69 726 LYS A O 1
ATOM 6076 N N . SER A 1 727 ? 37.378 -11.614 -42.870 1.00 70.94 727 SER A N 1
ATOM 6077 C CA . SER A 1 727 ? 38.820 -11.538 -43.099 1.00 70.94 727 SER A CA 1
ATOM 6078 C C . SER A 1 727 ? 39.615 -11.961 -41.860 1.00 70.94 727 SER A C 1
ATOM 6080 O O . SER A 1 727 ? 39.178 -11.791 -40.725 1.00 70.94 727 SER A O 1
ATOM 6082 N N . THR A 1 728 ? 40.786 -12.553 -42.086 1.00 67.50 728 THR A N 1
ATOM 6083 C CA . THR A 1 728 ? 41.699 -12.994 -41.016 1.00 67.50 728 THR A CA 1
ATOM 6084 C C . THR A 1 728 ? 43.140 -12.541 -41.251 1.00 67.50 728 THR A C 1
ATOM 6086 O O . THR A 1 728 ? 44.027 -12.927 -40.493 1.00 67.50 728 THR A O 1
ATOM 6089 N N . ASN A 1 729 ? 43.398 -11.786 -42.327 1.00 69.12 729 ASN A N 1
ATOM 6090 C CA . ASN A 1 729 ? 44.743 -11.406 -42.751 1.00 69.12 729 ASN A CA 1
ATOM 6091 C C . ASN A 1 729 ? 45.003 -9.920 -42.473 1.00 69.12 729 ASN A C 1
ATOM 6093 O O . ASN A 1 729 ? 44.290 -9.065 -42.993 1.00 69.12 729 ASN A O 1
ATOM 6097 N N . LEU A 1 730 ? 46.025 -9.636 -41.663 1.00 66.44 730 LEU A N 1
ATOM 6098 C CA . LEU A 1 730 ? 46.411 -8.278 -41.269 1.00 66.44 730 LEU A CA 1
ATOM 6099 C C . LEU A 1 730 ? 47.377 -7.623 -42.275 1.00 66.44 730 LEU A C 1
ATOM 6101 O O . LEU A 1 730 ? 47.418 -6.404 -42.369 1.00 66.44 730 LEU A O 1
ATOM 6105 N N . GLU A 1 731 ? 48.149 -8.415 -43.032 1.00 58.16 731 GLU A N 1
ATOM 6106 C CA . GLU A 1 731 ? 49.248 -7.918 -43.885 1.00 58.16 731 GLU A CA 1
ATOM 6107 C C . GLU A 1 731 ? 48.773 -7.097 -45.100 1.00 58.16 731 GLU A C 1
ATOM 6109 O O . GLU A 1 731 ? 49.565 -6.385 -45.713 1.00 58.16 731 GLU A O 1
ATOM 6114 N N . GLU A 1 732 ? 47.484 -7.176 -45.437 1.00 55.59 732 GLU A N 1
ATOM 6115 C CA . GLU A 1 732 ? 46.868 -6.496 -46.584 1.00 55.59 732 GLU A CA 1
ATOM 6116 C C . GLU A 1 732 ? 46.042 -5.254 -46.191 1.00 55.59 732 GLU A C 1
ATOM 6118 O O . GLU A 1 732 ? 45.439 -4.633 -47.063 1.00 55.59 732 GLU A O 1
ATOM 6123 N N . GLN A 1 733 ? 45.979 -4.891 -44.902 1.00 61.50 733 GLN A N 1
ATOM 6124 C CA . GLN A 1 733 ? 45.097 -3.829 -44.394 1.00 61.50 733 GLN A CA 1
ATOM 6125 C C . GLN A 1 733 ? 45.877 -2.579 -43.956 1.00 61.50 733 GLN A C 1
ATOM 6127 O O . GLN A 1 733 ? 46.926 -2.671 -43.318 1.00 61.50 733 GLN A O 1
ATOM 6132 N N . GLU A 1 734 ? 45.352 -1.397 -44.293 1.00 61.44 734 GLU A N 1
ATOM 6133 C CA . GLU A 1 734 ? 45.916 -0.099 -43.895 1.00 61.44 734 GLU A CA 1
ATOM 6134 C C . GLU A 1 734 ? 45.534 0.276 -42.448 1.00 61.44 734 GLU A C 1
ATOM 6136 O O . GLU A 1 734 ? 44.594 -0.271 -41.866 1.00 61.44 734 GLU A O 1
ATOM 6141 N N . ILE A 1 735 ? 46.271 1.229 -41.862 1.00 71.44 735 ILE A N 1
ATOM 6142 C CA . ILE A 1 735 ? 45.952 1.814 -40.550 1.00 71.44 735 ILE A CA 1
ATOM 6143 C C . ILE A 1 735 ? 44.550 2.433 -40.613 1.00 71.44 735 ILE A C 1
ATOM 6145 O O . ILE A 1 735 ? 44.229 3.176 -41.543 1.00 71.44 735 ILE A O 1
ATOM 6149 N N . PHE A 1 736 ? 43.722 2.148 -39.609 1.00 76.31 736 PHE A N 1
ATOM 6150 C CA . PHE A 1 736 ? 42.396 2.739 -39.492 1.00 76.31 736 PHE A CA 1
ATOM 6151 C C . PHE A 1 736 ? 42.516 4.193 -39.018 1.00 76.31 736 PHE A C 1
ATOM 6153 O O . PHE A 1 736 ? 42.740 4.469 -37.840 1.00 76.31 736 PHE A O 1
ATOM 6160 N N . GLU A 1 737 ? 42.402 5.126 -39.962 1.00 70.69 737 GLU A N 1
ATOM 6161 C CA . GLU A 1 737 ? 42.411 6.566 -39.706 1.00 70.69 737 GLU A CA 1
ATOM 6162 C C . GLU A 1 737 ? 40.981 7.067 -39.452 1.00 70.69 737 GLU A C 1
ATOM 6164 O O . GLU A 1 737 ? 40.191 7.195 -40.389 1.00 70.69 737 GLU A O 1
ATOM 6169 N N . CYS A 1 738 ? 40.657 7.388 -38.197 1.00 69.25 738 CYS A N 1
ATOM 6170 C CA . CYS A 1 738 ? 39.385 8.002 -37.805 1.00 69.25 738 CYS A CA 1
ATOM 6171 C C . CYS A 1 738 ? 39.593 9.371 -37.135 1.00 69.25 738 CYS A C 1
ATOM 6173 O O . CYS A 1 738 ? 40.649 9.638 -36.558 1.00 69.25 738 CYS A O 1
ATOM 6175 N N . GLN A 1 739 ? 38.595 10.257 -37.237 1.00 64.56 739 GLN A N 1
ATOM 6176 C CA . GLN A 1 739 ? 38.621 11.569 -36.569 1.00 64.56 739 GLN A CA 1
ATOM 6177 C C . GLN A 1 739 ? 38.049 11.498 -35.144 1.00 64.56 739 GLN A C 1
ATOM 6179 O O . GLN A 1 739 ? 38.469 12.284 -34.296 1.00 64.56 739 GLN A O 1
ATOM 6184 N N . GLY A 1 740 ? 37.114 10.573 -34.887 1.00 70.62 740 GLY A N 1
ATOM 6185 C CA . GLY A 1 740 ? 36.500 10.334 -33.583 1.00 70.62 740 GLY A CA 1
ATOM 6186 C C . GLY A 1 740 ? 37.066 9.107 -32.861 1.00 70.62 740 GLY A C 1
ATOM 6187 O O . GLY A 1 740 ? 38.211 8.705 -33.071 1.00 70.62 740 GLY A O 1
ATOM 6188 N N . ASP A 1 741 ? 36.261 8.506 -31.979 1.00 76.12 741 ASP A N 1
ATOM 6189 C CA . ASP A 1 741 ? 36.639 7.280 -31.269 1.00 76.12 741 ASP A CA 1
ATOM 6190 C C . ASP A 1 741 ? 36.545 6.048 -32.201 1.00 76.12 741 ASP A C 1
ATOM 6192 O O . ASP A 1 741 ? 35.444 5.741 -32.679 1.00 76.12 741 ASP A O 1
ATOM 6196 N N . PRO A 1 742 ? 37.649 5.301 -32.421 1.00 77.50 742 PRO A N 1
ATOM 6197 C CA . PRO A 1 742 ? 37.662 4.148 -33.322 1.00 77.50 742 PRO A CA 1
ATOM 6198 C C . PRO A 1 742 ? 36.625 3.072 -32.977 1.00 77.50 742 PRO A C 1
ATOM 6200 O O . PRO A 1 742 ? 36.051 2.447 -33.876 1.00 77.50 742 PRO A O 1
ATOM 6203 N N . MET A 1 743 ? 36.379 2.855 -31.680 1.00 80.44 743 MET A N 1
ATOM 6204 C CA . MET A 1 743 ? 35.431 1.860 -31.181 1.00 80.44 743 MET A CA 1
ATOM 6205 C C . MET A 1 743 ? 33.994 2.282 -31.475 1.00 80.44 743 MET A C 1
ATOM 6207 O O . MET A 1 743 ? 33.190 1.460 -31.914 1.00 80.44 743 MET A O 1
ATOM 6211 N N . ILE A 1 744 ? 33.669 3.563 -31.280 1.00 79.12 744 ILE A N 1
ATOM 6212 C CA . ILE A 1 744 ? 32.333 4.093 -31.575 1.00 79.12 744 ILE A CA 1
ATOM 6213 C C . ILE A 1 744 ? 32.069 4.045 -33.083 1.00 79.12 744 ILE A C 1
ATOM 6215 O O . ILE A 1 744 ? 31.017 3.559 -33.500 1.00 79.12 744 ILE A O 1
ATOM 6219 N N . GLU A 1 745 ? 33.021 4.487 -33.909 1.00 78.94 745 GLU A N 1
ATOM 6220 C CA . GLU A 1 745 ? 32.872 4.463 -35.370 1.00 78.94 745 GLU A CA 1
ATOM 6221 C C . GLU A 1 745 ? 32.700 3.031 -35.898 1.00 78.94 745 GLU A C 1
ATOM 6223 O O . GLU A 1 745 ? 31.781 2.757 -36.673 1.00 78.94 745 GLU A O 1
ATOM 6228 N N . THR A 1 746 ? 33.501 2.080 -35.407 1.00 79.00 746 THR A N 1
ATOM 6229 C CA . THR A 1 746 ? 33.360 0.662 -35.781 1.00 79.00 746 THR A CA 1
ATOM 6230 C C . THR A 1 746 ? 32.051 0.057 -35.258 1.00 79.00 746 THR A C 1
ATOM 6232 O O . THR A 1 746 ? 31.413 -0.733 -35.959 1.00 79.00 746 THR A O 1
ATOM 6235 N N . SER A 1 747 ? 31.588 0.470 -34.074 1.00 81.62 747 SER A N 1
ATOM 6236 C CA . SER A 1 747 ? 30.283 0.062 -33.533 1.00 81.62 747 SER A CA 1
ATOM 6237 C C . SER A 1 747 ? 29.130 0.525 -34.416 1.00 81.62 747 SER A C 1
ATOM 6239 O O . SER A 1 747 ? 28.202 -0.247 -34.656 1.00 81.62 747 SER A O 1
ATOM 6241 N N . LEU A 1 748 ? 29.204 1.744 -34.955 1.00 78.62 748 LEU A N 1
ATOM 6242 C CA . LEU A 1 748 ? 28.228 2.257 -35.916 1.00 78.62 748 LEU A CA 1
ATOM 6243 C C . LEU A 1 748 ? 28.285 1.497 -37.252 1.00 78.62 748 LEU A C 1
ATOM 6245 O O . LEU A 1 748 ? 27.236 1.168 -37.804 1.00 78.62 748 LEU A O 1
ATOM 6249 N N . MET A 1 749 ? 29.478 1.153 -37.753 1.00 76.31 749 MET A N 1
ATOM 6250 C CA . MET A 1 749 ? 29.624 0.338 -38.973 1.00 76.31 749 MET A CA 1
ATOM 6251 C C . MET A 1 749 ? 29.003 -1.053 -38.803 1.00 76.31 749 MET A C 1
ATOM 6253 O O . MET A 1 749 ? 28.264 -1.531 -39.660 1.00 76.31 749 MET A O 1
ATOM 6257 N N . ASN A 1 750 ? 29.231 -1.688 -37.662 1.00 80.81 750 ASN A N 1
ATOM 6258 C CA . ASN A 1 750 ? 28.678 -3.005 -37.369 1.00 80.81 750 ASN A CA 1
ATOM 6259 C C . ASN A 1 750 ? 27.191 -2.990 -37.024 1.00 80.81 750 ASN A C 1
ATOM 6261 O O . ASN A 1 750 ? 26.504 -3.980 -37.266 1.00 80.81 750 ASN A O 1
ATOM 6265 N N . LEU A 1 751 ? 26.671 -1.875 -36.508 1.00 79.31 751 LEU A N 1
ATOM 6266 C CA . LEU A 1 751 ? 25.231 -1.667 -36.408 1.00 79.3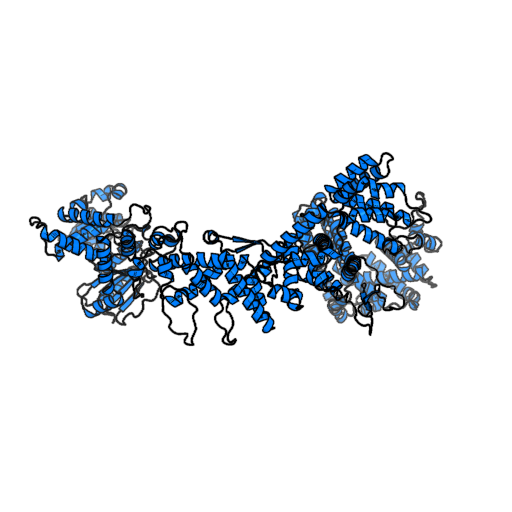1 751 LEU A CA 1
ATOM 6267 C C . LEU A 1 751 ? 24.586 -1.693 -37.801 1.00 79.31 751 LEU A C 1
ATOM 6269 O O . LEU A 1 751 ? 23.526 -2.292 -37.970 1.00 79.31 751 LEU A O 1
ATOM 6273 N N . ILE A 1 752 ? 25.235 -1.099 -38.810 1.00 74.56 752 ILE A N 1
ATOM 6274 C CA . ILE A 1 752 ? 24.764 -1.158 -40.201 1.00 74.56 752 ILE A CA 1
ATOM 6275 C C . ILE A 1 752 ? 24.779 -2.606 -40.710 1.00 74.56 752 ILE A C 1
ATOM 6277 O O . ILE A 1 752 ? 23.767 -3.052 -41.247 1.00 74.56 752 ILE A O 1
ATOM 6281 N N . GLU A 1 753 ? 25.858 -3.362 -40.490 1.00 75.38 753 GLU A N 1
ATOM 6282 C CA . GLU A 1 753 ? 25.924 -4.787 -40.869 1.00 75.38 753 GLU A CA 1
ATOM 6283 C C . GLU A 1 753 ? 24.839 -5.627 -40.176 1.00 75.38 753 GLU A C 1
ATOM 6285 O O . GLU A 1 753 ? 24.192 -6.466 -40.802 1.00 75.38 753 GLU A O 1
ATOM 6290 N N . LEU A 1 754 ? 24.568 -5.360 -38.895 1.00 77.25 754 LEU A N 1
ATOM 6291 C CA . LEU A 1 754 ? 23.519 -6.037 -38.133 1.00 77.25 754 LEU A CA 1
ATOM 6292 C C . LEU A 1 754 ? 22.121 -5.726 -38.685 1.00 77.25 754 LEU A C 1
ATOM 6294 O O . LEU A 1 754 ? 21.308 -6.634 -38.854 1.00 77.25 754 LEU A O 1
ATOM 6298 N N . ILE A 1 755 ? 21.845 -4.466 -39.029 1.00 70.31 755 ILE A N 1
ATOM 6299 C CA . ILE A 1 755 ? 20.575 -4.061 -39.653 1.00 70.31 755 ILE A CA 1
ATOM 6300 C C . ILE A 1 755 ? 20.423 -4.685 -41.052 1.00 70.31 755 ILE A C 1
ATOM 6302 O O . ILE A 1 755 ? 19.314 -5.039 -41.459 1.00 70.31 755 ILE A O 1
ATOM 6306 N N . LEU A 1 756 ? 21.525 -4.842 -41.791 1.00 70.81 756 LEU A N 1
ATOM 6307 C CA . LEU A 1 756 ? 21.560 -5.467 -43.118 1.00 70.81 756 LEU A CA 1
ATOM 6308 C C . LEU A 1 756 ? 21.647 -7.002 -43.073 1.00 70.81 756 LEU A C 1
ATOM 6310 O O . LEU A 1 756 ? 21.667 -7.645 -44.126 1.00 70.81 756 LEU A O 1
ATOM 6314 N N . SER A 1 757 ? 21.663 -7.599 -41.881 1.00 70.94 757 SER A N 1
ATOM 6315 C CA . SER A 1 757 ? 21.754 -9.047 -41.719 1.00 70.94 757 SER A CA 1
ATOM 6316 C C . SER A 1 757 ? 20.541 -9.777 -42.331 1.00 70.94 757 SER A C 1
ATOM 6318 O O . SER A 1 757 ? 19.439 -9.221 -42.438 1.00 70.94 757 SER A O 1
ATOM 6320 N N . PRO A 1 758 ? 20.690 -11.053 -42.741 1.00 64.81 758 PRO A N 1
ATOM 6321 C CA . PRO A 1 758 ? 19.586 -11.828 -43.305 1.00 64.81 758 PRO A CA 1
ATOM 6322 C C . PRO A 1 758 ? 18.370 -11.950 -42.373 1.00 64.81 758 PRO A C 1
ATOM 6324 O O . PRO A 1 758 ? 17.238 -11.881 -42.858 1.00 64.81 758 PRO A O 1
ATOM 6327 N N . SER A 1 759 ? 18.597 -12.067 -41.059 1.00 63.38 759 SER A N 1
ATOM 6328 C CA . SER A 1 759 ? 17.552 -12.098 -40.021 1.00 63.38 759 SER A CA 1
ATOM 6329 C C . SER A 1 759 ? 16.805 -10.761 -39.940 1.00 63.38 759 SER A C 1
ATOM 6331 O O . SER A 1 759 ? 15.578 -10.739 -40.059 1.00 63.38 759 SER A O 1
ATOM 6333 N N . VAL A 1 760 ? 17.574 -9.665 -39.894 1.00 66.69 760 VAL A N 1
ATOM 6334 C CA . VAL A 1 760 ? 17.227 -8.269 -40.230 1.00 66.69 760 VAL A CA 1
ATOM 6335 C C . VAL A 1 760 ? 16.084 -8.122 -41.244 1.00 66.69 760 VAL A C 1
ATOM 6337 O O . VAL A 1 760 ? 14.922 -7.755 -41.028 1.00 66.69 760 VAL A O 1
ATOM 6340 N N . ILE A 1 761 ? 16.481 -8.511 -42.450 1.00 65.75 761 ILE A N 1
ATOM 6341 C CA . ILE A 1 761 ? 15.726 -8.384 -43.688 1.00 65.75 761 ILE A CA 1
ATOM 6342 C C . ILE A 1 761 ? 14.519 -9.330 -43.707 1.00 65.75 761 ILE A C 1
ATOM 6344 O O . ILE A 1 761 ? 13.481 -8.999 -44.291 1.00 65.75 761 ILE A O 1
ATOM 6348 N N . GLN A 1 762 ? 14.621 -10.510 -43.095 1.00 64.06 762 GLN A N 1
ATOM 6349 C CA . GLN A 1 762 ? 13.519 -11.464 -42.996 1.00 64.06 762 GLN A CA 1
ATOM 6350 C C . GLN A 1 762 ? 12.394 -10.939 -42.100 1.00 64.06 762 GLN A C 1
ATOM 6352 O O . GLN A 1 762 ? 11.230 -10.991 -42.508 1.00 64.06 762 GLN A O 1
ATOM 6357 N N . GLN A 1 763 ? 12.716 -10.343 -40.949 1.00 66.06 763 GLN A N 1
ATOM 6358 C CA . GLN A 1 763 ? 11.718 -9.691 -40.094 1.00 66.06 763 GLN A CA 1
ATOM 6359 C C . GLN A 1 763 ? 10.977 -8.584 -40.854 1.00 66.06 763 GLN A C 1
ATOM 6361 O O . GLN A 1 763 ? 9.743 -8.546 -40.872 1.00 66.06 763 GLN A O 1
ATOM 6366 N N . ALA A 1 764 ? 11.708 -7.739 -41.588 1.00 64.44 764 ALA A N 1
ATOM 6367 C CA . ALA A 1 764 ? 11.109 -6.701 -42.425 1.00 64.44 764 ALA A CA 1
ATOM 6368 C C . ALA A 1 764 ? 10.186 -7.274 -43.526 1.00 64.44 764 ALA A C 1
ATOM 6370 O O . ALA A 1 764 ? 9.141 -6.690 -43.841 1.00 64.44 764 ALA A O 1
ATOM 6371 N N . LYS A 1 765 ? 10.519 -8.441 -44.103 1.00 66.25 765 LYS A N 1
ATOM 6372 C CA . LYS A 1 765 ? 9.653 -9.154 -45.063 1.00 66.25 765 LYS A CA 1
ATOM 6373 C C . LYS A 1 765 ? 8.369 -9.671 -44.410 1.00 66.25 765 LYS A C 1
ATOM 6375 O O . LYS A 1 765 ? 7.300 -9.502 -45.001 1.00 66.25 765 LYS A O 1
ATOM 6380 N N . ILE A 1 766 ? 8.448 -10.237 -43.205 1.00 67.62 766 ILE A N 1
ATOM 6381 C CA . ILE A 1 766 ? 7.290 -10.723 -42.435 1.00 67.62 766 ILE A CA 1
ATOM 6382 C C . ILE A 1 766 ? 6.333 -9.562 -42.128 1.00 67.62 766 ILE A C 1
ATOM 6384 O O . ILE A 1 766 ? 5.136 -9.658 -42.422 1.00 67.62 766 ILE A O 1
ATOM 6388 N N . PHE A 1 767 ? 6.857 -8.424 -41.659 1.00 67.56 767 PHE A N 1
ATOM 6389 C CA . PHE A 1 767 ? 6.070 -7.200 -41.464 1.00 67.56 767 PHE A CA 1
ATOM 6390 C C . PHE A 1 767 ? 5.405 -6.727 -42.760 1.00 67.56 767 PHE A C 1
ATOM 6392 O O . PHE A 1 767 ? 4.209 -6.434 -42.782 1.00 67.56 767 PHE A O 1
ATOM 6399 N N . ASN A 1 768 ? 6.140 -6.699 -43.872 1.00 67.69 768 ASN A N 1
ATOM 6400 C CA . ASN A 1 768 ? 5.590 -6.289 -45.164 1.00 67.69 768 ASN A CA 1
ATOM 6401 C C . ASN A 1 768 ? 4.462 -7.225 -45.636 1.00 67.69 768 ASN A C 1
ATOM 6403 O O . ASN A 1 768 ? 3.433 -6.763 -46.132 1.00 67.69 768 ASN A O 1
ATOM 6407 N N . ASN A 1 769 ? 4.613 -8.536 -45.449 1.00 68.38 769 ASN A N 1
ATOM 6408 C CA . ASN A 1 769 ? 3.582 -9.521 -45.776 1.00 68.38 769 ASN A CA 1
ATOM 6409 C C . ASN A 1 769 ? 2.322 -9.331 -44.912 1.00 68.38 769 ASN A C 1
ATOM 6411 O O . ASN A 1 769 ? 1.209 -9.354 -45.451 1.00 68.38 769 ASN A O 1
ATOM 6415 N N . LEU A 1 770 ? 2.481 -9.050 -43.613 1.00 71.94 770 LEU A N 1
ATOM 6416 C CA . LEU A 1 770 ? 1.375 -8.714 -42.711 1.00 71.94 770 LEU A CA 1
ATOM 6417 C C . LEU A 1 770 ? 0.650 -7.438 -43.154 1.00 71.94 770 LEU A C 1
ATOM 6419 O O . LEU A 1 770 ? -0.570 -7.448 -43.317 1.00 71.94 770 LEU A O 1
ATOM 6423 N N . ILE A 1 771 ? 1.393 -6.360 -43.412 1.00 68.88 771 ILE A N 1
ATOM 6424 C CA . ILE A 1 771 ? 0.842 -5.073 -43.857 1.00 68.88 771 ILE A CA 1
ATOM 6425 C C . ILE A 1 771 ? 0.088 -5.241 -45.178 1.00 68.88 771 ILE A C 1
ATOM 6427 O O . ILE A 1 771 ? -1.024 -4.732 -45.321 1.00 68.88 771 ILE A O 1
ATOM 6431 N N . ARG A 1 772 ? 0.645 -5.987 -46.140 1.00 70.50 772 ARG A N 1
ATOM 6432 C CA . ARG A 1 772 ? -0.020 -6.307 -47.417 1.00 70.50 772 ARG A CA 1
ATOM 6433 C C . ARG A 1 772 ? -1.319 -7.077 -47.210 1.00 70.50 772 ARG A C 1
ATOM 6435 O O . ARG A 1 772 ? -2.299 -6.800 -47.895 1.00 70.50 772 ARG A O 1
ATOM 6442 N N . CYS A 1 773 ? -1.339 -8.028 -46.279 1.00 70.50 773 CYS A N 1
ATOM 6443 C CA . CYS A 1 773 ? -2.546 -8.779 -45.948 1.00 70.50 773 CYS A CA 1
ATOM 6444 C C . CYS A 1 773 ? -3.612 -7.871 -45.316 1.00 70.50 773 CYS A C 1
ATOM 6446 O O . CYS A 1 773 ? -4.748 -7.833 -45.788 1.00 70.50 773 CYS A O 1
ATOM 6448 N N . LEU A 1 774 ? -3.234 -7.076 -44.310 1.00 72.88 774 LEU A N 1
ATOM 6449 C CA . LEU A 1 774 ? -4.143 -6.162 -43.621 1.00 72.88 774 LEU A CA 1
ATOM 6450 C C . LEU A 1 774 ? -4.701 -5.093 -44.559 1.00 72.88 774 LEU A C 1
ATOM 6452 O O . LEU A 1 774 ? -5.906 -4.893 -44.582 1.00 72.88 774 LEU A O 1
ATOM 6456 N N . THR A 1 775 ? -3.865 -4.465 -45.385 1.00 69.88 775 THR A N 1
ATOM 6457 C CA . THR A 1 775 ? -4.307 -3.455 -46.365 1.00 69.88 775 THR A CA 1
ATOM 6458 C C . THR A 1 775 ? -5.193 -4.030 -47.471 1.00 69.88 775 THR A C 1
ATOM 6460 O O . THR A 1 775 ? -6.066 -3.329 -47.980 1.00 69.88 775 THR A O 1
ATOM 6463 N N . ALA A 1 776 ? -5.018 -5.306 -47.835 1.00 69.31 776 ALA A N 1
ATOM 6464 C CA . ALA A 1 776 ? -5.901 -5.984 -48.783 1.00 69.31 776 ALA A CA 1
ATOM 6465 C C . ALA A 1 776 ? -7.284 -6.310 -48.187 1.00 69.31 776 ALA A C 1
ATOM 6467 O O . ALA A 1 776 ? -8.264 -6.375 -48.927 1.00 69.31 776 ALA A O 1
ATOM 6468 N N . LEU A 1 777 ? -7.370 -6.522 -46.869 1.00 68.88 777 LEU A N 1
ATOM 6469 C CA . LEU A 1 777 ? -8.602 -6.911 -46.167 1.00 68.88 777 LEU A CA 1
ATOM 6470 C C . LEU A 1 777 ? -9.338 -5.743 -45.500 1.00 68.88 777 LEU A C 1
ATOM 6472 O O . LEU A 1 777 ? -10.553 -5.796 -45.302 1.00 68.88 777 LEU A O 1
ATOM 6476 N N . LEU A 1 778 ? -8.606 -4.702 -45.121 1.00 66.44 778 LEU A N 1
ATOM 6477 C CA . LEU A 1 778 ? -9.072 -3.547 -44.371 1.00 66.44 778 LEU A CA 1
ATOM 6478 C C . LEU A 1 778 ? -8.512 -2.308 -45.067 1.00 66.44 778 LEU A C 1
ATOM 6480 O O . LEU A 1 778 ? -7.305 -2.144 -45.176 1.00 66.44 778 LEU A O 1
ATOM 6484 N N . SER A 1 779 ? -9.380 -1.429 -45.565 1.00 67.06 779 SER A N 1
ATOM 6485 C CA . SER A 1 779 ? -8.932 -0.229 -46.277 1.00 67.06 779 SER A CA 1
ATOM 6486 C C . SER A 1 779 ? -8.311 0.792 -45.312 1.00 67.06 779 SER A C 1
ATOM 6488 O O . SER A 1 779 ? -7.106 0.809 -45.096 1.00 67.06 779 SER A O 1
ATOM 6490 N N . HIS A 1 780 ? -9.130 1.634 -44.682 1.00 62.12 780 HIS A N 1
ATOM 6491 C CA . HIS A 1 780 ? -8.669 2.706 -43.790 1.00 62.12 780 HIS A CA 1
ATOM 6492 C C . HIS A 1 780 ? -8.315 2.226 -42.372 1.00 62.12 780 HIS A C 1
ATOM 6494 O O . HIS A 1 780 ? -7.561 2.900 -41.681 1.00 62.12 780 HIS A O 1
ATOM 6500 N N . LYS A 1 781 ? -8.812 1.053 -41.957 1.00 66.62 781 LYS A N 1
ATOM 6501 C CA . LYS A 1 781 ? -8.632 0.492 -40.604 1.00 66.62 781 LYS A CA 1
ATOM 6502 C C . LYS A 1 781 ? -7.437 -0.454 -40.444 1.00 66.62 781 LYS A C 1
ATOM 6504 O O . LYS A 1 781 ? -7.178 -0.931 -39.344 1.00 66.62 781 LYS A O 1
ATOM 6509 N N . ALA A 1 782 ? -6.705 -0.753 -41.521 1.00 66.50 782 ALA A N 1
ATOM 6510 C CA . ALA A 1 782 ? -5.547 -1.653 -41.455 1.00 66.50 782 ALA A CA 1
ATOM 6511 C C . ALA A 1 782 ? -4.483 -1.173 -40.456 1.00 66.50 782 ALA A C 1
ATOM 6513 O O . ALA A 1 782 ? -3.834 -1.993 -39.814 1.00 66.50 782 ALA A O 1
ATOM 6514 N N . LEU A 1 783 ? -4.330 0.147 -40.312 1.00 57.38 783 LEU A N 1
ATOM 6515 C CA . LEU A 1 783 ? -3.355 0.749 -39.408 1.00 57.38 783 LEU A CA 1
ATOM 6516 C C . LEU A 1 783 ? -3.727 0.560 -37.932 1.00 57.38 783 LEU A C 1
ATOM 6518 O O . LEU A 1 783 ? -2.842 0.346 -37.112 1.00 57.38 783 LEU A O 1
ATOM 6522 N N . ASP A 1 784 ? -5.015 0.614 -37.597 1.00 66.50 784 ASP A N 1
ATOM 6523 C CA . ASP A 1 784 ? -5.474 0.453 -36.214 1.00 66.50 784 ASP A CA 1
ATOM 6524 C C . ASP A 1 784 ? -5.284 -0.993 -35.748 1.00 66.50 784 ASP A C 1
ATOM 6526 O O . ASP A 1 784 ? -4.754 -1.229 -34.664 1.00 66.50 784 ASP A O 1
ATOM 6530 N N . VAL A 1 785 ? -5.598 -1.960 -36.618 1.00 69.94 785 VAL A N 1
ATOM 6531 C CA . VAL A 1 785 ? -5.353 -3.387 -36.354 1.00 69.94 785 VAL A CA 1
ATOM 6532 C C . VAL A 1 785 ? -3.858 -3.692 -36.284 1.00 69.94 785 VAL A C 1
ATOM 6534 O O . VAL A 1 785 ? -3.438 -4.444 -35.413 1.00 69.94 785 VAL A O 1
ATOM 6537 N N . LEU A 1 786 ? -3.034 -3.091 -37.150 1.00 68.19 786 LEU A N 1
ATOM 6538 C CA . LEU A 1 786 ? -1.578 -3.252 -37.083 1.00 68.19 786 LEU A CA 1
ATOM 6539 C C . LEU A 1 786 ? -1.020 -2.731 -35.750 1.00 68.19 786 LEU A C 1
ATOM 6541 O O . LEU A 1 786 ? -0.265 -3.438 -35.091 1.00 68.19 786 LEU A O 1
ATOM 6545 N N . LYS A 1 787 ? -1.443 -1.537 -35.314 1.00 63.38 787 LYS A N 1
ATOM 6546 C CA . LYS A 1 787 ? -1.029 -0.958 -34.025 1.00 63.38 787 LYS A CA 1
ATOM 6547 C C . LYS A 1 787 ? -1.434 -1.830 -32.844 1.00 63.38 787 LYS A C 1
ATOM 6549 O O . LYS A 1 787 ? -0.657 -1.980 -31.907 1.00 63.38 787 LYS A O 1
ATOM 6554 N N . ASP A 1 788 ? -2.639 -2.383 -32.874 1.00 66.56 788 ASP A N 1
ATOM 6555 C CA . ASP A 1 788 ? -3.127 -3.276 -31.825 1.00 66.56 788 ASP A CA 1
ATOM 6556 C C . ASP A 1 788 ? -2.340 -4.597 -31.783 1.00 66.56 788 ASP A C 1
ATOM 6558 O O . ASP A 1 788 ? -1.982 -5.088 -30.714 1.00 66.56 788 ASP A O 1
ATOM 6562 N N . VAL A 1 789 ? -1.991 -5.149 -32.946 1.00 69.12 789 VAL A N 1
ATOM 6563 C CA . VAL A 1 789 ? -1.149 -6.350 -33.054 1.00 69.12 789 VAL A CA 1
ATOM 6564 C C . VAL A 1 789 ? 0.260 -6.094 -32.507 1.00 69.12 789 VAL A C 1
ATOM 6566 O O . VAL A 1 789 ? 0.749 -6.892 -31.704 1.00 69.12 789 VAL A O 1
ATOM 6569 N N . CYS A 1 790 ? 0.879 -4.962 -32.854 1.00 63.19 790 CYS A N 1
ATOM 6570 C CA . CYS A 1 790 ? 2.196 -4.581 -32.337 1.00 63.19 790 CYS A CA 1
ATOM 6571 C C . CYS A 1 790 ? 2.172 -4.318 -30.821 1.00 63.19 790 CYS A C 1
ATOM 6573 O O . CYS A 1 790 ? 3.068 -4.765 -30.112 1.00 63.19 790 CYS A O 1
ATOM 6575 N N . LYS A 1 791 ? 1.115 -3.683 -30.285 1.00 60.44 791 LYS A N 1
ATOM 6576 C CA . LYS A 1 791 ? 0.937 -3.492 -28.830 1.00 60.44 791 LYS A CA 1
ATOM 6577 C C . LYS A 1 791 ? 0.857 -4.801 -28.051 1.00 60.44 791 LYS A C 1
ATOM 6579 O O . LYS A 1 791 ? 1.225 -4.831 -26.884 1.00 60.44 791 LYS A O 1
ATOM 6584 N N . THR A 1 792 ? 0.378 -5.871 -28.681 1.00 57.53 792 THR A N 1
ATOM 6585 C CA . THR A 1 792 ? 0.329 -7.202 -28.064 1.00 57.53 792 THR A CA 1
ATOM 6586 C C . THR A 1 792 ? 1.623 -8.008 -28.207 1.00 57.53 792 THR A C 1
ATOM 6588 O O . THR A 1 792 ? 1.604 -9.207 -27.949 1.00 57.53 792 THR A O 1
ATOM 6591 N N . GLY A 1 793 ? 2.733 -7.365 -28.592 1.00 52.34 793 GLY A N 1
ATOM 6592 C CA . GLY A 1 793 ? 4.070 -7.964 -28.561 1.00 52.34 793 GLY A CA 1
ATOM 6593 C C . GLY A 1 793 ? 4.485 -8.696 -29.837 1.00 52.34 793 GLY A C 1
ATOM 6594 O O . GLY A 1 793 ? 5.303 -9.603 -29.772 1.00 52.34 793 GLY A O 1
ATOM 6595 N N . PHE A 1 794 ? 3.919 -8.352 -30.998 1.00 66.06 794 PHE A N 1
ATOM 6596 C CA . PHE A 1 794 ? 4.368 -8.924 -32.270 1.00 66.06 794 PHE A CA 1
ATOM 6597 C C . PHE A 1 794 ? 5.702 -8.304 -32.723 1.00 66.06 794 PHE A C 1
ATOM 6599 O O . PHE A 1 794 ? 5.730 -7.148 -33.142 1.00 66.06 794 PHE A O 1
ATOM 6606 N N . ASP A 1 795 ? 6.782 -9.086 -32.690 1.00 61.31 795 ASP A N 1
ATOM 6607 C CA . ASP A 1 795 ? 8.159 -8.711 -33.065 1.00 61.31 795 ASP A CA 1
ATOM 6608 C C . ASP A 1 795 ? 8.623 -9.333 -34.404 1.00 61.31 795 ASP A C 1
ATOM 6610 O O . ASP A 1 795 ? 9.799 -9.276 -34.775 1.00 61.31 795 ASP A O 1
ATOM 6614 N N . ALA A 1 796 ? 7.688 -9.948 -35.139 1.00 64.38 796 ALA A N 1
ATOM 6615 C CA . ALA A 1 796 ? 7.938 -10.706 -36.364 1.00 64.38 796 ALA A CA 1
ATOM 6616 C C . ALA A 1 796 ? 8.953 -11.860 -36.225 1.00 64.38 796 ALA A C 1
ATOM 6618 O O . ALA A 1 796 ? 9.469 -12.331 -37.243 1.00 64.38 796 ALA A O 1
ATOM 6619 N N . LYS A 1 797 ? 9.196 -12.361 -35.005 1.00 65.00 797 LYS A N 1
ATOM 6620 C CA . LYS A 1 797 ? 9.892 -13.628 -34.754 1.00 65.00 797 LYS A CA 1
ATOM 6621 C C . LYS A 1 797 ? 8.870 -14.696 -34.355 1.00 65.00 797 LYS A C 1
ATOM 6623 O O . LYS A 1 797 ? 7.900 -14.440 -33.648 1.00 65.00 797 LYS A O 1
ATOM 6628 N N . PHE A 1 798 ? 9.053 -15.916 -34.854 1.00 66.50 798 PHE A N 1
ATOM 6629 C CA . PHE A 1 798 ? 8.195 -17.046 -34.503 1.00 66.50 798 PHE A CA 1
ATOM 6630 C C . PHE A 1 798 ? 9.047 -18.216 -34.025 1.00 66.50 798 PHE A C 1
ATOM 6632 O O . PHE A 1 798 ? 9.838 -18.757 -34.791 1.00 66.50 798 PHE A O 1
ATOM 6639 N N . ASP A 1 799 ? 8.828 -18.664 -32.790 1.00 58.78 799 ASP A N 1
ATOM 6640 C CA . ASP A 1 799 ? 9.582 -19.795 -32.231 1.00 58.78 799 ASP A CA 1
ATOM 6641 C C . ASP A 1 799 ? 9.101 -21.160 -32.755 1.00 58.78 799 ASP A C 1
ATOM 6643 O O . ASP A 1 799 ? 9.809 -22.161 -32.668 1.00 58.78 799 ASP A O 1
ATOM 6647 N N . SER A 1 800 ? 7.874 -21.246 -33.292 1.00 55.91 800 SER A N 1
ATOM 6648 C CA . SER A 1 800 ? 7.309 -22.505 -33.789 1.00 55.91 800 SER A CA 1
ATOM 6649 C C . SER A 1 800 ? 6.202 -22.318 -34.833 1.00 55.91 800 SER A C 1
ATOM 6651 O O . SER A 1 800 ? 5.536 -21.289 -34.913 1.00 55.91 800 SER A O 1
ATOM 6653 N N . CYS A 1 801 ? 5.894 -23.382 -35.581 1.00 52.31 801 CYS A N 1
ATOM 6654 C CA . CYS A 1 801 ? 4.702 -23.419 -36.440 1.00 52.31 801 CYS A CA 1
ATOM 6655 C C . CYS A 1 801 ? 3.389 -23.183 -35.659 1.00 52.31 801 CYS A C 1
ATOM 6657 O O . CYS A 1 801 ? 2.414 -22.689 -36.226 1.00 52.31 801 CYS A O 1
ATOM 6659 N N . LEU A 1 802 ? 3.347 -23.541 -34.367 1.00 50.81 802 LEU A N 1
ATOM 6660 C CA . LEU A 1 802 ? 2.174 -23.343 -33.510 1.00 50.81 802 LEU A CA 1
ATOM 6661 C C . LEU A 1 802 ? 1.987 -21.870 -33.136 1.00 50.81 802 LEU A C 1
ATOM 6663 O O . LEU A 1 802 ? 0.847 -21.409 -33.114 1.00 50.81 802 LEU A O 1
ATOM 6667 N N . SER A 1 803 ? 3.071 -21.119 -32.909 1.00 61.53 803 SER A N 1
ATOM 6668 C CA . SER A 1 803 ? 2.977 -19.678 -32.646 1.00 61.53 803 SER A CA 1
ATOM 6669 C C . SER A 1 803 ? 2.516 -18.910 -33.887 1.00 61.53 803 SER A C 1
ATOM 6671 O O . SER A 1 803 ? 1.671 -18.025 -33.762 1.00 61.53 803 SER A O 1
ATOM 6673 N N . ILE A 1 804 ? 2.941 -19.325 -35.090 1.00 63.88 804 ILE A N 1
ATOM 6674 C CA . ILE A 1 804 ? 2.411 -18.798 -36.363 1.00 63.88 804 ILE A CA 1
ATOM 6675 C C . ILE A 1 804 ? 0.899 -19.046 -36.461 1.00 63.88 804 ILE A C 1
ATOM 6677 O O . ILE A 1 804 ? 0.131 -18.128 -36.751 1.00 63.88 804 ILE A O 1
ATOM 6681 N N . HIS A 1 805 ? 0.447 -20.273 -36.190 1.00 60.31 805 HIS A N 1
ATOM 6682 C CA . HIS A 1 805 ? -0.974 -20.618 -36.271 1.00 60.31 805 HIS A CA 1
ATOM 6683 C C . HIS A 1 805 ? -1.828 -19.860 -35.240 1.00 60.31 805 HIS A C 1
ATOM 6685 O O . HIS A 1 805 ? -2.906 -19.350 -35.563 1.00 60.31 805 HIS A O 1
ATOM 6691 N N . PHE A 1 806 ? -1.336 -19.744 -34.003 1.00 65.06 806 PHE A N 1
ATOM 6692 C CA . PHE A 1 806 ? -1.996 -18.990 -32.938 1.00 65.06 806 PHE A CA 1
ATOM 6693 C C . PHE A 1 806 ? -2.105 -17.504 -33.290 1.00 65.06 806 PHE A C 1
ATOM 6695 O O . PHE A 1 806 ? -3.184 -16.921 -33.186 1.00 65.06 806 PHE A O 1
ATOM 6702 N N . PHE A 1 807 ? -1.021 -16.915 -33.799 1.00 77.00 807 PHE A N 1
ATOM 6703 C CA . PHE A 1 807 ? -1.002 -15.535 -34.268 1.00 77.00 807 PHE A CA 1
ATOM 6704 C C . PHE A 1 807 ? -2.033 -15.287 -35.377 1.00 77.00 807 PHE A C 1
ATOM 6706 O O . PHE A 1 807 ? -2.818 -14.345 -35.292 1.00 77.00 807 PHE A O 1
ATOM 6713 N N . ILE A 1 808 ? -2.093 -16.157 -36.392 1.00 72.62 808 ILE A N 1
ATOM 6714 C CA . ILE A 1 808 ? -3.063 -16.036 -37.492 1.00 72.62 808 ILE A CA 1
ATOM 6715 C C . ILE A 1 808 ? -4.507 -16.160 -36.986 1.00 72.62 808 ILE A C 1
ATOM 6717 O O . ILE A 1 808 ? -5.392 -15.459 -37.481 1.00 72.62 808 ILE A O 1
ATOM 6721 N N . THR A 1 809 ? -4.748 -17.002 -35.979 1.00 68.31 809 THR A N 1
ATOM 6722 C CA . THR A 1 809 ? -6.071 -17.171 -35.357 1.00 68.31 809 THR A CA 1
ATOM 6723 C C . THR A 1 809 ? -6.494 -15.912 -34.595 1.00 68.31 809 THR A C 1
ATOM 6725 O O . THR A 1 809 ? -7.588 -15.399 -34.822 1.00 68.31 809 THR A O 1
ATOM 6728 N N . GLN A 1 810 ? -5.603 -15.342 -33.780 1.00 78.00 810 GLN A N 1
ATOM 6729 C CA . GLN A 1 810 ? -5.842 -14.076 -33.075 1.00 78.00 810 GLN A CA 1
ATOM 6730 C C . GLN A 1 810 ? -6.066 -12.912 -34.050 1.00 78.00 810 GLN A C 1
ATOM 6732 O O . GLN A 1 810 ? -6.976 -12.098 -33.884 1.00 78.00 810 GLN A O 1
ATOM 6737 N N . LEU A 1 811 ? -5.274 -12.856 -35.122 1.00 79.12 811 LEU A N 1
ATOM 6738 C CA . LEU A 1 811 ? -5.430 -11.868 -36.184 1.00 79.12 811 LEU A CA 1
ATOM 6739 C C . LEU A 1 811 ? -6.797 -11.996 -36.875 1.00 79.12 811 LEU A C 1
ATOM 6741 O O . LEU A 1 811 ? -7.431 -10.989 -37.190 1.00 79.12 811 LEU A O 1
ATOM 6745 N N . GLN A 1 812 ? -7.284 -13.225 -37.074 1.00 76.19 812 GLN A N 1
ATOM 6746 C CA . GLN A 1 812 ? -8.607 -13.483 -37.639 1.00 76.19 812 GLN A CA 1
ATOM 6747 C C . GLN A 1 812 ? -9.730 -12.929 -36.752 1.00 76.19 812 GLN A C 1
ATOM 6749 O O . GLN A 1 812 ? -10.674 -12.336 -37.279 1.00 76.19 812 GLN A O 1
ATOM 6754 N N . GLU A 1 813 ? -9.646 -13.104 -35.433 1.00 77.19 813 GLU A N 1
ATOM 6755 C CA . GLU A 1 813 ? -10.643 -12.583 -34.489 1.00 77.19 813 GLU A CA 1
ATOM 6756 C C . GLU A 1 813 ? -10.671 -11.051 -34.478 1.00 77.19 813 GLU A C 1
ATOM 6758 O O . GLU A 1 813 ? -11.745 -10.450 -34.563 1.00 77.19 813 GLU A O 1
ATOM 6763 N N . ARG A 1 814 ? -9.498 -10.409 -34.504 1.00 80.12 814 ARG A N 1
ATOM 6764 C CA . ARG A 1 814 ? -9.380 -8.942 -34.556 1.00 80.12 814 ARG A CA 1
ATOM 6765 C C . ARG A 1 814 ? -9.918 -8.351 -35.859 1.00 80.12 814 ARG A C 1
ATOM 6767 O O . ARG A 1 814 ? -10.669 -7.379 -35.836 1.00 80.12 814 ARG A O 1
ATOM 6774 N N . ILE A 1 815 ? -9.620 -8.972 -37.004 1.00 75.88 815 ILE A N 1
ATOM 6775 C CA . ILE A 1 815 ? -10.167 -8.544 -38.306 1.00 75.88 815 ILE A CA 1
ATOM 6776 C C . ILE A 1 815 ? -11.699 -8.696 -38.339 1.00 75.88 815 ILE A C 1
ATOM 6778 O O . ILE A 1 815 ? -12.389 -7.867 -38.940 1.00 75.88 815 ILE A O 1
ATOM 6782 N N . LYS A 1 816 ? -12.248 -9.730 -37.684 1.00 72.81 816 LYS A N 1
ATOM 6783 C CA . LYS A 1 816 ? -13.701 -9.935 -37.561 1.00 72.81 816 LYS A CA 1
ATOM 6784 C C . LYS A 1 816 ? -14.370 -8.884 -36.669 1.00 72.81 816 LYS A C 1
ATOM 6786 O O . LYS A 1 816 ? -15.465 -8.434 -37.007 1.00 72.81 816 LYS A O 1
ATOM 6791 N N . ALA A 1 817 ? -13.718 -8.464 -35.584 1.00 73.69 817 ALA A N 1
ATOM 6792 C CA . ALA A 1 817 ? -14.237 -7.440 -34.673 1.00 73.69 817 ALA A CA 1
ATOM 6793 C C . ALA A 1 817 ? -14.439 -6.074 -35.363 1.00 73.69 817 ALA A C 1
ATOM 6795 O O . ALA A 1 817 ? -15.410 -5.372 -35.083 1.00 73.69 817 ALA A O 1
ATOM 6796 N N . GLU A 1 818 ? -13.593 -5.732 -36.339 1.00 69.44 818 GLU A N 1
ATOM 6797 C CA . GLU A 1 818 ? -13.605 -4.425 -37.017 1.00 69.44 818 GLU A CA 1
ATOM 6798 C C . GLU A 1 818 ? -14.650 -4.253 -38.142 1.00 69.44 818 GLU A C 1
ATOM 6800 O O . GLU A 1 818 ? -14.724 -3.178 -38.756 1.00 69.44 818 GLU A O 1
ATOM 6805 N N . LYS A 1 819 ? -15.489 -5.276 -38.396 1.00 58.97 819 LYS A N 1
ATOM 6806 C CA . LYS A 1 819 ? -16.496 -5.337 -39.481 1.00 58.97 819 LYS A CA 1
ATOM 6807 C C . LYS A 1 819 ? -15.896 -5.032 -40.867 1.00 58.97 819 LYS A C 1
ATOM 6809 O O . LYS A 1 819 ? -16.291 -4.070 -41.528 1.00 58.97 819 LYS A O 1
ATOM 6814 N N . SER A 1 820 ? -14.929 -5.846 -41.305 1.00 56.69 820 SER A N 1
ATOM 6815 C CA . SER A 1 820 ? -14.352 -5.778 -42.662 1.00 56.69 820 SER A CA 1
ATOM 6816 C C . SER A 1 820 ? -15.433 -5.832 -43.759 1.00 56.69 820 SER A C 1
ATOM 6818 O O . SER A 1 820 ? -16.418 -6.557 -43.637 1.00 56.69 820 SER A O 1
ATOM 6820 N N . ALA A 1 821 ? -15.231 -5.088 -44.854 1.00 56.06 821 ALA A N 1
ATOM 6821 C CA . ALA A 1 821 ? -16.081 -5.132 -46.049 1.00 56.06 821 ALA A CA 1
ATOM 6822 C C . ALA A 1 821 ? -15.843 -6.382 -46.931 1.00 56.06 821 ALA A C 1
ATOM 6824 O O . ALA A 1 821 ? -16.560 -6.580 -47.911 1.00 56.06 821 ALA A O 1
ATOM 6825 N N . ALA A 1 822 ? -14.829 -7.200 -46.618 1.00 58.81 822 ALA A N 1
ATOM 6826 C CA . ALA A 1 822 ? -14.509 -8.432 -47.334 1.00 58.81 822 ALA A CA 1
ATOM 6827 C C . ALA A 1 822 ? -15.335 -9.620 -46.806 1.00 58.81 822 ALA A C 1
ATOM 6829 O O . ALA A 1 822 ? -15.558 -9.751 -45.604 1.00 58.81 822 ALA A O 1
ATOM 6830 N N . ASP A 1 823 ? -15.768 -10.518 -47.695 1.00 63.91 823 ASP A N 1
ATOM 6831 C CA . ASP A 1 823 ? -16.494 -11.734 -47.318 1.00 63.91 823 ASP A CA 1
ATOM 6832 C C . ASP A 1 823 ? -15.592 -12.718 -46.545 1.00 63.91 823 ASP A C 1
ATOM 6834 O O . ASP A 1 823 ? -14.373 -12.766 -46.740 1.00 63.91 823 ASP A O 1
ATOM 6838 N N . GLU A 1 824 ? -16.183 -13.555 -45.679 1.00 56.56 824 GLU A N 1
ATOM 6839 C CA . GLU A 1 824 ? -15.431 -14.496 -44.826 1.00 56.56 824 GLU A CA 1
ATOM 6840 C C . GLU A 1 824 ? -14.491 -15.415 -45.622 1.00 56.56 824 GLU A C 1
ATOM 6842 O O . GLU A 1 824 ? -13.422 -15.799 -45.138 1.00 56.56 824 GLU A O 1
ATOM 6847 N N . ASN A 1 825 ? -14.848 -15.745 -46.866 1.00 50.31 825 ASN A N 1
ATOM 6848 C CA . ASN A 1 825 ? -14.001 -16.549 -47.739 1.00 50.31 825 ASN A CA 1
ATOM 6849 C C . ASN A 1 825 ? -12.753 -15.798 -48.215 1.00 50.31 825 ASN A C 1
ATOM 6851 O O . ASN A 1 825 ? -11.700 -16.427 -48.349 1.00 50.31 825 ASN A O 1
ATOM 6855 N N . THR A 1 826 ? -12.831 -14.489 -48.452 1.00 55.25 826 THR A N 1
ATOM 6856 C CA . THR A 1 826 ? -11.674 -13.673 -48.843 1.00 55.25 826 THR A CA 1
ATOM 6857 C C . THR A 1 826 ? -10.752 -13.418 -47.658 1.00 55.25 826 THR A C 1
ATOM 6859 O O . THR A 1 826 ? -9.543 -13.600 -47.802 1.00 55.25 826 THR A O 1
ATOM 6862 N N . ILE A 1 827 ? -11.307 -13.137 -46.471 1.00 60.53 827 ILE A N 1
ATOM 6863 C CA . ILE A 1 827 ? -10.535 -13.031 -45.218 1.00 60.53 827 ILE A CA 1
ATOM 6864 C C . ILE A 1 827 ? -9.770 -14.332 -44.966 1.00 60.53 827 ILE A C 1
ATOM 6866 O O . ILE A 1 827 ? -8.554 -14.329 -44.787 1.00 60.53 827 ILE A O 1
ATOM 6870 N N . HIS A 1 828 ? -10.457 -15.472 -45.048 1.00 53.59 828 HIS A N 1
ATOM 6871 C CA . HIS A 1 828 ? -9.834 -16.770 -44.824 1.00 53.59 828 HIS A CA 1
ATOM 6872 C C . HIS A 1 828 ? -8.772 -17.117 -45.882 1.00 53.59 828 HIS A C 1
ATOM 6874 O O . HIS A 1 828 ? -7.725 -17.656 -45.541 1.00 53.59 828 HIS A O 1
ATOM 6880 N N . ARG A 1 829 ? -8.990 -16.801 -47.167 1.00 51.19 829 ARG A N 1
ATOM 6881 C CA . ARG A 1 829 ? -7.986 -17.043 -48.224 1.00 51.19 829 ARG A CA 1
ATOM 6882 C C . ARG A 1 829 ? -6.735 -16.184 -48.047 1.00 51.19 829 ARG A C 1
ATOM 6884 O O . ARG A 1 829 ? -5.635 -16.686 -48.264 1.00 51.19 829 ARG A O 1
ATOM 6891 N N . ALA A 1 830 ? -6.898 -14.918 -47.673 1.00 55.53 830 ALA A N 1
ATOM 6892 C CA . ALA A 1 830 ? -5.784 -14.006 -47.440 1.00 55.53 830 ALA A CA 1
ATOM 6893 C C . ALA A 1 830 ? -4.965 -14.418 -46.207 1.00 55.53 830 ALA A C 1
ATOM 6895 O O . ALA A 1 830 ? -3.742 -14.477 -46.292 1.00 55.53 830 ALA A O 1
ATOM 6896 N N . LEU A 1 831 ? -5.628 -14.806 -45.112 1.00 56.38 831 LEU A N 1
ATOM 6897 C CA . LEU A 1 831 ? -4.960 -15.291 -43.902 1.00 56.38 831 LEU A CA 1
ATOM 6898 C C . LEU A 1 831 ? -4.258 -16.637 -44.107 1.00 56.38 831 LEU A C 1
ATOM 6900 O O . LEU A 1 831 ? -3.142 -16.804 -43.638 1.00 56.38 831 LEU A O 1
ATOM 6904 N N . VAL A 1 832 ? -4.840 -17.564 -44.875 1.00 49.72 832 VAL A N 1
ATOM 6905 C CA . VAL A 1 832 ? -4.165 -18.826 -45.241 1.00 49.72 832 VAL A CA 1
ATOM 6906 C C . VAL A 1 832 ? -2.942 -18.566 -46.119 1.00 49.72 832 VAL A C 1
ATOM 6908 O O . VAL A 1 832 ? -1.930 -19.248 -45.989 1.00 49.72 832 VAL A O 1
ATOM 6911 N N . LYS A 1 833 ? -3.011 -17.587 -47.025 1.00 53.19 833 LYS A N 1
ATOM 6912 C CA . LYS A 1 833 ? -1.852 -17.196 -47.831 1.00 53.19 833 LYS A CA 1
ATOM 6913 C C . LYS A 1 833 ? -0.752 -16.583 -46.957 1.00 53.19 833 LYS A C 1
ATOM 6915 O O . LYS A 1 833 ? 0.400 -16.957 -47.124 1.00 53.19 833 LYS A O 1
ATOM 6920 N N . LEU A 1 834 ? -1.121 -15.715 -46.015 1.00 59.28 834 LEU A N 1
ATOM 6921 C CA . LEU A 1 834 ? -0.198 -15.121 -45.049 1.00 59.28 834 LEU A CA 1
ATOM 6922 C C . LEU A 1 834 ? 0.459 -16.189 -44.160 1.00 59.28 834 LEU A C 1
ATOM 6924 O O . LEU A 1 834 ? 1.675 -16.199 -44.028 1.00 59.28 834 LEU A O 1
ATOM 6928 N N . GLU A 1 835 ? -0.330 -17.127 -43.631 1.00 55.06 835 GLU A N 1
ATOM 6929 C CA . GLU A 1 835 ? 0.149 -18.273 -42.846 1.00 55.06 835 GLU A CA 1
ATOM 6930 C C . GLU A 1 835 ? 1.143 -19.121 -43.652 1.00 55.06 835 GLU A C 1
ATOM 6932 O O . GLU A 1 835 ? 2.193 -19.498 -43.146 1.00 55.06 835 GLU A O 1
ATOM 6937 N N . LEU A 1 836 ? 0.851 -19.389 -44.930 1.00 51.44 836 LEU A N 1
ATOM 6938 C CA . LEU A 1 836 ? 1.753 -20.129 -45.816 1.00 51.44 836 LEU A CA 1
ATOM 6939 C C . LEU A 1 836 ? 3.047 -19.374 -46.119 1.00 51.44 836 LEU A C 1
ATOM 6941 O O . LEU A 1 836 ? 4.082 -20.016 -46.270 1.00 51.44 836 LEU A O 1
ATOM 6945 N N . ASP A 1 837 ? 2.996 -18.053 -46.258 1.00 56.22 837 ASP A N 1
ATOM 6946 C CA . ASP A 1 837 ? 4.183 -17.247 -46.532 1.00 56.22 837 ASP A CA 1
ATOM 6947 C C . ASP A 1 837 ? 5.060 -17.129 -45.269 1.00 56.22 837 ASP A C 1
ATOM 6949 O O . ASP A 1 837 ? 6.261 -17.360 -45.360 1.00 56.22 837 ASP A O 1
ATOM 6953 N N . PHE A 1 838 ? 4.468 -16.961 -44.078 1.00 62.31 838 PHE A N 1
ATOM 6954 C CA . PHE A 1 838 ? 5.194 -17.049 -42.801 1.00 62.31 838 PHE A CA 1
ATOM 6955 C C . PHE A 1 838 ? 5.806 -18.428 -42.563 1.00 62.31 838 PHE A C 1
ATOM 6957 O O . PHE A 1 838 ? 6.956 -18.522 -42.151 1.00 62.31 838 PHE A O 1
ATOM 6964 N N . LEU A 1 839 ? 5.071 -19.506 -42.857 1.00 53.50 839 LEU A N 1
ATOM 6965 C CA . LEU A 1 839 ? 5.597 -20.865 -42.735 1.00 53.50 839 LEU A CA 1
ATOM 6966 C C . LEU A 1 839 ? 6.758 -21.108 -43.703 1.00 53.50 839 LEU A C 1
ATOM 6968 O O . LEU A 1 839 ? 7.736 -21.716 -43.300 1.00 53.50 839 LEU A O 1
ATOM 6972 N N . LYS A 1 840 ? 6.687 -20.644 -44.957 1.00 54.31 840 LYS A N 1
ATOM 6973 C CA . LYS A 1 840 ? 7.806 -20.781 -45.908 1.00 54.31 840 LYS A CA 1
ATOM 6974 C C . LYS A 1 840 ? 9.056 -20.052 -45.431 1.00 54.31 840 LYS A C 1
ATOM 6976 O O . LYS A 1 840 ? 10.132 -20.631 -45.516 1.00 54.31 840 LYS A O 1
ATOM 6981 N N . ASP A 1 841 ? 8.896 -18.819 -44.955 1.00 56.53 841 ASP A N 1
ATOM 6982 C CA . ASP A 1 841 ? 10.014 -18.008 -44.480 1.00 56.53 841 ASP A CA 1
ATOM 6983 C C . ASP A 1 841 ? 10.611 -18.622 -43.201 1.00 56.53 841 ASP A C 1
ATOM 6985 O O . ASP A 1 841 ? 11.821 -18.767 -43.115 1.00 56.53 841 ASP A O 1
ATOM 6989 N N . TRP A 1 842 ? 9.782 -19.095 -42.262 1.00 56.25 842 TRP A N 1
ATOM 6990 C CA . TRP A 1 842 ? 10.228 -19.783 -41.040 1.00 56.25 842 TRP A CA 1
ATOM 6991 C C . TRP A 1 842 ? 10.926 -21.129 -41.308 1.00 56.25 842 TRP A C 1
ATOM 6993 O O . TRP A 1 842 ? 11.878 -21.500 -40.620 1.00 56.25 842 TRP A O 1
ATOM 7003 N N . LEU A 1 843 ? 10.451 -21.876 -42.312 1.00 49.19 843 LEU A N 1
ATOM 7004 C CA . LEU A 1 843 ? 10.982 -23.189 -42.700 1.00 49.19 843 LEU A CA 1
ATOM 7005 C C . LEU A 1 843 ? 12.366 -23.125 -43.347 1.00 49.19 843 LEU A C 1
ATOM 7007 O O . LEU A 1 843 ? 13.065 -24.137 -43.327 1.00 49.19 843 LEU A O 1
ATOM 7011 N N . ALA A 1 844 ? 12.749 -21.985 -43.927 1.00 51.75 844 ALA A N 1
ATOM 7012 C CA . ALA A 1 844 ? 14.071 -21.808 -44.523 1.00 51.75 844 ALA A CA 1
ATOM 7013 C C . ALA A 1 844 ? 15.198 -21.941 -43.480 1.00 51.75 844 ALA A C 1
ATOM 7015 O O . ALA A 1 844 ? 16.263 -22.450 -43.818 1.00 51.75 844 ALA A O 1
ATOM 7016 N N . ASP A 1 845 ? 14.918 -21.587 -42.218 1.00 43.97 845 ASP A N 1
ATOM 7017 C CA . ASP A 1 845 ? 15.919 -21.502 -41.147 1.00 43.97 845 ASP A CA 1
ATOM 7018 C C . ASP A 1 845 ? 15.776 -22.586 -40.051 1.00 43.97 845 ASP A C 1
ATOM 7020 O O . ASP A 1 845 ? 16.653 -22.715 -39.204 1.00 43.97 845 ASP A O 1
ATOM 7024 N N . ASN A 1 846 ? 14.702 -23.400 -40.052 1.00 48.44 846 ASN A N 1
ATOM 7025 C CA . ASN A 1 846 ? 14.352 -24.330 -38.951 1.00 48.44 846 ASN A CA 1
ATOM 7026 C C . ASN A 1 846 ? 14.048 -25.784 -39.399 1.00 48.44 846 ASN A C 1
ATOM 7028 O O . ASN A 1 846 ? 13.124 -26.436 -38.896 1.00 48.44 846 ASN A O 1
ATOM 7032 N N . GLY A 1 847 ? 14.809 -26.316 -40.362 1.00 45.34 847 GLY A N 1
ATOM 7033 C CA . GLY A 1 847 ? 14.547 -27.610 -41.021 1.00 45.34 847 GLY A CA 1
ATOM 7034 C C . GLY A 1 847 ? 14.494 -28.862 -40.120 1.00 45.34 847 GLY A C 1
ATOM 7035 O O . GLY A 1 847 ? 13.799 -29.825 -40.455 1.00 45.34 847 GLY A O 1
ATOM 7036 N N . ASP A 1 848 ? 15.148 -28.856 -38.953 1.00 41.34 848 ASP A N 1
ATOM 7037 C CA . ASP A 1 848 ? 15.365 -30.066 -38.135 1.00 41.34 848 ASP A CA 1
ATOM 7038 C C . ASP A 1 848 ? 14.155 -30.521 -37.293 1.00 41.34 848 ASP A C 1
ATOM 7040 O O . ASP A 1 848 ? 14.098 -31.660 -36.820 1.00 41.34 848 ASP A O 1
ATOM 7044 N N . SER A 1 849 ? 13.119 -29.689 -37.143 1.00 40.59 849 SER A N 1
ATOM 7045 C CA . SER A 1 849 ? 11.967 -30.000 -36.273 1.00 40.59 849 SER A CA 1
ATOM 7046 C C . SER A 1 849 ? 10.818 -30.775 -36.954 1.00 40.59 849 SER A C 1
ATOM 7048 O O . SER A 1 849 ? 9.812 -31.084 -36.313 1.00 40.59 849 SER A O 1
ATOM 7050 N N . TYR A 1 850 ? 10.955 -31.169 -38.230 1.00 45.16 850 TYR A N 1
ATOM 7051 C CA . TYR A 1 850 ? 9.920 -31.886 -39.009 1.00 45.16 850 TYR A CA 1
ATOM 7052 C C . TYR A 1 850 ? 9.897 -33.420 -38.846 1.00 45.16 850 TYR A C 1
ATOM 7054 O O . TYR A 1 850 ? 8.959 -34.082 -39.309 1.00 45.16 850 TYR A O 1
ATOM 7062 N N . ALA A 1 851 ? 10.909 -34.011 -38.206 1.00 42.59 851 ALA A N 1
ATOM 7063 C CA . ALA A 1 851 ? 11.115 -35.460 -38.218 1.00 42.59 851 ALA A CA 1
ATOM 7064 C C . ALA A 1 851 ? 10.181 -36.245 -37.278 1.00 42.59 851 ALA A C 1
ATOM 7066 O O . ALA A 1 851 ? 9.787 -37.355 -37.618 1.00 42.59 851 ALA A O 1
ATOM 7067 N N . LYS A 1 852 ? 9.789 -35.703 -36.115 1.00 38.19 852 LYS A N 1
ATOM 7068 C CA . LYS A 1 852 ? 9.245 -36.511 -34.997 1.00 38.19 852 LYS A CA 1
ATOM 7069 C C . LYS A 1 852 ? 7.761 -36.901 -35.084 1.00 38.19 852 LYS A C 1
ATOM 7071 O O . LYS A 1 852 ? 7.388 -37.930 -34.539 1.00 38.19 852 LYS A O 1
ATOM 7076 N N . ILE A 1 853 ? 6.908 -36.121 -35.752 1.00 39.66 853 ILE A N 1
ATOM 7077 C CA . ILE A 1 853 ? 5.451 -36.393 -35.787 1.00 39.66 853 ILE A CA 1
ATOM 7078 C C . ILE A 1 853 ? 5.067 -37.314 -36.958 1.00 39.66 853 ILE A C 1
ATOM 7080 O O . ILE A 1 853 ? 4.186 -38.159 -36.826 1.00 39.66 853 ILE A O 1
ATOM 7084 N N . PHE A 1 854 ? 5.756 -37.204 -38.096 1.00 47.84 854 PHE A N 1
ATOM 7085 C CA . PHE A 1 854 ? 5.453 -37.994 -39.296 1.00 47.84 854 PHE A CA 1
ATOM 7086 C C . PHE A 1 854 ? 6.237 -39.313 -39.396 1.00 47.84 854 PHE A C 1
A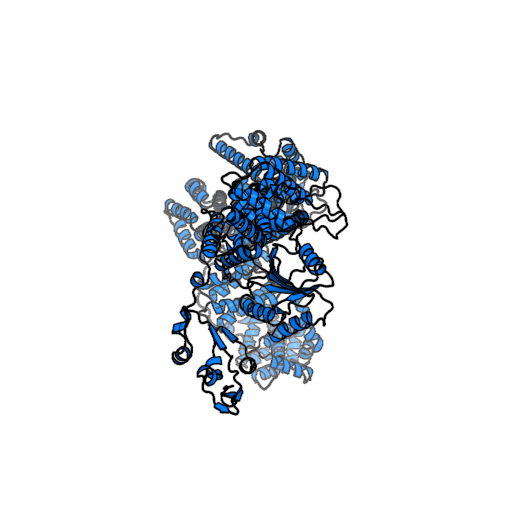TOM 7088 O O . PHE A 1 854 ? 5.767 -40.225 -40.071 1.00 47.84 854 PHE A O 1
ATOM 7095 N N . THR A 1 855 ? 7.355 -39.470 -38.673 1.00 44.75 855 THR A N 1
ATOM 7096 C CA . THR A 1 855 ? 8.015 -40.782 -38.487 1.00 44.75 855 THR A CA 1
ATOM 7097 C C . THR A 1 855 ? 7.099 -41.785 -37.790 1.00 44.75 855 THR A C 1
ATOM 7099 O O . THR A 1 855 ? 7.145 -42.966 -38.102 1.00 44.75 855 THR A O 1
ATOM 7102 N N . ILE A 1 856 ? 6.208 -41.336 -36.902 1.00 40.12 856 ILE A N 1
ATOM 7103 C CA . ILE A 1 856 ? 5.273 -42.211 -36.176 1.00 40.12 856 ILE A CA 1
ATOM 7104 C C . ILE A 1 856 ? 4.198 -42.812 -37.105 1.00 40.12 856 ILE A C 1
ATOM 7106 O O . ILE A 1 856 ? 3.720 -43.914 -36.845 1.00 40.12 856 ILE A O 1
ATOM 7110 N N . ILE A 1 857 ? 3.830 -42.117 -38.192 1.00 46.75 857 ILE A N 1
ATOM 7111 C CA . ILE A 1 857 ? 2.811 -42.572 -39.155 1.00 46.75 857 ILE A CA 1
ATOM 7112 C C . ILE A 1 857 ? 3.429 -43.489 -40.222 1.00 46.75 857 ILE A C 1
ATOM 7114 O O . ILE A 1 857 ? 2.858 -44.536 -40.519 1.00 46.75 857 ILE A O 1
ATOM 7118 N N . ASP A 1 858 ? 4.600 -43.135 -40.766 1.00 46.78 858 ASP A N 1
ATOM 7119 C CA . ASP A 1 858 ? 5.259 -43.922 -41.824 1.00 46.78 858 ASP A CA 1
ATOM 7120 C C . ASP A 1 858 ? 5.880 -45.223 -41.271 1.00 46.78 858 ASP A C 1
ATOM 7122 O O . ASP A 1 858 ? 5.751 -46.279 -41.887 1.00 46.78 858 ASP A O 1
ATOM 7126 N N . ASN A 1 859 ? 6.425 -45.202 -40.042 1.00 46.84 859 ASN A N 1
ATOM 7127 C CA . ASN A 1 859 ? 7.003 -46.393 -39.393 1.00 46.84 859 ASN A CA 1
ATOM 7128 C C . ASN A 1 859 ? 5.973 -47.483 -39.044 1.00 46.84 859 ASN A C 1
ATOM 7130 O O . ASN A 1 859 ? 6.369 -48.584 -38.667 1.00 46.84 859 ASN A O 1
ATOM 7134 N N . LYS A 1 860 ? 4.668 -47.188 -39.116 1.00 45.12 860 LYS A N 1
ATOM 7135 C CA . LYS A 1 860 ? 3.597 -48.132 -38.763 1.00 45.12 860 LYS A CA 1
ATOM 7136 C C . LYS A 1 860 ? 2.905 -48.775 -39.969 1.00 45.12 860 LYS A C 1
ATOM 7138 O O . LYS A 1 860 ? 2.310 -49.825 -39.788 1.00 45.12 860 LYS A O 1
ATOM 7143 N N . LEU A 1 861 ? 2.955 -48.155 -41.153 1.00 54.47 861 LEU A N 1
ATOM 7144 C CA . LEU A 1 861 ? 2.144 -48.542 -42.322 1.00 54.47 861 LEU A CA 1
ATOM 7145 C C . LEU A 1 861 ? 2.948 -48.777 -43.613 1.00 54.47 861 LEU A C 1
ATOM 7147 O O . LEU A 1 861 ? 2.364 -49.233 -44.593 1.00 54.47 861 LEU A O 1
ATOM 7151 N N . ASP A 1 862 ? 4.243 -48.433 -43.641 1.00 61.25 862 ASP A N 1
ATOM 7152 C CA . ASP A 1 862 ? 5.141 -48.567 -44.804 1.00 61.25 862 ASP A CA 1
ATOM 7153 C C . ASP A 1 862 ? 4.487 -48.140 -46.141 1.00 61.25 862 ASP A C 1
ATOM 7155 O O . ASP A 1 862 ? 4.477 -48.843 -47.160 1.00 61.25 862 ASP A O 1
ATOM 7159 N N . LEU A 1 863 ? 3.849 -46.966 -46.106 1.00 63.72 863 LEU A N 1
ATOM 7160 C CA . LEU A 1 863 ? 2.963 -46.477 -47.163 1.00 63.72 863 LEU A CA 1
ATOM 7161 C C . LEU A 1 863 ? 3.723 -46.231 -48.465 1.00 63.72 863 LEU A C 1
ATOM 7163 O O . LEU A 1 863 ? 3.233 -46.569 -49.540 1.00 63.72 863 LEU A O 1
ATOM 7167 N N . THR A 1 864 ? 4.927 -45.669 -48.376 1.00 61.94 864 THR A N 1
ATOM 7168 C CA . THR A 1 864 ? 5.744 -45.323 -49.546 1.00 61.94 864 THR A CA 1
ATOM 7169 C C . THR A 1 864 ? 6.217 -46.568 -50.307 1.00 61.94 864 THR A C 1
ATOM 7171 O O . THR A 1 864 ? 6.156 -46.584 -51.540 1.00 61.94 864 THR A O 1
ATOM 7174 N N . SER A 1 865 ? 6.647 -47.628 -49.609 1.00 64.69 865 SER A N 1
ATOM 7175 C CA . SER A 1 865 ? 7.073 -48.877 -50.259 1.00 64.69 865 SER A CA 1
ATOM 7176 C C . SER A 1 865 ? 5.878 -49.605 -50.892 1.00 64.69 865 SER A C 1
ATOM 7178 O O . SER A 1 865 ? 5.958 -50.069 -52.032 1.00 64.69 865 SER A O 1
ATOM 7180 N N . THR A 1 866 ? 4.736 -49.610 -50.198 1.00 68.38 866 THR A N 1
ATOM 7181 C CA . THR A 1 866 ? 3.482 -50.223 -50.652 1.00 68.38 866 THR A CA 1
ATOM 7182 C C . THR A 1 866 ? 2.931 -49.516 -51.892 1.00 68.38 866 THR A C 1
ATOM 7184 O O . THR A 1 866 ? 2.536 -50.172 -52.855 1.00 68.38 866 THR A O 1
ATOM 7187 N N . LEU A 1 867 ? 2.966 -48.178 -51.912 1.00 72.94 867 LEU A N 1
ATOM 7188 C CA . LEU A 1 867 ? 2.569 -47.351 -53.056 1.00 72.94 867 LEU A CA 1
ATOM 7189 C C . LEU A 1 867 ? 3.408 -47.627 -54.299 1.00 72.94 867 LEU A C 1
ATOM 7191 O O . LEU A 1 867 ? 2.857 -47.705 -55.396 1.00 72.94 867 LEU A O 1
ATOM 7195 N N . LYS A 1 868 ? 4.728 -47.764 -54.128 1.00 71.25 868 LYS A N 1
ATOM 7196 C CA . LYS A 1 868 ? 5.645 -48.061 -55.231 1.00 71.25 868 LYS A CA 1
ATOM 7197 C C . LYS A 1 868 ? 5.442 -49.487 -55.754 1.00 71.25 868 LYS A C 1
ATOM 7199 O O . LYS A 1 868 ? 5.416 -49.685 -56.958 1.00 71.25 868 LYS A O 1
ATOM 7204 N N . LYS A 1 869 ? 5.240 -50.467 -54.865 1.00 77.44 869 LYS A N 1
ATOM 7205 C CA . LYS A 1 869 ? 5.047 -51.881 -55.235 1.00 77.44 869 LYS A CA 1
ATOM 7206 C C . LYS A 1 869 ? 3.714 -52.157 -55.940 1.00 77.44 869 LYS A C 1
ATOM 7208 O O . LYS A 1 869 ? 3.651 -53.052 -56.772 1.00 77.44 869 LYS A O 1
ATOM 7213 N N . ASN A 1 870 ? 2.667 -51.410 -55.596 1.00 76.81 870 ASN A N 1
ATOM 7214 C CA . ASN A 1 870 ? 1.308 -51.634 -56.095 1.00 76.81 870 ASN A CA 1
ATOM 7215 C C . ASN A 1 870 ? 0.819 -50.515 -57.035 1.00 76.81 870 ASN A C 1
ATOM 7217 O O . ASN A 1 870 ? -0.386 -50.323 -57.181 1.00 76.81 870 ASN A O 1
ATOM 7221 N N . HIS A 1 871 ? 1.738 -49.742 -57.624 1.00 81.50 871 HIS A N 1
ATOM 7222 C CA . HIS A 1 871 ? 1.457 -48.681 -58.601 1.00 81.50 871 HIS A CA 1
ATOM 7223 C C . HIS A 1 871 ? 0.310 -47.736 -58.190 1.00 81.50 871 HIS A C 1
ATOM 7225 O O . HIS A 1 871 ? -0.612 -47.467 -58.955 1.00 81.50 871 HIS A O 1
ATOM 7231 N N . GLY A 1 872 ? 0.342 -47.249 -56.945 1.00 74.56 872 GLY A N 1
ATOM 7232 C CA . GLY A 1 872 ? -0.648 -46.304 -56.413 1.00 74.56 872 GLY A CA 1
ATOM 7233 C C . GLY A 1 872 ? -1.924 -46.924 -55.828 1.00 74.56 872 GLY A C 1
ATOM 7234 O O . GLY A 1 872 ? -2.689 -46.197 -55.190 1.00 74.56 872 GLY A O 1
ATOM 7235 N N . VAL A 1 873 ? -2.138 -48.239 -55.971 1.00 80.38 873 VAL A N 1
ATOM 7236 C CA . VAL A 1 873 ? -3.309 -48.949 -55.431 1.00 80.38 873 VAL A CA 1
ATOM 7237 C C . VAL A 1 873 ? -3.015 -49.533 -54.045 1.00 80.38 873 VAL A C 1
ATOM 7239 O O . VAL A 1 873 ? -2.063 -50.291 -53.862 1.00 80.38 873 VAL A O 1
ATOM 7242 N N . LEU A 1 874 ? -3.834 -49.206 -53.040 1.00 74.75 874 LEU A N 1
ATOM 7243 C CA . LEU A 1 874 ? -3.689 -49.773 -51.698 1.00 74.75 874 LEU A CA 1
ATOM 7244 C C . LEU A 1 874 ? -4.335 -51.170 -51.617 1.00 74.75 874 LEU A C 1
ATOM 7246 O O . LEU A 1 874 ? -5.471 -51.343 -52.065 1.00 74.75 874 LEU A O 1
ATOM 7250 N N . PRO A 1 875 ? -3.660 -52.168 -51.017 1.00 69.00 875 PRO A N 1
ATOM 7251 C CA . PRO A 1 875 ? -4.248 -53.483 -50.797 1.00 69.00 875 PRO A CA 1
ATOM 7252 C C . PRO A 1 875 ? -5.326 -53.411 -49.700 1.00 69.00 875 PRO A C 1
ATOM 7254 O O . PRO A 1 875 ? -5.235 -52.568 -48.804 1.00 69.00 875 PRO A O 1
ATOM 7257 N N . PRO A 1 876 ? -6.335 -54.298 -49.716 1.00 63.03 876 PRO A N 1
ATOM 7258 C CA . PRO A 1 876 ? -7.297 -54.385 -48.624 1.00 63.03 876 PRO A CA 1
ATOM 7259 C C . PRO A 1 876 ? -6.586 -54.879 -47.351 1.00 63.03 876 PRO A C 1
ATOM 7261 O O . PRO A 1 876 ? -6.225 -56.049 -47.249 1.00 63.03 876 PRO A O 1
ATOM 7264 N N . ASN A 1 877 ? -6.354 -53.969 -46.402 1.00 65.19 877 ASN A N 1
ATOM 7265 C CA . ASN A 1 877 ? -5.760 -54.226 -45.086 1.00 65.19 877 ASN A CA 1
ATOM 7266 C C . ASN A 1 877 ? -6.595 -53.497 -44.019 1.00 65.19 877 ASN A C 1
ATOM 7268 O O . ASN A 1 877 ? -6.989 -52.344 -44.229 1.00 65.19 877 ASN A O 1
ATOM 7272 N N . ASP A 1 878 ? -6.813 -54.138 -42.870 1.00 53.50 878 ASP A N 1
ATOM 7273 C CA . ASP A 1 878 ? -7.555 -53.588 -41.727 1.00 53.50 878 ASP A CA 1
ATOM 7274 C C . ASP A 1 878 ? -6.984 -52.236 -41.264 1.00 53.50 878 ASP A C 1
ATOM 7276 O O . ASP A 1 878 ? -7.718 -51.338 -40.842 1.00 53.50 878 ASP A O 1
ATOM 7280 N N . GLU A 1 879 ? -5.674 -52.041 -41.413 1.00 54.91 879 GLU A N 1
ATOM 7281 C CA . GLU A 1 879 ? -4.999 -50.792 -41.060 1.00 54.91 879 GLU A CA 1
ATOM 7282 C C . GLU A 1 879 ? -5.314 -49.644 -42.044 1.00 54.91 879 GLU A C 1
ATOM 7284 O O . GLU A 1 879 ? -5.474 -48.491 -41.631 1.00 54.91 879 GLU A O 1
ATOM 7289 N N . PHE A 1 880 ? -5.493 -49.942 -43.339 1.00 62.22 880 PHE A N 1
ATOM 7290 C CA . PHE A 1 880 ? -5.913 -48.953 -44.343 1.00 62.22 880 PHE A CA 1
ATOM 7291 C C . PHE A 1 880 ? -7.411 -48.635 -44.246 1.00 62.22 880 PHE A C 1
ATOM 7293 O O . PHE A 1 880 ? -7.829 -47.515 -44.556 1.00 62.22 880 PHE A O 1
ATOM 7300 N N . GLU A 1 881 ? -8.232 -49.572 -43.765 1.00 59.44 881 GLU A N 1
ATOM 7301 C CA . GLU A 1 881 ? -9.616 -49.278 -43.383 1.00 59.44 881 GLU A CA 1
ATOM 7302 C C . GLU A 1 881 ? -9.695 -48.349 -42.168 1.00 59.44 881 GLU A C 1
ATOM 7304 O O . GLU A 1 881 ? -10.481 -47.399 -42.179 1.00 59.44 881 GLU A O 1
ATOM 7309 N N . GLN A 1 882 ? -8.868 -48.567 -41.141 1.00 54.62 882 GLN A N 1
ATOM 7310 C CA . GLN A 1 882 ? -8.784 -47.652 -39.999 1.00 54.62 882 GLN A CA 1
ATOM 7311 C C . GLN A 1 882 ? -8.326 -46.254 -40.426 1.00 54.62 882 GLN A C 1
ATOM 7313 O O . GLN A 1 882 ? -8.942 -45.268 -40.020 1.00 54.62 882 GLN A O 1
ATOM 7318 N N . LEU A 1 883 ? -7.319 -46.155 -41.303 1.00 59.25 883 LEU A N 1
ATOM 7319 C CA . LEU A 1 883 ? -6.872 -44.880 -41.872 1.00 59.25 883 LEU A CA 1
ATOM 7320 C C . LEU A 1 883 ? -8.007 -44.159 -42.614 1.00 59.25 883 LEU A C 1
ATOM 7322 O O . LEU A 1 883 ? -8.195 -42.957 -42.426 1.00 59.25 883 LEU A O 1
ATOM 7326 N N . ASN A 1 884 ? -8.797 -44.885 -43.411 1.00 63.47 884 ASN A N 1
ATOM 7327 C CA . ASN A 1 884 ? -9.971 -44.327 -44.083 1.00 63.47 884 ASN A CA 1
ATOM 7328 C C . ASN A 1 884 ? -11.012 -43.799 -43.086 1.00 63.47 884 ASN A C 1
ATOM 7330 O O . ASN A 1 884 ? -11.435 -42.653 -43.219 1.00 63.47 884 ASN A O 1
ATOM 7334 N N . ARG A 1 885 ? -11.360 -44.571 -42.046 1.00 56.38 885 ARG A N 1
ATOM 7335 C CA . ARG A 1 885 ? -12.310 -44.135 -41.002 1.00 56.38 885 ARG A CA 1
ATOM 7336 C C . ARG A 1 885 ? -11.811 -42.894 -40.253 1.00 56.38 885 ARG A C 1
ATOM 7338 O O . ARG A 1 885 ? -12.595 -41.993 -39.963 1.00 56.38 885 ARG A O 1
ATOM 7345 N N . CYS A 1 886 ? -10.508 -42.804 -39.981 1.00 52.81 886 CYS A N 1
ATOM 7346 C CA . CYS A 1 886 ? -9.901 -41.622 -39.367 1.00 52.81 886 CYS A CA 1
ATOM 7347 C C . CYS A 1 886 ? -9.965 -40.392 -40.285 1.00 52.81 886 CYS A C 1
ATOM 7349 O O . CYS A 1 886 ? -10.342 -39.312 -39.834 1.00 52.81 886 CYS A O 1
ATOM 7351 N N . LEU A 1 887 ? -9.630 -40.538 -41.570 1.00 58.44 887 LEU A N 1
ATOM 7352 C CA . LEU A 1 887 ? -9.681 -39.439 -42.541 1.00 58.44 887 LEU A CA 1
ATOM 7353 C C . LEU A 1 887 ? -11.120 -38.957 -42.797 1.00 58.44 887 LEU A C 1
ATOM 7355 O O . LEU A 1 887 ? -11.340 -37.757 -42.959 1.00 58.44 887 LEU A O 1
ATOM 7359 N N . GLU A 1 888 ? -12.100 -39.861 -42.750 1.00 59.38 888 GLU A N 1
ATOM 7360 C CA . GLU A 1 888 ? -13.531 -39.543 -42.827 1.00 59.38 888 GLU A CA 1
ATOM 7361 C C . GLU A 1 888 ? -14.065 -38.839 -41.569 1.00 59.38 888 GLU A C 1
ATOM 7363 O O . GLU A 1 888 ? -14.955 -37.996 -41.670 1.00 59.38 888 GLU A O 1
ATOM 7368 N N . MET A 1 889 ? -13.506 -39.118 -40.387 1.00 49.03 889 MET A N 1
ATOM 7369 C CA . MET A 1 889 ? -13.829 -38.394 -39.149 1.00 49.03 889 MET A CA 1
ATOM 7370 C C . MET A 1 889 ? -13.272 -36.964 -39.126 1.00 49.03 889 MET A C 1
ATOM 7372 O O . MET A 1 889 ? -13.903 -36.067 -38.572 1.00 49.03 889 MET A O 1
ATOM 7376 N N . ILE A 1 890 ? -12.103 -36.725 -39.732 1.00 47.44 890 ILE A N 1
ATOM 7377 C CA . ILE A 1 890 ? -11.414 -35.417 -39.730 1.00 47.44 890 ILE A CA 1
ATOM 7378 C C . ILE A 1 890 ? -11.929 -34.497 -40.865 1.00 47.44 890 ILE A C 1
ATOM 7380 O O . ILE A 1 890 ? -11.313 -33.488 -41.217 1.00 47.44 890 ILE A O 1
ATOM 7384 N N . ASN A 1 891 ? -13.075 -34.828 -41.462 1.00 45.72 891 ASN A N 1
ATOM 7385 C CA . ASN A 1 891 ? -13.614 -34.232 -42.683 1.00 45.72 891 ASN A CA 1
ATOM 7386 C C . ASN A 1 891 ? -14.018 -32.751 -42.511 1.00 45.72 891 ASN A C 1
ATOM 7388 O O . ASN A 1 891 ? -15.184 -32.386 -42.382 1.00 45.72 891 ASN A O 1
ATOM 7392 N N . SER A 1 892 ? -13.020 -31.864 -42.521 1.00 46.19 892 SER A N 1
ATOM 7393 C CA . SER A 1 892 ? -13.195 -30.433 -42.753 1.00 46.19 892 SER A CA 1
ATOM 7394 C C . SER A 1 892 ? -13.614 -30.218 -44.208 1.00 46.19 892 SER A C 1
ATOM 7396 O O . SER A 1 892 ? -13.031 -30.805 -45.123 1.00 46.19 892 SER A O 1
ATOM 7398 N N . SER A 1 893 ? -14.567 -29.315 -44.450 1.00 41.44 893 SER A N 1
ATOM 7399 C CA . SER A 1 893 ? -15.159 -29.037 -45.774 1.00 41.44 893 SER A CA 1
ATOM 7400 C C . SER A 1 893 ? -14.163 -28.655 -46.889 1.00 41.44 893 SER A C 1
ATOM 7402 O O . SER A 1 893 ? -14.560 -28.494 -48.042 1.00 41.44 893 SER A O 1
ATOM 7404 N N . LYS A 1 894 ? -12.865 -28.511 -46.581 1.00 51.00 894 LYS A N 1
ATOM 7405 C CA . LYS A 1 894 ? -11.802 -28.065 -47.496 1.00 51.00 894 LYS A CA 1
ATOM 7406 C C . LYS A 1 894 ? -10.658 -29.074 -47.714 1.00 51.00 894 LYS A C 1
ATOM 7408 O O . LYS A 1 894 ? -9.710 -28.723 -48.418 1.00 51.00 894 LYS A O 1
ATOM 7413 N N . ARG A 1 895 ? -10.725 -30.304 -47.169 1.00 54.75 895 ARG A N 1
ATOM 7414 C CA . ARG A 1 895 ? -9.784 -31.417 -47.470 1.00 54.75 895 ARG A CA 1
ATOM 7415 C C . ARG A 1 895 ? -8.285 -31.057 -47.304 1.00 54.75 895 ARG A C 1
ATOM 7417 O O . ARG A 1 895 ? -7.442 -31.423 -48.124 1.00 54.75 895 ARG A O 1
ATOM 7424 N N . LYS A 1 896 ? -7.933 -30.283 -46.261 1.00 52.91 896 LYS A N 1
ATOM 7425 C CA . LYS A 1 896 ? -6.568 -29.737 -46.027 1.00 52.91 896 LYS A CA 1
ATOM 7426 C C . LYS A 1 896 ? -5.527 -30.843 -45.781 1.00 52.91 896 LYS A C 1
ATOM 7428 O O . LYS A 1 896 ? -4.433 -30.781 -46.337 1.00 52.91 896 LYS A O 1
ATOM 7433 N N . ILE A 1 897 ? -5.888 -31.864 -45.003 1.00 53.94 897 ILE A N 1
ATOM 7434 C CA . ILE A 1 897 ? -5.006 -32.992 -44.652 1.00 53.94 897 ILE A CA 1
ATOM 7435 C C . ILE A 1 897 ? -4.735 -33.882 -45.868 1.00 53.94 897 ILE A C 1
ATOM 7437 O O . ILE A 1 897 ? -3.583 -34.212 -46.133 1.00 53.94 897 ILE A O 1
ATOM 7441 N N . GLU A 1 898 ? -5.760 -34.166 -46.675 1.00 65.06 898 GLU A N 1
ATOM 7442 C CA . GLU A 1 898 ? -5.632 -34.972 -47.899 1.00 65.06 898 GLU A CA 1
ATOM 7443 C C . GLU A 1 898 ? -4.593 -34.378 -48.867 1.00 65.06 898 GLU A C 1
ATOM 7445 O O . GLU A 1 898 ? -3.755 -35.089 -49.420 1.00 65.06 898 GLU A O 1
ATOM 7450 N N . ARG A 1 899 ? -4.592 -33.045 -49.025 1.00 63.22 899 ARG A N 1
ATOM 7451 C CA . ARG A 1 899 ? -3.643 -32.326 -49.894 1.00 63.22 899 ARG A CA 1
ATOM 7452 C C . ARG A 1 899 ? -2.208 -32.374 -49.374 1.00 63.22 899 ARG A C 1
ATOM 7454 O O . ARG A 1 899 ? -1.283 -32.520 -50.173 1.00 63.22 899 ARG A O 1
ATOM 7461 N N . LEU A 1 900 ? -2.024 -32.226 -48.062 1.00 56.19 900 LEU A N 1
ATOM 7462 C CA . LEU A 1 900 ? -0.710 -32.301 -47.420 1.00 56.19 900 LEU A CA 1
ATOM 7463 C C . LEU A 1 900 ? -0.124 -33.713 -47.541 1.00 56.19 900 LEU A C 1
ATOM 7465 O O . LEU A 1 900 ? 1.033 -33.855 -47.936 1.00 56.19 900 LEU A O 1
ATOM 7469 N N . MET A 1 901 ? -0.935 -34.747 -47.295 1.00 62.75 901 MET A N 1
ATOM 7470 C CA . MET A 1 901 ? -0.507 -36.144 -47.411 1.00 62.75 901 MET A CA 1
ATOM 7471 C C . MET A 1 901 ? -0.161 -36.518 -48.858 1.00 62.75 901 MET A C 1
ATOM 7473 O O . MET A 1 901 ? 0.914 -37.066 -49.097 1.00 62.75 901 MET A O 1
ATOM 7477 N N . ALA A 1 902 ? -0.992 -36.133 -49.836 1.00 72.44 902 ALA A N 1
ATOM 7478 C CA . ALA A 1 902 ? -0.722 -36.408 -51.250 1.00 72.44 902 ALA A CA 1
ATOM 7479 C C . ALA A 1 902 ? 0.591 -35.767 -51.740 1.00 72.44 902 ALA A C 1
ATOM 7481 O O . ALA A 1 902 ? 1.314 -36.359 -52.538 1.00 72.44 902 ALA A O 1
ATOM 7482 N N . ASN A 1 903 ? 0.920 -34.558 -51.269 1.00 65.56 903 ASN A N 1
ATOM 7483 C CA . ASN A 1 903 ? 2.167 -33.884 -51.641 1.00 65.56 903 ASN A CA 1
ATOM 7484 C C . ASN A 1 903 ? 3.400 -34.516 -50.975 1.00 65.56 903 ASN A C 1
ATOM 7486 O O . ASN A 1 903 ? 4.438 -34.617 -51.623 1.00 65.56 903 ASN A O 1
ATOM 7490 N N . ARG A 1 904 ? 3.304 -34.962 -49.715 1.00 63.28 904 ARG A N 1
ATOM 7491 C CA . ARG A 1 904 ? 4.429 -35.598 -49.009 1.00 63.28 904 ARG A CA 1
ATOM 7492 C C . ARG A 1 904 ? 4.758 -36.984 -49.578 1.00 63.28 904 ARG A C 1
ATOM 7494 O O . ARG A 1 904 ? 5.928 -37.265 -49.812 1.00 63.28 904 ARG A O 1
ATOM 7501 N N . LEU A 1 905 ? 3.745 -37.807 -49.873 1.00 66.69 905 LEU A N 1
ATOM 7502 C CA . LEU A 1 905 ? 3.930 -39.123 -50.508 1.00 66.69 905 LEU A CA 1
ATOM 7503 C C . LEU A 1 905 ? 4.552 -38.999 -51.904 1.00 66.69 905 LEU A C 1
ATOM 7505 O O . LEU A 1 905 ? 5.484 -39.723 -52.235 1.00 66.69 905 LEU A O 1
ATOM 7509 N N . HIS A 1 906 ? 4.098 -38.023 -52.692 1.00 73.88 906 HIS A N 1
ATOM 7510 C CA . HIS A 1 906 ? 4.700 -37.704 -53.984 1.00 73.88 906 HIS A CA 1
ATOM 7511 C C . HIS A 1 906 ? 6.194 -37.342 -53.863 1.00 73.88 906 HIS A C 1
ATOM 7513 O O . HIS A 1 906 ? 7.007 -37.868 -54.620 1.00 73.88 906 HIS A O 1
ATOM 7519 N N . MET A 1 907 ? 6.573 -36.512 -52.881 1.00 61.50 907 MET A N 1
ATOM 7520 C CA . MET A 1 907 ? 7.981 -36.166 -52.627 1.00 61.50 907 MET A CA 1
ATOM 7521 C C . MET A 1 907 ? 8.820 -37.388 -52.227 1.00 61.50 907 MET A C 1
ATOM 7523 O O . MET A 1 907 ? 9.935 -37.542 -52.717 1.00 61.50 907 MET A O 1
ATOM 7527 N N . HIS A 1 908 ? 8.291 -38.279 -51.383 1.00 61.97 908 HIS A N 1
ATOM 7528 C CA . HIS A 1 908 ? 8.994 -39.507 -50.996 1.00 61.97 908 HIS A CA 1
ATOM 7529 C C . HIS A 1 908 ? 9.171 -40.492 -52.160 1.00 61.97 908 HIS A C 1
ATOM 7531 O O . HIS A 1 908 ? 10.232 -41.102 -52.276 1.00 61.97 908 HIS A O 1
ATOM 7537 N N . LEU A 1 909 ? 8.185 -40.611 -53.057 1.00 66.94 909 LEU A N 1
ATOM 7538 C CA . LEU A 1 909 ? 8.326 -41.407 -54.282 1.00 66.94 909 LEU A CA 1
ATOM 7539 C C . LEU A 1 909 ? 9.431 -40.846 -55.193 1.00 66.94 909 LEU A C 1
ATOM 7541 O O . LEU A 1 909 ? 10.231 -41.617 -55.718 1.00 66.94 909 LEU A O 1
ATOM 7545 N N . MET A 1 910 ? 9.527 -39.515 -55.318 1.00 68.25 910 MET A N 1
ATOM 7546 C CA . MET A 1 910 ? 10.563 -38.846 -56.119 1.00 68.25 910 MET A CA 1
ATOM 7547 C C . MET A 1 910 ? 11.984 -39.000 -55.547 1.00 68.25 910 MET A C 1
ATOM 7549 O O . MET A 1 910 ? 12.933 -39.055 -56.322 1.00 68.25 910 MET A O 1
ATOM 7553 N N . LEU A 1 911 ? 12.152 -39.102 -54.221 1.00 57.75 911 LEU A N 1
ATOM 7554 C CA . LEU A 1 911 ? 13.469 -39.275 -53.579 1.00 57.75 911 LEU A CA 1
ATOM 7555 C C . LEU A 1 911 ? 14.159 -40.601 -53.944 1.00 57.75 911 LEU A C 1
ATOM 7557 O O . LEU A 1 911 ? 15.382 -40.685 -53.898 1.00 57.75 911 LEU A O 1
ATOM 7561 N N . ASN A 1 912 ? 13.385 -41.621 -54.325 1.00 55.28 912 ASN A N 1
ATOM 7562 C CA . ASN A 1 912 ? 13.876 -42.964 -54.647 1.00 55.28 912 ASN A CA 1
ATOM 7563 C C . ASN A 1 912 ? 14.004 -43.220 -56.161 1.00 55.28 912 ASN A C 1
ATOM 7565 O O . ASN A 1 912 ? 14.035 -44.379 -56.586 1.00 55.28 912 ASN A O 1
ATOM 7569 N N . VAL A 1 913 ? 14.009 -42.163 -56.978 1.00 61.81 913 VAL A N 1
ATOM 7570 C CA . VAL A 1 913 ? 14.177 -42.246 -58.435 1.00 61.81 913 VAL A CA 1
ATOM 7571 C C . VAL A 1 913 ? 15.644 -42.089 -58.798 1.00 61.81 913 VAL A C 1
ATOM 7573 O O . VAL A 1 913 ? 16.266 -41.087 -58.450 1.00 61.81 913 VAL A O 1
ATOM 7576 N N . GLN A 1 914 ? 16.180 -43.037 -59.565 1.00 62.22 914 GLN A N 1
ATOM 7577 C CA . GLN A 1 914 ? 17.473 -42.877 -60.225 1.00 62.22 914 GLN A CA 1
ATOM 7578 C C . GLN A 1 914 ? 17.261 -42.402 -61.664 1.00 62.22 914 GLN A C 1
ATOM 7580 O O . GLN A 1 914 ? 16.486 -42.991 -62.412 1.00 62.22 914 GLN A O 1
ATOM 7585 N N . GLY A 1 915 ? 17.959 -41.331 -62.057 1.00 58.72 915 GLY A N 1
ATOM 7586 C CA . GLY A 1 915 ? 17.767 -40.671 -63.355 1.00 58.72 915 GLY A CA 1
ATOM 7587 C C . GLY A 1 915 ? 17.969 -41.568 -64.583 1.00 58.72 915 GLY A C 1
ATOM 7588 O O . GLY A 1 915 ? 17.412 -41.279 -65.636 1.00 58.72 915 GLY A O 1
ATOM 7589 N N . ASN A 1 916 ? 18.712 -42.668 -64.438 1.00 61.62 916 ASN A N 1
ATOM 7590 C CA . ASN A 1 916 ? 19.063 -43.584 -65.525 1.00 61.62 916 ASN A CA 1
ATOM 7591 C C . ASN A 1 916 ? 17.976 -44.637 -65.819 1.00 61.62 916 ASN A C 1
ATOM 7593 O O . ASN A 1 916 ? 18.080 -45.340 -66.816 1.00 61.62 916 ASN A O 1
ATOM 7597 N N . GLU A 1 917 ? 16.958 -44.764 -64.962 1.00 65.06 917 GLU A N 1
ATOM 7598 C CA . GLU A 1 917 ? 15.887 -45.771 -65.072 1.00 65.06 917 GLU A CA 1
ATOM 7599 C C . GLU A 1 917 ? 14.532 -45.149 -65.463 1.00 65.06 917 GLU A C 1
ATOM 7601 O O . GLU A 1 917 ? 13.526 -45.850 -65.523 1.00 65.06 917 GLU A O 1
ATOM 7606 N N . ILE A 1 918 ? 14.487 -43.831 -65.712 1.00 72.50 918 ILE A N 1
ATOM 7607 C CA . ILE A 1 918 ? 13.242 -43.076 -65.941 1.00 72.50 918 ILE A CA 1
ATOM 7608 C C . ILE A 1 918 ? 12.479 -43.603 -67.164 1.00 72.50 918 ILE A C 1
ATOM 7610 O O . ILE A 1 918 ? 11.275 -43.825 -67.066 1.00 72.50 918 ILE A O 1
ATOM 7614 N N . ASP A 1 919 ? 13.161 -43.817 -68.291 1.00 73.00 919 ASP A N 1
ATOM 7615 C CA . ASP A 1 919 ? 12.520 -44.248 -69.542 1.00 73.00 919 ASP A CA 1
ATOM 7616 C C . ASP A 1 919 ? 11.969 -45.686 -69.426 1.00 73.00 919 ASP A C 1
ATOM 7618 O O . ASP A 1 919 ? 10.805 -45.935 -69.753 1.00 73.00 919 ASP A O 1
ATOM 7622 N N . GLN A 1 920 ? 12.739 -46.593 -68.812 1.00 74.75 920 GLN A N 1
ATOM 7623 C CA . GLN A 1 920 ? 12.315 -47.970 -68.539 1.00 74.75 920 GLN A CA 1
ATOM 7624 C C . GLN A 1 920 ? 11.127 -48.026 -67.560 1.00 74.75 920 GLN A C 1
ATOM 7626 O O . GLN A 1 920 ? 10.157 -48.739 -67.804 1.00 74.75 920 GLN A O 1
ATOM 7631 N N . GLN A 1 921 ? 11.141 -47.215 -66.494 1.00 75.31 921 GLN A N 1
ATOM 7632 C CA . GLN A 1 921 ? 10.029 -47.121 -65.536 1.00 75.31 921 GLN A CA 1
ATOM 7633 C C . GLN A 1 921 ? 8.763 -46.523 -66.162 1.00 75.31 921 GLN A C 1
ATOM 7635 O O . GLN A 1 921 ? 7.662 -47.009 -65.909 1.00 75.31 921 GLN A O 1
ATOM 7640 N N . LEU A 1 922 ? 8.894 -45.495 -67.009 1.00 81.62 922 LEU A N 1
ATOM 7641 C CA . LEU A 1 922 ? 7.755 -44.943 -67.747 1.00 81.62 922 LEU A CA 1
ATOM 7642 C C . LEU A 1 922 ? 7.125 -46.000 -68.659 1.00 81.62 922 LEU A C 1
ATOM 7644 O O . LEU A 1 922 ? 5.896 -46.035 -68.779 1.00 81.62 922 LEU A O 1
ATOM 7648 N N . THR A 1 923 ? 7.950 -46.859 -69.261 1.00 80.94 923 THR A N 1
ATOM 7649 C CA . THR A 1 923 ? 7.511 -47.949 -70.132 1.00 80.94 923 THR A CA 1
ATOM 7650 C C . THR A 1 923 ? 6.788 -49.056 -69.379 1.00 80.94 923 THR A C 1
ATOM 7652 O O . THR A 1 923 ? 5.659 -49.394 -69.744 1.00 80.94 923 THR A O 1
ATOM 7655 N N . ASP A 1 924 ? 7.391 -49.564 -68.307 1.00 81.06 924 ASP A N 1
ATOM 7656 C CA . ASP A 1 924 ? 6.839 -50.666 -67.517 1.00 81.06 924 ASP A CA 1
ATOM 7657 C C . ASP A 1 924 ? 5.535 -50.272 -66.797 1.00 81.06 924 ASP A C 1
ATOM 7659 O O . ASP A 1 924 ? 4.642 -51.101 -66.618 1.00 81.06 924 ASP A O 1
ATOM 7663 N N . GLU A 1 925 ? 5.382 -48.996 -66.421 1.00 86.31 925 GLU A N 1
ATOM 7664 C CA . GLU A 1 925 ? 4.232 -48.515 -65.645 1.00 86.31 925 GLU A CA 1
ATOM 7665 C C . GLU A 1 925 ? 3.125 -47.829 -66.478 1.00 86.31 925 GLU A C 1
ATOM 7667 O O . GLU A 1 925 ? 2.128 -47.356 -65.922 1.00 86.31 925 GLU A O 1
ATOM 7672 N N . TYR A 1 926 ? 3.252 -47.778 -67.811 1.00 87.00 926 TYR A N 1
ATOM 7673 C CA . TYR A 1 926 ? 2.316 -47.054 -68.688 1.00 87.00 926 TYR A CA 1
ATOM 7674 C C . TYR A 1 926 ? 0.862 -47.533 -68.576 1.00 87.00 926 TYR A C 1
ATOM 7676 O O . TYR A 1 926 ? -0.062 -46.715 -68.500 1.00 87.00 926 TYR A O 1
ATOM 7684 N N . ASP A 1 927 ? 0.639 -48.848 -68.557 1.00 85.31 927 ASP A N 1
ATOM 7685 C CA . ASP A 1 927 ? -0.718 -49.398 -68.507 1.00 85.31 927 ASP A CA 1
ATOM 7686 C C . ASP A 1 927 ? -1.404 -49.053 -67.168 1.00 85.31 927 ASP A C 1
ATOM 7688 O O . ASP A 1 927 ? -2.575 -48.661 -67.163 1.00 85.31 927 ASP A O 1
ATOM 7692 N N . TYR A 1 928 ? -0.650 -49.046 -66.059 1.00 87.81 928 TYR A N 1
ATOM 7693 C CA . TYR A 1 928 ? -1.132 -48.594 -64.747 1.00 87.81 928 TYR A CA 1
ATOM 7694 C C . TYR A 1 928 ? -1.409 -47.090 -64.715 1.00 87.81 928 TYR A C 1
ATOM 7696 O O . TYR A 1 928 ? -2.393 -46.658 -64.119 1.00 87.81 928 TYR A O 1
ATOM 7704 N N . PHE A 1 929 ? -0.599 -46.270 -65.393 1.00 88.06 929 PHE A N 1
ATOM 7705 C CA . PHE A 1 929 ? -0.892 -44.845 -65.552 1.00 88.06 929 PHE A CA 1
ATOM 7706 C C . PHE A 1 929 ? -2.234 -44.617 -66.253 1.00 88.06 929 PHE A C 1
ATOM 7708 O O . PHE A 1 929 ? -3.044 -43.818 -65.777 1.00 88.06 929 PHE A O 1
ATOM 7715 N N . VAL A 1 930 ? -2.503 -45.336 -67.344 1.00 87.00 930 VAL A N 1
ATOM 7716 C CA . VAL A 1 930 ? -3.774 -45.231 -68.073 1.00 87.00 930 VAL A CA 1
ATOM 7717 C C . VAL A 1 930 ? -4.952 -45.690 -67.208 1.00 87.00 930 VAL A C 1
ATOM 7719 O O . VAL A 1 930 ? -6.005 -45.042 -67.216 1.00 87.00 930 VAL A O 1
ATOM 7722 N N . GLU A 1 931 ? -4.791 -46.781 -66.460 1.00 85.56 931 GLU A N 1
ATOM 7723 C CA . GLU A 1 931 ? -5.823 -47.325 -65.574 1.00 85.56 931 GLU A CA 1
ATOM 7724 C C . GLU A 1 931 ? -6.124 -46.381 -64.399 1.00 85.56 931 GLU A C 1
ATOM 7726 O O . GLU A 1 931 ? -7.266 -45.939 -64.256 1.00 85.56 931 GLU A O 1
ATOM 7731 N N . ASN A 1 932 ? -5.098 -45.943 -63.661 1.00 87.62 932 ASN A N 1
ATOM 7732 C CA . ASN A 1 932 ? -5.212 -45.001 -62.543 1.00 87.62 932 ASN A CA 1
ATOM 7733 C C . ASN A 1 932 ? -5.790 -43.646 -62.982 1.00 87.62 932 ASN A C 1
ATOM 7735 O O . ASN A 1 932 ? -6.626 -43.052 -62.295 1.00 87.62 932 ASN A O 1
ATOM 7739 N N . PHE A 1 933 ? -5.381 -43.146 -64.153 1.00 86.81 933 PHE A N 1
ATOM 7740 C CA . PHE A 1 933 ? -5.917 -41.909 -64.719 1.00 86.81 933 PHE A CA 1
ATOM 7741 C C . PHE A 1 933 ? -7.423 -42.030 -64.990 1.00 86.81 933 PHE A C 1
ATOM 7743 O O . PHE A 1 933 ? -8.198 -41.131 -64.642 1.00 86.81 933 PHE A O 1
ATOM 7750 N N . ARG A 1 934 ? -7.858 -43.149 -65.588 1.00 84.88 934 ARG A N 1
ATOM 7751 C CA . ARG A 1 934 ? -9.278 -43.428 -65.850 1.00 84.88 934 ARG A CA 1
ATOM 7752 C C . ARG A 1 934 ? -10.060 -43.668 -64.561 1.00 84.88 934 ARG A C 1
ATOM 7754 O O . ARG A 1 934 ? -11.215 -43.252 -64.490 1.00 84.88 934 ARG A O 1
ATOM 7761 N N . GLU A 1 935 ? -9.453 -44.281 -63.549 1.00 82.31 935 GLU A N 1
ATOM 7762 C CA . GLU A 1 935 ? -10.076 -44.520 -62.246 1.00 82.31 935 GLU A CA 1
ATOM 7763 C C . GLU A 1 935 ? -10.428 -43.195 -61.556 1.00 82.31 935 GLU A C 1
ATOM 7765 O O . GLU A 1 935 ? -11.607 -42.958 -61.271 1.00 82.31 935 GLU A O 1
ATOM 7770 N N . ILE A 1 936 ? -9.456 -42.280 -61.420 1.00 82.19 936 ILE A N 1
ATOM 7771 C CA . ILE A 1 936 ? -9.673 -40.934 -60.855 1.00 82.19 936 ILE A CA 1
ATOM 7772 C C . ILE A 1 936 ? -10.716 -40.160 -61.672 1.00 82.19 936 ILE A C 1
ATOM 7774 O O . ILE A 1 936 ? -11.567 -39.469 -61.107 1.00 82.19 936 ILE A O 1
ATOM 7778 N N . GLN A 1 937 ? -10.683 -40.285 -63.002 1.00 81.56 937 GLN A N 1
ATOM 7779 C CA . GLN A 1 937 ? -11.629 -39.607 -63.886 1.00 81.56 937 GLN A CA 1
ATOM 7780 C C . GLN A 1 937 ? -13.061 -40.157 -63.769 1.00 81.56 937 GLN A C 1
ATOM 7782 O O . GLN A 1 937 ? -14.019 -39.388 -63.853 1.00 81.56 937 GLN A O 1
ATOM 7787 N N . SER A 1 938 ? -13.226 -41.472 -63.606 1.00 76.12 938 SER A N 1
ATOM 7788 C CA . SER A 1 938 ? -14.538 -42.131 -63.565 1.00 76.12 938 SER A CA 1
ATOM 7789 C C . SER A 1 938 ? -15.320 -41.849 -62.279 1.00 76.12 938 SER A C 1
ATOM 7791 O O . SER A 1 938 ? -16.543 -41.998 -62.263 1.00 76.12 938 SER A O 1
ATOM 7793 N N . GLY A 1 939 ? -14.629 -41.458 -61.202 1.00 63.97 939 GLY A N 1
ATOM 7794 C CA . GLY A 1 939 ? -15.234 -41.112 -59.916 1.00 63.97 939 GLY A CA 1
ATOM 7795 C C . GLY A 1 939 ? -16.001 -42.253 -59.233 1.00 63.97 939 GLY A C 1
ATOM 7796 O O . GLY A 1 939 ? -16.817 -41.985 -58.348 1.00 63.97 939 GLY A O 1
ATOM 7797 N N . ARG A 1 940 ? -15.802 -43.522 -59.629 1.00 56.12 940 ARG A N 1
ATOM 7798 C CA . ARG A 1 940 ? -16.406 -44.673 -58.930 1.00 56.12 940 ARG A CA 1
ATOM 7799 C C . ARG A 1 940 ? -15.803 -44.795 -57.526 1.00 56.12 940 ARG A C 1
ATOM 7801 O O . ARG A 1 940 ? -14.610 -44.591 -57.375 1.00 56.12 940 ARG A O 1
ATOM 7808 N N . LYS A 1 941 ? -16.648 -45.101 -56.525 1.00 55.31 941 LYS A N 1
ATOM 7809 C CA . LYS A 1 941 ? -16.370 -45.114 -55.069 1.00 55.31 941 LYS A CA 1
ATOM 7810 C C . LYS A 1 941 ? -14.963 -45.625 -54.699 1.00 55.31 941 LYS A C 1
ATOM 7812 O O . LYS A 1 941 ? -14.793 -46.804 -54.407 1.00 55.31 941 LYS A O 1
ATOM 7817 N N . THR A 1 942 ? -13.995 -44.719 -54.651 1.00 60.69 942 THR A N 1
ATOM 7818 C CA . THR A 1 942 ? -12.665 -44.928 -54.080 1.00 60.69 942 THR A CA 1
ATOM 7819 C C . THR A 1 942 ? -12.615 -44.252 -52.716 1.00 60.69 942 THR A C 1
ATOM 7821 O O . THR A 1 942 ? -13.029 -43.101 -52.557 1.00 60.69 942 THR A O 1
ATOM 7824 N N . ASN A 1 943 ? -12.149 -44.982 -51.703 1.00 71.31 943 ASN A N 1
ATOM 7825 C CA . ASN A 1 943 ? -12.032 -44.452 -50.345 1.00 71.31 943 ASN A CA 1
ATOM 7826 C C . ASN A 1 943 ? -11.007 -43.297 -50.293 1.00 71.31 943 ASN A C 1
ATOM 7828 O O . ASN A 1 943 ? -10.135 -43.183 -51.157 1.00 71.31 943 ASN A O 1
ATOM 7832 N N . VAL A 1 944 ? -11.083 -42.434 -49.276 1.00 72.12 944 VAL A N 1
ATOM 7833 C CA . VAL A 1 944 ? -10.273 -41.199 -49.193 1.00 72.12 944 VAL A CA 1
ATOM 7834 C C . VAL A 1 944 ? -8.763 -41.478 -49.231 1.00 72.12 944 VAL A C 1
ATOM 7836 O O . VAL A 1 944 ? -8.034 -40.802 -49.957 1.00 72.12 944 VAL A O 1
ATOM 7839 N N . ALA A 1 945 ? -8.286 -42.502 -48.522 1.00 71.56 945 ALA A N 1
ATOM 7840 C CA . ALA A 1 945 ? -6.881 -42.907 -48.542 1.00 71.56 945 ALA A CA 1
ATOM 7841 C C . ALA A 1 945 ? -6.452 -43.420 -49.924 1.00 71.56 945 ALA A C 1
ATOM 7843 O O . ALA A 1 945 ? -5.373 -43.072 -50.393 1.00 71.56 945 ALA A O 1
ATOM 7844 N N . GLN A 1 946 ? -7.320 -44.168 -50.615 1.00 78.62 946 GLN A N 1
ATOM 7845 C CA . GLN A 1 946 ? -7.068 -44.633 -51.982 1.00 78.62 946 GLN A CA 1
ATOM 7846 C C . GLN A 1 946 ? -6.941 -43.445 -52.949 1.00 78.62 946 GLN A C 1
ATOM 7848 O O . GLN A 1 946 ? -6.041 -43.411 -53.780 1.00 78.62 946 GLN A O 1
ATOM 7853 N N . MET A 1 947 ? -7.778 -42.416 -52.795 1.00 77.06 947 MET A N 1
ATOM 7854 C CA . MET A 1 947 ? -7.688 -41.193 -53.600 1.00 77.06 947 MET A CA 1
ATOM 7855 C C . MET A 1 947 ? -6.397 -40.403 -53.356 1.00 77.06 947 MET A C 1
ATOM 7857 O O . MET A 1 947 ? -5.795 -39.907 -54.308 1.00 77.06 947 MET A O 1
ATOM 7861 N N . ILE A 1 948 ? -5.948 -40.282 -52.102 1.00 76.50 948 ILE A N 1
ATOM 7862 C CA . ILE A 1 948 ? -4.668 -39.635 -51.767 1.00 76.50 948 ILE A CA 1
ATOM 7863 C C . ILE A 1 948 ? -3.507 -40.373 -52.447 1.00 76.50 948 ILE A C 1
ATOM 7865 O O . ILE A 1 948 ? -2.654 -39.733 -53.065 1.00 76.50 948 ILE A O 1
ATOM 7869 N N . SER A 1 949 ? -3.514 -41.703 -52.362 1.00 80.31 949 SER A N 1
ATOM 7870 C CA . SER A 1 949 ? -2.522 -42.605 -52.948 1.00 80.31 949 SER A CA 1
ATOM 7871 C C . SER A 1 949 ? -2.448 -42.496 -54.470 1.00 80.31 949 SER A C 1
ATOM 7873 O O . SER A 1 949 ? -1.377 -42.217 -55.015 1.00 80.31 949 SER A O 1
ATOM 7875 N N . LEU A 1 950 ? -3.593 -42.600 -55.151 1.00 83.75 950 LEU A N 1
ATOM 7876 C CA . LEU A 1 950 ? -3.688 -42.474 -56.607 1.00 83.75 950 LEU A CA 1
ATOM 7877 C C . LEU A 1 950 ? -3.223 -41.091 -57.091 1.00 83.75 950 LEU A C 1
ATOM 7879 O O . LEU A 1 950 ? -2.486 -40.994 -58.070 1.00 83.75 950 LEU A O 1
ATOM 7883 N N . ILE A 1 951 ? -3.585 -40.006 -56.391 1.00 84.25 951 ILE A N 1
ATOM 7884 C CA . ILE A 1 951 ? -3.138 -38.646 -56.746 1.00 84.25 951 ILE A CA 1
ATOM 7885 C C . ILE A 1 951 ? -1.628 -38.479 -56.533 1.00 84.25 951 ILE A C 1
ATOM 7887 O O . ILE A 1 951 ? -0.967 -37.837 -57.353 1.00 84.25 951 ILE A O 1
ATOM 7891 N N . ALA A 1 952 ? -1.075 -39.011 -55.441 1.00 81.81 952 ALA A N 1
ATOM 7892 C CA . ALA A 1 952 ? 0.357 -38.932 -55.159 1.00 81.81 952 ALA A CA 1
ATOM 7893 C C . ALA A 1 952 ? 1.182 -39.688 -56.212 1.00 81.81 952 ALA A C 1
ATOM 7895 O O . ALA A 1 952 ? 2.156 -39.141 -56.737 1.00 81.81 952 ALA A O 1
ATOM 7896 N N . TRP A 1 953 ? 0.752 -40.901 -56.568 1.00 88.31 953 TRP A N 1
ATOM 7897 C CA . TRP A 1 953 ? 1.412 -41.732 -57.573 1.00 88.31 953 TRP A CA 1
ATOM 7898 C C . TRP A 1 953 ? 1.263 -41.155 -58.992 1.00 88.31 953 TRP A C 1
ATOM 7900 O O . TRP A 1 953 ? 2.232 -41.086 -59.742 1.00 88.31 953 TRP A O 1
ATOM 7910 N N . LEU A 1 954 ? 0.094 -40.609 -59.348 1.00 87.56 954 LEU A N 1
ATOM 7911 C CA . LEU A 1 954 ? -0.107 -39.987 -60.662 1.00 87.56 954 LEU A CA 1
ATOM 7912 C C . LEU A 1 954 ? 0.698 -38.688 -60.830 1.00 87.56 954 LEU A C 1
ATOM 7914 O O . LEU A 1 954 ? 1.196 -38.404 -61.918 1.00 87.56 954 LEU A O 1
ATOM 7918 N N . LYS A 1 955 ? 0.882 -37.909 -59.753 1.00 85.38 955 LYS A N 1
ATOM 7919 C CA . LYS A 1 955 ? 1.821 -36.773 -59.747 1.00 85.38 955 LYS A CA 1
ATOM 7920 C C . LYS A 1 955 ? 3.262 -37.226 -59.944 1.00 85.38 955 LYS A C 1
ATOM 7922 O O . LYS A 1 955 ? 4.001 -36.560 -60.662 1.00 85.38 955 LYS A O 1
ATOM 7927 N N . TYR A 1 956 ? 3.643 -38.330 -59.305 1.00 85.06 956 TYR A N 1
ATOM 7928 C CA . TYR A 1 956 ? 4.959 -38.942 -59.455 1.00 85.06 956 TYR A CA 1
ATOM 7929 C C . TYR A 1 956 ? 5.210 -39.336 -60.920 1.00 85.06 956 TYR A C 1
ATOM 7931 O O . TYR A 1 956 ? 6.132 -38.803 -61.534 1.00 85.06 956 TYR A O 1
ATOM 7939 N N . TYR A 1 957 ? 4.318 -40.122 -61.527 1.00 86.50 957 TYR A N 1
ATOM 7940 C CA . TYR A 1 957 ? 4.437 -40.536 -62.930 1.00 86.50 957 TYR A CA 1
ATOM 7941 C C . TYR A 1 957 ? 4.427 -39.338 -63.905 1.00 86.50 957 TYR A C 1
ATOM 7943 O O . TYR A 1 957 ? 5.233 -39.259 -64.831 1.00 86.50 957 TYR A O 1
ATOM 7951 N N . ALA A 1 958 ? 3.577 -38.329 -63.668 1.00 84.69 958 ALA A N 1
ATOM 7952 C CA . ALA A 1 958 ? 3.541 -37.114 -64.490 1.00 84.69 958 ALA A CA 1
ATOM 7953 C C . ALA A 1 958 ? 4.825 -36.267 -64.385 1.00 84.69 958 ALA A C 1
ATOM 7955 O O . ALA A 1 958 ? 5.227 -35.631 -65.361 1.00 84.69 958 ALA A O 1
ATOM 7956 N N . GLN A 1 959 ? 5.474 -36.242 -63.218 1.00 82.31 959 GLN A N 1
ATOM 7957 C CA . GLN A 1 959 ? 6.754 -35.556 -63.038 1.00 82.31 959 GLN A CA 1
ATOM 7958 C C . GLN A 1 959 ? 7.908 -36.322 -63.698 1.00 82.31 959 GLN A C 1
ATOM 7960 O O . GLN A 1 959 ? 8.772 -35.686 -64.299 1.00 82.31 959 GLN A O 1
ATOM 7965 N N . MET A 1 960 ? 7.891 -37.656 -63.657 1.00 78.81 960 MET A N 1
ATOM 7966 C CA . MET A 1 960 ? 8.829 -38.512 -64.398 1.00 78.81 960 MET A CA 1
ATOM 7967 C C . MET A 1 960 ? 8.743 -38.254 -65.904 1.00 78.81 960 MET A C 1
ATOM 7969 O O . MET A 1 960 ? 9.755 -38.023 -66.561 1.00 78.81 960 MET A O 1
ATOM 7973 N N . TYR A 1 961 ? 7.522 -38.156 -66.431 1.00 84.88 961 TYR A N 1
ATOM 7974 C CA . TYR A 1 961 ? 7.292 -37.772 -67.821 1.00 84.88 961 TYR A CA 1
ATOM 7975 C C . TYR A 1 961 ? 7.816 -36.356 -68.136 1.00 84.88 961 TYR A C 1
ATOM 7977 O O . TYR A 1 961 ? 8.447 -36.141 -69.169 1.00 84.88 961 TYR A O 1
ATOM 7985 N N . ALA A 1 962 ? 7.627 -35.382 -67.235 1.00 79.69 962 ALA A N 1
ATOM 7986 C CA . ALA A 1 962 ? 8.170 -34.027 -67.402 1.00 79.69 962 ALA A CA 1
ATOM 7987 C C . ALA A 1 962 ? 9.714 -33.989 -67.415 1.00 79.69 962 ALA A C 1
ATOM 7989 O O . ALA A 1 962 ? 10.300 -33.195 -68.154 1.00 79.69 962 ALA A O 1
ATOM 7990 N N . LEU A 1 963 ? 10.365 -34.840 -66.615 1.00 76.62 963 LEU A N 1
ATOM 7991 C CA . LEU A 1 963 ? 11.821 -35.022 -66.596 1.00 76.62 963 LEU A CA 1
ATOM 7992 C C . LEU A 1 963 ? 12.326 -35.629 -67.913 1.00 76.62 963 LEU A C 1
ATOM 7994 O O . LEU A 1 963 ? 13.251 -35.079 -68.510 1.00 76.62 963 LEU A O 1
ATOM 7998 N N . ALA A 1 964 ? 11.679 -36.691 -68.401 1.00 75.12 964 ALA A N 1
ATOM 7999 C CA . ALA A 1 964 ? 12.024 -37.333 -69.672 1.00 75.12 964 ALA A CA 1
ATOM 8000 C C . ALA A 1 964 ? 11.888 -36.373 -70.871 1.00 75.12 964 ALA A C 1
ATOM 8002 O O . ALA A 1 964 ? 12.752 -36.336 -71.748 1.00 75.12 964 ALA A O 1
ATOM 8003 N N . LEU A 1 965 ? 10.856 -35.516 -70.875 1.00 75.69 965 LEU A N 1
ATOM 8004 C CA . LEU A 1 965 ? 10.680 -34.484 -71.905 1.00 75.69 965 LEU A CA 1
ATOM 8005 C C . LEU A 1 965 ? 11.834 -33.466 -71.939 1.00 75.69 965 LEU A C 1
ATOM 8007 O O . LEU A 1 965 ? 12.275 -33.079 -73.026 1.00 75.69 965 LEU A O 1
ATOM 8011 N N . ASN A 1 966 ? 12.332 -33.044 -70.772 1.00 70.75 966 ASN A N 1
ATOM 8012 C CA . ASN A 1 966 ? 13.442 -32.090 -70.678 1.00 70.75 966 ASN A CA 1
ATOM 8013 C C . ASN A 1 966 ? 14.804 -32.702 -71.037 1.00 70.75 966 ASN A C 1
ATOM 8015 O O . ASN A 1 966 ? 15.655 -31.970 -71.536 1.00 70.75 966 ASN A O 1
ATOM 8019 N N . ASN A 1 967 ? 14.992 -34.010 -70.840 1.00 67.12 967 ASN A N 1
ATOM 8020 C CA . ASN A 1 967 ? 16.282 -34.689 -71.011 1.00 67.12 967 ASN A CA 1
ATOM 8021 C C . ASN A 1 967 ? 16.439 -35.456 -72.344 1.00 67.12 967 ASN A C 1
ATOM 8023 O O . ASN A 1 967 ? 17.381 -36.227 -72.477 1.00 67.12 967 ASN A O 1
ATOM 8027 N N . GLU A 1 968 ? 15.554 -35.246 -73.328 1.00 63.19 968 GLU A N 1
ATOM 8028 C CA . GLU A 1 968 ? 15.583 -35.929 -74.643 1.00 63.19 968 GLU A CA 1
ATOM 8029 C C . GLU A 1 968 ? 15.506 -37.470 -74.571 1.00 63.19 968 GLU A C 1
ATOM 8031 O O . GLU A 1 968 ? 16.222 -38.158 -75.299 1.00 63.19 968 GLU A O 1
ATOM 8036 N N . GLY A 1 969 ? 14.623 -38.021 -73.724 1.00 58.34 969 GLY A N 1
ATOM 8037 C CA . GLY A 1 969 ? 14.407 -39.477 -73.626 1.00 58.34 969 GLY A CA 1
ATOM 8038 C C . GLY A 1 969 ? 14.106 -40.128 -74.988 1.00 58.34 969 GLY A C 1
ATOM 8039 O O . GLY A 1 969 ? 13.364 -39.565 -75.799 1.00 58.34 969 GLY A O 1
ATOM 8040 N N . GLN A 1 970 ? 14.709 -41.291 -75.266 1.00 54.75 970 GLN A N 1
ATOM 8041 C CA . GLN A 1 970 ? 14.776 -41.894 -76.614 1.00 54.75 970 GLN A CA 1
ATOM 8042 C C . GLN A 1 970 ? 13.864 -43.120 -76.843 1.00 54.75 970 GLN A C 1
ATOM 8044 O O . GLN A 1 970 ? 14.011 -43.794 -77.861 1.00 54.75 970 GLN A O 1
ATOM 8049 N N . GLU A 1 971 ? 12.902 -43.418 -75.963 1.00 59.41 971 GLU A N 1
ATOM 8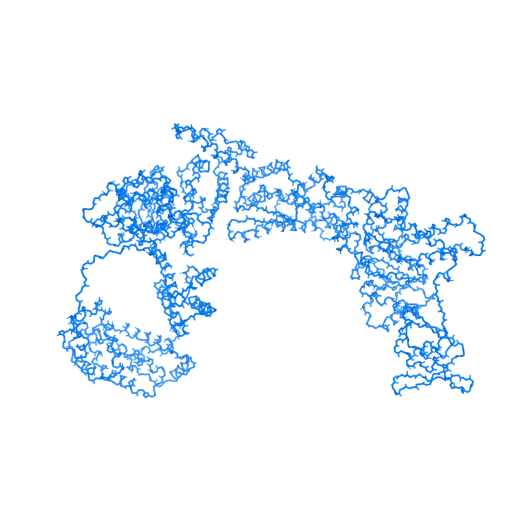050 C CA . GLU A 1 971 ? 12.125 -44.673 -76.037 1.00 59.41 971 GLU A CA 1
ATOM 8051 C C . GLU A 1 971 ? 10.674 -44.552 -76.558 1.00 59.41 971 GLU A C 1
ATOM 8053 O O . GLU A 1 971 ? 10.008 -43.518 -76.444 1.00 59.41 971 GLU A O 1
ATOM 8058 N N . ASP A 1 972 ? 10.167 -45.680 -77.084 1.00 59.44 972 ASP A N 1
ATOM 8059 C CA . ASP A 1 972 ? 8.867 -45.920 -77.747 1.00 59.44 972 ASP A CA 1
ATOM 8060 C C . ASP A 1 972 ? 7.604 -45.506 -76.950 1.00 59.44 972 ASP A C 1
ATOM 8062 O O . ASP A 1 972 ? 6.486 -45.517 -77.481 1.00 59.44 972 ASP A O 1
ATOM 8066 N N . VAL A 1 973 ? 7.740 -45.122 -75.678 1.00 64.88 973 VAL A N 1
ATOM 8067 C CA . VAL A 1 973 ? 6.618 -44.829 -74.768 1.00 64.88 973 VAL A CA 1
ATOM 8068 C C . VAL A 1 973 ? 6.240 -43.354 -74.679 1.00 64.88 973 VAL A C 1
ATOM 8070 O O . VAL A 1 973 ? 5.055 -43.050 -74.505 1.00 64.88 973 VAL A O 1
ATOM 8073 N N . LEU A 1 974 ? 7.168 -42.419 -74.907 1.00 73.31 974 LEU A N 1
ATOM 8074 C CA . LEU A 1 974 ? 6.838 -40.986 -74.955 1.00 73.31 974 LEU A CA 1
ATOM 8075 C C . LEU A 1 974 ? 5.750 -40.657 -76.002 1.00 73.31 974 LEU A C 1
ATOM 8077 O O . LEU A 1 974 ? 4.822 -39.916 -75.660 1.00 73.31 974 LEU A O 1
ATOM 8081 N N . PRO A 1 975 ? 5.753 -41.244 -77.222 1.00 75.25 975 PRO A N 1
ATOM 8082 C CA . PRO A 1 975 ? 4.666 -41.070 -78.186 1.00 75.25 975 PRO A CA 1
ATOM 8083 C C . PRO A 1 975 ? 3.327 -41.643 -77.704 1.00 75.25 975 PRO A C 1
ATOM 8085 O O . PRO A 1 975 ? 2.281 -41.066 -77.994 1.00 75.25 975 PRO A O 1
ATOM 8088 N N . ARG A 1 976 ? 3.330 -42.751 -76.944 1.00 78.62 976 ARG A N 1
ATOM 8089 C CA . ARG A 1 976 ? 2.103 -43.363 -76.393 1.00 78.62 976 ARG A CA 1
ATOM 8090 C C . ARG A 1 976 ? 1.475 -42.484 -75.309 1.00 78.62 976 ARG A C 1
ATOM 8092 O O . ARG A 1 976 ? 0.248 -42.375 -75.252 1.00 78.62 976 ARG A O 1
ATOM 8099 N N . ILE A 1 977 ? 2.288 -41.840 -74.469 1.00 81.81 977 ILE A N 1
ATOM 8100 C CA . ILE A 1 977 ? 1.823 -40.877 -73.453 1.00 81.81 977 ILE A CA 1
ATOM 8101 C C . ILE A 1 977 ? 1.355 -39.579 -74.120 1.00 81.81 977 ILE A C 1
ATOM 8103 O O . ILE A 1 977 ? 0.275 -39.083 -73.792 1.00 81.81 977 ILE A O 1
ATOM 8107 N N . ASP A 1 978 ? 2.112 -39.059 -75.091 1.00 81.38 978 ASP A N 1
ATOM 8108 C CA . ASP A 1 978 ? 1.734 -37.874 -75.868 1.00 81.38 978 ASP A CA 1
ATOM 8109 C C . ASP A 1 978 ? 0.399 -38.088 -76.596 1.00 81.38 978 ASP A C 1
ATOM 8111 O O . ASP A 1 978 ? -0.517 -37.277 -76.459 1.00 81.38 978 ASP A O 1
ATOM 8115 N N . GLN A 1 979 ? 0.236 -39.224 -77.281 1.00 82.56 979 GLN A N 1
ATOM 8116 C CA . GLN A 1 979 ? -0.998 -39.586 -77.978 1.00 82.56 979 GLN A CA 1
ATOM 8117 C C . GLN A 1 979 ? -2.169 -39.802 -77.010 1.00 82.56 979 GLN A C 1
ATOM 8119 O O . GLN A 1 979 ? -3.283 -39.359 -77.295 1.00 82.56 979 GLN A O 1
ATOM 8124 N N . PHE A 1 980 ? -1.940 -40.429 -75.851 1.00 85.94 980 PHE A N 1
ATOM 8125 C CA . PHE A 1 980 ? -2.966 -40.569 -74.818 1.00 85.94 980 PHE A CA 1
ATOM 8126 C C . PHE A 1 980 ? -3.426 -39.201 -74.299 1.00 85.94 980 PHE A C 1
ATOM 8128 O O . PHE A 1 980 ? -4.622 -38.912 -74.319 1.00 85.94 980 PHE A O 1
ATOM 8135 N N . LEU A 1 981 ? -2.508 -38.314 -73.905 1.00 83.94 981 LEU A N 1
ATOM 8136 C CA . LEU A 1 981 ? -2.857 -36.975 -73.423 1.00 83.94 981 LEU A CA 1
ATOM 8137 C C . LEU A 1 981 ? -3.484 -36.111 -74.529 1.00 83.94 981 LEU A C 1
ATOM 8139 O O . LEU A 1 981 ? -4.409 -35.351 -74.242 1.00 83.94 981 LEU A O 1
ATOM 8143 N N . ALA A 1 982 ? -3.045 -36.232 -75.784 1.00 82.88 982 ALA A N 1
ATOM 8144 C CA . ALA A 1 982 ? -3.638 -35.527 -76.922 1.00 82.88 982 ALA A CA 1
ATOM 8145 C C . ALA A 1 982 ? -5.083 -35.976 -77.200 1.00 82.88 982 ALA A C 1
ATOM 8147 O O . ALA A 1 982 ? -5.945 -35.131 -77.429 1.00 82.88 982 ALA A O 1
ATOM 8148 N N . ASN A 1 983 ? -5.360 -37.280 -77.107 1.00 80.38 983 ASN A N 1
ATOM 8149 C CA . ASN A 1 983 ? -6.685 -37.857 -77.361 1.00 80.38 983 ASN A CA 1
ATOM 8150 C C . ASN A 1 983 ? -7.647 -37.755 -76.164 1.00 80.38 983 ASN A C 1
ATOM 8152 O O . ASN A 1 983 ? -8.833 -38.050 -76.306 1.00 80.38 983 ASN A O 1
ATOM 8156 N N . THR A 1 984 ? -7.160 -37.345 -74.989 1.00 78.75 984 THR A N 1
ATOM 8157 C CA . THR A 1 984 ? -7.972 -37.238 -73.770 1.00 78.75 984 THR A CA 1
ATOM 8158 C C . THR A 1 984 ? -8.252 -35.773 -73.442 1.00 78.75 984 THR A C 1
ATOM 8160 O O . THR A 1 984 ? -7.389 -35.069 -72.905 1.00 78.75 984 THR A O 1
ATOM 8163 N N . ASP A 1 985 ? -9.468 -35.309 -73.734 1.00 76.19 985 ASP A N 1
ATOM 8164 C CA . ASP A 1 985 ? -9.900 -33.924 -73.501 1.00 76.19 985 ASP A CA 1
ATOM 8165 C C . ASP A 1 985 ? -10.914 -33.827 -72.352 1.00 76.19 985 ASP A C 1
ATOM 8167 O O . ASP A 1 985 ? -12.127 -33.752 -72.541 1.00 76.19 985 ASP A O 1
ATOM 8171 N N . THR A 1 986 ? -10.408 -33.917 -71.120 1.00 81.81 986 THR A N 1
ATOM 8172 C CA . THR A 1 986 ? -11.210 -33.821 -69.891 1.00 81.81 986 THR A CA 1
ATOM 8173 C C . THR A 1 986 ? -10.641 -32.754 -68.953 1.00 81.81 986 THR A C 1
ATOM 8175 O O . THR A 1 986 ? -9.436 -32.502 -68.988 1.00 81.81 986 THR A O 1
ATOM 8178 N N . PRO A 1 987 ? -11.441 -32.151 -68.050 1.00 77.50 987 PRO A N 1
ATOM 8179 C CA . PRO A 1 987 ? -10.935 -31.147 -67.104 1.00 77.50 987 PRO A CA 1
ATOM 8180 C C . PRO A 1 987 ? -9.777 -31.657 -66.228 1.00 77.50 987 PRO A C 1
ATOM 8182 O O . PRO A 1 987 ? -8.844 -30.916 -65.900 1.00 77.50 987 PRO A O 1
ATOM 8185 N N . PHE A 1 988 ? -9.811 -32.946 -65.874 1.00 81.50 988 PHE A N 1
ATOM 8186 C CA . PHE A 1 988 ? -8.722 -33.606 -65.157 1.00 81.50 988 PHE A CA 1
ATOM 8187 C C . PHE A 1 988 ? -7.464 -33.727 -66.031 1.00 81.50 988 PHE A C 1
ATOM 8189 O O . PHE A 1 988 ? -6.383 -33.344 -65.587 1.00 81.50 988 PHE A O 1
ATOM 8196 N N . SER A 1 989 ? -7.611 -34.121 -67.304 1.00 82.38 989 SER A N 1
ATOM 8197 C CA . SER A 1 989 ? -6.527 -34.111 -68.300 1.00 82.38 989 SER A CA 1
ATOM 8198 C C . SER A 1 989 ? -5.886 -32.731 -68.447 1.00 82.38 989 SER A C 1
ATOM 8200 O O . SER A 1 989 ? -4.664 -32.613 -68.390 1.00 82.38 989 SER A O 1
ATOM 8202 N N . SER A 1 990 ? -6.679 -31.658 -68.538 1.00 81.19 990 SER A N 1
ATOM 8203 C CA . SER A 1 990 ? -6.158 -30.284 -68.588 1.00 81.19 990 SER A CA 1
ATOM 8204 C C . SER A 1 990 ? -5.346 -29.920 -67.339 1.00 81.19 990 SER A C 1
ATOM 8206 O O . SER A 1 990 ? -4.318 -29.253 -67.442 1.00 81.19 990 SER A O 1
ATOM 8208 N N . THR A 1 991 ? -5.773 -30.382 -66.160 1.00 81.81 991 THR A N 1
ATOM 8209 C CA . THR A 1 991 ? -5.065 -30.145 -64.890 1.00 81.81 991 THR A CA 1
ATOM 8210 C C . THR A 1 991 ? -3.722 -30.876 -64.849 1.00 81.81 991 THR A C 1
ATOM 8212 O O . THR A 1 991 ? -2.719 -30.288 -64.445 1.00 81.81 991 THR A O 1
ATOM 8215 N N . VAL A 1 992 ? -3.676 -32.129 -65.312 1.00 83.50 992 VAL A N 1
ATOM 8216 C CA . VAL A 1 992 ? -2.435 -32.913 -65.415 1.00 83.50 992 VAL A CA 1
ATOM 8217 C C . VAL A 1 992 ? -1.479 -32.286 -66.436 1.00 83.50 992 VAL A C 1
ATOM 8219 O O . VAL A 1 992 ? -0.306 -32.089 -66.128 1.00 83.50 992 VAL A O 1
ATOM 8222 N N . LYS A 1 993 ? -1.984 -31.855 -67.599 1.00 86.00 993 LYS A N 1
ATOM 8223 C CA . LYS A 1 993 ? -1.214 -31.117 -68.620 1.00 86.00 993 LYS A CA 1
ATOM 8224 C C . LYS A 1 993 ? -0.587 -29.835 -68.058 1.00 86.00 993 LYS A C 1
ATOM 8226 O O . LYS A 1 993 ? 0.601 -29.589 -68.254 1.00 86.00 993 LYS A O 1
ATOM 8231 N N . LEU A 1 994 ? -1.354 -29.037 -67.306 1.00 81.56 994 LEU A N 1
ATOM 8232 C CA . LEU A 1 994 ? -0.848 -27.825 -66.646 1.00 81.56 994 LEU A CA 1
ATOM 8233 C C . LEU A 1 994 ? 0.189 -28.134 -65.562 1.00 81.56 994 LEU A C 1
ATOM 8235 O O . LEU A 1 994 ? 1.167 -27.398 -65.425 1.00 81.56 994 LEU A O 1
ATOM 8239 N N . PHE A 1 995 ? -0.008 -29.210 -64.797 1.00 82.81 995 PHE A N 1
ATOM 8240 C CA . PHE A 1 995 ? 0.974 -29.664 -63.817 1.00 82.81 995 PHE A CA 1
ATOM 8241 C C . PHE A 1 995 ? 2.299 -30.036 -64.494 1.00 82.81 995 PHE A C 1
ATOM 8243 O O . PHE A 1 995 ? 3.338 -29.556 -64.050 1.00 82.81 995 PHE A O 1
ATOM 8250 N N . ILE A 1 996 ? 2.266 -30.787 -65.600 1.00 83.56 996 ILE A N 1
ATOM 8251 C CA . ILE A 1 996 ? 3.459 -31.153 -66.381 1.00 83.56 996 ILE A CA 1
ATOM 8252 C C . ILE A 1 996 ? 4.186 -29.899 -66.885 1.00 83.56 996 ILE A C 1
ATOM 8254 O O . ILE A 1 996 ? 5.380 -29.758 -66.637 1.00 83.56 996 ILE A O 1
ATOM 8258 N N . ILE A 1 997 ? 3.476 -28.935 -67.491 1.00 80.31 997 ILE A N 1
ATOM 8259 C CA . ILE A 1 997 ? 4.078 -27.666 -67.950 1.00 80.31 997 ILE A CA 1
ATOM 8260 C C . ILE A 1 997 ? 4.750 -26.926 -66.787 1.00 80.31 997 ILE A C 1
ATOM 8262 O O . ILE A 1 997 ? 5.875 -26.441 -66.916 1.00 80.31 997 ILE A O 1
ATOM 8266 N N . LYS A 1 998 ? 4.082 -26.859 -65.630 1.00 79.12 998 LYS A N 1
ATOM 8267 C CA . LYS A 1 998 ? 4.638 -26.222 -64.434 1.00 79.12 998 LYS A CA 1
ATOM 8268 C C . LYS A 1 998 ? 5.932 -26.905 -63.977 1.00 79.12 998 LYS A C 1
ATOM 8270 O O . LYS A 1 998 ? 6.884 -26.202 -63.648 1.00 79.12 998 LYS A O 1
ATOM 8275 N N . GLN A 1 999 ? 5.981 -28.239 -63.982 1.00 78.75 999 GLN A N 1
ATOM 8276 C CA . GLN A 1 999 ? 7.198 -28.979 -63.635 1.00 78.75 999 GLN A CA 1
ATOM 8277 C C . GLN A 1 999 ? 8.313 -28.749 -64.657 1.00 78.75 999 GLN A C 1
ATOM 8279 O O . GLN A 1 999 ? 9.448 -28.509 -64.263 1.00 78.75 999 GLN A O 1
ATOM 8284 N N . MET A 1 1000 ? 8.006 -28.721 -65.955 1.00 73.25 1000 MET A N 1
ATOM 8285 C CA . MET A 1 1000 ? 9.010 -28.455 -66.992 1.00 73.25 1000 MET A CA 1
ATOM 8286 C C . MET A 1 1000 ? 9.668 -27.078 -66.830 1.00 73.25 1000 MET A C 1
ATOM 8288 O O . MET A 1 1000 ? 10.890 -26.974 -66.958 1.00 73.25 1000 MET A O 1
ATOM 8292 N N . LEU A 1 1001 ? 8.891 -26.039 -66.498 1.00 72.00 1001 LEU A N 1
ATOM 8293 C CA . LEU A 1 1001 ? 9.415 -24.697 -66.197 1.00 72.00 1001 LEU A CA 1
ATOM 8294 C C . LEU A 1 1001 ? 10.315 -24.709 -64.959 1.00 72.00 1001 LEU A C 1
ATOM 8296 O O . LEU A 1 1001 ? 11.377 -24.093 -64.951 1.00 72.00 1001 LEU A O 1
ATOM 8300 N N . GLN A 1 1002 ? 9.907 -25.440 -63.922 1.00 69.75 1002 GLN A N 1
ATOM 8301 C CA . GLN A 1 1002 ? 10.664 -25.538 -62.678 1.00 69.75 1002 GLN A CA 1
ATOM 8302 C C . GLN A 1 1002 ? 11.987 -26.299 -62.860 1.00 69.75 1002 GLN A C 1
ATOM 8304 O O . GLN A 1 1002 ? 13.007 -25.869 -62.328 1.00 69.75 1002 GLN A O 1
ATOM 8309 N N . ILE A 1 1003 ? 11.982 -27.390 -63.632 1.00 66.38 1003 ILE A N 1
ATOM 8310 C CA . ILE A 1 1003 ? 13.167 -28.216 -63.907 1.00 66.38 1003 ILE A CA 1
ATOM 8311 C C . ILE A 1 1003 ? 14.154 -27.467 -64.809 1.00 66.38 1003 ILE A C 1
ATOM 8313 O O . ILE A 1 1003 ? 15.350 -27.452 -64.537 1.00 66.38 1003 ILE A O 1
ATOM 8317 N N . SER A 1 1004 ? 13.662 -26.825 -65.872 1.00 64.19 1004 SER A N 1
ATOM 8318 C CA . SER A 1 1004 ? 14.517 -26.143 -66.855 1.00 64.19 1004 SER A CA 1
ATOM 8319 C C . SER A 1 1004 ? 14.993 -24.756 -66.404 1.00 64.19 1004 SER A C 1
ATOM 8321 O O . SER A 1 1004 ? 15.908 -24.204 -67.009 1.00 64.19 1004 SER A O 1
ATOM 8323 N N . LYS A 1 1005 ? 14.377 -24.179 -65.359 1.00 66.69 1005 LYS A N 1
ATOM 8324 C CA . LYS A 1 1005 ? 14.541 -22.772 -64.934 1.00 66.69 1005 LYS A CA 1
ATOM 8325 C C . LYS A 1 1005 ? 14.279 -21.750 -66.053 1.00 66.69 1005 LYS A C 1
ATOM 8327 O O . LYS A 1 1005 ? 14.711 -20.603 -65.957 1.00 66.69 1005 LYS A O 1
ATOM 8332 N N . LEU A 1 1006 ? 13.570 -22.152 -67.105 1.00 72.81 1006 LEU A N 1
ATOM 8333 C CA . LEU A 1 1006 ? 13.242 -21.301 -68.243 1.00 72.81 1006 LEU A CA 1
ATOM 8334 C C . LEU A 1 1006 ? 11.945 -20.534 -68.004 1.00 72.81 1006 LEU A C 1
ATOM 8336 O O . LEU A 1 1006 ? 11.033 -20.993 -67.309 1.00 72.81 1006 LEU A O 1
ATOM 8340 N N . THR A 1 1007 ? 11.830 -19.369 -68.634 1.00 72.75 1007 THR A N 1
ATOM 8341 C CA . THR A 1 1007 ? 10.552 -18.659 -68.705 1.00 72.75 1007 THR A CA 1
ATOM 8342 C C . THR A 1 1007 ? 9.579 -19.400 -69.625 1.00 72.75 1007 THR A C 1
ATOM 8344 O O . THR A 1 1007 ? 9.974 -20.183 -70.490 1.00 72.75 1007 THR A O 1
ATOM 8347 N N . LEU A 1 1008 ? 8.278 -19.126 -69.479 1.00 67.44 1008 LEU A N 1
ATOM 8348 C CA . LEU A 1 1008 ? 7.250 -19.698 -70.357 1.00 67.44 1008 LEU A CA 1
ATOM 8349 C C . LEU A 1 1008 ? 7.511 -19.383 -71.842 1.00 67.44 1008 LEU A C 1
ATOM 8351 O O . LEU A 1 1008 ? 7.203 -20.205 -72.699 1.00 67.44 1008 LEU A O 1
ATOM 8355 N N . GLU A 1 1009 ? 8.104 -18.226 -72.142 1.00 66.81 1009 GLU A N 1
ATOM 8356 C CA . GLU A 1 1009 ? 8.477 -17.815 -73.501 1.00 66.81 1009 GLU A CA 1
ATOM 8357 C C . GLU A 1 1009 ? 9.689 -18.586 -74.038 1.00 66.81 1009 GLU A C 1
ATOM 8359 O O . GLU A 1 1009 ? 9.661 -19.042 -75.176 1.00 66.81 1009 GLU A O 1
ATOM 8364 N N . GLN A 1 1010 ? 10.710 -18.821 -73.214 1.00 70.56 1010 GLN A N 1
ATOM 8365 C CA . GLN A 1 1010 ? 11.866 -19.637 -73.603 1.00 70.56 1010 GLN A CA 1
ATOM 8366 C C . GLN A 1 1010 ? 11.478 -21.108 -73.802 1.00 70.56 1010 GLN A C 1
ATOM 8368 O O . GLN A 1 1010 ? 11.888 -21.748 -74.768 1.00 70.56 1010 GLN A O 1
ATOM 8373 N N . LEU A 1 1011 ? 10.624 -21.644 -72.925 1.00 71.50 1011 LEU A N 1
ATOM 8374 C CA . LEU A 1 1011 ? 10.115 -23.008 -73.052 1.00 71.50 1011 LEU A CA 1
ATOM 8375 C C . LEU A 1 1011 ? 9.219 -23.152 -74.294 1.00 71.50 1011 LEU A C 1
ATOM 8377 O O . LEU A 1 1011 ? 9.283 -24.158 -74.999 1.00 71.50 1011 LEU A O 1
ATOM 8381 N N . ARG A 1 1012 ? 8.447 -22.108 -74.620 1.00 69.75 1012 ARG A N 1
ATOM 8382 C CA . ARG A 1 1012 ? 7.704 -22.002 -75.879 1.00 69.75 1012 ARG A CA 1
ATOM 8383 C C . ARG A 1 1012 ? 8.650 -22.088 -77.079 1.00 69.75 1012 ARG A C 1
ATOM 8385 O O . ARG A 1 1012 ? 8.387 -22.881 -77.971 1.00 69.75 1012 ARG A O 1
ATOM 8392 N N . GLU A 1 1013 ? 9.750 -21.342 -77.111 1.00 70.88 1013 GLU A N 1
ATOM 8393 C CA . GLU A 1 1013 ? 10.700 -21.389 -78.236 1.00 70.88 1013 GLU A CA 1
ATOM 8394 C C . GLU A 1 1013 ? 11.320 -22.780 -78.446 1.00 70.88 1013 GLU A C 1
ATOM 8396 O O . GLU A 1 1013 ? 11.414 -23.239 -79.585 1.00 70.88 1013 GLU A O 1
ATOM 8401 N N . ILE A 1 1014 ? 11.655 -23.490 -77.363 1.00 70.00 1014 ILE A N 1
ATOM 8402 C CA . ILE A 1 1014 ? 12.237 -24.842 -77.426 1.00 70.00 1014 ILE A CA 1
ATOM 8403 C C . ILE A 1 1014 ? 11.222 -25.875 -77.935 1.00 70.00 1014 ILE A C 1
ATOM 8405 O O . ILE A 1 1014 ? 11.540 -26.713 -78.780 1.00 70.00 1014 ILE A O 1
ATOM 8409 N N . TYR A 1 1015 ? 9.986 -25.829 -77.435 1.00 71.44 1015 TYR A N 1
ATOM 8410 C CA . TYR A 1 1015 ? 8.987 -26.871 -77.687 1.00 71.44 1015 TYR A CA 1
ATOM 8411 C C . TYR A 1 1015 ? 8.029 -26.565 -78.848 1.00 71.44 1015 TYR A C 1
ATOM 8413 O O . TYR A 1 1015 ? 7.309 -27.465 -79.279 1.00 71.44 1015 TYR A O 1
ATOM 8421 N N . VAL A 1 1016 ? 8.042 -25.352 -79.418 1.00 66.31 1016 VAL A N 1
ATOM 8422 C CA . VAL A 1 1016 ? 7.267 -24.999 -80.630 1.00 66.31 1016 VAL A CA 1
ATOM 8423 C C . VAL A 1 1016 ? 7.647 -25.872 -81.831 1.00 66.31 1016 VAL A C 1
ATOM 8425 O O . VAL A 1 1016 ? 6.776 -26.203 -82.636 1.00 66.31 1016 VAL A O 1
ATOM 8428 N N . ASN A 1 1017 ? 8.916 -26.286 -81.922 1.00 60.53 1017 ASN A N 1
ATOM 8429 C CA . ASN A 1 1017 ? 9.439 -27.096 -83.027 1.00 60.53 1017 ASN A CA 1
ATOM 8430 C C . ASN A 1 1017 ? 9.543 -28.602 -82.709 1.00 60.53 1017 ASN A C 1
ATOM 8432 O O . ASN A 1 1017 ? 9.841 -29.387 -83.608 1.00 60.53 1017 ASN A O 1
ATOM 8436 N N . ARG A 1 1018 ? 9.281 -29.037 -81.464 1.00 68.06 1018 ARG A N 1
ATOM 8437 C CA . ARG A 1 1018 ? 9.274 -30.465 -81.090 1.00 68.06 1018 ARG A CA 1
ATOM 8438 C C . ARG A 1 1018 ? 7.929 -31.122 -81.455 1.00 68.06 1018 ARG A C 1
ATOM 8440 O O . ARG A 1 1018 ? 6.865 -30.508 -81.359 1.00 68.06 1018 ARG A O 1
ATOM 8447 N N . ASN A 1 1019 ? 7.954 -32.388 -81.882 1.00 64.56 1019 ASN A N 1
ATOM 8448 C CA . ASN A 1 1019 ? 6.764 -33.151 -82.298 1.00 64.56 1019 ASN A CA 1
ATOM 8449 C C . ASN A 1 1019 ? 5.965 -33.725 -81.109 1.00 64.56 1019 ASN A C 1
ATOM 8451 O O . ASN A 1 1019 ? 5.720 -34.920 -81.055 1.00 64.56 1019 ASN A O 1
ATOM 8455 N N . ILE A 1 1020 ? 5.542 -32.866 -80.174 1.00 73.19 1020 ILE A N 1
ATOM 8456 C CA . ILE A 1 1020 ? 4.661 -33.247 -79.054 1.00 73.19 1020 ILE A CA 1
ATOM 8457 C C . ILE A 1 1020 ? 3.268 -32.664 -79.313 1.00 73.19 1020 ILE A C 1
ATOM 8459 O O . ILE A 1 1020 ? 3.089 -31.443 -79.370 1.00 73.19 1020 ILE A O 1
ATOM 8463 N N . LEU A 1 1021 ? 2.284 -33.533 -79.530 1.00 72.38 1021 LEU A N 1
ATOM 8464 C CA . LEU A 1 1021 ? 0.954 -33.193 -80.032 1.00 72.38 1021 LEU A CA 1
ATOM 8465 C C . LEU A 1 1021 ? 0.121 -32.392 -79.027 1.00 72.38 1021 LEU A C 1
ATOM 8467 O O . LEU A 1 1021 ? -0.497 -31.400 -79.421 1.00 72.38 1021 LEU A O 1
ATOM 8471 N N . TRP A 1 1022 ? 0.106 -32.763 -77.740 1.00 81.12 1022 TRP A N 1
ATOM 8472 C CA . TRP A 1 1022 ? -0.777 -32.091 -76.769 1.00 81.12 1022 TRP A CA 1
ATOM 8473 C C . TRP A 1 1022 ? -0.271 -30.712 -76.310 1.00 81.12 1022 TRP A C 1
ATOM 8475 O O . TRP A 1 1022 ? -1.069 -29.901 -75.836 1.00 81.12 1022 TRP A O 1
ATOM 8485 N N . ILE A 1 1023 ? 1.031 -30.429 -76.458 1.00 74.38 1023 ILE A N 1
ATOM 8486 C CA . ILE A 1 1023 ? 1.675 -29.173 -76.029 1.00 74.38 1023 ILE A CA 1
ATOM 8487 C C . ILE A 1 1023 ? 1.521 -28.058 -77.080 1.00 74.38 1023 ILE A C 1
ATOM 8489 O O . ILE A 1 1023 ? 1.304 -26.897 -76.720 1.00 74.38 1023 ILE A O 1
ATOM 8493 N N . LYS A 1 1024 ? 1.580 -28.391 -78.381 1.00 71.00 1024 LYS A N 1
ATOM 8494 C CA . LYS A 1 1024 ? 1.508 -27.430 -79.507 1.00 71.00 1024 LYS A CA 1
ATOM 8495 C C . LYS A 1 1024 ? 0.379 -26.380 -79.395 1.00 71.00 1024 LYS A C 1
ATOM 8497 O O . LYS A 1 1024 ? 0.666 -25.199 -79.618 1.00 71.00 1024 LYS A O 1
ATOM 8502 N N . PRO A 1 1025 ? -0.862 -26.730 -78.992 1.00 65.94 1025 PRO A N 1
ATOM 8503 C CA . PRO A 1 1025 ? -1.952 -25.761 -78.848 1.00 65.94 1025 PRO A CA 1
ATOM 8504 C C . PRO A 1 1025 ? -1.688 -24.650 -77.816 1.00 65.94 1025 PRO A C 1
ATOM 8506 O O . PRO A 1 1025 ? -2.168 -23.531 -77.994 1.00 65.94 1025 PRO A O 1
ATOM 8509 N N . PHE A 1 1026 ? -0.913 -24.922 -76.757 1.00 63.66 1026 PHE A N 1
ATOM 8510 C CA . PHE A 1 1026 ? -0.606 -23.943 -75.702 1.00 63.66 1026 PHE A CA 1
ATOM 8511 C C . PHE A 1 1026 ? 0.400 -22.879 -76.154 1.00 63.66 1026 PHE A C 1
ATOM 8513 O O . PHE A 1 1026 ? 0.378 -21.750 -75.666 1.00 63.66 1026 PHE A O 1
ATOM 8520 N N . PHE A 1 1027 ? 1.256 -23.217 -77.118 1.00 66.44 1027 PHE A N 1
ATOM 8521 C CA . PHE A 1 1027 ? 2.389 -22.396 -77.540 1.00 66.44 1027 PHE A CA 1
ATOM 8522 C C . PHE A 1 1027 ? 2.183 -21.662 -78.873 1.00 66.44 1027 PHE A C 1
ATOM 8524 O O . PHE A 1 1027 ? 3.005 -20.829 -79.253 1.00 66.44 1027 PHE A O 1
ATOM 8531 N N . GLN A 1 1028 ? 1.074 -21.884 -79.579 1.00 59.56 1028 GLN A N 1
ATOM 8532 C CA . GLN A 1 1028 ? 0.801 -21.235 -80.871 1.00 59.56 1028 GLN A CA 1
ATOM 8533 C C . GLN A 1 1028 ? -0.109 -19.994 -80.805 1.00 59.56 1028 GLN A C 1
ATOM 8535 O O . GLN A 1 1028 ? -0.308 -19.343 -81.828 1.00 59.56 1028 GLN A O 1
ATOM 8540 N N . ARG A 1 1029 ? -0.603 -19.566 -79.631 1.00 48.50 1029 ARG A N 1
ATOM 8541 C CA . ARG A 1 1029 ? -1.384 -18.313 -79.531 1.00 48.50 1029 ARG A CA 1
ATOM 8542 C C . ARG A 1 1029 ? -0.493 -17.055 -79.466 1.00 48.50 1029 ARG A C 1
ATOM 8544 O O . ARG A 1 1029 ? 0.241 -16.826 -78.510 1.00 48.50 1029 ARG A O 1
ATOM 8551 N N . SER A 1 1030 ? -0.519 -16.340 -80.591 1.00 42.31 1030 SER A N 1
ATOM 8552 C CA . SER A 1 1030 ? -0.272 -14.925 -80.934 1.00 42.31 1030 SER A CA 1
ATOM 8553 C C . SER A 1 1030 ? 0.840 -14.112 -80.251 1.00 42.31 1030 SER A C 1
ATOM 8555 O O . SER A 1 1030 ? 0.725 -13.686 -79.106 1.00 42.31 1030 SER A O 1
ATOM 8557 N N . ARG A 1 1031 ? 1.869 -13.808 -81.058 1.00 43.69 1031 ARG A N 1
ATOM 8558 C CA . ARG A 1 1031 ? 2.609 -12.536 -81.078 1.00 43.69 1031 ARG A CA 1
ATOM 8559 C C . ARG A 1 1031 ? 1.622 -11.416 -81.426 1.00 43.69 1031 ARG A C 1
ATOM 8561 O O . ARG A 1 1031 ? 0.906 -11.597 -82.400 1.00 43.69 1031 ARG A O 1
ATOM 8568 N N . ASP A 1 1032 ? 1.566 -10.348 -80.631 1.00 35.38 1032 ASP A N 1
ATOM 8569 C CA . ASP A 1 1032 ? 1.313 -8.960 -81.065 1.00 35.38 1032 ASP A CA 1
ATOM 8570 C C . ASP A 1 1032 ? 1.107 -8.054 -79.843 1.00 35.38 1032 ASP A C 1
ATOM 8572 O O . ASP A 1 1032 ? 0.043 -8.052 -79.232 1.00 35.38 1032 ASP A O 1
ATOM 8576 N N . GLN A 1 1033 ? 2.153 -7.303 -79.483 1.00 37.88 1033 GLN A N 1
ATOM 8577 C CA . GLN A 1 1033 ? 2.131 -5.860 -79.190 1.00 37.88 1033 GLN A CA 1
ATOM 8578 C C . GLN A 1 1033 ? 3.484 -5.448 -78.597 1.00 37.88 1033 GLN A C 1
ATOM 8580 O O . GLN A 1 1033 ? 3.752 -5.536 -77.400 1.00 37.88 1033 GLN A O 1
ATOM 8585 N N . GLN A 1 1034 ? 4.356 -5.001 -79.498 1.00 38.16 1034 GLN A N 1
ATOM 8586 C CA . GLN A 1 1034 ? 5.579 -4.272 -79.197 1.00 38.16 1034 GLN A CA 1
ATOM 8587 C C . GLN A 1 1034 ? 5.241 -2.975 -78.447 1.00 38.16 1034 GLN A C 1
ATOM 8589 O O . GLN A 1 1034 ? 4.476 -2.157 -78.946 1.00 38.16 1034 GLN A O 1
ATOM 8594 N N . THR A 1 1035 ? 5.826 -2.779 -77.265 1.00 36.03 1035 THR A N 1
ATOM 8595 C CA . THR A 1 1035 ? 6.359 -1.494 -76.764 1.00 36.03 1035 THR A CA 1
ATOM 8596 C C . THR A 1 1035 ? 6.964 -1.715 -75.377 1.00 36.03 1035 THR A C 1
ATOM 8598 O O . THR A 1 1035 ? 6.252 -1.785 -74.380 1.00 36.03 1035 THR A O 1
ATOM 8601 N N . LYS A 1 1036 ? 8.296 -1.794 -75.299 1.00 34.94 1036 LYS A N 1
ATOM 8602 C CA . LYS A 1 1036 ? 9.095 -1.170 -74.231 1.00 34.94 1036 LYS A CA 1
ATOM 8603 C C . LYS A 1 1036 ? 10.576 -1.318 -74.553 1.00 34.94 1036 LYS A C 1
ATOM 8605 O O . LYS A 1 1036 ? 11.157 -2.392 -74.471 1.00 34.94 1036 LYS A O 1
ATOM 8610 N N . SER A 1 1037 ? 11.139 -0.180 -74.930 1.00 35.59 1037 SER A N 1
ATOM 8611 C CA . SER A 1 1037 ? 12.550 0.155 -74.830 1.00 35.59 1037 SER A CA 1
ATOM 8612 C C . SER A 1 1037 ? 13.161 -0.355 -73.521 1.00 35.59 1037 SER A C 1
ATOM 8614 O O . SER A 1 1037 ? 12.598 -0.125 -72.446 1.00 35.59 1037 SER A O 1
ATOM 8616 N N . THR A 1 1038 ? 14.307 -1.021 -73.648 1.00 41.91 1038 THR A N 1
ATOM 8617 C CA . THR A 1 1038 ? 15.469 -0.928 -72.748 1.00 41.91 1038 THR A CA 1
ATOM 8618 C C . THR A 1 1038 ? 15.216 -0.202 -71.419 1.00 41.91 1038 THR A C 1
ATOM 8620 O O . THR A 1 1038 ? 15.235 1.025 -71.343 1.00 41.91 1038 THR A O 1
ATOM 8623 N N . ARG A 1 1039 ? 15.037 -0.968 -70.338 1.00 33.03 1039 ARG A N 1
ATOM 8624 C CA . ARG A 1 1039 ? 15.356 -0.515 -68.977 1.00 33.03 1039 ARG A CA 1
ATOM 8625 C C . ARG A 1 1039 ? 16.516 -1.366 -68.458 1.00 33.03 1039 ARG A C 1
ATOM 8627 O O . ARG A 1 1039 ? 16.391 -2.588 -68.520 1.00 33.03 1039 ARG A O 1
ATOM 8634 N N . PRO A 1 1040 ? 17.610 -0.763 -67.965 1.00 42.59 1040 PRO A N 1
ATOM 8635 C CA . PRO A 1 1040 ? 18.650 -1.511 -67.283 1.00 42.59 1040 PRO A CA 1
ATOM 8636 C C . PRO A 1 1040 ? 18.136 -1.996 -65.920 1.00 42.59 1040 PRO A C 1
ATOM 8638 O O . PRO A 1 1040 ? 17.271 -1.383 -65.292 1.00 42.59 1040 PRO A O 1
ATOM 8641 N N . THR A 1 1041 ? 18.663 -3.135 -65.498 1.00 48.59 1041 THR A N 1
ATOM 8642 C CA . THR A 1 1041 ? 18.368 -3.912 -64.288 1.00 48.59 1041 THR A CA 1
ATOM 8643 C C . THR A 1 1041 ? 18.961 -3.282 -63.017 1.00 48.59 1041 THR A C 1
ATOM 8645 O O . THR A 1 1041 ? 19.712 -3.938 -62.309 1.00 48.59 1041 THR A O 1
ATOM 8648 N N . LEU A 1 1042 ? 18.652 -2.013 -62.721 1.00 52.66 1042 LEU A N 1
ATOM 8649 C CA . LEU A 1 1042 ? 18.992 -1.376 -61.438 1.00 52.66 1042 LEU A CA 1
ATOM 8650 C C . LEU A 1 1042 ? 17.704 -0.998 -60.696 1.00 52.66 1042 LEU A C 1
ATOM 8652 O O . LEU A 1 1042 ? 16.873 -0.249 -61.219 1.00 52.66 1042 LEU A O 1
ATOM 8656 N N . ILE A 1 1043 ? 17.514 -1.531 -59.488 1.00 60.03 1043 ILE A N 1
ATOM 8657 C CA . ILE A 1 1043 ? 16.348 -1.239 -58.647 1.00 60.03 1043 ILE A CA 1
ATOM 8658 C C . ILE A 1 1043 ? 16.703 -0.061 -57.740 1.00 60.03 1043 ILE A C 1
ATOM 8660 O O . ILE A 1 1043 ? 17.373 -0.222 -56.725 1.00 60.03 1043 ILE A O 1
ATOM 8664 N N . VAL A 1 1044 ? 16.244 1.136 -58.105 1.00 59.06 1044 VAL A N 1
ATOM 8665 C CA . VAL A 1 1044 ? 16.443 2.342 -57.289 1.00 59.06 1044 VAL A CA 1
ATOM 8666 C C . VAL A 1 1044 ? 15.401 2.372 -56.159 1.00 59.06 1044 VAL A C 1
ATOM 8668 O O . VAL A 1 1044 ? 14.224 2.089 -56.422 1.00 59.06 1044 VAL A O 1
ATOM 8671 N N . PRO A 1 1045 ? 15.787 2.700 -54.911 1.00 58.41 1045 PRO A N 1
ATOM 8672 C CA . PRO A 1 1045 ? 14.850 2.817 -53.800 1.00 58.41 1045 PRO A CA 1
ATOM 8673 C C . PRO A 1 1045 ? 13.746 3.834 -54.111 1.00 58.41 1045 PRO A C 1
ATOM 8675 O O . PRO A 1 1045 ? 14.002 4.997 -54.409 1.00 58.41 1045 PRO A O 1
ATOM 8678 N N . MET A 1 1046 ? 12.495 3.379 -54.044 1.00 58.53 1046 MET A N 1
ATOM 8679 C CA . MET A 1 1046 ? 11.311 4.232 -54.133 1.00 58.53 1046 MET A CA 1
ATOM 8680 C C . MET A 1 1046 ? 10.826 4.573 -52.721 1.00 58.53 1046 MET A C 1
ATOM 8682 O O . MET A 1 1046 ? 10.859 3.698 -51.851 1.00 58.53 1046 MET A O 1
ATOM 8686 N N . PRO A 1 1047 ? 10.314 5.792 -52.480 1.00 60.34 1047 PRO A N 1
ATOM 8687 C CA . PRO A 1 1047 ? 9.740 6.144 -51.187 1.00 60.34 1047 PRO A CA 1
ATOM 8688 C C . PRO A 1 1047 ? 8.550 5.231 -50.857 1.00 60.34 1047 PRO A C 1
ATOM 8690 O O . PRO A 1 1047 ? 7.820 4.783 -51.751 1.00 60.34 1047 PRO A O 1
ATOM 8693 N N . LEU A 1 1048 ? 8.321 4.998 -49.561 1.00 58.38 1048 LEU A N 1
ATOM 8694 C CA . LEU A 1 1048 ? 7.163 4.264 -49.041 1.00 58.38 1048 LEU A CA 1
ATOM 8695 C C . LEU A 1 1048 ? 5.861 4.746 -49.704 1.00 58.38 1048 LEU A C 1
ATOM 8697 O O . LEU A 1 1048 ? 5.691 5.935 -49.971 1.00 58.38 1048 LEU A O 1
ATOM 8701 N N . PHE A 1 1049 ? 4.907 3.835 -49.935 1.00 52.62 1049 PHE A N 1
ATOM 8702 C CA . PHE A 1 1049 ? 3.658 4.112 -50.669 1.00 52.62 1049 PHE A CA 1
ATOM 8703 C C . PHE A 1 1049 ? 2.917 5.372 -50.175 1.00 52.62 1049 PHE A C 1
ATOM 8705 O O . PHE A 1 1049 ? 2.356 6.118 -50.975 1.00 52.62 1049 PHE A O 1
ATOM 8712 N N . GLN A 1 1050 ? 2.975 5.644 -48.867 1.00 51.88 1050 GLN A N 1
ATOM 8713 C CA . GLN A 1 1050 ? 2.347 6.802 -48.221 1.00 51.88 1050 GLN A CA 1
ATOM 8714 C C . GLN A 1 1050 ? 3.000 8.156 -48.554 1.00 51.88 1050 GLN A C 1
ATOM 8716 O O . GLN A 1 1050 ? 2.389 9.192 -48.302 1.00 51.88 1050 GLN A O 1
ATOM 8721 N N . CYS A 1 1051 ? 4.220 8.148 -49.093 1.00 66.50 1051 CYS A N 1
ATOM 8722 C CA . CYS A 1 1051 ? 5.018 9.328 -49.424 1.00 66.50 1051 CYS A CA 1
ATOM 8723 C C . CYS A 1 1051 ? 5.030 9.628 -50.933 1.00 66.50 1051 CYS A C 1
ATOM 8725 O O . CYS A 1 1051 ? 5.743 10.521 -51.388 1.00 66.50 1051 CYS A O 1
ATOM 8727 N N . ARG A 1 1052 ? 4.262 8.879 -51.739 1.00 68.00 1052 ARG A N 1
ATOM 8728 C CA . ARG A 1 1052 ? 4.305 8.957 -53.208 1.00 68.00 1052 ARG A CA 1
ATOM 8729 C C . ARG A 1 1052 ? 3.863 10.315 -53.754 1.00 68.00 1052 ARG A C 1
ATOM 8731 O O . ARG A 1 1052 ? 4.448 10.794 -54.722 1.00 68.00 1052 ARG A O 1
ATOM 8738 N N . GLU A 1 1053 ? 2.848 10.936 -53.158 1.00 70.56 1053 GLU A N 1
ATOM 8739 C CA . GLU A 1 1053 ? 2.362 12.254 -53.596 1.00 70.56 1053 GLU A CA 1
ATOM 8740 C C . GLU A 1 1053 ? 3.329 13.375 -53.193 1.00 70.56 1053 GLU A C 1
ATOM 8742 O O . GLU A 1 1053 ? 3.631 14.257 -53.996 1.00 70.56 1053 GLU A O 1
ATOM 8747 N N . GLN A 1 1054 ? 3.906 13.280 -51.993 1.00 76.81 1054 GLN A N 1
ATOM 8748 C CA . GLN A 1 1054 ? 4.971 14.160 -51.515 1.00 76.81 1054 GLN A CA 1
ATOM 8749 C C . GLN A 1 1054 ? 6.198 14.057 -52.428 1.00 76.81 1054 GLN A C 1
ATOM 8751 O O . GLN A 1 1054 ? 6.722 15.071 -52.875 1.00 76.81 1054 GLN A O 1
ATOM 8756 N N . PHE A 1 1055 ? 6.600 12.841 -52.798 1.00 79.12 1055 PHE A N 1
ATOM 8757 C CA . PHE A 1 1055 ? 7.721 12.605 -53.703 1.00 79.12 1055 PHE A CA 1
ATOM 8758 C C . PHE A 1 1055 ? 7.483 13.150 -55.113 1.00 79.12 1055 PHE A C 1
ATOM 8760 O O . PHE A 1 1055 ? 8.377 13.748 -55.704 1.00 79.12 1055 PHE A O 1
ATOM 8767 N N . LYS A 1 1056 ? 6.263 13.013 -55.656 1.00 77.94 1056 LYS A N 1
ATOM 8768 C CA . LYS A 1 1056 ? 5.890 13.644 -56.935 1.00 77.94 1056 LYS A CA 1
ATOM 8769 C C . LYS A 1 1056 ? 5.998 15.168 -56.867 1.00 77.94 1056 LYS A C 1
ATOM 8771 O O . LYS A 1 1056 ? 6.472 15.774 -57.826 1.00 77.94 1056 LYS A O 1
ATOM 8776 N N . ARG A 1 1057 ? 5.573 15.783 -55.754 1.00 81.88 1057 ARG A N 1
ATOM 8777 C CA . ARG A 1 1057 ? 5.701 17.231 -55.522 1.00 81.88 1057 ARG A CA 1
ATOM 8778 C C . ARG A 1 1057 ? 7.171 17.649 -55.486 1.00 81.88 1057 ARG A C 1
ATOM 8780 O O . ARG A 1 1057 ? 7.543 18.560 -56.215 1.00 81.88 1057 ARG A O 1
ATOM 8787 N N . ILE A 1 1058 ? 7.996 16.944 -54.716 1.00 81.25 1058 ILE A N 1
ATOM 8788 C CA . ILE A 1 1058 ? 9.441 17.192 -54.598 1.00 81.25 1058 ILE A CA 1
ATOM 8789 C C . ILE A 1 1058 ? 10.123 17.080 -55.962 1.00 81.25 1058 ILE A C 1
ATOM 8791 O O . ILE A 1 1058 ? 10.811 18.002 -56.389 1.00 81.25 1058 ILE A O 1
ATOM 8795 N N . ARG A 1 1059 ? 9.844 16.001 -56.700 1.00 77.69 1059 ARG A N 1
ATOM 8796 C CA . ARG A 1 1059 ? 10.371 15.776 -58.051 1.00 77.69 1059 ARG A CA 1
ATOM 8797 C C . ARG A 1 1059 ? 9.958 16.877 -59.028 1.00 77.69 1059 ARG A C 1
ATOM 8799 O O . ARG A 1 1059 ? 10.735 17.214 -59.911 1.00 77.69 1059 ARG A O 1
ATOM 8806 N N . LYS A 1 1060 ? 8.752 17.440 -58.891 1.00 79.25 1060 LYS A N 1
ATOM 8807 C CA . LYS A 1 1060 ? 8.282 18.556 -59.726 1.00 79.25 1060 LYS A CA 1
ATOM 8808 C C . LYS A 1 1060 ? 9.034 19.855 -59.415 1.00 79.25 1060 LYS A C 1
ATOM 8810 O O . LYS A 1 1060 ? 9.418 20.545 -60.349 1.00 79.25 1060 LYS A O 1
ATOM 8815 N N . VAL A 1 1061 ? 9.253 20.159 -58.134 1.00 77.38 1061 VAL A N 1
ATOM 8816 C CA . VAL A 1 1061 ? 9.975 21.366 -57.688 1.00 77.38 1061 VAL A CA 1
ATOM 8817 C C . VAL A 1 1061 ? 11.456 21.291 -58.074 1.00 77.38 1061 VAL A C 1
ATOM 8819 O O . VAL A 1 1061 ? 11.978 22.216 -58.684 1.00 77.38 1061 VAL A O 1
ATOM 8822 N N . LEU A 1 1062 ? 12.118 20.160 -57.810 1.00 73.31 1062 LEU A N 1
ATOM 8823 C CA . LEU A 1 1062 ? 13.554 19.988 -58.068 1.00 73.31 1062 LEU A CA 1
ATOM 8824 C C . LEU A 1 1062 ? 13.911 19.840 -59.561 1.00 73.31 1062 LEU A C 1
ATOM 8826 O O . LEU A 1 1062 ? 15.043 20.126 -59.941 1.00 73.31 1062 LEU A O 1
ATOM 8830 N N . ASN A 1 1063 ? 12.956 19.457 -60.420 1.00 69.31 1063 ASN A N 1
ATOM 8831 C CA . ASN A 1 1063 ? 13.166 19.357 -61.873 1.00 69.31 1063 ASN A CA 1
ATOM 8832 C C . ASN A 1 1063 ? 12.809 20.641 -62.659 1.00 69.31 1063 ASN A C 1
ATOM 8834 O O . ASN A 1 1063 ? 13.037 20.678 -63.868 1.00 69.31 1063 ASN A O 1
ATOM 8838 N N . ASN A 1 1064 ? 12.250 21.677 -62.021 1.00 68.00 1064 ASN A N 1
ATOM 8839 C CA . ASN A 1 1064 ? 11.877 22.939 -62.675 1.00 68.00 1064 ASN A CA 1
ATOM 8840 C C . ASN A 1 1064 ? 13.018 23.983 -62.640 1.00 68.00 1064 ASN A C 1
ATOM 8842 O O . ASN A 1 1064 ? 13.953 23.883 -61.848 1.00 68.00 1064 ASN A O 1
ATOM 8846 N N . ALA A 1 1065 ? 12.954 24.985 -63.528 1.00 46.22 1065 ALA A N 1
ATOM 8847 C CA . ALA A 1 1065 ? 14.021 25.974 -63.741 1.00 46.22 1065 ALA A CA 1
ATOM 8848 C C . ALA A 1 1065 ? 14.066 27.137 -62.715 1.00 46.22 1065 ALA A C 1
ATOM 8850 O O . ALA A 1 1065 ? 15.102 27.784 -62.610 1.00 46.22 1065 ALA A O 1
ATOM 8851 N N . ASP A 1 1066 ? 13.007 27.372 -61.923 1.00 56.34 1066 ASP A N 1
ATOM 8852 C CA . ASP A 1 1066 ? 12.903 28.462 -60.921 1.00 56.34 1066 ASP A CA 1
ATOM 8853 C C . ASP A 1 1066 ? 13.185 27.949 -59.485 1.00 56.34 1066 ASP A C 1
ATOM 8855 O O . ASP A 1 1066 ? 12.314 27.867 -58.619 1.00 56.34 1066 ASP A O 1
ATOM 8859 N N . ARG A 1 1067 ? 14.423 27.498 -59.246 1.00 61.50 1067 ARG A N 1
ATOM 8860 C CA . ARG A 1 1067 ? 14.753 26.552 -58.159 1.00 61.50 1067 ARG A CA 1
ATOM 8861 C C . ARG A 1 1067 ? 14.708 27.112 -56.729 1.00 61.50 1067 ARG A C 1
ATOM 8863 O O . ARG A 1 1067 ? 14.325 26.381 -55.824 1.00 61.50 1067 ARG A O 1
ATOM 8870 N N . ASN A 1 1068 ? 15.093 28.364 -56.472 1.00 68.88 1068 ASN A N 1
ATOM 8871 C CA . ASN A 1 1068 ? 15.557 28.727 -55.119 1.00 68.88 1068 ASN A CA 1
ATOM 8872 C C . ASN A 1 1068 ? 14.452 29.054 -54.094 1.00 68.88 1068 ASN A C 1
ATOM 8874 O O . ASN A 1 1068 ? 14.561 28.654 -52.935 1.00 68.88 1068 ASN A O 1
ATOM 8878 N N . ASN A 1 1069 ? 13.373 29.738 -54.491 1.00 68.81 1069 ASN A N 1
ATOM 8879 C CA . ASN A 1 1069 ? 12.308 30.133 -53.553 1.00 68.81 1069 ASN A CA 1
ATOM 8880 C C . ASN A 1 1069 ? 11.373 28.967 -53.194 1.00 68.81 1069 ASN A C 1
ATOM 8882 O O . ASN A 1 1069 ? 11.058 28.768 -52.020 1.00 68.81 1069 ASN A O 1
ATOM 8886 N N . GLU A 1 1070 ? 10.968 28.165 -54.184 1.00 72.62 1070 GLU A N 1
ATOM 8887 C CA . GLU A 1 1070 ? 10.132 26.980 -53.953 1.00 72.62 1070 GLU A CA 1
ATOM 8888 C C . GLU A 1 1070 ? 10.897 25.888 -53.186 1.00 72.62 1070 GLU A C 1
ATOM 8890 O O . GLU A 1 1070 ? 10.317 25.222 -52.327 1.00 72.62 1070 GLU A O 1
ATOM 8895 N N . LEU A 1 1071 ? 12.207 25.740 -53.431 1.00 76.50 1071 LEU A N 1
ATOM 8896 C CA . LEU A 1 1071 ? 13.059 24.813 -52.683 1.00 76.50 1071 LEU A CA 1
ATOM 8897 C C . LEU A 1 1071 ? 13.237 25.245 -51.224 1.00 76.50 1071 LEU A C 1
ATOM 8899 O O . LEU A 1 1071 ? 13.116 24.402 -50.339 1.00 76.50 1071 LEU A O 1
ATOM 8903 N N . ARG A 1 1072 ? 13.443 26.543 -50.947 1.00 78.31 1072 ARG A N 1
ATOM 8904 C CA . ARG A 1 1072 ? 13.516 27.055 -49.566 1.00 78.31 1072 ARG A CA 1
ATOM 8905 C C . ARG A 1 1072 ? 12.230 26.778 -48.792 1.00 78.31 1072 ARG A C 1
ATOM 8907 O O . ARG A 1 1072 ? 12.284 26.298 -47.662 1.00 78.31 1072 ARG A O 1
ATOM 8914 N N . GLN A 1 1073 ? 11.076 27.026 -49.414 1.00 79.69 1073 GLN A N 1
ATOM 8915 C CA . GLN A 1 1073 ? 9.777 26.718 -48.818 1.00 79.69 1073 GLN A CA 1
ATOM 8916 C C . GLN A 1 1073 ? 9.630 25.213 -48.549 1.00 79.69 1073 GLN A C 1
ATOM 8918 O O . GLN A 1 1073 ? 9.190 24.812 -47.473 1.00 79.69 1073 GLN A O 1
ATOM 8923 N N . LEU A 1 1074 ? 10.049 24.372 -49.495 1.00 81.06 1074 LEU A N 1
ATOM 8924 C CA . LEU A 1 1074 ? 9.969 22.922 -49.358 1.00 81.06 1074 LEU A CA 1
ATOM 8925 C C . LEU A 1 1074 ? 10.896 22.381 -48.254 1.00 81.06 1074 LEU A C 1
ATOM 8927 O O . LEU A 1 1074 ? 10.481 21.499 -47.503 1.00 81.06 1074 LEU A O 1
ATOM 8931 N N . ILE A 1 1075 ? 12.103 22.936 -48.103 1.00 80.25 1075 ILE A N 1
ATOM 8932 C CA . ILE A 1 1075 ? 13.028 22.611 -47.004 1.00 80.25 1075 ILE A CA 1
ATOM 8933 C C . ILE A 1 1075 ? 12.400 22.988 -45.656 1.00 80.25 1075 ILE A C 1
ATOM 8935 O O . ILE A 1 1075 ? 12.366 22.163 -44.748 1.00 80.25 1075 ILE A O 1
ATOM 8939 N N . GLN A 1 1076 ? 11.818 24.183 -45.535 1.00 78.88 1076 GLN A N 1
ATOM 8940 C CA . GLN A 1 1076 ? 11.155 24.610 -44.298 1.00 78.88 1076 GLN A CA 1
ATOM 8941 C C . GLN A 1 1076 ? 9.939 23.739 -43.948 1.00 78.88 1076 GLN A C 1
ATOM 8943 O O . GLN A 1 1076 ? 9.719 23.421 -42.778 1.00 78.88 1076 GLN A O 1
ATOM 8948 N N . GLU A 1 1077 ? 9.169 23.294 -44.944 1.00 79.12 1077 GLU A N 1
ATOM 8949 C CA . GLU A 1 1077 ? 8.064 22.352 -44.741 1.00 79.12 1077 GLU A CA 1
ATOM 8950 C C . GLU A 1 1077 ? 8.547 20.967 -44.277 1.00 79.12 1077 GLU A C 1
ATOM 8952 O O . GLU A 1 1077 ? 7.838 20.302 -43.515 1.00 79.12 1077 GLU A O 1
ATOM 8957 N N . CYS A 1 1078 ? 9.761 20.541 -44.657 1.00 77.44 1078 CYS A N 1
ATOM 8958 C CA . CYS A 1 1078 ? 10.358 19.290 -44.171 1.00 77.44 1078 CYS A CA 1
ATOM 8959 C C . CYS A 1 1078 ? 10.584 19.296 -42.652 1.00 77.44 1078 CYS A C 1
ATOM 8961 O O . CYS A 1 1078 ? 10.704 18.228 -42.059 1.00 77.44 1078 CYS A O 1
ATOM 8963 N N . ASN A 1 1079 ? 10.575 20.457 -41.992 1.00 72.44 1079 ASN A N 1
ATOM 8964 C CA . ASN A 1 1079 ? 10.625 20.526 -40.534 1.00 72.44 1079 ASN A CA 1
ATOM 8965 C C . ASN A 1 1079 ? 9.329 20.023 -39.865 1.00 72.44 1079 ASN A C 1
ATOM 8967 O O . ASN A 1 1079 ? 9.366 19.526 -38.743 1.00 72.44 1079 ASN A O 1
ATOM 8971 N N . ASN A 1 1080 ? 8.185 20.126 -40.549 1.00 68.56 1080 ASN A N 1
ATOM 8972 C CA . ASN A 1 1080 ? 6.860 19.910 -39.956 1.00 68.56 1080 ASN A CA 1
ATOM 8973 C C . ASN A 1 1080 ? 6.287 18.509 -40.210 1.00 68.56 1080 ASN A C 1
ATOM 8975 O O . ASN A 1 1080 ? 5.227 18.171 -39.684 1.00 68.56 1080 ASN A O 1
ATOM 8979 N N . THR A 1 1081 ? 6.887 17.703 -41.091 1.00 73.56 1081 THR A N 1
ATOM 8980 C CA . THR A 1 1081 ? 6.298 16.413 -41.476 1.00 73.56 1081 THR A CA 1
ATOM 8981 C C . THR A 1 1081 ? 7.357 15.395 -41.874 1.00 73.56 1081 THR A C 1
ATOM 8983 O O . THR A 1 1081 ? 7.890 15.459 -42.978 1.00 73.56 1081 THR A O 1
ATOM 8986 N N . GLN A 1 1082 ? 7.534 14.367 -41.038 1.00 73.88 1082 GLN A N 1
ATOM 8987 C CA . GLN A 1 1082 ? 8.467 13.254 -41.259 1.00 73.88 1082 GLN A CA 1
ATOM 8988 C C . GLN A 1 1082 ? 8.366 12.636 -42.670 1.00 73.88 1082 GLN A C 1
ATOM 8990 O O . GLN A 1 1082 ? 9.369 12.359 -43.323 1.00 73.88 1082 GLN A O 1
ATOM 8995 N N . LYS A 1 1083 ? 7.137 12.454 -43.180 1.00 72.81 1083 LYS A N 1
ATOM 8996 C CA . LYS A 1 1083 ? 6.876 11.897 -44.523 1.00 72.81 1083 LYS A CA 1
ATOM 8997 C C . LYS A 1 1083 ? 7.502 12.727 -45.642 1.00 72.81 1083 LYS A C 1
ATOM 8999 O O . LYS A 1 1083 ? 7.958 12.163 -46.634 1.00 72.81 1083 LYS A O 1
ATOM 9004 N N . LEU A 1 1084 ? 7.479 14.052 -45.497 1.00 78.06 1084 LEU A N 1
ATOM 9005 C CA . LEU A 1 1084 ? 8.034 14.982 -46.474 1.00 78.06 1084 LEU A CA 1
ATOM 9006 C C . LEU A 1 1084 ? 9.565 14.985 -46.391 1.00 78.06 1084 LEU A C 1
ATOM 9008 O O . LEU A 1 1084 ? 10.210 14.895 -47.430 1.00 78.06 1084 LEU A O 1
ATOM 9012 N N . SER A 1 1085 ? 10.125 14.974 -45.177 1.00 80.00 1085 SER A N 1
ATOM 9013 C CA . SER A 1 1085 ? 11.571 14.893 -44.923 1.00 80.00 1085 SER A CA 1
ATOM 9014 C C . SER A 1 1085 ? 12.173 13.612 -45.510 1.00 80.00 1085 SER A C 1
ATOM 9016 O O . SER A 1 1085 ? 13.157 13.667 -46.242 1.00 80.00 1085 SER A O 1
ATOM 9018 N N . TYR A 1 1086 ? 11.540 12.459 -45.274 1.00 83.38 1086 TYR A N 1
ATOM 9019 C CA . TYR A 1 1086 ? 11.977 11.182 -45.845 1.00 83.38 1086 TYR A CA 1
ATOM 9020 C C . TYR A 1 1086 ? 11.886 11.165 -47.379 1.00 83.38 1086 TYR A C 1
ATOM 9022 O O . TYR A 1 1086 ? 12.823 10.747 -48.059 1.00 83.38 1086 TYR A O 1
ATOM 9030 N N . ALA A 1 1087 ? 10.775 11.654 -47.944 1.00 80.56 1087 ALA A N 1
ATOM 9031 C CA . ALA A 1 1087 ? 10.606 11.739 -49.394 1.00 80.56 1087 ALA A CA 1
ATOM 9032 C C . ALA A 1 1087 ? 11.643 12.670 -50.045 1.00 80.56 1087 ALA A C 1
ATOM 9034 O O . ALA A 1 1087 ? 12.075 12.412 -51.167 1.00 80.56 1087 ALA A O 1
ATOM 9035 N N . PHE A 1 1088 ? 12.051 13.728 -49.342 1.00 85.00 1088 PHE A N 1
ATOM 9036 C CA . PHE A 1 1088 ? 13.084 14.657 -49.788 1.00 85.00 1088 PHE A CA 1
ATOM 9037 C C . PHE A 1 1088 ? 14.444 13.970 -49.880 1.00 85.00 1088 PHE A C 1
ATOM 9039 O O . PHE A 1 1088 ? 15.056 13.982 -50.943 1.00 85.00 1088 PHE A O 1
ATOM 9046 N N . LEU A 1 1089 ? 14.861 13.268 -48.826 1.00 84.81 1089 LEU A N 1
ATOM 9047 C CA . LEU A 1 1089 ? 16.121 12.518 -48.808 1.00 84.81 1089 LEU A CA 1
ATOM 9048 C C . LEU A 1 1089 ? 16.140 11.374 -49.839 1.00 84.81 1089 LEU A C 1
ATOM 9050 O O . LEU A 1 1089 ? 17.127 11.199 -50.551 1.00 84.81 1089 LEU A O 1
ATOM 9054 N N . CYS A 1 1090 ? 15.019 10.663 -50.020 1.00 81.94 1090 CYS A N 1
ATOM 9055 C CA . CYS A 1 1090 ? 14.889 9.637 -51.064 1.00 81.94 1090 CYS A CA 1
ATOM 9056 C C . CYS A 1 1090 ? 15.142 10.186 -52.472 1.00 81.94 1090 CYS A C 1
ATOM 9058 O O . CYS A 1 1090 ? 15.660 9.469 -53.326 1.00 81.94 1090 CYS A O 1
ATOM 9060 N N . TRP A 1 1091 ? 14.767 11.442 -52.736 1.00 86.62 1091 TRP A N 1
ATOM 9061 C CA . TRP A 1 1091 ? 14.994 12.042 -54.048 1.00 86.62 1091 TRP A CA 1
ATOM 9062 C C . TRP A 1 1091 ? 16.486 12.263 -54.281 1.00 86.62 1091 TRP A C 1
ATOM 9064 O O . TRP A 1 1091 ? 16.973 11.982 -55.372 1.00 86.62 1091 TRP A O 1
ATOM 9074 N N . PHE A 1 1092 ? 17.229 12.683 -53.252 1.00 84.94 1092 PHE A N 1
ATOM 9075 C CA . PHE A 1 1092 ? 18.682 12.822 -53.342 1.00 84.94 1092 PHE A CA 1
ATOM 9076 C C . PHE A 1 1092 ? 19.383 11.473 -53.533 1.00 84.94 1092 PHE A C 1
ATOM 9078 O O . PHE A 1 1092 ? 20.392 11.427 -54.226 1.00 84.94 1092 PHE A O 1
ATOM 9085 N N . ILE A 1 1093 ? 18.826 10.367 -53.029 1.00 83.25 1093 ILE A N 1
ATOM 9086 C CA . ILE A 1 1093 ? 19.322 9.015 -53.340 1.00 83.25 1093 ILE A CA 1
ATOM 9087 C C . ILE A 1 1093 ? 18.996 8.607 -54.787 1.00 83.25 1093 ILE A C 1
ATOM 9089 O O . ILE A 1 1093 ? 19.853 8.046 -55.472 1.00 83.25 1093 ILE A O 1
ATOM 9093 N N . GLU A 1 1094 ? 17.789 8.903 -55.292 1.00 80.00 1094 GLU A N 1
ATOM 9094 C CA . GLU A 1 1094 ? 17.463 8.689 -56.716 1.00 80.00 1094 GLU A CA 1
ATOM 9095 C C . GLU A 1 1094 ? 18.429 9.495 -57.599 1.00 80.00 1094 GLU A C 1
ATOM 9097 O O . GLU A 1 1094 ? 18.981 8.960 -58.561 1.00 80.00 1094 GLU A O 1
ATOM 9102 N N . TYR A 1 1095 ? 18.701 10.747 -57.230 1.00 81.81 1095 TYR A N 1
ATOM 9103 C CA . TYR A 1 1095 ? 19.675 11.610 -57.891 1.00 81.81 1095 TYR A CA 1
ATOM 9104 C C . TYR A 1 1095 ? 21.101 11.053 -57.801 1.00 81.81 1095 TYR A C 1
ATOM 9106 O O . TYR A 1 1095 ? 21.809 11.038 -58.804 1.00 81.81 1095 TYR A O 1
ATOM 9114 N N . TYR A 1 1096 ? 21.497 10.528 -56.641 1.00 84.19 1096 TYR A N 1
ATOM 9115 C CA . TYR A 1 1096 ? 22.804 9.921 -56.398 1.00 84.19 1096 TYR A CA 1
ATOM 9116 C C . TYR A 1 1096 ? 23.083 8.710 -57.300 1.00 84.19 1096 TYR A C 1
ATOM 9118 O O . TYR A 1 1096 ? 24.201 8.540 -57.787 1.00 84.19 1096 TYR A O 1
ATOM 9126 N N . SER A 1 1097 ? 22.054 7.915 -57.622 1.00 79.19 1097 SER A N 1
ATOM 9127 C CA . SER A 1 1097 ? 22.191 6.722 -58.473 1.00 79.19 1097 SER A CA 1
ATOM 9128 C C . SER A 1 1097 ? 22.768 6.999 -59.873 1.00 79.19 1097 SER A C 1
ATOM 9130 O O . SER A 1 1097 ? 23.255 6.075 -60.524 1.00 79.19 1097 SER A O 1
ATOM 9132 N N . ARG A 1 1098 ? 22.794 8.260 -60.333 1.00 78.38 1098 ARG A N 1
ATOM 9133 C CA . ARG A 1 1098 ? 23.420 8.662 -61.605 1.00 78.38 1098 ARG A CA 1
ATOM 9134 C C . ARG A 1 1098 ? 24.911 8.326 -61.693 1.00 78.38 1098 ARG A C 1
ATOM 9136 O O . ARG A 1 1098 ? 25.386 8.049 -62.786 1.00 78.38 1098 ARG A O 1
ATOM 9143 N N . PHE A 1 1099 ? 25.627 8.285 -60.566 1.00 80.19 1099 PHE A N 1
ATOM 9144 C CA . PHE A 1 1099 ? 27.057 7.950 -60.540 1.00 80.19 1099 PHE A CA 1
ATOM 9145 C C . PHE A 1 1099 ? 27.347 6.475 -60.883 1.00 80.19 1099 PHE A C 1
ATOM 9147 O O . PHE A 1 1099 ? 28.501 6.106 -61.063 1.00 80.19 1099 PHE A O 1
ATOM 9154 N N . THR A 1 1100 ? 26.311 5.641 -61.052 1.00 73.25 1100 THR A N 1
ATOM 9155 C CA . THR A 1 1100 ? 26.434 4.286 -61.628 1.00 73.25 1100 THR A CA 1
ATOM 9156 C C . THR A 1 1100 ? 26.615 4.288 -63.151 1.00 73.25 1100 THR A C 1
ATOM 9158 O O . THR A 1 1100 ? 26.973 3.263 -63.730 1.00 73.25 1100 THR A O 1
ATOM 9161 N N . GLN A 1 1101 ? 26.366 5.418 -63.825 1.00 73.31 1101 GLN A N 1
ATOM 9162 C CA . GLN A 1 1101 ? 26.529 5.550 -65.273 1.00 73.31 1101 GLN A CA 1
ATOM 9163 C C . GLN A 1 1101 ? 27.954 6.009 -65.627 1.00 73.31 1101 GLN A C 1
ATOM 9165 O O . GLN A 1 1101 ? 28.471 6.928 -64.983 1.00 73.31 1101 GLN A O 1
ATOM 9170 N N . PRO A 1 1102 ? 28.583 5.430 -66.669 1.00 59.84 1102 PRO A N 1
ATOM 9171 C CA . PRO A 1 1102 ? 29.924 5.828 -67.091 1.00 59.84 1102 PRO A CA 1
ATOM 9172 C C . PRO A 1 1102 ? 29.951 7.299 -67.549 1.00 59.84 1102 PRO A C 1
ATOM 9174 O O . PRO A 1 1102 ? 29.067 7.728 -68.288 1.00 59.84 1102 PRO A O 1
ATOM 9177 N N . ASN A 1 1103 ? 30.991 8.044 -67.146 1.00 60.56 1103 ASN A N 1
ATOM 9178 C CA . ASN A 1 1103 ? 31.239 9.467 -67.459 1.00 60.56 1103 ASN A CA 1
ATOM 9179 C C . ASN A 1 1103 ? 30.236 10.488 -66.869 1.00 60.56 1103 ASN A C 1
ATOM 9181 O O . ASN A 1 1103 ? 29.854 11.441 -67.549 1.00 60.56 1103 ASN A O 1
ATOM 9185 N N . THR A 1 1104 ? 29.818 10.324 -65.608 1.00 72.00 1104 THR A N 1
ATOM 9186 C CA . THR A 1 1104 ? 28.962 11.308 -64.913 1.00 72.00 1104 THR A CA 1
ATOM 9187 C C . THR A 1 1104 ? 29.777 12.232 -63.997 1.00 72.00 1104 THR A C 1
ATOM 9189 O O . THR A 1 1104 ? 30.267 11.787 -62.960 1.00 72.00 1104 THR A O 1
ATOM 9192 N N . ASP A 1 1105 ? 29.882 13.520 -64.343 1.00 66.75 1105 ASP A N 1
ATOM 9193 C CA . ASP A 1 1105 ? 30.583 14.534 -63.536 1.00 66.75 1105 ASP A CA 1
ATOM 9194 C C . ASP A 1 1105 ? 29.704 15.146 -62.426 1.00 66.75 1105 ASP A C 1
ATOM 9196 O O . ASP A 1 1105 ? 28.469 15.108 -62.472 1.00 66.75 1105 ASP A O 1
ATOM 9200 N N . LYS A 1 1106 ? 30.346 15.730 -61.400 1.00 75.75 1106 LYS A N 1
ATOM 9201 C CA . LYS A 1 1106 ? 29.657 16.428 -60.299 1.00 75.75 1106 LYS A CA 1
ATOM 9202 C C . LYS A 1 1106 ? 28.989 17.701 -60.830 1.00 75.75 1106 LYS A C 1
ATOM 9204 O O . LYS A 1 1106 ? 29.633 18.519 -61.479 1.00 75.75 1106 LYS A O 1
ATOM 9209 N N . ASP A 1 1107 ? 27.717 17.901 -60.495 1.00 78.12 1107 ASP A N 1
ATOM 9210 C CA . ASP A 1 1107 ? 27.002 19.154 -60.776 1.00 78.12 1107 ASP A CA 1
ATOM 9211 C C . ASP A 1 1107 ? 27.477 20.237 -59.791 1.00 78.12 1107 ASP A C 1
ATOM 9213 O O . ASP A 1 1107 ? 26.979 20.331 -58.668 1.00 78.12 1107 ASP A O 1
ATOM 9217 N N . VAL A 1 1108 ? 28.520 20.978 -60.183 1.00 74.50 1108 VAL A N 1
ATOM 9218 C CA . VAL A 1 1108 ? 29.241 21.930 -59.318 1.00 74.50 1108 VAL A CA 1
ATOM 9219 C C . VAL A 1 1108 ? 28.322 23.043 -58.812 1.00 74.50 1108 VAL A C 1
ATOM 9221 O O . VAL A 1 1108 ? 28.388 23.387 -57.632 1.00 74.50 1108 VAL A O 1
ATOM 9224 N N . ASP A 1 1109 ? 27.424 23.545 -59.661 1.00 71.19 1109 ASP A N 1
ATOM 9225 C CA . ASP A 1 1109 ? 26.478 24.603 -59.296 1.00 71.19 1109 ASP A CA 1
ATOM 9226 C C . ASP A 1 1109 ? 25.455 24.090 -58.273 1.00 71.19 1109 ASP A C 1
ATOM 9228 O O . ASP A 1 1109 ? 25.208 24.739 -57.256 1.00 71.19 1109 ASP A O 1
ATOM 9232 N N . PHE A 1 1110 ? 24.918 22.880 -58.469 1.00 75.38 1110 PHE A N 1
ATOM 9233 C CA . PHE A 1 1110 ? 23.963 22.282 -57.530 1.00 75.38 1110 PHE A CA 1
ATOM 9234 C C . PHE A 1 1110 ? 24.595 21.946 -56.169 1.00 75.38 1110 PHE A C 1
ATOM 9236 O O . PHE A 1 1110 ? 23.981 22.180 -55.125 1.00 75.38 1110 PHE A O 1
ATOM 9243 N N . VAL A 1 1111 ? 25.838 21.447 -56.161 1.00 78.00 1111 VAL A N 1
ATOM 9244 C CA . VAL A 1 1111 ? 26.602 21.198 -54.926 1.00 78.00 1111 VAL A CA 1
ATOM 9245 C C . VAL A 1 1111 ? 26.849 22.508 -54.177 1.00 78.00 1111 VAL A C 1
ATOM 9247 O O . VAL A 1 1111 ? 26.656 22.553 -52.964 1.00 78.00 1111 VAL A O 1
ATOM 9250 N N . GLN A 1 1112 ? 27.227 23.580 -54.878 1.00 77.44 1112 GLN A N 1
ATOM 9251 C CA . GLN A 1 1112 ? 27.504 24.875 -54.256 1.00 77.44 1112 GLN A CA 1
ATOM 9252 C C . GLN A 1 1112 ? 26.243 25.500 -53.640 1.00 77.44 1112 GLN A C 1
ATOM 9254 O O . GLN A 1 1112 ? 26.309 26.041 -52.536 1.00 77.44 1112 GLN A O 1
ATOM 9259 N N . THR A 1 1113 ? 25.084 25.355 -54.288 1.00 77.75 1113 THR A N 1
ATOM 9260 C CA . THR A 1 1113 ? 23.796 25.823 -53.755 1.00 77.75 1113 THR A CA 1
ATOM 9261 C C . THR A 1 1113 ? 23.394 25.092 -52.465 1.00 77.75 1113 THR A C 1
ATOM 9263 O O . THR A 1 1113 ? 22.980 25.729 -51.496 1.00 77.75 1113 THR A O 1
ATOM 9266 N N . ILE A 1 1114 ? 23.562 23.766 -52.390 1.00 78.81 1114 ILE A N 1
ATOM 9267 C CA . ILE A 1 1114 ? 23.296 22.995 -51.158 1.00 78.81 1114 ILE A CA 1
ATOM 9268 C C . ILE A 1 1114 ? 24.341 23.291 -50.069 1.00 78.81 1114 ILE A C 1
ATOM 9270 O O . ILE A 1 1114 ? 24.009 23.357 -48.882 1.00 78.81 1114 ILE A O 1
ATOM 9274 N N . LYS A 1 1115 ? 25.600 23.510 -50.464 1.00 78.00 1115 LYS A N 1
ATOM 9275 C CA . LYS A 1 1115 ? 26.717 23.760 -49.548 1.00 78.00 1115 LYS A CA 1
ATOM 9276 C C . LYS A 1 1115 ? 26.714 25.164 -48.940 1.00 78.00 1115 LYS A C 1
ATOM 9278 O O . LYS A 1 1115 ? 27.126 25.281 -47.795 1.00 78.00 1115 LYS A O 1
ATOM 9283 N N . ASN A 1 1116 ? 26.250 26.193 -49.659 1.00 77.88 1116 ASN A N 1
ATOM 9284 C CA . ASN A 1 1116 ? 26.367 27.592 -49.221 1.00 77.88 1116 ASN A CA 1
ATOM 9285 C C . ASN A 1 1116 ? 25.027 28.343 -49.102 1.00 77.88 1116 ASN A C 1
ATOM 9287 O O . ASN A 1 1116 ? 24.851 29.096 -48.147 1.00 77.88 1116 ASN A O 1
ATOM 9291 N N . ASP A 1 1117 ? 24.067 28.146 -50.014 1.00 75.56 1117 ASP A N 1
ATOM 9292 C CA . ASP A 1 1117 ? 22.877 29.018 -50.104 1.00 75.56 1117 ASP A CA 1
ATOM 9293 C C . ASP A 1 1117 ? 21.738 28.611 -49.140 1.00 75.56 1117 ASP A C 1
ATOM 9295 O O . ASP A 1 1117 ? 20.912 29.443 -48.746 1.00 75.56 1117 ASP A O 1
ATOM 9299 N N . PHE A 1 1118 ? 21.700 27.336 -48.724 1.00 77.00 1118 PHE A N 1
ATOM 9300 C CA . PHE A 1 1118 ? 20.637 26.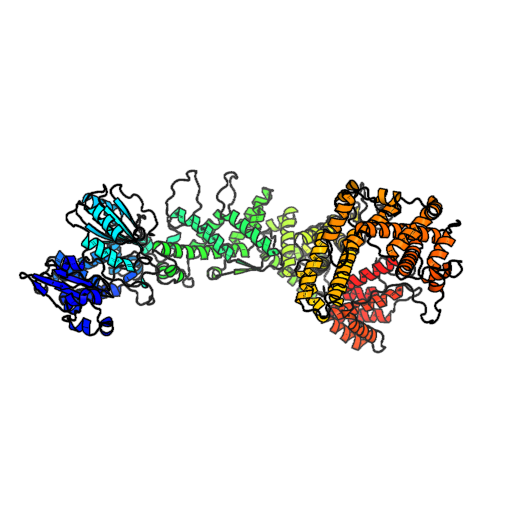761 -47.879 1.00 77.00 1118 PHE A CA 1
ATOM 9301 C C . PHE A 1 1118 ? 21.108 26.199 -46.530 1.00 77.00 1118 PHE A C 1
ATOM 9303 O O . PHE A 1 1118 ? 20.329 25.533 -45.851 1.00 77.00 1118 PHE A O 1
ATOM 9310 N N . VAL A 1 1119 ? 22.345 26.479 -46.104 1.00 78.25 1119 VAL A N 1
ATOM 9311 C CA . VAL A 1 1119 ? 22.961 25.887 -44.896 1.00 78.25 1119 VAL A CA 1
ATOM 9312 C C . VAL A 1 1119 ? 22.074 26.021 -43.659 1.00 78.25 1119 VAL A C 1
ATOM 9314 O O . VAL A 1 1119 ? 21.747 25.022 -43.026 1.00 78.25 1119 VAL A O 1
ATOM 9317 N N . GLN A 1 1120 ? 21.617 27.234 -43.331 1.00 75.50 1120 GLN A N 1
ATOM 9318 C CA . GLN A 1 1120 ? 20.802 27.444 -42.129 1.00 75.50 1120 GLN A CA 1
ATOM 9319 C C . GLN A 1 1120 ? 19.435 26.747 -42.205 1.00 75.50 1120 GLN A C 1
ATOM 9321 O O . GLN A 1 1120 ? 18.985 26.177 -41.211 1.00 75.50 1120 GLN A O 1
ATOM 9326 N N . ASP A 1 1121 ? 18.783 26.746 -43.372 1.00 77.62 1121 ASP A N 1
ATOM 9327 C CA . ASP A 1 1121 ? 17.481 26.093 -43.560 1.00 77.62 1121 ASP A CA 1
ATOM 9328 C C . ASP A 1 1121 ? 17.607 24.558 -43.512 1.00 77.62 1121 ASP A C 1
ATOM 9330 O O . ASP A 1 1121 ? 16.758 23.880 -42.924 1.00 77.62 1121 ASP A O 1
ATOM 9334 N N . LEU A 1 1122 ? 18.680 24.004 -44.089 1.00 78.38 1122 LEU A N 1
ATOM 9335 C CA . LEU A 1 1122 ? 18.964 22.568 -44.117 1.00 78.38 1122 LEU A CA 1
ATOM 9336 C C . LEU A 1 1122 ? 19.404 22.048 -42.751 1.00 78.38 1122 LEU A C 1
ATOM 9338 O O . LEU A 1 1122 ? 18.844 21.053 -42.304 1.00 78.38 1122 LEU A O 1
ATOM 9342 N N . ILE A 1 1123 ? 20.305 22.737 -42.045 1.00 75.62 1123 ILE A N 1
ATOM 9343 C CA . ILE A 1 1123 ? 20.696 22.372 -40.672 1.00 75.62 1123 ILE A CA 1
ATOM 9344 C C . ILE A 1 1123 ? 19.480 22.435 -39.746 1.00 75.62 1123 ILE A C 1
ATOM 9346 O O . ILE A 1 1123 ? 19.234 21.513 -38.967 1.00 75.62 1123 ILE A O 1
ATOM 9350 N N . LYS A 1 1124 ? 18.649 23.476 -39.875 1.00 75.31 1124 LYS A N 1
ATOM 9351 C CA . LYS A 1 1124 ? 17.412 23.583 -39.096 1.00 75.31 1124 LYS A CA 1
ATOM 9352 C C . LYS A 1 1124 ? 16.444 22.439 -39.388 1.00 75.31 1124 LYS A C 1
ATOM 9354 O O . LYS A 1 1124 ? 15.738 22.022 -38.475 1.00 75.31 1124 LYS A O 1
ATOM 9359 N N . SER A 1 1125 ? 16.389 21.932 -40.618 1.00 72.19 1125 SER A N 1
ATOM 9360 C CA . SER A 1 1125 ? 15.408 20.917 -41.032 1.00 72.19 1125 SER A CA 1
ATOM 9361 C C . SER A 1 1125 ? 15.905 19.479 -40.855 1.00 72.19 1125 SER A C 1
ATOM 9363 O O . SER A 1 1125 ? 15.114 18.624 -40.465 1.00 72.19 1125 SER A O 1
ATOM 9365 N N . PHE A 1 1126 ? 17.199 19.227 -41.057 1.00 71.25 1126 PHE A N 1
ATOM 9366 C CA . PHE A 1 1126 ? 17.808 17.896 -41.134 1.00 71.25 1126 PHE A CA 1
ATOM 9367 C C . PHE A 1 1126 ? 19.022 17.700 -40.213 1.00 71.25 1126 PHE A C 1
ATOM 9369 O O . PHE A 1 1126 ? 19.646 16.649 -40.302 1.00 71.25 1126 PHE A O 1
ATOM 9376 N N . THR A 1 1127 ? 19.330 18.646 -39.311 1.00 73.06 1127 THR A N 1
ATOM 9377 C CA . THR A 1 1127 ? 20.543 18.684 -38.452 1.00 73.06 1127 THR A CA 1
ATOM 9378 C C . THR A 1 1127 ? 21.843 18.919 -39.246 1.00 73.06 1127 THR A C 1
ATOM 9380 O O . THR A 1 1127 ? 21.822 18.832 -40.480 1.00 73.06 1127 THR A O 1
ATOM 9383 N N . PRO A 1 1128 ? 22.980 19.235 -38.590 1.00 67.69 1128 PRO A N 1
ATOM 9384 C CA . PRO A 1 1128 ? 24.278 19.322 -39.267 1.00 67.69 1128 PRO A CA 1
ATOM 9385 C C . PRO A 1 1128 ? 24.629 18.039 -40.033 1.00 67.69 1128 PRO A C 1
ATOM 9387 O O . PRO A 1 1128 ? 25.111 18.104 -41.163 1.00 67.69 1128 PRO A O 1
ATOM 9390 N N . LEU A 1 1129 ? 24.279 16.877 -39.473 1.00 68.69 1129 LEU A N 1
ATOM 9391 C CA . LEU A 1 1129 ? 24.530 15.572 -40.079 1.00 68.69 1129 LEU A CA 1
ATOM 9392 C C . LEU A 1 1129 ? 23.737 15.362 -41.377 1.00 68.69 1129 LEU A C 1
ATOM 9394 O O . LEU A 1 1129 ? 24.286 14.904 -42.376 1.00 68.69 1129 LEU A O 1
ATOM 9398 N N . GLY A 1 1130 ? 22.459 15.749 -41.409 1.00 72.56 1130 GLY A N 1
ATOM 9399 C CA . GLY A 1 1130 ? 21.652 15.654 -42.627 1.00 72.56 1130 GLY A CA 1
ATOM 9400 C C . GLY A 1 1130 ? 22.073 16.646 -43.714 1.00 72.56 1130 GLY A C 1
ATOM 9401 O O . GLY A 1 1130 ? 21.969 16.330 -44.898 1.00 72.56 1130 GLY A O 1
ATOM 9402 N N . HIS A 1 1131 ? 22.592 17.821 -43.337 1.00 79.50 1131 HIS A N 1
ATOM 9403 C CA . HIS A 1 1131 ? 23.194 18.765 -44.287 1.00 79.50 1131 HIS A CA 1
ATOM 9404 C C . HIS A 1 1131 ? 24.456 18.183 -44.933 1.00 79.50 1131 HIS A C 1
ATOM 9406 O O . HIS A 1 1131 ? 24.557 18.180 -46.161 1.00 79.50 1131 HIS A O 1
ATOM 9412 N N . GLN A 1 1132 ? 25.357 17.611 -44.130 1.00 79.31 1132 GLN A N 1
ATOM 9413 C CA . GLN A 1 1132 ? 26.566 16.951 -44.624 1.00 79.31 1132 GLN A CA 1
ATOM 9414 C C . GLN A 1 1132 ? 26.236 15.740 -45.513 1.00 79.31 1132 GLN A C 1
ATOM 9416 O O . GLN A 1 1132 ? 26.758 15.624 -46.620 1.00 79.31 1132 GLN A O 1
ATOM 9421 N N . PHE A 1 1133 ? 25.275 14.908 -45.105 1.00 82.19 1133 PHE A N 1
ATOM 9422 C CA . PHE A 1 1133 ? 24.806 13.762 -45.889 1.00 82.19 1133 PHE A CA 1
ATOM 9423 C C . PHE A 1 1133 ? 24.293 14.158 -47.286 1.00 82.19 1133 PHE A C 1
ATOM 9425 O O . PHE A 1 1133 ? 24.592 13.496 -48.282 1.00 82.19 1133 PHE A O 1
ATOM 9432 N N . LEU A 1 1134 ? 23.550 15.265 -47.388 1.00 83.94 1134 LEU A N 1
ATOM 9433 C CA . LEU A 1 1134 ? 23.079 15.796 -48.672 1.00 83.94 1134 LEU A CA 1
ATOM 9434 C C . LEU A 1 1134 ? 24.235 16.268 -49.567 1.00 83.94 1134 LEU A C 1
ATOM 9436 O O . LEU A 1 1134 ? 24.192 16.052 -50.781 1.00 83.94 1134 LEU A O 1
ATOM 9440 N N . ILE A 1 1135 ? 25.267 16.888 -48.987 1.00 83.00 1135 ILE A N 1
ATOM 9441 C CA . ILE A 1 1135 ? 26.481 17.291 -49.712 1.00 83.00 1135 ILE A CA 1
ATOM 9442 C C . ILE A 1 1135 ? 27.212 16.056 -50.251 1.00 83.00 1135 ILE A C 1
ATOM 9444 O O . ILE A 1 1135 ? 27.621 16.039 -51.418 1.00 83.00 1135 ILE A O 1
ATOM 9448 N N . ASP A 1 1136 ? 27.341 15.010 -49.441 1.00 82.81 1136 ASP A N 1
ATOM 9449 C CA . ASP A 1 1136 ? 28.055 13.788 -49.814 1.00 82.81 1136 ASP A CA 1
ATOM 9450 C C . ASP A 1 1136 ? 27.331 13.016 -50.929 1.00 82.81 1136 ASP A C 1
ATOM 9452 O O . ASP A 1 1136 ? 27.960 12.629 -51.921 1.00 82.81 1136 ASP A O 1
ATOM 9456 N N . LEU A 1 1137 ? 25.994 12.923 -50.864 1.00 84.81 1137 LEU A N 1
ATOM 9457 C CA . LEU A 1 1137 ? 25.156 12.389 -51.949 1.00 84.81 1137 LEU A CA 1
ATOM 9458 C C . LEU A 1 1137 ? 25.303 13.191 -53.252 1.00 84.81 1137 LEU A C 1
ATOM 9460 O O . LEU A 1 1137 ? 25.289 12.625 -54.344 1.00 84.81 1137 LEU A O 1
ATOM 9464 N N . CYS A 1 1138 ? 25.459 14.514 -53.177 1.00 83.12 1138 CYS A N 1
ATOM 9465 C CA . CYS A 1 1138 ? 25.645 15.332 -54.378 1.00 83.12 1138 CYS A CA 1
ATOM 9466 C C . CYS A 1 1138 ? 27.062 15.223 -54.965 1.00 83.12 1138 CYS A C 1
ATOM 9468 O O . CYS A 1 1138 ? 27.241 15.444 -56.167 1.00 83.12 1138 CYS A O 1
ATOM 9470 N N . SER A 1 1139 ? 28.057 14.888 -54.139 1.00 82.81 1139 SER A N 1
ATOM 9471 C CA . SER A 1 1139 ? 29.483 14.930 -54.483 1.00 82.81 1139 SER A CA 1
ATOM 9472 C C . SER A 1 1139 ? 30.152 13.557 -54.656 1.00 82.81 1139 SER A C 1
ATOM 9474 O O . SER A 1 1139 ? 31.351 13.515 -54.937 1.00 82.81 1139 SER A O 1
ATOM 9476 N N . ASN A 1 1140 ? 29.384 12.466 -54.590 1.00 83.44 1140 ASN A N 1
ATOM 9477 C CA . ASN A 1 1140 ? 29.819 11.067 -54.720 1.00 83.44 1140 ASN A CA 1
ATOM 9478 C C . ASN A 1 1140 ? 30.731 10.533 -53.608 1.00 83.44 1140 ASN A C 1
ATOM 9480 O O . ASN A 1 1140 ? 31.500 9.603 -53.845 1.00 83.44 1140 ASN A O 1
ATOM 9484 N N . PHE A 1 1141 ? 30.608 11.098 -52.401 1.00 81.75 1141 PHE A N 1
ATOM 9485 C CA . PHE A 1 1141 ? 31.419 10.746 -51.231 1.00 81.75 1141 PHE A CA 1
ATOM 9486 C C . PHE A 1 1141 ? 32.944 10.836 -51.491 1.00 81.75 1141 PHE A C 1
ATOM 9488 O O . PHE A 1 1141 ? 33.413 11.206 -52.573 1.00 81.75 1141 PHE A O 1
ATOM 9495 N N . SER A 1 1142 ? 33.754 10.581 -50.462 1.00 75.06 1142 SER A N 1
ATOM 9496 C CA . SER A 1 1142 ? 35.214 10.530 -50.590 1.00 75.06 1142 SER A CA 1
ATOM 9497 C C . SER A 1 1142 ? 35.674 9.216 -51.227 1.00 75.06 1142 SER A C 1
ATOM 9499 O O . SER A 1 1142 ? 34.950 8.219 -51.237 1.00 75.06 1142 SER A O 1
ATOM 9501 N N . GLU A 1 1143 ? 36.909 9.189 -51.739 1.00 64.69 1143 GLU A N 1
ATOM 9502 C CA . GLU A 1 1143 ? 37.438 8.004 -52.423 1.00 64.69 1143 GLU A CA 1
ATOM 9503 C C . GLU A 1 1143 ? 37.498 6.751 -51.544 1.00 64.69 1143 GLU A C 1
ATOM 9505 O O . GLU A 1 1143 ? 37.341 5.648 -52.062 1.00 64.69 1143 GLU A O 1
ATOM 9510 N N . LYS A 1 1144 ? 37.670 6.944 -50.231 1.00 58.41 1144 LYS A N 1
ATOM 9511 C CA . LYS A 1 1144 ? 37.758 5.898 -49.205 1.00 58.41 1144 LYS A CA 1
ATOM 9512 C C . LYS A 1 1144 ? 36.394 5.507 -48.604 1.00 58.41 1144 LYS A C 1
ATOM 9514 O O . LYS A 1 1144 ? 36.337 4.649 -47.732 1.00 58.41 1144 LYS A O 1
ATOM 9519 N N . SER A 1 1145 ? 35.291 6.140 -49.015 1.00 66.31 1145 SER A N 1
ATOM 9520 C CA . SER A 1 1145 ? 33.973 5.905 -48.411 1.00 66.31 1145 SER A CA 1
ATOM 9521 C C . SER A 1 1145 ? 33.326 4.602 -48.890 1.00 66.31 1145 SER A C 1
ATOM 9523 O O . SER A 1 1145 ? 33.228 4.356 -50.095 1.00 66.31 1145 SER A O 1
ATOM 9525 N N . TYR A 1 1146 ? 32.753 3.832 -47.955 1.00 68.81 1146 TYR A N 1
ATOM 9526 C CA . TYR A 1 1146 ? 31.898 2.677 -48.264 1.00 68.81 1146 TYR A CA 1
ATOM 9527 C C . TYR A 1 1146 ? 30.720 3.037 -49.184 1.00 68.81 1146 TYR A C 1
ATOM 9529 O O . TYR A 1 1146 ? 30.246 2.193 -49.935 1.00 68.81 1146 TYR A O 1
ATOM 9537 N N . PHE A 1 1147 ? 30.239 4.282 -49.178 1.00 76.25 1147 PHE A N 1
ATOM 9538 C CA . PHE A 1 1147 ? 29.067 4.663 -49.968 1.00 76.25 1147 PHE A CA 1
ATOM 9539 C C . PHE A 1 1147 ? 29.380 5.093 -51.399 1.00 76.25 1147 PHE A C 1
ATOM 9541 O O . PHE A 1 1147 ? 28.431 5.235 -52.170 1.00 76.25 1147 PHE A O 1
ATOM 9548 N N . ARG A 1 1148 ? 30.657 5.257 -51.784 1.00 80.62 1148 ARG A N 1
ATOM 9549 C CA . ARG A 1 1148 ? 31.055 5.671 -53.142 1.00 80.62 1148 ARG A CA 1
ATOM 9550 C C . ARG A 1 1148 ? 30.502 4.705 -54.192 1.00 80.62 1148 ARG A C 1
ATOM 9552 O O . ARG A 1 1148 ? 30.586 3.489 -54.014 1.00 80.62 1148 ARG A O 1
ATOM 9559 N N . LEU A 1 1149 ? 29.964 5.246 -55.286 1.00 79.81 1149 LEU A N 1
ATOM 9560 C CA . LEU A 1 1149 ? 29.518 4.464 -56.441 1.00 79.81 1149 LEU A CA 1
ATOM 9561 C C . LEU A 1 1149 ? 30.506 4.594 -57.607 1.00 79.81 1149 LEU A C 1
ATOM 9563 O O . LEU A 1 1149 ? 30.963 5.697 -57.922 1.00 79.81 1149 LEU A O 1
ATOM 9567 N N . ASP A 1 1150 ? 30.791 3.461 -58.253 1.00 75.62 1150 ASP A N 1
ATOM 9568 C CA . ASP A 1 1150 ? 31.534 3.366 -59.513 1.00 75.62 1150 ASP A CA 1
ATOM 9569 C C . ASP A 1 1150 ? 30.769 2.479 -60.513 1.00 75.62 1150 ASP A C 1
ATOM 9571 O O . ASP A 1 1150 ? 30.120 1.496 -60.155 1.00 75.62 1150 ASP A O 1
ATOM 9575 N N . SER A 1 1151 ? 30.882 2.834 -61.789 1.00 68.00 1151 SER A N 1
ATOM 9576 C CA . SER A 1 1151 ? 30.391 2.116 -62.966 1.00 68.00 1151 SER A CA 1
ATOM 9577 C C . SER A 1 1151 ? 30.901 0.673 -63.106 1.00 68.00 1151 SER A C 1
ATOM 9579 O O . SER A 1 1151 ? 30.310 -0.105 -63.854 1.00 68.00 1151 SER A O 1
ATOM 9581 N N . THR A 1 1152 ? 31.978 0.306 -62.403 1.00 71.06 1152 THR A N 1
ATOM 9582 C CA . THR A 1 1152 ? 32.584 -1.037 -62.436 1.00 71.06 1152 THR A CA 1
ATOM 9583 C C . THR A 1 1152 ? 32.033 -2.002 -61.376 1.00 71.06 1152 THR A C 1
ATOM 9585 O O . THR A 1 1152 ? 32.366 -3.188 -61.404 1.00 71.06 1152 THR A O 1
ATOM 9588 N N . MET A 1 1153 ? 31.184 -1.530 -60.452 1.00 74.19 1153 MET A N 1
ATOM 9589 C CA . MET A 1 1153 ? 30.719 -2.321 -59.304 1.00 74.19 1153 MET A CA 1
ATOM 9590 C C . MET A 1 1153 ? 29.649 -3.375 -59.670 1.00 74.19 1153 MET A C 1
ATOM 9592 O O . MET A 1 1153 ? 28.797 -3.120 -60.528 1.00 74.19 1153 MET A O 1
ATOM 9596 N N . PRO A 1 1154 ? 29.630 -4.546 -58.994 1.00 73.31 1154 PRO A N 1
ATOM 9597 C CA . PRO A 1 1154 ? 28.562 -5.538 -59.127 1.00 73.31 1154 PRO A CA 1
ATOM 9598 C C . PRO A 1 1154 ? 27.189 -4.969 -58.746 1.00 73.31 1154 PRO A C 1
ATOM 9600 O O . PRO A 1 1154 ? 27.067 -4.145 -57.839 1.00 73.31 1154 PRO A O 1
ATOM 9603 N N . SER A 1 1155 ? 26.122 -5.455 -59.391 1.00 61.62 1155 SER A N 1
ATOM 9604 C CA . SER A 1 1155 ? 24.758 -4.968 -59.133 1.00 61.62 1155 SER A CA 1
ATOM 9605 C C . SER A 1 1155 ? 24.304 -5.170 -57.689 1.00 61.62 1155 SER A C 1
ATOM 9607 O O . SER A 1 1155 ? 23.565 -4.341 -57.164 1.00 61.62 1155 SER A O 1
ATOM 9609 N N . ASP A 1 1156 ? 24.735 -6.255 -57.049 1.00 58.81 1156 ASP A N 1
ATOM 9610 C CA . ASP A 1 1156 ? 24.321 -6.594 -55.686 1.00 58.81 1156 ASP A CA 1
ATOM 9611 C C . ASP A 1 1156 ? 24.944 -5.643 -54.654 1.00 58.81 1156 ASP A C 1
ATOM 9613 O O . ASP A 1 1156 ? 24.230 -5.149 -53.780 1.00 58.81 1156 ASP A O 1
ATOM 9617 N N . ASP A 1 1157 ? 26.213 -5.269 -54.833 1.00 66.12 1157 ASP A N 1
ATOM 9618 C CA . ASP A 1 1157 ? 26.909 -4.296 -53.979 1.00 66.12 1157 ASP A CA 1
ATOM 9619 C C . ASP A 1 1157 ? 26.298 -2.895 -54.110 1.00 66.12 1157 ASP A C 1
ATOM 9621 O O . ASP A 1 1157 ? 26.068 -2.203 -53.114 1.00 66.12 1157 ASP A O 1
ATOM 9625 N N . ILE A 1 1158 ? 25.965 -2.480 -55.339 1.00 72.81 1158 ILE A N 1
ATOM 9626 C CA . ILE A 1 1158 ? 25.277 -1.205 -55.587 1.00 72.81 1158 ILE A CA 1
ATOM 9627 C C . ILE A 1 1158 ? 23.907 -1.205 -54.893 1.00 72.81 1158 ILE A C 1
ATOM 9629 O O . ILE A 1 1158 ? 23.532 -0.217 -54.257 1.00 72.81 1158 ILE A O 1
ATOM 9633 N N . HIS A 1 1159 ? 23.153 -2.306 -54.977 1.00 69.00 1159 HIS A N 1
ATOM 9634 C CA . HIS A 1 1159 ? 21.854 -2.420 -54.316 1.00 69.00 1159 HIS A CA 1
ATOM 9635 C C . HIS A 1 1159 ? 21.965 -2.381 -52.784 1.00 69.00 1159 HIS A C 1
ATOM 9637 O O . HIS A 1 1159 ? 21.143 -1.717 -52.150 1.00 69.00 1159 HIS A O 1
ATOM 9643 N N . GLN A 1 1160 ? 22.972 -3.027 -52.186 1.00 66.19 1160 GLN A N 1
ATOM 9644 C CA . GLN A 1 1160 ? 23.217 -2.971 -50.738 1.00 66.19 1160 GLN A CA 1
ATOM 9645 C C . GLN A 1 1160 ? 23.544 -1.549 -50.268 1.00 66.19 1160 GLN A C 1
ATOM 9647 O O . GLN A 1 1160 ? 22.933 -1.058 -49.318 1.00 66.19 1160 GLN A O 1
ATOM 9652 N N . ARG A 1 1161 ? 24.424 -0.837 -50.983 1.00 77.12 1161 ARG A N 1
ATOM 9653 C CA . ARG A 1 1161 ? 24.785 0.556 -50.666 1.00 77.12 1161 ARG A CA 1
ATOM 9654 C C . ARG A 1 1161 ? 23.589 1.500 -50.786 1.00 77.12 1161 ARG A C 1
ATOM 9656 O O . ARG A 1 1161 ? 23.359 2.322 -49.902 1.00 77.12 1161 ARG A O 1
ATOM 9663 N N . LEU A 1 1162 ? 22.777 1.362 -51.838 1.00 77.12 1162 LEU A N 1
ATOM 9664 C CA . LEU A 1 1162 ? 21.555 2.159 -52.010 1.00 77.12 1162 LEU A CA 1
ATOM 9665 C C . LEU A 1 1162 ? 20.494 1.846 -50.943 1.00 77.12 1162 LEU A C 1
ATOM 9667 O O . LEU A 1 1162 ? 19.771 2.750 -50.517 1.00 77.12 1162 LEU A O 1
ATOM 9671 N N . LEU A 1 1163 ? 20.400 0.591 -50.492 1.00 70.44 1163 LEU A N 1
ATOM 9672 C CA . LEU A 1 1163 ? 19.529 0.199 -49.385 1.00 70.44 1163 LEU A CA 1
ATOM 9673 C C . LEU A 1 1163 ? 19.994 0.830 -48.067 1.00 70.44 1163 LEU A C 1
ATOM 9675 O O . LEU A 1 1163 ? 19.178 1.419 -47.361 1.00 70.44 1163 LEU A O 1
ATOM 9679 N N . ALA A 1 1164 ? 21.292 0.771 -47.774 1.00 67.31 1164 ALA A N 1
ATOM 9680 C CA . ALA A 1 1164 ? 21.883 1.387 -46.593 1.00 67.31 1164 ALA A CA 1
ATOM 9681 C C . ALA A 1 1164 ? 21.667 2.913 -46.575 1.00 67.31 1164 ALA A C 1
ATOM 9683 O O . ALA A 1 1164 ? 21.214 3.456 -45.571 1.00 67.31 1164 ALA A O 1
ATOM 9684 N N . LEU A 1 1165 ? 21.857 3.606 -47.705 1.00 79.44 1165 LEU A N 1
ATOM 9685 C CA . LEU A 1 1165 ? 21.555 5.042 -47.817 1.00 79.44 1165 LEU A CA 1
ATOM 9686 C C . LEU A 1 1165 ? 20.069 5.350 -47.582 1.00 79.44 1165 LEU A C 1
ATOM 9688 O O . LEU A 1 1165 ? 19.729 6.361 -46.962 1.00 79.44 1165 LEU A O 1
ATOM 9692 N N . ASN A 1 1166 ? 19.170 4.478 -48.046 1.00 75.94 1166 ASN A N 1
ATOM 9693 C CA . ASN A 1 1166 ? 17.735 4.618 -47.802 1.00 75.94 1166 ASN A CA 1
ATOM 9694 C C . ASN A 1 1166 ? 17.406 4.468 -46.307 1.00 75.94 1166 ASN A C 1
ATOM 9696 O O . ASN A 1 1166 ? 16.636 5.263 -45.773 1.00 75.94 1166 ASN A O 1
ATOM 9700 N N . ILE A 1 1167 ? 18.042 3.521 -45.612 1.00 67.56 1167 ILE A N 1
ATOM 9701 C CA . ILE A 1 1167 ? 17.926 3.354 -44.155 1.00 67.56 1167 ILE A CA 1
ATOM 9702 C C . ILE A 1 1167 ? 18.440 4.604 -43.423 1.00 67.56 1167 ILE A C 1
ATOM 9704 O O . ILE A 1 1167 ? 17.725 5.159 -42.591 1.00 67.56 1167 ILE A O 1
ATOM 9708 N N . VAL A 1 1168 ? 19.611 5.129 -43.805 1.00 73.00 1168 VAL A N 1
ATOM 9709 C CA . VAL A 1 1168 ? 20.154 6.392 -43.265 1.00 73.00 1168 VAL A CA 1
ATOM 9710 C C . VAL A 1 1168 ? 19.178 7.554 -43.486 1.00 73.00 1168 VAL A C 1
ATOM 9712 O O . VAL A 1 1168 ? 18.946 8.358 -42.586 1.00 73.00 1168 VAL A O 1
ATOM 9715 N N . SER A 1 1169 ? 18.516 7.609 -44.643 1.00 77.94 1169 SER A N 1
ATOM 9716 C CA . SER A 1 1169 ? 17.495 8.625 -44.931 1.00 77.94 1169 SER A CA 1
ATOM 9717 C C . SER A 1 1169 ? 16.236 8.483 -44.078 1.00 77.94 1169 SER A C 1
ATOM 9719 O O . SER A 1 1169 ? 15.635 9.492 -43.703 1.00 77.94 1169 SER A O 1
ATOM 9721 N N . VAL A 1 1170 ? 15.826 7.254 -43.747 1.00 72.06 1170 VAL A N 1
ATOM 9722 C CA . VAL A 1 1170 ? 14.757 7.011 -42.768 1.00 72.06 1170 VAL A CA 1
ATOM 9723 C C . VAL A 1 1170 ? 15.188 7.538 -41.397 1.00 72.06 1170 VAL A C 1
ATOM 9725 O O . VAL A 1 1170 ? 14.421 8.273 -40.773 1.00 72.06 1170 VAL A O 1
ATOM 9728 N N . PHE A 1 1171 ? 16.420 7.261 -40.966 1.00 66.44 1171 PHE A N 1
ATOM 9729 C CA . PHE A 1 1171 ? 16.940 7.710 -39.673 1.00 66.44 1171 PHE A CA 1
ATOM 9730 C C . PHE A 1 1171 ? 17.044 9.230 -39.551 1.00 66.44 1171 PHE A C 1
ATOM 9732 O O . PHE A 1 1171 ? 16.502 9.799 -38.604 1.00 66.44 1171 PHE A O 1
ATOM 9739 N N . ILE A 1 1172 ? 17.612 9.911 -40.548 1.00 72.25 1172 ILE A N 1
ATOM 9740 C CA . ILE A 1 1172 ? 17.675 11.382 -40.577 1.00 72.25 1172 ILE A CA 1
ATOM 9741 C C . ILE A 1 1172 ? 16.259 11.985 -40.586 1.00 72.25 1172 ILE A C 1
ATOM 9743 O O . ILE A 1 1172 ? 16.025 13.048 -40.008 1.00 72.25 1172 ILE A O 1
ATOM 9747 N N . SER A 1 1173 ? 15.275 11.298 -41.184 1.00 72.38 1173 SER A N 1
ATOM 9748 C CA . SER A 1 1173 ? 13.889 11.775 -41.187 1.00 72.38 1173 SER A CA 1
ATOM 9749 C C . SER A 1 1173 ? 13.210 11.746 -39.810 1.00 72.38 1173 SER A C 1
ATOM 9751 O O . SER A 1 1173 ? 12.266 12.508 -39.614 1.00 72.38 1173 SER A O 1
ATOM 9753 N N . PHE A 1 1174 ? 13.660 10.912 -38.859 1.00 63.88 1174 PHE A N 1
ATOM 9754 C CA . PHE A 1 1174 ? 12.975 10.688 -37.573 1.00 63.88 1174 PHE A CA 1
ATOM 9755 C C . PHE A 1 1174 ? 13.088 11.824 -36.552 1.00 63.88 1174 PHE A C 1
ATOM 9757 O O . PHE A 1 1174 ? 12.336 11.806 -35.578 1.00 63.88 1174 PHE A O 1
ATOM 9764 N N . LYS A 1 1175 ? 13.996 12.783 -36.762 1.00 58.50 1175 LYS A N 1
ATOM 9765 C CA . LYS A 1 1175 ? 14.194 14.022 -35.988 1.00 58.50 1175 LYS A CA 1
ATOM 9766 C C . LYS A 1 1175 ? 13.441 14.089 -34.642 1.00 58.50 1175 LYS A C 1
ATOM 9768 O O . LYS A 1 1175 ? 12.366 14.670 -34.600 1.00 58.50 1175 LYS A O 1
ATOM 9773 N N . SER A 1 1176 ? 13.977 13.470 -33.582 1.00 47.16 1176 SER A N 1
ATOM 9774 C CA . SER A 1 1176 ? 13.535 13.579 -32.169 1.00 47.16 1176 SER A CA 1
ATOM 9775 C C . SER A 1 1176 ? 12.031 13.845 -31.914 1.00 47.16 1176 SER A C 1
ATOM 9777 O O . SER A 1 1176 ? 11.662 14.633 -31.041 1.00 47.16 1176 SER A O 1
ATOM 9779 N N . TYR A 1 1177 ? 11.127 13.188 -32.651 1.00 41.69 1177 TYR A N 1
ATOM 9780 C CA . TYR A 1 1177 ? 9.689 13.307 -32.415 1.00 41.69 1177 TYR A CA 1
ATOM 9781 C C . TYR A 1 1177 ? 9.297 12.415 -31.236 1.00 41.69 1177 TYR A C 1
ATOM 9783 O O . TYR A 1 1177 ? 9.344 11.192 -31.313 1.00 41.69 1177 TYR A O 1
ATOM 9791 N N . SER A 1 1178 ? 8.850 13.032 -30.141 1.00 37.62 1178 SER A N 1
ATOM 9792 C CA . SER A 1 1178 ? 8.463 12.359 -28.892 1.00 37.62 1178 SER A CA 1
ATOM 9793 C C . SER A 1 1178 ? 7.169 11.530 -28.968 1.00 37.62 1178 SER A C 1
ATOM 9795 O O . SER A 1 1178 ? 6.691 11.054 -27.939 1.00 37.62 1178 SER A O 1
ATOM 9797 N N . LYS A 1 1179 ? 6.568 11.346 -30.153 1.00 38.09 1179 LYS A N 1
ATOM 9798 C CA . LYS A 1 1179 ? 5.336 10.560 -30.329 1.00 38.09 1179 LYS A CA 1
ATOM 9799 C C . LYS A 1 1179 ? 5.281 9.827 -31.665 1.00 38.09 1179 LYS A C 1
ATOM 9801 O O . LYS A 1 1179 ? 5.470 10.437 -32.711 1.00 38.09 1179 LYS A O 1
ATOM 9806 N N . SER A 1 1180 ? 4.910 8.545 -31.564 1.00 40.03 1180 SER A N 1
ATOM 9807 C CA . SER A 1 1180 ? 4.493 7.607 -32.617 1.00 40.03 1180 SER A CA 1
ATOM 9808 C C . SER A 1 1180 ? 5.146 7.850 -33.976 1.00 40.03 1180 SER A C 1
ATOM 9810 O O . SER A 1 1180 ? 4.581 8.519 -34.848 1.00 40.03 1180 SER A O 1
ATOM 9812 N N . THR A 1 1181 ? 6.326 7.268 -34.138 1.00 40.75 1181 THR A N 1
ATOM 9813 C CA . THR A 1 1181 ? 6.971 7.069 -35.429 1.00 40.75 1181 THR A CA 1
ATOM 9814 C C . THR A 1 1181 ? 6.110 6.181 -36.336 1.00 40.75 1181 THR A C 1
ATOM 9816 O O . THR A 1 1181 ? 5.170 5.519 -35.906 1.00 40.75 1181 THR A O 1
ATOM 9819 N N . LEU A 1 1182 ? 6.379 6.248 -37.640 1.00 35.81 1182 LEU A N 1
ATOM 9820 C CA . LEU A 1 1182 ? 5.602 5.639 -38.730 1.00 35.81 1182 LEU A CA 1
ATOM 9821 C C . LEU A 1 1182 ? 5.560 4.095 -38.751 1.00 35.81 1182 LEU A C 1
ATOM 9823 O O . LEU A 1 1182 ? 4.975 3.545 -39.689 1.00 35.81 1182 LEU A O 1
ATOM 9827 N N . LEU A 1 1183 ? 6.182 3.437 -37.769 1.00 34.06 1183 LEU A N 1
ATOM 9828 C CA . LEU A 1 1183 ? 6.224 1.985 -37.594 1.00 34.06 1183 LEU A CA 1
ATOM 9829 C C . LEU A 1 1183 ? 5.182 1.538 -36.565 1.00 34.06 1183 LEU A C 1
ATOM 9831 O O . LEU A 1 1183 ? 5.205 2.063 -35.429 1.00 34.06 1183 LEU A O 1
#

pLDDT: mean 76.23, std 13.58, range [33.03, 96.44]

Foldseek 3Di:
DVVLVLQQDLDEAEAEDCPVQCVQCVQVLQVVFDADPNWTWTWGDDPDPDTDIGTGDPNYHYHYDDPPVCVVVDDPSSVVSDDDDDDDPVVVAQVVLLVLLVVLVVVLVVLDPPPFDPPPDDSCLFFVLDDSVVSSLLLVVLCVVVVPDSPDDDPVVCSVVSSVSSLLLRLQRTAPLQLLSLLVVPDPVSVVSNVSSVVSVLCDALVNVLVCLLVVLFEAEEEEEEQADLPDDQPPDDPQEAEDEPVVDPDLVVVLVVLLCQQVPVDSHQEYEYEYACPVCVVCLLVVLVSCVVRDDRVGSHYYYYYYHFFSLCSVVDDNDPRDRPHHYGYDHYNHDDDDDDPVVSNDQFLLVQCPDPQNDADPDPPPPDPPDPPGSNVVVPVLVLVLLLLLLVQEAEDELAPPCVVVSVVLSVVLSCQQPPDDPPPDPDDDGPNNVLSVVLNVCSVPPGADPPHPRRGLSVCLRHVSCLSNVGRGPVSSSSVSSSLVSSLSSSQLVVLCVQFVLSQQVVLLVPDPDPVVSVVSVVLSVLLSVVSVVVRDSVSSPDSHDYHHDQPDQHHTNLVLLLVLLVVLLVVVVVVVVPDPPDDPVVVLVVLVVSPDRPRDHPVLVCCCQPPPVSVLNSLLSNQSNLCSVLSQNADSVLLSLLVPLQPLDHSSNSSCCRNPVVVVSSVLSLVVSVLCVQDPSVLLSVLLVVQHADPADPFQDQAQAWHWHQDPVPFIWIDGHRDGDRPPTDTDDDPDRPSSVSSVRRSLSVCVDPVNVLLVVLVVLLLVLLCVFAPPCSVVLVVVLVVVPCSSDDPDLVSLVVSLVVSLVSSVVVPTPDDPVSNVVSSVVSSVVSCVSVCVPDVPPPCPPVCVVCVVPVLLVQLVVVLLAHDDDPVVVVVLVVLVVVDDVPSPVLVVLLQVSLVSNVVPDDLVCLLVCLVVCVVVLVVLLVVLVVPPDDGSSSVSSSSSSNLNSLLSLLSCVLVVNDDPRNVVVLVVLLPDDDPSSVVSVVSSLVSNCVVVVDDPLVVLVVCCPPPRRNCVVVNPPDDDDDDDDDDDDADFDDQDPVLNVLLVVLCVQCPDDVNDPVVLVLLLVLQVDLSNQLSNLSVLLVVLCCQLDPPDDQPVVVLCCLVPVCCVSNCSNQNPVRSVLSSCSRHQHDPPDLLHHHNPDDSVSPVSSSVSSSVVSSSSSVPPDPDDDPD

Organism: NCBI:txid392030

InterPro domains:
  IPR031248 E3 ubiquitin-protein ligase RNF213 [PTHR22605] (8-1159)

Sequence (1183 aa):
MDIILYAETNITLIMHQMGHLYDNLYDLFNQNFAISARKKYCRIALGALYHPRCLVHDDFYCVVFIHKRDLDQCDPSFLNRFEKHIIDIQALIHPRHWSLSQQLYTWLDDFLPKNLGNHFPLLQHLFVNHSQNHICNLAIEAFEQLNISTDDEEKPEKIPEIINYCQEKLLRTGSFDLPLILSTQSTPECQKLIEKYYSIRQSLTFGKLIKQSLDNCKSSLQSVYTYTRVYHTIDHIPADVEEAKLNAFKTELELVRKIKSHCQALTNFRLLLIRVDYHDEHQHILSLKHVVQNEYVASSDRSVWLIFHLQRNILNQINNDVLFSGWLIDMIDDLNDRELLRREVLNNPSYQHIVLQHEFRIYECIFDGDVHQCLSRSCQYDNIFDELVDRCLSKFRYITVQTNDGEYVSERRHTLLQHIIEHRNNSIPERVHLRSIIIEHLMMLIEKLPPSDKTRFVDWRLDILTNAIIIAGSRSFYGAFQGTVSMFYEAYIFLLLSHLEKYQLFDAYICLTNTRDENMKNHLSQLWIDSLKTSLENIDVATMHLDVIDIPFVVGVRLPCAAVEFENIRAIRKKFQDMQENDTEFASDDYDSRLDQMHTSKVYDDKILQLIFTDRHWFELYFHDQIAMHLGEVKIQLSTDFAYDLLTSNPTRTIKQHKRLFPVEHVELTEILRLFEISLQLVNEEEIRNVIRKQWIEIPPCKIQSSEYYTLILVNNEQFYQLPPKSTNLEEQEIFECQGDPMIETSLMNLIELILSPSVIQQAKIFNNLIRCLTALLSHKALDVLKDVCKTGFDAKFDSCLSIHFFITQLQERIKAEKSAADENTIHRALVKLELDFLKDWLADNGDSYAKIFTIIDNKLDLTSTLKKNHGVLPPNDEFEQLNRCLEMINSSKRKIERLMANRLHMHLMLNVQGNEIDQQLTDEYDYFVENFREIQSGRKTNVAQMISLIAWLKYYAQMYALALNNEGQEDVLPRIDQFLANTDTPFSSTVKLFIIKQMLQISKLTLEQLREIYVNRNILWIKPFFQRSRDQQTKSTRPTLIVPMPLFQCREQFKRIRKVLNNADRNNELRQLIQECNNTQKLSYAFLCWFIEYYSRFTQPNTDKDVDFVQTIKNDFVQDLIKSFTPLGHQFLIDLCSNFSEKSYFRLDSTMPSDDIHQRLLALNIVSVFISFKSYSKSTLL

Radius of gyration: 49.96 Å; chains: 1; bounding box: 121×90×139 Å

Secondary structure (DSSP, 8-state):
-HHHHHHTTTPEEEEE--TTHHHHTHHHHTT-PEEETTEEEEE--BTTTB--EEEE-TT-EEEEE--GGGGGGS-HHHHTTS------HHHHS-HHHHHHHHHHHHHHHTTS-TTS-TTSS-HHHHBTT--HHHHHHHHHHHHHHTT--SSS---GGGHHHHHHHHHHHHHHHB-THHHHHHHHH--HHHHHHHHHHHHHHHH--HHHHHHHHHHS----EEEEEE-S-TTSPPTT--TTEEEEEGGG-SSHHHHHHHHHHHHTT-SS-SEEEEEEETTTTGGGHHHHHHHHHHH--TTSS-EEEEEEE--TTTGGGS------TTSEEEE-S-SS---PPPHHHHT---HHHHHTSTTT--------S--S----HHHHHHHHHHHHHHHHHHTEEEE-SSTTHHHHHHHHHHHHHHHHH----TT--S---HHHHHHHHHHHHHHHSPPPTTSS-S-HHHHHHH-HHHHHH-SSHHHHHHHHHHHHHHHHHHHHHHHHHHTTHHHHHHHHHH---HHHHHHHHHHHHHHHHHHHTT--GGGGG-S-EEEE--TT--STTHHHHHHHHHHHHHHHHHHHTT-S---GGGHHHHHHHH---SSS-HHHHHHHHHSHHHHHHHHHHHHHHHHHHHT--S-HHHHHHHHH--TT--HHHHHHHTTTSHHHHHHHHHHHHHHTTTS-HHHHHHHHTTS--BSS-S-----SS-EEEEETTTEEEEEPTT---STT--B---SS-HHHHHHHHHHHHHHTSHHHHHHHHHHHHHHHHHHHH-STTHHHHHHHHHHTT--S--SSHHHHHHHHHHHHHHHHHTT-SS-HHHHHHHHHHHHHHHHHHHHTT-GGGGHHHHHHHHHHH-HHHHHHHTTTPPP--HHHHHHHHHHHHT--TT-HHHHHHHHHHHHHHHHT--GGGHHHHHHHTHHHHHHHHHHHHHT----HHHHHHHHHHHHHHHHHHHHHHHTT--STTHHHHHHHHHH--SHHHHHHHHHHHHHHHHHH---HHHHHHHHSSS--TTTHHHH-S-----------S--PPPPPGGGHHHHHHHHHHHTSS-HHHHHHHHHHHTTT-HHHHHHHHHHHHHHHGGGGSTT----HHHHHIIIIISHHHHHHHHHHHHHHHHHHHHHT--TT-TT---TTS-HHHHHHHHHHHHHHHHHHHTTT-SS----